Protein AF-A0AAD2HFJ5-F1 (afdb_monomer_lite)

Foldseek 3Di:
DVVVLCVDPPRPNVLFDDKDKDADDDDDDDDDDDDDADDDDDADQQWKKKKAKFAKKWKAADDPHSQQDDLWQDGDPRSHLEHTDIDGDPHGMDMDTQHLFNHAGDGRMIMMTGPDPIDMDMHDGDHDDPLPVPDPDPVVFPDDDDDDPPDVDDPCVVVLVRVVPDCSLKDQQQQAWDPPDDPRGDTTRRHGLFPFDGIAHPPDNGHHRHHALLCLLPNQVSCCRHGVDCRNLLRSLVRQLVLAPPPQLFTARITPPVRHGAALSSLLSSLVSVLSSCVVPVPVVSCVVSVVSSVSSLVNQCVQQDPVRARFGDQSNQPDPVRNVVGGRHPSSRVSNVVSVVSCVVSVVVVVVVVVVVCVVVDDDDDDPPDDDDDDDDDDDDDDDDDDDDDDDDDDDDDDDDDDDDDDDDDDDDDDDDDDDDDDDDDDDDDVVVPVVVVVVVVVVVVVVPDDDDDDDDDDPDPLSVVLVVCVVVVNNVVSVVSVVVVSVVCSPDPQNPPDPDDGDADRVGDDDDQPAQQAEWEWEWDWDQQAPQTDIFTETNPDFQHDEAEEAQFHKYWYKYAQAYDDLLQFRWWWKAWFLFLCFLHQLLRTADQANFHTHHHRGMDIRIDTGNFFAKTKMATNFFLNRQRHGIGIYGHHYPPDPCPVVFDDDDPLQEWEKEFHDPHHPLPDDDDDFGQAIAIRSHFHGPVCLVPGDFAEREDEAFGKGFRKYFYQYLFWWWWKAKFPFQFFFWQDKARFGWDTDTGRIETGGHGIITTTMTHNHDDQEKIKTATAIPGHDGDQVSHTRIHIYGYDVYDPDHDPGDDDDHDRYYDDQQPTFGPPPFFFPADPDVVRWPAEAEWDWEADPVPRFIDTVNDFDDRDLHHQLRQLLVPPLDQCSGPPHPQEDEDAAFTKYKYKDAAAYPSAQFKKFKHSDKKFFQDAEPDPHGDRGTGHIHGIGGQGHHPGITMIMDTQHGAGWIKIAGSSSVNVSSRRIGIYHGNSHCSNPSNDDDPSSVCSSVVLVPDPCSSCVSRD

Radius of gyration: 37.56 Å; chains: 1; bounding box: 92×121×104 Å

InterPro domains:
  IPR001117 Multicopper oxidase, second cupredoxin domain [PF00394] (655-798)
  IPR008928 Six-hairpin glycosidase superfamily [SSF48208] (156-339)
  IPR008972 Cupredoxin [G3DSA:2.60.40.420] (518-645)
  IPR008972 Cupredoxin [G3DSA:2.60.40.420] (646-824)
  IPR008972 Cupredoxin [G3DSA:2.60.40.420] (825-1012)
  IPR008972 Cupredoxin [SSF49503] (527-671)
  IPR008972 Cupredoxin [SSF49503] (650-830)
  IPR008972 Cupredoxin [SSF49503] (817-1007)
  IPR011706 Multicopper oxidase, C-terminal [PF07731] (862-984)
  IPR011707 Multicopper oxidase-like, N-terminal [PF07732] (526-643)
  IPR012341 Six-hairpin glycosidase-like superfamily [G3DSA:1.50.10.10] (195-344)
  IPR033138 Multicopper oxidases, conserved site [PS00079] (617-637)
  IPR045087 Multicopper oxidase [PTHR11709] (538-982)

Secondary structure (DSSP, 8-state):
-HHHHHHSTT-TTTT-SEEEEEE-----S---S-----B--S--TT-EEEEESSEEEEEEPPSSSTT-----SS--TTS-SS--EEEEE-SS-EEEE--STT-----SEEEEEESSSSPPEEEEEE----SSTT-S-TTS---------SSTT-TTHHHHHHHTS----EE-GGGBPPSS--TTS-----B---S-SS-EE-S-TTTT-S--TTTHHHHHHHHHHHHS--HHHHHHHHHHHHSS-TTT-PPPSS-TTT----BHHHHHHHHHHHHHHHHHH--HHHHHHHHHHHHHHHHHHHTTB-TTSSB-B-GGGB-SSS-TT--BS-HHHHHHHHHHHHHHHHHHHHHHHHHHHHTTTS--------S--PPPPPPPP-------------------------------------------------STTTTHHHHHHHHHHHHHTT---------SS-HHHHHHHHHHHTT-HHHHHHHHHHHHHHHHH-TT--S-S----B-TTS-BS----EEEEEEEEEEEE-TTS--EEEEEETTSSSEEEEEEETT-EEEEEEEE----TTS-S-B-EEEET---TT-GGGS--BTTTBPPB-TT-EEEEEEE----EEEEEEE-STTTTTTT-EEEEEEE-TT-TTTTT-SB-SGGGEEEEEEE-SS-GGG--SS---SEEEETTEE--TTTTTS-PPPEEEE-TT-EEEEEEEE--SS--EEEEETT---EEEEEETTEEEEEEEESEEEE-TT-EEEEEEE--S-SSEEEEEEEESSSS-S-GGGTTEEEEEETT--SS---PPPPPPSS-B--GGG--BSSS-S-SS-SSTT-SSEEEEE-EEE-TTT--EEETTB-----SS-HHHHHHTT--SGGGSSSTTTEEEE-TT-EEEEEEES--TT-SPEEEETT--EEEEE-TT-----SSS--EESEEE--SBTBEEEEEEE--S-EEEEEEESSHHHHHTT-EEEEEE-TTTHHHH----TTHHHHHHHHTTS-HHHHTT--

Structure (mmCIF, N/CA/C/O backbone):
data_AF-A0AAD2HFJ5-F1
#
_entry.id   AF-A0AAD2HFJ5-F1
#
loop_
_atom_site.group_PDB
_atom_site.id
_atom_site.type_symbol
_atom_site.label_atom_id
_atom_site.label_alt_id
_atom_site.label_comp_id
_atom_site.label_asym_id
_atom_site.label_entity_id
_atom_site.label_seq_id
_atom_site.pdbx_PDB_ins_code
_atom_site.Cartn_x
_atom_site.Cartn_y
_atom_site.Cartn_z
_atom_site.occupancy
_atom_site.B_iso_or_equiv
_atom_site.auth_seq_id
_atom_site.auth_comp_id
_atom_site.auth_asym_id
_atom_site.auth_atom_id
_atom_site.pdbx_PDB_model_num
ATOM 1 N N . MET A 1 1 ? 10.559 -30.651 17.348 1.00 32.78 1 MET A N 1
ATOM 2 C CA . MET A 1 1 ? 11.421 -29.791 18.197 1.00 32.78 1 MET A CA 1
ATOM 3 C C . MET A 1 1 ? 12.366 -30.604 19.085 1.00 32.78 1 MET A C 1
ATOM 5 O O . MET A 1 1 ? 13.498 -30.778 18.663 1.00 32.78 1 MET A O 1
ATOM 9 N N . ILE A 1 2 ? 11.951 -31.157 20.239 1.00 34.41 2 ILE A N 1
ATOM 10 C CA . ILE A 1 2 ? 12.858 -31.856 21.194 1.00 34.41 2 ILE A CA 1
ATOM 11 C C . ILE A 1 2 ? 13.744 -32.924 20.525 1.00 34.41 2 ILE A C 1
ATOM 13 O O . ILE A 1 2 ? 14.963 -32.898 20.667 1.00 34.41 2 ILE A O 1
ATOM 17 N N . ASP A 1 3 ? 13.143 -33.819 19.740 1.00 33.22 3 ASP A N 1
ATOM 18 C CA . ASP A 1 3 ? 13.856 -34.895 19.036 1.00 33.22 3 ASP A CA 1
ATOM 19 C C . ASP A 1 3 ? 14.880 -34.374 18.000 1.00 33.22 3 ASP A C 1
ATOM 21 O O . ASP A 1 3 ? 15.883 -35.031 17.736 1.00 33.22 3 ASP A O 1
ATOM 25 N N . ALA A 1 4 ? 14.701 -33.152 17.481 1.00 33.16 4 ALA A N 1
ATOM 26 C CA . ALA A 1 4 ? 15.699 -32.493 16.638 1.00 33.16 4 ALA A CA 1
ATOM 27 C C . ALA A 1 4 ? 16.884 -31.967 17.470 1.00 33.16 4 ALA A C 1
ATOM 29 O O . ALA A 1 4 ? 18.026 -32.237 17.117 1.00 33.16 4 ALA A O 1
ATOM 30 N N . MET A 1 5 ? 16.638 -31.312 18.616 1.00 35.50 5 MET A N 1
ATOM 31 C CA . MET A 1 5 ? 17.701 -30.812 19.516 1.00 35.50 5 MET A CA 1
ATOM 32 C C . MET A 1 5 ? 18.616 -31.922 20.065 1.00 35.50 5 MET A C 1
ATOM 34 O O . MET A 1 5 ? 19.801 -31.689 20.319 1.00 35.50 5 MET A O 1
ATOM 38 N N . ILE A 1 6 ? 18.071 -33.129 20.247 1.00 39.09 6 ILE A N 1
ATOM 39 C CA . ILE A 1 6 ? 18.831 -34.324 20.646 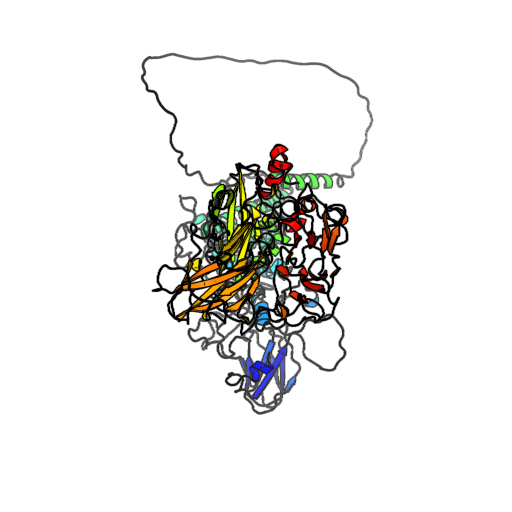1.00 39.09 6 ILE A CA 1
ATOM 40 C C . ILE A 1 6 ? 19.698 -34.842 19.483 1.00 39.09 6 ILE A C 1
ATOM 42 O O . ILE A 1 6 ? 20.796 -35.344 19.718 1.00 39.09 6 ILE A O 1
ATOM 46 N N . LYS A 1 7 ? 19.231 -34.700 18.236 1.00 37.59 7 LYS A N 1
ATOM 47 C CA . LYS A 1 7 ? 19.886 -35.228 17.027 1.00 37.59 7 LYS A CA 1
ATOM 48 C C . LYS A 1 7 ? 20.856 -34.249 16.351 1.00 37.59 7 LYS A C 1
ATOM 50 O O . LYS A 1 7 ? 21.640 -34.692 15.517 1.00 37.59 7 LYS A O 1
ATOM 55 N N . THR A 1 8 ? 20.861 -32.959 16.706 1.00 36.41 8 THR A N 1
ATOM 56 C CA . THR A 1 8 ? 21.818 -31.970 16.174 1.00 36.41 8 THR A CA 1
ATOM 57 C C . THR A 1 8 ? 23.270 -32.321 16.552 1.00 36.41 8 THR A C 1
ATOM 59 O O . THR A 1 8 ? 23.611 -32.287 17.742 1.00 36.41 8 THR A O 1
ATOM 62 N N . PRO A 1 9 ? 24.171 -32.589 15.584 1.00 32.03 9 PRO A N 1
ATOM 63 C CA . PRO A 1 9 ? 25.585 -32.822 15.872 1.00 32.03 9 PRO A CA 1
ATOM 64 C C . PRO A 1 9 ? 26.226 -31.615 16.571 1.00 32.03 9 PRO A C 1
ATOM 66 O O . PRO A 1 9 ? 25.982 -30.468 16.206 1.00 32.03 9 PRO A O 1
ATOM 69 N N . GLY A 1 10 ? 27.046 -31.867 17.594 1.00 38.69 10 GLY A N 1
ATOM 70 C CA . GLY A 1 10 ? 27.706 -30.815 18.377 1.00 38.69 10 GLY A CA 1
ATOM 71 C C . GLY A 1 10 ? 26.862 -30.191 19.499 1.00 38.69 10 GLY A C 1
ATOM 72 O O . GLY A 1 10 ? 27.390 -29.383 20.267 1.00 38.69 10 GLY A O 1
ATOM 73 N N . SER A 1 11 ? 25.589 -30.577 19.673 1.00 39.22 11 SER A N 1
ATOM 74 C CA . SER A 1 11 ? 24.808 -30.133 20.836 1.00 39.22 11 SER A CA 1
ATOM 75 C C . SER A 1 11 ? 25.376 -30.734 22.134 1.00 39.22 11 SER A C 1
ATOM 77 O O . SER A 1 11 ? 25.677 -31.930 22.215 1.00 39.22 11 SER A O 1
ATOM 79 N N . ARG A 1 12 ? 25.504 -29.923 23.196 1.00 40.81 12 ARG A N 1
ATOM 80 C CA . ARG A 1 12 ? 25.989 -30.384 24.518 1.00 40.81 12 ARG A CA 1
ATOM 81 C C . ARG A 1 12 ? 24.988 -31.275 25.276 1.00 40.81 12 ARG A C 1
ATOM 83 O O . ARG A 1 12 ? 25.244 -31.622 26.427 1.00 40.81 12 ARG A O 1
ATOM 90 N N . LEU A 1 13 ? 23.873 -31.663 24.654 1.00 38.69 13 LEU A N 1
ATOM 91 C CA . LEU A 1 13 ? 22.979 -32.701 25.174 1.00 38.69 13 LEU A CA 1
ATOM 92 C C . LEU A 1 13 ? 23.468 -34.114 24.806 1.00 38.69 13 LEU A C 1
ATOM 94 O O . LEU A 1 13 ? 23.219 -35.048 25.561 1.00 38.69 13 LEU A O 1
ATOM 98 N N . SER A 1 14 ? 24.249 -34.260 23.727 1.00 42.03 14 SER A N 1
ATOM 99 C CA . SER A 1 14 ? 24.782 -35.549 23.238 1.00 42.03 14 SER A CA 1
ATOM 100 C C . SER A 1 14 ? 25.717 -36.297 24.207 1.00 42.03 14 SER A C 1
ATOM 102 O O . SER A 1 14 ? 26.002 -37.474 24.002 1.00 42.03 14 SER A O 1
ATOM 104 N N . GLN A 1 15 ? 26.183 -35.643 25.276 1.00 42.12 15 GLN A N 1
ATOM 105 C CA . GLN A 1 15 ? 27.009 -36.261 26.324 1.00 42.12 15 GLN A CA 1
ATOM 106 C C . GLN A 1 15 ? 26.199 -37.069 27.359 1.00 42.12 15 GLN A C 1
ATOM 108 O O . GLN A 1 15 ? 26.787 -37.802 28.155 1.00 42.12 15 GLN A O 1
ATOM 113 N N . TYR A 1 16 ? 24.868 -36.936 27.374 1.00 44.84 16 TYR A N 1
ATOM 114 C CA . TYR A 1 16 ? 23.989 -37.600 28.337 1.00 44.84 16 TYR A CA 1
ATOM 115 C C . TYR A 1 16 ? 23.284 -38.807 27.710 1.00 44.84 16 TYR A C 1
ATOM 117 O O . TYR A 1 16 ? 22.791 -38.732 26.589 1.00 44.84 16 TYR A O 1
ATOM 125 N N . ARG A 1 17 ? 23.230 -39.931 28.438 1.00 46.44 17 ARG A N 1
ATOM 126 C CA . ARG A 1 17 ? 22.774 -41.222 27.882 1.00 46.44 17 ARG A CA 1
ATOM 127 C C . ARG A 1 17 ? 21.271 -41.461 27.994 1.00 46.44 17 ARG A C 1
ATOM 129 O O . ARG A 1 17 ? 20.712 -42.139 27.143 1.00 46.44 17 ARG A O 1
ATOM 136 N N . ASN A 1 18 ? 20.633 -40.912 29.026 1.00 46.03 18 ASN A N 1
ATOM 137 C CA . ASN A 1 18 ? 19.206 -41.070 29.300 1.00 46.03 18 ASN A CA 1
ATOM 138 C C . ASN A 1 18 ? 18.599 -39.695 29.617 1.00 46.03 18 ASN A C 1
ATOM 140 O O . ASN A 1 18 ? 19.064 -39.027 30.543 1.00 46.03 18 ASN A O 1
ATOM 144 N N . ILE A 1 19 ? 17.573 -39.288 28.862 1.00 47.38 19 ILE A N 1
ATOM 145 C CA . ILE A 1 19 ? 16.862 -38.004 28.992 1.00 47.38 19 ILE A CA 1
ATOM 146 C C . ILE A 1 19 ? 15.357 -38.292 29.051 1.00 47.38 19 ILE A C 1
ATOM 148 O O . ILE A 1 19 ? 14.831 -38.985 28.182 1.00 47.38 19 ILE A O 1
ATOM 152 N N . VAL A 1 20 ? 14.661 -37.743 30.049 1.00 46.38 20 VAL A N 1
ATOM 153 C CA . VAL A 1 20 ? 13.202 -37.838 30.210 1.00 46.38 20 VAL A CA 1
ATOM 154 C C . VAL A 1 20 ? 12.631 -36.434 30.406 1.00 46.38 20 VAL A C 1
ATOM 156 O O . VAL A 1 20 ? 13.125 -35.675 31.239 1.00 46.38 20 VAL A O 1
ATOM 159 N N . ILE A 1 21 ? 11.604 -36.076 29.631 1.00 44.66 21 ILE A N 1
ATOM 160 C CA . ILE A 1 21 ? 10.985 -34.742 29.628 1.00 44.66 21 ILE A CA 1
ATOM 161 C C . ILE A 1 21 ? 9.477 -34.894 29.830 1.00 44.66 21 ILE A C 1
ATOM 163 O O . ILE A 1 21 ? 8.830 -35.662 29.118 1.00 44.66 21 ILE A O 1
ATOM 167 N N . PHE A 1 22 ? 8.915 -34.140 30.775 1.00 47.25 22 PHE A N 1
ATOM 168 C CA . PHE A 1 22 ? 7.483 -34.140 31.083 1.00 47.25 22 PHE A CA 1
ATOM 169 C C . PHE A 1 22 ? 6.827 -32.820 30.654 1.00 47.25 22 PHE A C 1
ATOM 171 O O . PHE A 1 22 ? 7.293 -31.750 31.042 1.00 47.25 22 PHE A O 1
ATOM 178 N N . GLU A 1 23 ? 5.741 -32.892 29.875 1.00 37.50 23 GLU A N 1
ATOM 179 C CA . GLU A 1 23 ? 4.993 -31.741 29.338 1.00 37.50 23 GLU A CA 1
ATOM 180 C C . GLU A 1 23 ? 3.680 -31.476 30.100 1.00 37.50 23 GLU A C 1
ATOM 182 O O . GLU A 1 23 ? 2.932 -32.398 30.430 1.00 37.50 23 GLU A O 1
ATOM 187 N N . LYS A 1 24 ? 3.344 -30.193 30.297 1.00 39.19 24 LYS A N 1
ATOM 188 C CA . LYS A 1 24 ? 2.011 -29.739 30.720 1.00 39.19 24 LYS A CA 1
ATOM 189 C C . LYS A 1 24 ? 1.065 -29.574 29.516 1.00 39.19 24 LYS A C 1
ATOM 191 O O . LYS A 1 24 ? 1.324 -28.746 28.646 1.00 39.19 24 LYS A O 1
ATOM 196 N N . ARG A 1 25 ? -0.083 -30.266 29.530 1.00 33.66 25 ARG A N 1
ATOM 197 C CA . ARG A 1 25 ? -1.227 -30.028 28.623 1.00 33.66 25 ARG A CA 1
ATOM 198 C C . ARG A 1 25 ? -2.468 -29.582 29.396 1.00 33.66 25 ARG A C 1
ATOM 200 O O . ARG A 1 25 ? -2.720 -30.082 30.491 1.00 33.66 25 ARG A O 1
ATOM 207 N N . ASN A 1 26 ? -3.251 -28.679 28.807 1.00 32.72 26 ASN A N 1
ATOM 208 C CA . ASN A 1 26 ? -4.616 -28.389 29.252 1.00 32.72 26 ASN A CA 1
ATOM 209 C C . ASN A 1 26 ? -5.576 -29.429 28.647 1.00 32.72 26 ASN A C 1
ATOM 211 O O . ASN A 1 26 ? -5.344 -29.905 27.538 1.00 32.72 26 ASN A O 1
ATOM 215 N N . ILE A 1 27 ? -6.645 -29.781 29.367 1.00 30.52 27 ILE A N 1
ATOM 216 C CA . ILE A 1 27 ? -7.656 -30.748 28.916 1.00 30.52 27 ILE A CA 1
ATOM 217 C C . ILE A 1 27 ? -9.048 -30.173 29.184 1.00 30.52 27 ILE A C 1
ATOM 219 O O . ILE A 1 27 ? -9.394 -29.912 30.336 1.00 30.52 27 ILE A O 1
ATOM 223 N N . ARG A 1 28 ? -9.860 -30.055 28.129 1.00 28.98 28 ARG A N 1
ATOM 224 C CA . ARG A 1 28 ? -11.322 -30.133 28.214 1.00 28.98 28 ARG A CA 1
ATOM 225 C C . ARG A 1 28 ? -11.755 -31.378 27.428 1.00 28.98 28 ARG A C 1
ATOM 227 O O . ARG A 1 28 ? -11.735 -31.380 26.207 1.00 28.98 28 ARG A O 1
ATOM 234 N N . ASP A 1 29 ? -12.105 -32.406 28.197 1.00 26.25 29 ASP A N 1
ATOM 235 C CA . ASP A 1 29 ? -12.777 -33.663 27.845 1.00 26.25 29 ASP A CA 1
ATOM 236 C C . ASP A 1 29 ? -12.121 -34.798 27.017 1.00 26.25 29 ASP A C 1
ATOM 238 O O . ASP A 1 29 ? -11.373 -34.620 26.065 1.00 26.25 29 ASP A O 1
ATOM 242 N N . ARG A 1 30 ? -12.522 -36.006 27.460 1.00 26.55 30 ARG A N 1
ATOM 243 C CA . ARG A 1 30 ? -12.504 -37.371 26.882 1.00 26.55 30 ARG A CA 1
ATOM 244 C C . ARG A 1 30 ? -11.177 -37.996 26.408 1.00 26.55 30 ARG A C 1
ATOM 246 O O . ARG A 1 30 ? -10.598 -37.668 25.384 1.00 26.55 30 ARG A O 1
ATOM 253 N N . ILE A 1 31 ? -10.794 -39.051 27.136 1.00 28.14 31 ILE A N 1
ATOM 254 C CA . ILE A 1 31 ? -9.683 -39.971 26.850 1.00 28.14 31 ILE A CA 1
ATOM 255 C C . ILE A 1 31 ? -10.201 -41.222 26.122 1.00 28.14 31 ILE A C 1
ATOM 257 O O . ILE A 1 31 ? -11.137 -41.863 26.599 1.00 28.14 31 ILE A O 1
ATOM 261 N N . SER A 1 32 ? -9.506 -41.660 25.067 1.00 23.56 32 SER A N 1
ATOM 262 C CA . SER A 1 32 ? -9.567 -43.047 24.575 1.00 23.56 32 SER A CA 1
ATOM 263 C C . SER A 1 32 ? -8.227 -43.488 23.962 1.00 23.56 32 SER A C 1
ATOM 265 O O . SER A 1 32 ? -8.005 -43.367 22.762 1.00 23.56 32 SER A O 1
ATOM 267 N N . GLY A 1 33 ? -7.315 -43.990 24.798 1.00 21.20 33 GLY A N 1
ATOM 268 C CA . GLY A 1 33 ? -5.988 -44.470 24.387 1.00 21.20 33 GLY A CA 1
ATOM 269 C C . GLY A 1 33 ? -5.047 -44.586 25.589 1.00 21.20 33 GLY A C 1
ATOM 270 O O . GLY A 1 33 ? -5.047 -43.714 26.454 1.00 21.20 33 GLY A O 1
ATOM 271 N N . ARG A 1 34 ? -4.286 -45.682 25.703 1.00 24.23 34 ARG A N 1
ATOM 272 C CA . ARG A 1 34 ? -3.485 -45.976 26.907 1.00 24.23 34 ARG A CA 1
ATOM 273 C C . ARG A 1 34 ? -2.104 -45.309 26.889 1.00 24.23 34 ARG A C 1
ATOM 275 O O . ARG A 1 34 ? -1.190 -45.831 26.262 1.00 24.23 34 ARG A O 1
ATOM 282 N N . VAL A 1 35 ? -1.923 -44.291 27.728 1.00 23.80 35 VAL A N 1
ATOM 283 C CA . VAL A 1 35 ? -0.690 -44.080 28.513 1.00 23.80 35 VAL A CA 1
ATOM 284 C C . VAL A 1 35 ? -1.129 -43.742 29.941 1.00 23.80 35 VAL A C 1
ATOM 286 O O . VAL A 1 35 ? -2.107 -43.020 30.119 1.00 23.80 35 VAL A O 1
ATOM 289 N N . ALA A 1 36 ? -0.464 -44.294 30.957 1.00 23.94 36 ALA A N 1
ATOM 290 C CA . ALA A 1 36 ? -0.866 -44.143 32.356 1.00 23.94 36 ALA A CA 1
ATOM 291 C C . ALA A 1 36 ? 0.171 -43.353 33.173 1.00 23.94 36 ALA A C 1
ATOM 293 O O . ALA A 1 36 ? 1.351 -43.683 33.141 1.00 23.94 36 ALA A O 1
ATOM 294 N N . GLY A 1 37 ? -0.299 -42.382 33.967 1.00 25.98 37 GLY A N 1
ATOM 295 C CA . GLY A 1 37 ? 0.396 -41.922 35.178 1.00 25.98 37 GLY A CA 1
ATOM 296 C C . GLY A 1 37 ? 1.455 -40.816 35.049 1.00 25.98 37 GLY A C 1
ATOM 297 O O . GLY A 1 37 ? 2.618 -41.062 35.343 1.00 25.98 37 GLY A O 1
ATOM 298 N N . ALA A 1 38 ? 1.043 -39.579 34.748 1.00 26.20 38 ALA A N 1
ATOM 299 C CA . ALA A 1 38 ? 1.721 -38.351 35.204 1.00 26.20 38 ALA A CA 1
ATOM 300 C C . ALA A 1 38 ? 0.739 -37.161 35.165 1.00 26.20 38 ALA A C 1
ATOM 302 O O . ALA A 1 38 ? -0.085 -37.085 34.252 1.00 26.20 38 ALA A O 1
ATOM 303 N N . SER A 1 39 ? 0.798 -36.230 36.127 1.00 25.33 39 SER A N 1
ATOM 304 C CA . SER A 1 39 ? -0.177 -35.126 36.214 1.00 25.33 39 SER A CA 1
ATOM 305 C C . SER A 1 39 ? 0.374 -33.838 36.838 1.00 25.33 39 SER A C 1
ATOM 307 O O . SER A 1 39 ? 0.874 -33.891 37.954 1.00 25.33 39 SER A O 1
ATOM 309 N N . ARG A 1 40 ? 0.139 -32.698 36.156 1.00 29.06 40 ARG A N 1
ATOM 310 C CA . ARG A 1 40 ? 0.277 -31.285 36.609 1.00 29.06 40 ARG A CA 1
ATOM 311 C C . ARG A 1 40 ? 1.657 -30.878 37.173 1.00 29.06 40 ARG A C 1
ATOM 313 O O . ARG A 1 40 ? 1.996 -31.270 38.275 1.00 29.06 40 ARG A O 1
ATOM 320 N N . LEU A 1 41 ? 2.409 -30.007 36.481 1.00 34.38 41 LEU A N 1
ATOM 321 C CA . LEU A 1 41 ? 3.756 -29.588 36.918 1.00 34.38 41 LEU A CA 1
ATOM 322 C C . LEU A 1 41 ? 3.983 -28.048 36.954 1.00 34.38 41 LEU A C 1
ATOM 324 O O . LEU A 1 41 ? 3.935 -27.401 35.911 1.00 34.38 41 LEU A O 1
ATOM 328 N N . VAL A 1 42 ? 4.252 -27.512 38.157 1.00 28.36 42 VAL A N 1
ATOM 329 C CA . VAL A 1 42 ? 5.172 -26.415 38.603 1.00 28.36 42 VAL A CA 1
ATOM 330 C C . VAL A 1 42 ? 5.563 -26.813 40.051 1.00 28.36 42 VAL A C 1
ATOM 332 O O . VAL A 1 42 ? 4.825 -27.585 40.653 1.00 28.36 42 VAL A O 1
ATOM 335 N N . ALA A 1 43 ? 6.708 -26.400 40.604 1.00 34.31 43 ALA A N 1
ATOM 336 C CA . ALA A 1 43 ? 7.211 -26.951 41.874 1.00 34.31 43 ALA A CA 1
ATOM 337 C C . ALA A 1 43 ? 6.730 -26.234 43.160 1.00 34.31 43 ALA A C 1
ATOM 339 O O . ALA A 1 43 ? 7.063 -25.071 43.383 1.00 34.31 43 ALA A O 1
ATOM 340 N N . SER A 1 44 ? 6.055 -26.980 44.046 1.00 38.31 44 SER A N 1
ATOM 341 C CA . SER A 1 44 ? 5.847 -26.684 45.483 1.00 38.31 44 SER A CA 1
ATOM 342 C C . SER A 1 44 ? 6.747 -27.588 46.363 1.00 38.31 44 SER A C 1
ATOM 344 O O . SER A 1 44 ? 7.439 -28.448 45.807 1.00 38.31 44 SER A O 1
ATOM 346 N N . PRO A 1 45 ? 6.759 -27.485 47.711 1.00 36.50 45 PRO A N 1
ATOM 347 C CA . PRO A 1 45 ? 7.512 -28.422 48.553 1.00 36.50 45 PRO A CA 1
ATOM 348 C C . PRO A 1 45 ? 6.863 -29.819 48.665 1.00 36.50 45 PRO A C 1
ATOM 350 O O . PRO A 1 45 ? 7.477 -30.749 49.176 1.00 36.50 45 PRO A O 1
ATOM 353 N N . ASP A 1 46 ? 5.648 -29.989 48.144 1.00 39.50 46 ASP A N 1
ATOM 354 C CA . ASP A 1 46 ? 4.902 -31.257 48.052 1.00 39.50 46 ASP A CA 1
ATOM 355 C C . ASP A 1 46 ? 5.237 -32.031 46.761 1.00 39.50 46 ASP A C 1
ATOM 357 O O . ASP A 1 46 ? 4.635 -33.061 46.443 1.00 39.50 46 ASP A O 1
ATOM 361 N N . SER A 1 47 ? 6.199 -31.513 45.994 1.00 43.03 47 SER A N 1
ATOM 362 C CA . SER A 1 47 ? 6.692 -32.093 44.749 1.00 43.03 47 SER A CA 1
ATOM 363 C C . SER A 1 47 ? 7.528 -33.335 45.036 1.00 43.03 47 SER A C 1
ATOM 365 O O . SER A 1 47 ? 8.599 -33.228 45.640 1.00 43.03 47 SER A O 1
ATOM 367 N N . GLN A 1 48 ? 7.053 -34.505 44.606 1.00 49.47 48 GLN A N 1
ATOM 368 C CA . GLN A 1 48 ? 7.651 -35.804 44.914 1.00 49.47 48 GLN A CA 1
ATOM 369 C C . GLN A 1 48 ? 7.816 -36.668 43.662 1.00 49.47 48 GLN A C 1
ATOM 371 O O . GLN A 1 48 ? 7.013 -36.607 42.735 1.00 49.47 48 GLN A O 1
ATOM 376 N N . ALA A 1 49 ? 8.849 -37.509 43.640 1.00 43.94 49 ALA A N 1
ATOM 377 C CA . ALA A 1 49 ? 9.019 -38.558 42.636 1.00 43.94 49 ALA A CA 1
ATOM 378 C C . ALA A 1 49 ? 9.693 -39.795 43.245 1.00 43.94 49 ALA A C 1
ATOM 380 O O . ALA A 1 49 ? 10.566 -39.680 44.106 1.00 43.94 49 ALA A O 1
ATOM 381 N N . THR A 1 50 ? 9.303 -40.988 42.790 1.00 46.38 50 THR A N 1
ATOM 382 C CA . THR A 1 50 ? 9.911 -42.262 43.202 1.00 46.38 50 THR A CA 1
ATOM 383 C C . THR A 1 50 ? 10.882 -42.755 42.132 1.00 46.38 50 THR A C 1
ATOM 385 O O . THR A 1 50 ? 10.485 -43.009 40.993 1.00 46.38 50 THR A O 1
ATOM 388 N N . PHE A 1 51 ? 12.150 -42.917 42.504 1.00 43.88 51 PHE A N 1
ATOM 389 C CA . PHE A 1 51 ? 13.243 -43.320 41.618 1.00 43.88 51 PHE A CA 1
ATOM 390 C C . PHE A 1 51 ? 13.732 -44.739 41.921 1.00 43.88 51 PHE A C 1
ATOM 392 O O . PHE A 1 51 ? 13.892 -45.109 43.086 1.00 43.88 51 PHE A O 1
ATOM 399 N N . GLN A 1 52 ? 14.041 -45.505 40.873 1.00 45.59 52 GLN A N 1
ATOM 400 C CA . GLN A 1 52 ? 14.619 -46.848 40.943 1.00 45.59 52 GLN A CA 1
ATOM 401 C C . GLN A 1 52 ? 15.735 -46.983 39.889 1.00 45.59 52 GLN A C 1
ATOM 403 O O . GLN A 1 52 ? 15.482 -46.872 38.689 1.00 45.59 52 GLN A O 1
ATOM 408 N N . GLY A 1 53 ? 16.973 -47.199 40.352 1.00 49.44 53 GLY A N 1
ATOM 409 C CA . GLY A 1 53 ? 18.185 -47.303 39.522 1.00 49.44 53 GLY A CA 1
ATOM 410 C C . GLY A 1 53 ? 19.418 -46.660 40.177 1.00 49.44 53 GLY A C 1
ATOM 411 O O . GLY A 1 53 ? 19.296 -45.717 40.964 1.00 49.44 53 GLY A O 1
ATOM 412 N N . SER A 1 54 ? 20.622 -47.137 39.856 1.00 47.97 54 SER A N 1
ATOM 413 C CA . SER A 1 54 ? 21.890 -46.640 40.415 1.00 47.97 54 SER A CA 1
ATOM 414 C C . SER A 1 54 ? 22.500 -45.482 39.616 1.00 47.97 54 SER A C 1
ATOM 416 O O . SER A 1 54 ? 22.781 -45.600 38.426 1.00 47.97 54 SER A O 1
ATOM 418 N N . GLY A 1 55 ? 22.785 -44.358 40.286 1.00 51.69 55 GLY A N 1
ATOM 419 C CA . GLY A 1 55 ? 23.532 -43.266 39.660 1.00 51.69 55 GLY A CA 1
ATOM 420 C C . GLY A 1 55 ? 23.426 -41.900 40.335 1.00 51.69 55 GLY A C 1
ATOM 421 O O . GLY A 1 55 ? 22.785 -41.725 41.373 1.00 51.69 55 GLY A O 1
ATOM 422 N N . SER A 1 56 ? 24.066 -40.931 39.683 1.00 49.09 56 SER A N 1
ATOM 423 C CA . SER A 1 56 ? 23.871 -39.496 39.899 1.00 49.09 56 SER A CA 1
ATOM 424 C C . SER A 1 56 ? 22.925 -38.966 38.823 1.00 49.09 56 SER A C 1
ATOM 426 O O . SER A 1 56 ? 23.125 -39.234 37.632 1.00 49.09 56 SER A O 1
ATOM 428 N N . TYR A 1 57 ? 21.915 -38.209 39.238 1.00 55.25 57 TYR A N 1
ATOM 429 C CA . TYR A 1 57 ? 20.862 -37.689 38.370 1.00 55.25 57 TYR A CA 1
ATOM 430 C C . TYR A 1 57 ? 20.831 -36.168 38.420 1.00 55.25 57 TYR A C 1
ATOM 432 O O . TYR A 1 57 ? 21.214 -35.553 39.413 1.00 55.25 57 TYR A O 1
ATOM 440 N N . VAL A 1 58 ? 20.417 -35.573 37.312 1.00 50.47 58 VAL A N 1
ATOM 441 C CA . VAL A 1 58 ? 20.658 -34.175 36.974 1.00 50.47 58 VAL A CA 1
ATOM 442 C C . VAL A 1 58 ? 19.350 -33.608 36.428 1.00 50.47 58 VAL A C 1
ATOM 444 O O . VAL A 1 58 ? 18.844 -34.086 35.412 1.00 50.47 58 VAL A O 1
ATOM 447 N N . VAL A 1 59 ? 18.768 -32.631 37.124 1.00 53.94 59 VAL A N 1
ATOM 448 C CA . VAL A 1 59 ? 17.473 -32.034 36.770 1.00 53.94 59 VAL A CA 1
ATOM 449 C C . VAL A 1 59 ? 17.690 -30.656 36.162 1.00 53.94 59 VAL A C 1
ATOM 451 O O . VAL A 1 59 ? 18.151 -29.732 36.835 1.00 53.94 59 VAL A O 1
ATOM 454 N N . PHE A 1 60 ? 17.355 -30.537 34.879 1.00 48.44 60 PHE A N 1
ATOM 455 C CA . PHE A 1 60 ? 17.485 -29.307 34.112 1.00 48.44 60 PHE A CA 1
ATOM 456 C C . PHE A 1 60 ? 16.206 -28.475 34.150 1.00 48.44 60 PHE A C 1
ATOM 458 O O . PHE A 1 60 ? 15.103 -28.973 33.910 1.00 48.44 60 PHE A O 1
ATOM 465 N N . ASP A 1 61 ? 16.415 -27.184 34.376 1.00 48.09 61 ASP A N 1
ATOM 466 C CA . ASP A 1 61 ? 15.501 -26.107 34.022 1.00 48.09 61 ASP A CA 1
ATOM 467 C C . ASP A 1 61 ? 15.837 -25.578 32.608 1.00 48.09 61 ASP A C 1
ATOM 469 O O . ASP A 1 61 ? 16.894 -25.874 32.040 1.00 48.09 61 ASP A O 1
ATOM 473 N N . TRP A 1 62 ? 14.912 -24.835 32.011 1.00 41.78 62 TRP A N 1
ATOM 474 C CA . TRP A 1 62 ? 14.948 -24.383 30.635 1.00 41.78 62 TRP A CA 1
ATOM 475 C C . TRP A 1 62 ? 15.682 -23.048 30.455 1.00 41.78 62 TRP A C 1
ATOM 477 O O . TRP A 1 62 ? 15.381 -22.039 31.087 1.00 41.78 62 TRP A O 1
ATOM 487 N N . GLY A 1 63 ? 16.616 -23.041 29.508 1.00 41.41 63 GLY A N 1
ATOM 488 C CA . GLY A 1 63 ? 17.270 -21.850 28.977 1.00 41.41 63 GLY A CA 1
ATOM 489 C C . GLY A 1 63 ? 17.959 -22.185 27.655 1.00 41.41 63 GLY A C 1
ATOM 490 O O . GLY A 1 63 ? 18.193 -23.361 27.361 1.00 41.41 63 GLY A O 1
ATOM 491 N N . ARG A 1 64 ? 18.337 -21.168 26.862 1.00 35.59 64 ARG A N 1
ATOM 492 C CA . ARG A 1 64 ? 18.998 -21.354 25.544 1.00 35.59 64 ARG A CA 1
ATOM 493 C C . ARG A 1 64 ? 20.296 -22.182 25.598 1.00 35.59 64 ARG A C 1
ATOM 495 O O . ARG A 1 64 ? 20.773 -22.637 24.563 1.00 35.59 64 ARG A O 1
ATOM 502 N N . SER A 1 65 ? 20.871 -22.408 26.780 1.00 42.25 65 SER A N 1
ATOM 503 C CA . SER A 1 65 ? 21.833 -23.487 27.007 1.00 42.25 65 SER A CA 1
ATOM 504 C C . SER A 1 65 ? 21.715 -24.025 28.444 1.00 42.25 65 SER A C 1
ATOM 506 O O . SER A 1 65 ? 21.827 -23.229 29.377 1.00 42.25 65 SER A O 1
ATOM 508 N N . PRO A 1 66 ? 21.635 -25.355 28.654 1.00 41.75 66 PRO A N 1
ATOM 509 C CA . PRO A 1 66 ? 21.560 -25.982 29.985 1.00 41.75 66 PRO A CA 1
ATOM 510 C C . PRO A 1 66 ? 22.838 -25.843 30.844 1.00 41.75 66 PRO A C 1
ATOM 512 O O . PRO A 1 66 ? 22.921 -26.391 31.939 1.00 41.75 66 PRO A O 1
ATOM 515 N N . LEU A 1 67 ? 23.854 -25.135 30.338 1.00 42.66 67 LEU A N 1
ATOM 516 C CA . LEU A 1 67 ? 25.109 -24.785 31.020 1.00 42.66 67 LEU A CA 1
ATOM 517 C C . LEU A 1 67 ? 25.383 -23.264 30.989 1.00 42.66 67 LEU A C 1
ATOM 519 O O . LEU A 1 67 ? 26.537 -22.849 31.080 1.00 42.66 67 LEU A O 1
ATOM 523 N N . LYS A 1 68 ? 24.347 -22.446 30.746 1.00 41.22 68 LYS A N 1
ATOM 524 C CA . LYS A 1 68 ? 24.389 -20.970 30.708 1.00 41.22 68 LYS A CA 1
ATOM 525 C C . LYS A 1 68 ? 23.079 -20.378 31.257 1.00 41.22 68 LYS A C 1
ATOM 527 O O . LYS A 1 68 ? 22.409 -19.601 30.579 1.00 41.22 68 LYS A O 1
ATOM 532 N N . LEU A 1 69 ? 22.692 -20.822 32.447 1.00 48.66 69 LEU A N 1
ATOM 533 C CA . LEU A 1 69 ? 21.654 -20.186 33.255 1.00 48.66 69 LEU A CA 1
ATOM 534 C C . LEU A 1 69 ? 22.359 -19.375 34.342 1.00 48.66 69 LEU A C 1
ATOM 536 O O . LEU A 1 69 ? 23.337 -19.846 34.921 1.00 48.66 69 LEU A O 1
ATOM 540 N N . ASP A 1 70 ? 21.887 -18.158 34.588 1.00 49.25 70 ASP A N 1
ATOM 541 C CA . ASP A 1 70 ? 22.367 -17.331 35.693 1.00 49.25 70 ASP A CA 1
ATOM 542 C C . ASP A 1 70 ? 21.275 -16.385 36.164 1.00 49.25 70 ASP A C 1
ATOM 544 O O . ASP A 1 70 ? 21.274 -15.188 35.886 1.00 49.25 70 ASP A O 1
ATOM 548 N N . ASP A 1 71 ? 20.338 -16.972 36.893 1.00 52.88 71 ASP A N 1
ATOM 549 C CA . ASP A 1 71 ? 19.418 -16.232 37.743 1.00 52.88 71 ASP A CA 1
ATOM 550 C C . ASP A 1 71 ? 19.982 -16.152 39.184 1.00 52.88 71 ASP A C 1
ATOM 552 O O . ASP A 1 71 ? 19.262 -15.813 40.112 1.00 52.88 71 ASP A O 1
ATOM 556 N N . SER A 1 72 ? 21.251 -16.517 39.422 1.00 54.25 72 SER A N 1
ATOM 557 C CA . SER A 1 72 ? 21.759 -16.759 40.780 1.00 54.25 72 SER A CA 1
ATOM 558 C C . SER A 1 72 ? 21.801 -15.499 41.659 1.00 54.25 72 SER A C 1
ATOM 560 O O . SER A 1 72 ? 21.871 -14.371 41.173 1.00 54.25 72 SER A O 1
ATOM 562 N N . CYS A 1 73 ? 21.761 -15.687 42.984 1.00 53.91 73 CYS A N 1
ATOM 563 C CA . CYS A 1 73 ? 21.539 -14.595 43.942 1.00 53.91 73 CYS A CA 1
ATOM 564 C C . CYS A 1 73 ? 22.647 -13.513 43.980 1.00 53.91 73 CYS A C 1
ATOM 566 O O . CYS A 1 73 ? 22.449 -12.461 44.589 1.00 53.91 73 CYS A O 1
ATOM 568 N N . GLN A 1 74 ? 23.787 -13.729 43.309 1.00 54.28 74 GLN A N 1
ATOM 569 C CA . GLN A 1 74 ? 24.762 -12.682 42.981 1.00 54.28 74 GLN A CA 1
ATOM 570 C C . GLN A 1 74 ? 25.081 -12.722 41.478 1.00 54.28 74 GLN A C 1
ATOM 572 O O . GLN A 1 74 ? 25.368 -13.803 40.965 1.00 54.28 74 GLN A O 1
ATOM 577 N N . PRO A 1 75 ? 25.102 -11.577 40.770 1.00 50.28 75 PRO A N 1
ATOM 578 C CA . PRO A 1 75 ? 25.314 -11.550 39.323 1.00 50.28 75 PRO A CA 1
ATOM 579 C C . PRO A 1 75 ? 26.726 -12.024 38.942 1.00 50.28 75 PRO A C 1
ATOM 581 O O . PRO A 1 75 ? 27.724 -11.362 39.248 1.00 50.28 75 PRO A O 1
ATOM 584 N N . ALA A 1 76 ? 26.829 -13.149 38.229 1.00 49.31 76 ALA A N 1
ATOM 585 C CA . ALA A 1 76 ? 28.103 -13.768 37.885 1.00 49.31 76 ALA A CA 1
ATOM 586 C C . ALA A 1 76 ? 28.482 -13.495 36.418 1.00 49.31 76 ALA A C 1
ATOM 588 O O . ALA A 1 76 ? 27.891 -14.031 35.485 1.00 49.31 76 ALA A O 1
ATOM 589 N N . ARG A 1 77 ? 29.565 -12.736 36.180 1.00 44.75 77 ARG A N 1
ATOM 590 C CA . ARG A 1 77 ? 30.035 -12.343 34.824 1.00 44.75 77 ARG A CA 1
ATOM 591 C C . ARG A 1 77 ? 30.235 -13.510 33.830 1.00 44.75 77 ARG A C 1
ATOM 593 O O . ARG A 1 77 ? 30.315 -13.277 32.627 1.00 44.75 77 ARG A O 1
ATOM 600 N N . LEU A 1 78 ? 30.351 -14.748 34.315 1.00 43.66 78 LEU A N 1
ATOM 601 C CA . LEU A 1 78 ? 30.539 -15.965 33.513 1.00 43.66 78 LEU A CA 1
ATOM 602 C C . LEU A 1 78 ? 29.292 -16.865 33.412 1.00 43.66 78 LEU A C 1
ATOM 604 O O . LEU A 1 78 ? 29.385 -17.927 32.799 1.00 43.66 78 LEU A O 1
ATOM 608 N N . GLN A 1 79 ? 28.158 -16.464 33.995 1.00 50.41 79 GLN A N 1
ATOM 609 C CA . GLN A 1 79 ? 26.887 -17.198 34.001 1.00 50.41 79 GLN A CA 1
ATOM 610 C C . GLN A 1 79 ? 27.016 -18.683 34.399 1.00 50.41 79 GLN A C 1
ATOM 612 O O . GLN A 1 79 ? 26.538 -19.581 33.705 1.00 50.41 79 GLN A O 1
ATOM 617 N N . ASN A 1 80 ? 27.764 -18.947 35.477 1.00 49.41 80 ASN A N 1
ATOM 618 C CA . ASN A 1 80 ? 28.205 -20.294 35.865 1.00 49.41 80 ASN A CA 1
ATOM 619 C C . ASN A 1 80 ? 28.057 -20.611 37.368 1.00 49.41 80 ASN A C 1
ATOM 621 O O . ASN A 1 80 ? 28.635 -21.596 37.849 1.00 49.41 80 ASN A O 1
ATOM 625 N N . TRP A 1 81 ? 27.325 -19.769 38.105 1.00 49.59 81 TRP A N 1
ATOM 626 C CA . TRP A 1 81 ? 27.034 -19.954 39.531 1.00 49.59 81 TRP A CA 1
ATOM 627 C C . TRP A 1 81 ? 25.727 -20.716 39.758 1.00 49.59 81 TRP A C 1
ATOM 629 O O . TRP A 1 81 ? 25.684 -21.549 40.664 1.00 49.59 81 TRP A O 1
ATOM 639 N N . ASP A 1 82 ? 24.712 -20.544 38.901 1.00 51.00 82 ASP A N 1
ATOM 640 C CA . ASP A 1 82 ? 23.581 -21.470 38.899 1.00 51.00 82 ASP A CA 1
ATOM 641 C C . ASP A 1 82 ? 23.980 -22.800 38.242 1.00 51.00 82 ASP A C 1
ATOM 643 O O . ASP A 1 82 ? 24.274 -22.885 37.046 1.00 51.00 82 ASP A O 1
ATOM 647 N N . ARG A 1 83 ? 24.027 -23.859 39.052 1.00 52.06 83 ARG A N 1
ATOM 648 C CA . ARG A 1 83 ? 24.347 -25.216 38.604 1.00 52.06 83 ARG A CA 1
ATOM 649 C C . ARG A 1 83 ? 23.118 -26.104 38.649 1.00 52.06 83 ARG A C 1
ATOM 651 O O . ARG A 1 83 ? 22.231 -25.957 39.488 1.00 52.06 83 ARG A O 1
ATOM 658 N N . ILE A 1 84 ? 23.125 -27.067 37.735 1.00 54.00 84 ILE A N 1
ATOM 659 C CA . ILE A 1 84 ? 22.057 -28.036 37.521 1.00 54.00 84 ILE A CA 1
ATOM 660 C C . ILE A 1 84 ? 21.778 -28.805 38.818 1.00 54.00 84 ILE A C 1
ATOM 662 O O . ILE A 1 84 ? 22.712 -29.310 39.453 1.00 54.00 84 ILE A O 1
ATOM 666 N N . GLN A 1 85 ? 20.506 -28.924 39.206 1.00 58.94 85 GLN A N 1
ATOM 667 C CA . GLN A 1 85 ? 20.150 -29.566 40.468 1.00 58.94 85 GLN A CA 1
ATOM 668 C C . GLN A 1 85 ? 20.501 -31.058 40.401 1.00 58.94 85 GLN A C 1
ATOM 670 O O . GLN A 1 85 ? 19.932 -31.812 39.611 1.00 58.94 85 GLN A O 1
ATOM 675 N N . THR A 1 86 ? 21.480 -31.471 41.205 1.00 59.16 86 THR A N 1
ATOM 676 C CA . THR A 1 86 ? 22.029 -32.831 41.184 1.00 59.16 86 THR A CA 1
ATOM 677 C C . THR A 1 86 ? 21.533 -33.612 42.394 1.00 59.16 86 THR A C 1
ATOM 679 O O . THR A 1 86 ? 21.618 -33.135 43.523 1.00 59.16 86 THR A O 1
ATOM 682 N N . PHE A 1 87 ? 21.041 -34.826 42.158 1.00 61.00 87 PHE A N 1
ATOM 683 C CA . PHE A 1 87 ? 20.501 -35.718 43.177 1.00 61.00 87 PHE A CA 1
ATOM 684 C C . PHE A 1 87 ? 21.178 -37.094 43.112 1.00 61.00 87 PHE A C 1
ATOM 686 O O . PHE A 1 87 ? 21.402 -37.647 42.031 1.00 61.00 87 PHE A O 1
ATOM 693 N N . HIS A 1 88 ? 21.464 -37.677 44.276 1.00 60.16 88 HIS A N 1
ATOM 694 C CA . HIS A 1 88 ? 21.965 -39.046 44.404 1.00 60.16 88 HIS A CA 1
ATOM 695 C C . HIS A 1 88 ? 20.866 -39.935 44.989 1.00 60.16 88 HIS A C 1
ATOM 697 O O . HIS A 1 88 ? 20.410 -39.702 46.107 1.00 60.16 88 HIS A O 1
ATOM 703 N N . VAL A 1 89 ? 20.444 -40.959 44.243 1.00 56.97 89 VAL A N 1
ATOM 704 C CA . VAL A 1 89 ? 19.415 -41.912 44.693 1.00 56.97 89 VAL A CA 1
ATOM 705 C C . VAL A 1 89 ? 20.106 -43.133 45.323 1.00 56.97 89 VAL A C 1
ATOM 707 O O . VAL A 1 89 ? 21.047 -43.667 44.725 1.00 56.97 89 VAL A O 1
ATOM 710 N N . PRO A 1 90 ? 19.686 -43.603 46.515 1.00 53.28 90 PRO A N 1
ATOM 711 C CA . PRO A 1 90 ? 20.236 -44.818 47.116 1.00 53.28 90 PRO A CA 1
ATOM 712 C C . PRO A 1 90 ? 19.910 -46.067 46.276 1.00 53.28 90 PRO A C 1
ATOM 714 O O . PRO A 1 90 ? 18.878 -46.140 45.615 1.00 53.28 90 PRO A O 1
ATOM 717 N N . ARG A 1 91 ? 20.799 -47.070 46.323 1.00 51.88 91 ARG A N 1
ATOM 718 C CA . ARG A 1 91 ? 20.945 -48.193 45.360 1.00 51.88 91 ARG A CA 1
ATOM 719 C C . ARG A 1 91 ? 19.780 -49.208 45.225 1.00 51.88 91 ARG A C 1
ATOM 721 O O . ARG A 1 91 ? 20.018 -50.321 44.770 1.00 51.88 91 ARG A O 1
ATOM 728 N N . ALA A 1 92 ? 18.549 -48.880 45.609 1.00 54.06 92 ALA A N 1
ATOM 729 C CA . ALA A 1 92 ? 17.395 -49.771 45.452 1.00 54.06 92 ALA A CA 1
ATOM 730 C C . ALA A 1 92 ? 16.162 -49.022 44.930 1.00 54.06 92 ALA A C 1
ATOM 732 O O . ALA A 1 92 ? 15.794 -49.158 43.766 1.00 54.06 92 ALA A O 1
ATOM 733 N N . THR A 1 93 ? 15.520 -48.217 45.775 1.00 55.75 93 THR A N 1
ATOM 734 C CA . THR A 1 93 ? 14.386 -47.348 45.426 1.00 55.75 93 THR A CA 1
ATOM 735 C C . THR A 1 93 ? 14.330 -46.211 46.446 1.00 55.75 93 THR A C 1
ATOM 737 O O . THR A 1 93 ? 14.684 -46.424 47.607 1.00 55.75 93 THR A O 1
ATOM 740 N N . GLY A 1 94 ? 13.903 -45.014 46.044 1.00 58.69 94 GLY A N 1
ATOM 741 C CA . GLY A 1 94 ? 13.762 -43.880 46.959 1.00 58.69 94 GLY A CA 1
ATOM 742 C C . GLY A 1 94 ? 12.714 -42.867 46.512 1.00 58.69 94 GLY A C 1
ATOM 743 O O . GLY A 1 94 ? 12.610 -42.558 45.326 1.00 58.69 94 GLY A O 1
ATOM 744 N N . LEU A 1 95 ? 11.962 -42.344 47.481 1.00 60.34 95 LEU A N 1
ATOM 745 C CA . LEU A 1 95 ? 11.126 -41.157 47.325 1.00 60.34 95 LEU A CA 1
ATOM 746 C C . LEU A 1 95 ? 12.009 -39.912 47.467 1.00 60.34 95 LEU A C 1
ATOM 748 O O . LEU A 1 95 ? 12.810 -39.829 48.399 1.00 60.34 95 LEU A O 1
ATOM 752 N N . LEU A 1 96 ? 11.860 -38.955 46.558 1.00 61.59 96 LEU A N 1
ATOM 753 C CA . LEU A 1 96 ? 12.591 -37.695 46.566 1.00 61.59 96 LEU A CA 1
ATOM 754 C C . LEU A 1 96 ? 11.599 -36.537 46.554 1.00 61.59 96 LEU A C 1
ATOM 756 O O . LEU A 1 96 ? 10.828 -36.402 45.607 1.00 61.59 96 LEU A O 1
ATOM 760 N N . THR A 1 97 ? 11.656 -35.713 47.599 1.00 63.81 97 THR A N 1
ATOM 761 C CA . THR A 1 97 ? 10.834 -34.510 47.777 1.00 63.81 97 THR A CA 1
ATOM 762 C C . THR A 1 97 ? 11.706 -33.271 47.606 1.00 63.81 97 THR A C 1
ATOM 764 O O . THR A 1 97 ? 12.791 -33.203 48.188 1.00 63.81 97 THR A O 1
ATOM 767 N N . GLN A 1 98 ? 11.254 -32.277 46.840 1.00 65.38 98 GLN A N 1
ATOM 768 C CA . GLN A 1 98 ? 11.965 -31.000 46.725 1.00 65.38 98 GLN A CA 1
ATOM 769 C C . GLN A 1 98 ? 11.737 -30.165 47.994 1.00 65.38 98 GLN A C 1
ATOM 771 O O . GLN A 1 98 ? 10.611 -29.776 48.287 1.00 65.38 98 GLN A O 1
ATOM 776 N N . THR A 1 99 ? 12.789 -29.892 48.771 1.00 68.44 99 THR A N 1
ATOM 777 C CA . THR A 1 99 ? 12.652 -29.088 49.998 1.00 68.44 99 THR A CA 1
ATOM 778 C C . THR A 1 99 ? 12.333 -27.627 49.676 1.00 68.44 99 THR A C 1
ATOM 780 O O . THR A 1 99 ? 12.647 -27.147 48.586 1.00 68.44 99 THR A O 1
ATOM 783 N N . VAL A 1 100 ? 11.750 -26.898 50.638 1.00 68.88 100 VAL A N 1
ATOM 784 C CA . VAL A 1 100 ? 11.412 -25.469 50.488 1.00 68.88 100 VAL A CA 1
ATOM 785 C C . VAL A 1 100 ? 12.627 -24.655 50.024 1.00 68.88 100 VAL A C 1
ATOM 787 O O . VAL A 1 100 ? 12.560 -24.009 48.982 1.00 68.88 100 VAL A O 1
ATOM 790 N N . GLY A 1 101 ? 13.772 -24.794 50.702 1.00 68.12 101 GLY A N 1
ATOM 791 C CA . GLY A 1 101 ? 15.013 -24.119 50.314 1.00 68.12 101 GLY A CA 1
ATOM 792 C C . GLY A 1 101 ? 15.470 -24.454 48.887 1.00 68.12 101 GLY A C 1
ATOM 793 O O . GLY A 1 101 ? 15.953 -23.583 48.172 1.00 68.12 101 GLY A O 1
ATOM 794 N N . GLN A 1 102 ? 15.245 -25.689 48.427 1.00 66.81 102 GLN A N 1
ATOM 795 C CA . GLN A 1 102 ? 15.602 -26.136 47.076 1.00 66.81 102 GLN A CA 1
ATOM 796 C C . GLN A 1 102 ? 14.530 -25.849 46.011 1.00 66.81 102 GLN A C 1
ATOM 798 O O . GLN A 1 102 ? 14.721 -26.247 44.858 1.00 66.81 102 GLN A O 1
ATOM 803 N N . GLN A 1 103 ? 13.416 -25.180 46.340 1.00 67.44 103 GLN A N 1
ATOM 804 C CA . GLN A 1 103 ? 12.448 -24.723 45.339 1.00 67.44 103 GLN A CA 1
ATOM 805 C C . GLN A 1 103 ? 13.132 -23.848 44.288 1.00 67.44 103 GLN A C 1
ATOM 807 O O . GLN A 1 103 ? 13.938 -22.976 44.609 1.00 67.44 103 GLN A O 1
ATOM 812 N N . ARG A 1 104 ? 12.741 -24.028 43.027 1.00 61.84 104 ARG A N 1
ATOM 813 C CA . ARG A 1 104 ? 13.093 -23.125 41.927 1.00 61.84 104 ARG A CA 1
ATOM 814 C C . ARG A 1 104 ? 11.796 -22.655 41.259 1.00 61.84 104 ARG A C 1
ATOM 816 O O . ARG A 1 104 ? 10.810 -23.392 41.250 1.00 61.84 104 ARG A O 1
ATOM 823 N N . GLY A 1 105 ? 11.762 -21.418 40.769 1.00 52.31 105 GLY A N 1
ATOM 824 C CA . GLY A 1 105 ? 10.512 -20.767 40.366 1.00 52.31 105 GLY A CA 1
ATOM 825 C C . GLY A 1 105 ? 10.125 -20.930 38.896 1.00 52.31 105 GLY A C 1
ATOM 826 O O . GLY A 1 105 ? 10.853 -20.477 38.024 1.00 52.31 105 GLY A O 1
ATOM 827 N N . GLY A 1 106 ? 8.916 -21.455 38.662 1.00 52.91 106 GLY A N 1
ATOM 828 C CA . GLY A 1 106 ? 8.155 -21.301 37.416 1.00 52.91 106 GLY A CA 1
ATOM 829 C C . GLY A 1 106 ? 8.685 -22.072 36.202 1.00 52.91 106 GLY A C 1
ATOM 830 O O . GLY A 1 106 ? 9.530 -21.566 35.479 1.00 52.91 106 GLY A O 1
ATOM 831 N N . PHE A 1 107 ? 8.098 -23.239 35.902 1.00 50.44 107 PHE A N 1
ATOM 832 C CA . PHE A 1 107 ? 8.505 -24.091 34.769 1.00 50.44 107 PHE A CA 1
ATOM 833 C C . PHE A 1 107 ? 7.308 -24.616 33.969 1.00 50.44 107 PHE A C 1
ATOM 835 O O . PHE A 1 107 ? 6.237 -24.841 34.529 1.00 50.44 107 PHE A O 1
ATOM 842 N N . ARG A 1 108 ? 7.488 -24.870 32.665 1.00 41.16 108 ARG A N 1
ATOM 843 C CA . ARG A 1 108 ? 6.509 -25.604 31.829 1.00 41.16 108 ARG A CA 1
ATOM 844 C C . ARG A 1 108 ? 6.834 -27.097 31.689 1.00 41.16 108 ARG A C 1
ATOM 846 O O . ARG A 1 108 ? 5.927 -27.892 31.441 1.00 41.16 108 ARG A O 1
ATOM 853 N N . PHE A 1 109 ? 8.104 -27.465 31.857 1.00 45.62 109 PHE A N 1
ATOM 854 C CA . PHE A 1 109 ? 8.614 -28.824 31.689 1.00 45.62 109 PHE A CA 1
ATOM 855 C C . PHE A 1 109 ? 9.513 -29.212 32.864 1.00 45.62 109 PHE A C 1
ATOM 857 O O . PHE A 1 109 ? 10.223 -28.366 33.402 1.00 45.62 109 PHE A O 1
ATOM 864 N N . LEU A 1 110 ? 9.528 -30.498 33.212 1.00 54.44 110 LEU A N 1
ATOM 865 C CA . LEU A 1 110 ? 10.537 -31.091 34.094 1.00 54.44 110 LEU A CA 1
ATOM 866 C C . LEU A 1 110 ? 11.448 -31.980 33.242 1.00 54.44 110 LEU A C 1
ATOM 868 O O . LEU A 1 110 ? 10.957 -32.915 32.607 1.00 54.44 110 LEU A O 1
ATOM 872 N N . THR A 1 111 ? 12.750 -31.689 33.221 1.00 53.91 111 THR A N 1
ATOM 873 C CA . THR A 1 111 ? 13.741 -32.443 32.435 1.00 53.91 111 THR A CA 1
ATOM 874 C C . THR A 1 111 ? 14.685 -33.187 33.371 1.00 53.91 111 THR A C 1
ATOM 876 O O . THR A 1 111 ? 15.481 -32.569 34.074 1.00 53.91 111 THR A O 1
ATOM 879 N N . ILE A 1 112 ? 14.606 -34.517 33.382 1.00 59.09 112 ILE A N 1
ATOM 880 C CA . ILE A 1 112 ? 15.434 -35.390 34.222 1.00 59.09 112 ILE A CA 1
ATOM 881 C C . ILE A 1 112 ? 16.427 -36.133 33.334 1.00 59.09 112 ILE A C 1
ATOM 883 O O . ILE A 1 112 ? 16.054 -36.749 32.336 1.00 59.09 112 ILE A O 1
ATOM 887 N N . VAL A 1 113 ? 17.701 -36.082 33.707 1.00 56.56 113 VAL A N 1
ATOM 888 C CA . VAL A 1 113 ? 18.808 -36.649 32.938 1.00 56.56 113 VAL A CA 1
ATOM 889 C C . VAL A 1 113 ? 19.687 -37.503 33.844 1.00 56.56 113 VAL A C 1
ATOM 891 O O . VAL A 1 113 ? 19.955 -37.140 34.990 1.00 56.56 113 VAL A O 1
ATOM 894 N N . SER A 1 114 ? 20.151 -38.650 33.344 1.00 59.62 114 SER A N 1
ATOM 895 C CA . SER A 1 114 ? 21.118 -39.484 34.063 1.00 59.62 114 SER A CA 1
ATOM 896 C C . SER A 1 114 ? 22.518 -39.377 33.468 1.00 59.62 114 SER A C 1
ATOM 898 O O . SER A 1 114 ? 22.701 -39.424 32.249 1.00 59.62 114 SER A O 1
ATOM 900 N N . ALA A 1 115 ? 23.513 -39.300 34.354 1.00 55.59 115 ALA A N 1
ATOM 901 C CA . ALA A 1 115 ? 24.913 -39.541 34.017 1.00 55.59 115 ALA A CA 1
ATOM 902 C C . ALA A 1 115 ? 25.279 -41.043 34.052 1.00 55.59 115 ALA A C 1
ATOM 904 O O . ALA A 1 115 ? 26.391 -41.407 33.674 1.00 55.59 115 ALA A O 1
ATOM 905 N N . SER A 1 116 ? 24.367 -41.914 34.506 1.00 56.78 116 SER A N 1
ATOM 906 C CA . SER A 1 116 ? 24.559 -43.367 34.524 1.00 56.78 116 SER A CA 1
ATOM 907 C C . SER A 1 116 ? 24.276 -44.001 33.159 1.00 56.78 116 SER A C 1
ATOM 909 O O . SER A 1 116 ? 23.498 -43.481 32.354 1.00 56.78 116 SER A O 1
ATOM 911 N N . ALA A 1 117 ? 24.899 -45.154 32.917 1.00 57.44 117 ALA A N 1
ATOM 912 C CA . ALA A 1 117 ? 24.517 -46.065 31.840 1.00 57.44 117 ALA A CA 1
ATOM 913 C C . ALA A 1 117 ? 23.393 -47.032 32.266 1.00 57.44 117 ALA A C 1
ATOM 915 O O . ALA A 1 117 ? 22.785 -47.660 31.401 1.00 57.44 117 ALA A O 1
ATOM 916 N N . ASP A 1 118 ? 23.110 -47.135 33.569 1.00 57.44 118 ASP A N 1
ATOM 917 C CA . ASP A 1 118 ? 22.047 -47.985 34.107 1.00 57.44 118 ASP A CA 1
ATOM 918 C C . ASP A 1 118 ? 20.651 -47.460 33.702 1.00 57.44 118 ASP A C 1
ATOM 920 O O . ASP A 1 118 ? 20.453 -46.241 33.618 1.00 57.44 118 ASP A O 1
ATOM 924 N N . PRO A 1 119 ? 19.651 -48.341 33.495 1.00 55.53 119 PRO A N 1
ATOM 925 C CA . PRO A 1 119 ? 18.271 -47.923 33.271 1.00 55.53 119 PRO A CA 1
ATOM 926 C C . PRO A 1 119 ? 17.699 -47.174 34.482 1.00 55.53 119 PRO A C 1
ATOM 928 O O . PRO A 1 119 ? 17.706 -47.682 35.604 1.00 55.53 119 PRO A O 1
ATOM 931 N N . LEU A 1 120 ? 17.142 -45.986 34.240 1.00 57.00 120 LEU A N 1
ATOM 932 C CA . LEU A 1 120 ? 16.413 -45.212 35.241 1.00 57.00 120 LEU A CA 1
ATOM 933 C C . LEU A 1 120 ? 14.910 -45.459 35.111 1.00 57.00 120 LEU A C 1
ATOM 935 O O . LEU A 1 120 ? 14.314 -45.106 34.095 1.00 57.00 120 LEU A O 1
ATOM 939 N N . THR A 1 121 ? 14.284 -45.980 36.164 1.00 59.94 121 THR A N 1
ATOM 940 C CA . THR A 1 121 ? 12.821 -45.995 36.291 1.00 59.94 121 THR A CA 1
ATOM 941 C C . THR A 1 121 ? 12.379 -44.862 37.216 1.00 59.94 121 THR A C 1
ATOM 943 O O . THR A 1 121 ? 12.914 -44.701 38.315 1.00 59.94 121 THR A O 1
ATOM 946 N N . ILE A 1 122 ? 11.400 -44.074 36.768 1.00 57.88 122 ILE A N 1
ATOM 947 C CA . ILE A 1 122 ? 10.782 -42.983 37.532 1.00 57.88 122 ILE A CA 1
ATOM 948 C C . ILE A 1 122 ? 9.278 -43.249 37.589 1.00 57.88 122 ILE A C 1
ATOM 950 O O . ILE A 1 122 ? 8.670 -43.600 36.579 1.00 57.88 122 ILE A O 1
ATOM 954 N N . SER A 1 123 ? 8.678 -43.102 38.765 1.00 59.47 123 SER A N 1
ATOM 955 C CA . SER A 1 123 ? 7.258 -43.365 39.014 1.00 59.47 123 SER A CA 1
ATOM 956 C C . SER A 1 123 ? 6.696 -42.393 40.053 1.00 59.47 123 SER A C 1
ATOM 958 O O . SER A 1 123 ? 7.457 -41.706 40.736 1.00 59.47 123 SER A O 1
ATOM 960 N N . ASN A 1 124 ? 5.366 -42.333 40.172 1.00 55.09 124 ASN A N 1
ATOM 961 C CA . ASN A 1 124 ? 4.654 -41.544 41.185 1.00 55.09 124 ASN A CA 1
ATOM 962 C C . ASN A 1 124 ? 5.128 -40.078 41.263 1.00 55.09 124 ASN A C 1
ATOM 964 O O . ASN A 1 124 ? 5.463 -39.589 42.338 1.00 55.09 124 ASN A O 1
ATOM 968 N N . ILE A 1 125 ? 5.203 -39.403 40.110 1.00 54.59 125 ILE A N 1
ATOM 969 C CA . ILE A 1 125 ? 5.609 -37.994 40.027 1.00 54.59 125 ILE A CA 1
ATOM 970 C C . ILE A 1 125 ? 4.411 -37.091 40.347 1.00 54.59 125 ILE A C 1
ATOM 972 O O . ILE A 1 125 ? 3.388 -37.152 39.659 1.00 54.59 125 ILE A O 1
ATOM 976 N N . SER A 1 126 ? 4.574 -36.217 41.336 1.00 54.12 126 SER A N 1
ATOM 977 C CA . SER A 1 126 ? 3.667 -35.127 41.698 1.00 54.12 126 SER A CA 1
ATOM 978 C C . SER A 1 126 ? 4.428 -33.804 41.757 1.00 54.12 126 SER A C 1
ATOM 980 O O . SER A 1 126 ? 5.556 -33.762 42.231 1.00 54.12 126 SER A O 1
ATOM 982 N N . LEU A 1 127 ? 3.794 -32.716 41.326 1.00 53.53 127 LEU A N 1
ATOM 983 C CA . LEU A 1 127 ? 4.213 -31.323 41.528 1.00 53.53 127 LEU A CA 1
ATOM 984 C C . LEU A 1 127 ? 2.925 -30.519 41.815 1.00 53.53 127 LEU A C 1
ATOM 986 O O . LEU A 1 127 ? 1.872 -30.848 41.259 1.00 53.53 127 LEU A O 1
ATOM 990 N N . ALA A 1 128 ? 2.973 -29.470 42.641 1.00 52.31 128 ALA A N 1
ATOM 991 C CA . ALA A 1 128 ? 1.820 -28.586 42.856 1.00 52.31 128 ALA A CA 1
ATOM 992 C C . ALA A 1 128 ? 2.094 -27.164 42.347 1.00 52.31 128 ALA A C 1
ATOM 994 O O . ALA A 1 128 ? 3.124 -26.557 42.627 1.00 52.31 128 ALA A O 1
ATOM 995 N N . ILE A 1 129 ? 1.154 -26.632 41.564 1.00 52.66 129 ILE A N 1
ATOM 996 C CA . ILE A 1 129 ? 1.296 -25.337 40.893 1.00 52.66 129 ILE A CA 1
ATOM 997 C C . ILE A 1 129 ? 0.876 -24.211 41.845 1.00 52.66 129 ILE A C 1
ATOM 999 O O . ILE A 1 129 ? -0.178 -24.302 42.456 1.00 52.66 129 ILE A O 1
ATOM 1003 N N . THR A 1 130 ? 1.667 -23.138 41.942 1.00 55.31 130 THR A N 1
ATOM 1004 C CA . THR A 1 130 ? 1.528 -22.124 43.007 1.00 55.31 130 THR A CA 1
ATOM 1005 C C . THR A 1 130 ? 1.358 -20.682 42.504 1.00 55.31 130 THR A C 1
ATOM 1007 O O . THR A 1 130 ? 1.904 -19.771 43.113 1.00 55.31 130 THR A O 1
ATOM 1010 N N . PHE A 1 131 ? 0.629 -20.430 41.406 1.00 57.09 131 PHE A N 1
ATOM 1011 C CA . PHE A 1 131 ? 0.283 -19.035 41.040 1.00 57.09 131 PHE A CA 1
ATOM 1012 C C . PHE A 1 131 ? -0.761 -18.425 41.995 1.00 57.09 131 PHE A C 1
ATOM 1014 O O . PHE A 1 131 ? -0.780 -17.219 42.197 1.00 57.09 131 PHE A O 1
ATOM 1021 N N . MET A 1 132 ? -1.570 -19.273 42.637 1.00 65.50 132 MET A N 1
ATOM 1022 C CA . MET A 1 132 ? -2.439 -18.939 43.768 1.00 65.50 132 MET A CA 1
ATOM 1023 C C . MET A 1 132 ? -2.217 -20.005 44.854 1.00 65.50 132 MET A C 1
ATOM 1025 O O . MET A 1 132 ? -2.941 -20.996 44.898 1.00 65.50 132 MET A O 1
ATOM 1029 N N . PRO A 1 133 ? -1.186 -19.876 45.714 1.00 68.12 133 PRO A N 1
ATOM 1030 C CA . PRO A 1 133 ? -0.790 -20.918 46.673 1.00 68.12 133 PRO A CA 1
ATOM 1031 C C . PRO A 1 133 ? -1.752 -21.079 47.866 1.00 68.12 133 PRO A C 1
ATOM 1033 O O . PRO A 1 133 ? -1.426 -21.769 48.825 1.00 68.12 133 PRO A O 1
ATOM 1036 N N . HIS A 1 134 ? -2.910 -20.422 47.812 1.00 73.00 134 HIS A N 1
ATOM 1037 C CA . HIS A 1 134 ? -3.987 -20.455 48.800 1.00 73.00 134 HIS A CA 1
ATOM 1038 C C . HIS A 1 134 ? -5.306 -20.995 48.201 1.00 73.00 134 HIS A C 1
ATOM 1040 O O . HIS A 1 134 ? -6.336 -20.965 48.866 1.00 73.00 134 HIS A O 1
ATOM 1046 N N . TRP A 1 135 ? -5.292 -21.472 46.945 1.00 68.44 135 TRP A N 1
ATOM 1047 C CA . TRP A 1 135 ? -6.453 -22.059 46.264 1.00 68.44 135 TRP A CA 1
ATOM 1048 C C . TRP A 1 135 ? -6.337 -23.584 46.188 1.00 68.44 135 TRP A C 1
ATOM 1050 O O . TRP A 1 135 ? -5.519 -24.113 45.433 1.00 68.44 135 TRP A O 1
ATOM 1060 N N . ASP A 1 136 ? -7.220 -24.288 46.898 1.00 61.31 136 ASP A N 1
ATOM 1061 C CA . ASP A 1 136 ? -7.262 -25.758 46.915 1.00 61.31 136 ASP A CA 1
ATOM 1062 C C . ASP A 1 136 ? -7.634 -26.377 45.552 1.00 61.31 136 ASP A C 1
ATOM 1064 O O . ASP A 1 136 ? -7.218 -27.496 45.239 1.00 61.31 136 ASP A O 1
ATOM 1068 N N . ASP A 1 137 ? -8.392 -25.663 44.707 1.00 60.97 137 ASP A N 1
ATOM 1069 C CA . ASP A 1 137 ? -8.723 -26.124 43.355 1.00 60.97 137 ASP A CA 1
ATOM 1070 C C . ASP A 1 137 ? -8.533 -25.064 42.264 1.00 60.97 137 ASP A C 1
ATOM 1072 O O . ASP A 1 137 ? -9.447 -24.343 41.866 1.00 60.97 137 ASP A O 1
ATOM 1076 N N . LEU A 1 138 ? -7.344 -25.084 41.665 1.00 53.47 138 LEU A N 1
ATOM 1077 C CA . LEU A 1 138 ? -6.980 -24.290 40.488 1.00 53.47 138 LEU A CA 1
ATOM 1078 C C . LEU A 1 138 ? -7.834 -24.561 39.225 1.00 53.47 138 LEU A C 1
ATOM 1080 O O . LEU A 1 138 ? -7.602 -23.926 38.199 1.00 53.47 138 LEU A O 1
ATOM 1084 N N . ARG A 1 139 ? -8.803 -25.492 39.245 1.00 53.19 139 ARG A N 1
ATOM 1085 C CA . ARG A 1 139 ? -9.823 -25.627 38.182 1.00 53.19 139 ARG A CA 1
ATOM 1086 C C . ARG A 1 139 ? -10.946 -24.592 38.288 1.00 53.19 139 ARG A C 1
ATOM 1088 O O . ARG A 1 139 ? -11.649 -24.402 37.302 1.00 53.19 139 ARG A O 1
ATOM 1095 N N . ALA A 1 140 ? -11.112 -23.946 39.444 1.00 53.97 140 ALA A N 1
ATOM 1096 C CA . ALA A 1 140 ? -12.064 -22.851 39.638 1.00 53.97 140 ALA A CA 1
ATOM 1097 C C . ALA A 1 140 ? -11.566 -21.509 39.060 1.00 53.97 140 ALA A C 1
ATOM 1099 O O . ALA A 1 140 ? -12.306 -20.531 39.064 1.00 53.97 140 ALA A O 1
ATOM 1100 N N . TYR A 1 141 ? -10.320 -21.462 38.577 1.00 54.88 141 TYR A N 1
ATOM 1101 C CA . TYR A 1 141 ? -9.703 -20.287 37.966 1.00 54.88 141 TYR A CA 1
ATOM 1102 C C . TYR A 1 141 ? -10.516 -19.798 36.745 1.00 54.88 141 TYR A C 1
ATOM 1104 O O . TYR A 1 141 ? -10.656 -20.560 35.783 1.00 54.88 141 TYR A O 1
ATOM 1112 N N . PRO A 1 142 ? -11.055 -18.561 36.763 1.00 48.59 142 PRO A N 1
ATOM 1113 C CA . PRO A 1 142 ? -11.937 -18.061 35.705 1.00 48.59 142 PRO A CA 1
ATOM 1114 C C . PRO A 1 142 ? -11.180 -17.454 34.515 1.00 48.59 142 PRO A C 1
ATOM 1116 O O . PRO A 1 142 ? -11.749 -17.331 33.431 1.00 48.59 142 PRO A O 1
ATOM 1119 N N . GLY A 1 143 ? -9.918 -17.061 34.712 1.00 45.81 143 GLY A N 1
ATOM 1120 C CA . GLY A 1 143 ? -9.114 -16.392 33.695 1.00 45.81 143 GLY A CA 1
ATOM 1121 C C . GLY A 1 143 ? -8.685 -17.313 32.551 1.00 45.81 143 GLY A C 1
ATOM 1122 O O . GLY A 1 143 ? -8.596 -18.538 32.678 1.00 45.81 143 GLY A O 1
ATOM 1123 N N . TYR A 1 144 ? -8.367 -16.704 31.415 1.00 43.47 144 TYR A N 1
ATOM 1124 C CA . TYR A 1 144 ? -7.714 -17.359 30.291 1.00 43.47 144 TYR A CA 1
ATOM 1125 C C . TYR A 1 144 ? -6.709 -16.395 29.663 1.00 43.47 144 TYR A C 1
ATOM 1127 O O . TYR A 1 144 ? -6.895 -15.185 29.692 1.00 43.47 144 TYR A O 1
ATOM 1135 N N . PHE A 1 145 ? -5.651 -16.949 29.077 1.00 40.31 145 PHE A N 1
ATOM 1136 C CA . PHE A 1 145 ? -4.705 -16.197 28.262 1.00 40.31 145 PHE A CA 1
ATOM 1137 C C . PHE A 1 145 ? -4.809 -16.705 26.832 1.00 40.31 145 PHE A C 1
ATOM 1139 O O . PHE A 1 145 ? -4.644 -17.906 26.590 1.00 40.31 145 PHE A O 1
ATOM 1146 N N . PHE A 1 146 ? -5.089 -15.796 25.906 1.00 38.00 146 PHE A N 1
ATOM 1147 C CA . PHE A 1 146 ? -5.014 -16.045 24.476 1.00 38.00 146 PHE A CA 1
ATOM 1148 C C . PHE A 1 146 ? -3.735 -15.402 23.940 1.00 38.00 146 PHE A C 1
ATOM 1150 O O . PHE A 1 146 ? -3.454 -14.242 24.216 1.00 38.00 146 PHE A O 1
ATOM 1157 N N . ALA A 1 147 ? -2.961 -16.174 23.189 1.00 38.75 147 ALA A N 1
ATOM 1158 C CA . ALA A 1 147 ? -1.869 -15.680 22.368 1.00 38.75 147 ALA A CA 1
ATOM 1159 C C . ALA A 1 147 ? -1.987 -16.421 21.031 1.00 38.75 147 ALA A C 1
ATOM 1161 O O . ALA A 1 147 ? -1.993 -17.659 21.056 1.00 38.75 147 ALA A O 1
ATOM 1162 N N . PRO A 1 148 ? -2.141 -15.722 19.893 1.00 39.38 148 PRO A N 1
ATOM 1163 C CA . PRO A 1 148 ? -2.145 -16.380 18.595 1.00 39.38 148 PRO A CA 1
ATOM 1164 C C . PRO A 1 148 ? -0.782 -17.040 18.350 1.00 39.38 148 PRO A C 1
ATOM 1166 O O . PRO A 1 148 ? 0.248 -16.512 18.764 1.00 39.38 148 PRO A O 1
ATOM 1169 N N . ASP A 1 149 ? -0.780 -18.191 17.679 1.00 43.47 149 ASP A N 1
ATOM 1170 C CA . ASP A 1 149 ? 0.421 -18.764 17.062 1.00 43.47 149 ASP A CA 1
ATOM 1171 C C . ASP A 1 149 ? 0.465 -18.212 15.625 1.00 43.47 149 ASP A C 1
ATOM 1173 O O . ASP A 1 149 ? -0.272 -18.723 14.778 1.00 43.47 149 ASP A O 1
ATOM 1177 N N . PRO A 1 150 ? 1.206 -17.118 15.343 1.00 43.84 150 PRO A N 1
ATOM 1178 C CA . PRO A 1 150 ? 1.085 -16.377 14.080 1.00 43.84 150 PRO A CA 1
ATOM 1179 C C . PRO A 1 150 ? 1.599 -17.171 12.872 1.00 43.84 150 PRO A C 1
ATOM 1181 O O . PRO A 1 150 ? 1.310 -16.832 11.730 1.00 43.84 150 PRO A O 1
ATOM 1184 N N . GLY A 1 151 ? 2.346 -18.246 13.122 1.00 46.22 151 GLY A N 1
ATOM 1185 C CA . GLY A 1 151 ? 2.716 -19.236 12.129 1.00 46.22 151 GLY A CA 1
ATOM 1186 C C . GLY A 1 151 ? 2.914 -20.568 12.829 1.00 46.22 151 GLY A C 1
ATOM 1187 O O . GLY A 1 151 ? 3.938 -20.769 13.480 1.00 46.22 151 GLY A O 1
ATOM 1188 N N . PHE A 1 152 ? 1.941 -21.470 12.677 1.00 41.59 152 PHE A N 1
ATOM 1189 C CA . PHE A 1 152 ? 1.966 -22.830 13.219 1.00 41.59 152 PHE A CA 1
ATOM 1190 C C . PHE A 1 152 ? 3.328 -23.476 12.911 1.00 41.59 152 PHE A C 1
ATOM 1192 O O . PHE A 1 152 ? 3.568 -23.839 11.762 1.00 41.59 152 PHE A O 1
ATOM 1199 N N . HIS A 1 153 ? 4.189 -23.594 13.941 1.00 50.25 153 HIS A N 1
ATOM 1200 C CA . HIS A 1 153 ? 5.625 -23.980 13.937 1.00 50.25 153 HIS A CA 1
ATOM 1201 C C . HIS A 1 153 ? 6.664 -22.915 14.375 1.00 50.25 153 HIS A C 1
ATOM 1203 O O . HIS A 1 153 ? 7.856 -23.239 14.342 1.00 50.25 153 HIS A O 1
ATOM 1209 N N . ASP A 1 154 ? 6.296 -21.729 14.883 1.00 47.81 154 ASP A N 1
ATOM 1210 C CA . ASP A 1 154 ? 7.275 -20.823 15.521 1.00 47.81 154 ASP A CA 1
ATOM 1211 C C . ASP A 1 154 ? 8.044 -21.536 16.661 1.00 47.81 154 ASP A C 1
ATOM 1213 O O . ASP A 1 154 ? 7.493 -21.988 17.669 1.00 47.81 154 ASP A O 1
ATOM 1217 N N . ILE A 1 155 ? 9.363 -21.660 16.480 1.00 42.25 155 ILE A N 1
ATOM 1218 C CA . ILE A 1 155 ? 10.257 -22.405 17.374 1.00 42.25 155 ILE A CA 1
ATOM 1219 C C . ILE A 1 155 ? 10.500 -21.705 18.714 1.00 42.25 155 ILE A C 1
ATOM 1221 O O . ILE A 1 155 ? 10.778 -22.379 19.708 1.00 42.25 155 ILE A O 1
ATOM 1225 N N . ASP A 1 156 ? 10.353 -20.379 18.757 1.00 41.03 156 ASP A N 1
ATOM 1226 C CA . ASP A 1 156 ? 10.416 -19.577 19.976 1.00 41.03 156 ASP A CA 1
ATOM 1227 C C . ASP A 1 156 ? 9.000 -19.217 20.492 1.00 41.03 156 ASP A C 1
ATOM 1229 O O . ASP A 1 156 ? 8.902 -18.542 21.511 1.00 41.03 156 ASP A O 1
ATOM 1233 N N . PHE A 1 157 ? 7.897 -19.738 19.921 1.00 43.97 157 PHE A N 1
ATOM 1234 C CA . PHE A 1 157 ? 6.517 -19.526 20.422 1.00 43.97 157 PHE A CA 1
ATOM 1235 C C . PHE A 1 157 ? 6.358 -19.920 21.896 1.00 43.97 157 PHE A C 1
ATOM 1237 O O . PHE A 1 157 ? 5.730 -19.230 22.698 1.00 43.97 157 PHE A O 1
ATOM 1244 N N . LEU A 1 158 ? 7.002 -21.019 22.296 1.00 39.28 158 LEU A N 1
ATOM 1245 C CA . LEU A 1 158 ? 7.028 -21.475 23.688 1.00 39.28 158 LEU A CA 1
ATOM 1246 C C . LEU A 1 158 ? 7.881 -20.561 24.588 1.00 39.28 158 LEU A C 1
ATOM 1248 O O . LEU A 1 158 ? 7.618 -20.473 25.788 1.00 39.28 158 LEU A O 1
ATOM 1252 N N . THR A 1 159 ? 8.878 -19.879 24.015 1.00 39.97 159 THR A N 1
ATOM 1253 C CA . THR A 1 159 ? 9.766 -18.914 24.689 1.00 39.97 159 THR A CA 1
ATOM 1254 C C . THR A 1 159 ? 9.052 -17.584 24.877 1.00 39.97 159 THR A C 1
ATOM 1256 O O . THR A 1 159 ? 9.104 -17.008 25.964 1.00 39.97 159 THR A O 1
ATOM 1259 N N . LYS A 1 160 ? 8.319 -17.157 23.844 1.00 44.53 160 LYS A N 1
ATOM 1260 C CA . LYS A 1 160 ? 7.374 -16.043 23.828 1.00 44.53 160 LYS A CA 1
ATOM 1261 C C . LYS A 1 160 ? 6.307 -16.258 24.900 1.00 44.53 160 LYS A C 1
ATOM 1263 O O . LYS A 1 160 ? 6.357 -15.554 25.898 1.00 44.53 160 LYS A O 1
ATOM 1268 N N . ILE A 1 161 ? 5.492 -17.320 24.832 1.00 40.12 161 ILE A N 1
ATOM 1269 C CA . ILE A 1 161 ? 4.494 -17.676 25.871 1.00 40.12 161 ILE A CA 1
ATOM 1270 C C . ILE A 1 161 ? 5.079 -17.675 27.296 1.00 40.12 161 ILE A C 1
ATOM 1272 O O . ILE A 1 161 ? 4.370 -17.363 28.254 1.00 40.12 161 ILE A O 1
ATOM 1276 N N . TRP A 1 162 ? 6.356 -18.034 27.471 1.00 40.16 162 TRP A N 1
ATOM 1277 C CA . TRP A 1 162 ? 6.988 -17.985 28.787 1.00 40.16 162 TRP A CA 1
ATOM 1278 C C . TRP A 1 162 ? 7.317 -16.561 29.269 1.00 40.16 162 TRP A C 1
ATOM 1280 O O . TRP A 1 162 ? 7.096 -16.279 30.443 1.00 40.16 162 TRP A O 1
ATOM 1290 N N . HIS A 1 163 ? 7.758 -15.656 28.390 1.00 38.59 163 HIS A N 1
ATOM 1291 C CA . HIS A 1 163 ? 7.884 -14.222 28.706 1.00 38.59 163 HIS A CA 1
ATOM 1292 C C . HIS A 1 163 ? 6.513 -13.532 28.821 1.00 38.59 163 HIS A C 1
ATOM 1294 O O . HIS A 1 163 ? 6.348 -12.648 29.652 1.00 38.59 163 HIS A O 1
ATOM 1300 N N . TYR A 1 164 ? 5.506 -13.981 28.059 1.00 36.69 164 TYR A N 1
ATOM 1301 C CA . TYR A 1 164 ? 4.125 -13.472 28.106 1.00 36.69 164 TYR A CA 1
ATOM 1302 C C . TYR A 1 164 ? 3.415 -13.848 29.415 1.00 36.69 164 TYR A C 1
ATOM 1304 O O . TYR A 1 164 ? 2.309 -13.381 29.684 1.00 36.69 164 TYR A O 1
ATOM 1312 N N . ARG A 1 165 ? 4.026 -14.691 30.259 1.00 41.19 165 ARG A N 1
ATOM 1313 C CA . ARG A 1 165 ? 3.584 -14.868 31.641 1.00 41.19 165 ARG A CA 1
ATOM 1314 C C . ARG A 1 165 ? 4.005 -13.651 32.454 1.00 41.19 165 ARG A C 1
ATOM 1316 O O . ARG A 1 165 ? 4.932 -13.719 33.260 1.00 41.19 165 ARG A O 1
ATOM 1323 N N . VAL A 1 166 ? 3.238 -12.577 32.239 1.00 45.16 166 VAL A N 1
ATOM 1324 C CA . VAL A 1 166 ? 2.652 -11.719 33.275 1.00 45.16 166 VAL A CA 1
ATOM 1325 C C . VAL A 1 166 ? 3.056 -12.211 34.663 1.00 45.16 166 VAL A C 1
ATOM 1327 O O . VAL A 1 166 ? 2.720 -13.333 35.057 1.00 45.16 166 VAL A O 1
ATOM 1330 N N . GLN A 1 167 ? 3.832 -11.386 35.366 1.00 48.75 167 GLN A N 1
ATOM 1331 C CA . GLN A 1 167 ? 4.470 -11.721 36.635 1.00 48.75 167 GLN A CA 1
ATOM 1332 C C . GLN A 1 167 ? 3.430 -11.901 37.760 1.00 48.75 167 GLN A C 1
ATOM 1334 O O . GLN A 1 167 ? 3.310 -11.083 38.670 1.00 48.75 167 GLN A O 1
ATOM 1339 N N . THR A 1 168 ? 2.717 -13.032 37.751 1.00 56.28 168 THR A N 1
ATOM 1340 C CA . THR A 1 168 ? 1.979 -13.576 38.900 1.00 56.28 168 THR A CA 1
ATOM 1341 C C . THR A 1 168 ? 2.998 -14.098 39.914 1.00 56.28 168 THR A C 1
ATOM 1343 O O . THR A 1 168 ? 3.126 -15.306 40.147 1.00 56.28 168 THR A O 1
ATOM 1346 N N . ASN A 1 169 ? 3.814 -13.185 40.438 1.00 70.50 169 ASN A N 1
ATOM 1347 C CA . ASN A 1 169 ? 4.905 -13.445 41.363 1.00 70.50 169 ASN A CA 1
ATOM 1348 C C . ASN A 1 169 ? 4.348 -13.669 42.774 1.00 70.50 169 ASN A C 1
ATOM 1350 O O . ASN A 1 169 ? 4.695 -12.976 43.724 1.00 70.50 169 ASN A O 1
ATOM 1354 N N . THR A 1 170 ? 3.443 -14.628 42.896 1.00 76.31 170 THR A N 1
ATOM 1355 C CA . THR A 1 170 ? 2.736 -14.936 44.129 1.00 76.31 170 THR A CA 1
ATOM 1356 C C . THR A 1 170 ? 3.424 -16.115 44.798 1.00 76.31 170 THR A C 1
ATOM 1358 O O . THR A 1 170 ? 3.519 -17.194 44.211 1.00 76.31 170 THR A O 1
ATOM 1361 N N . ILE A 1 171 ? 3.909 -15.932 46.026 1.00 79.94 171 ILE A N 1
ATOM 1362 C CA . ILE A 1 171 ? 4.583 -16.989 46.791 1.00 79.94 171 ILE A CA 1
ATOM 1363 C C . ILE A 1 171 ? 4.003 -17.113 48.211 1.00 79.94 171 ILE A C 1
ATOM 1365 O O . ILE A 1 171 ? 3.529 -16.122 48.773 1.00 79.94 171 ILE A O 1
ATOM 1369 N N . PRO A 1 172 ? 4.044 -18.303 48.842 1.00 84.81 172 PRO A N 1
ATOM 1370 C CA . PRO A 1 172 ? 3.844 -18.402 50.284 1.00 84.81 172 PRO A CA 1
ATOM 1371 C C . PRO A 1 172 ? 4.947 -17.618 51.030 1.00 84.81 172 PRO A C 1
ATOM 1373 O O . PRO A 1 172 ? 6.118 -17.743 50.653 1.00 84.81 172 PRO A O 1
ATOM 1376 N N . PRO A 1 173 ? 4.646 -16.877 52.117 1.00 86.38 173 PRO A N 1
ATOM 1377 C CA . PRO A 1 173 ? 5.622 -16.000 52.777 1.00 86.38 173 PRO A CA 1
ATOM 1378 C C . PRO A 1 173 ? 6.872 -16.702 53.308 1.00 86.38 173 PRO A C 1
ATOM 1380 O O . PRO A 1 173 ? 7.917 -16.075 53.418 1.00 86.38 173 PRO A O 1
ATOM 1383 N N . HIS A 1 174 ? 6.785 -17.995 53.621 1.00 86.38 174 HIS A N 1
ATOM 1384 C CA . HIS A 1 174 ? 7.896 -18.823 54.103 1.00 86.38 174 HIS A CA 1
ATOM 1385 C C . HIS A 1 174 ? 8.783 -19.392 52.975 1.00 86.38 174 HIS A C 1
ATOM 1387 O O . HIS A 1 174 ? 9.549 -20.324 53.210 1.00 86.38 174 HIS A O 1
ATOM 1393 N N . THR A 1 175 ? 8.634 -18.892 51.742 1.00 81.62 175 THR A N 1
ATOM 1394 C CA . THR A 1 175 ? 9.379 -19.363 50.561 1.00 81.62 175 THR A CA 1
ATOM 1395 C C . THR A 1 175 ? 10.196 -18.259 49.873 1.00 81.62 175 THR A C 1
ATOM 1397 O O . THR A 1 175 ? 10.580 -18.391 48.707 1.00 81.62 175 THR A O 1
ATOM 1400 N N . ALA A 1 176 ? 10.446 -17.150 50.575 1.00 83.06 176 ALA A N 1
ATOM 1401 C CA . ALA A 1 176 ? 11.276 -16.057 50.073 1.00 83.06 176 ALA A CA 1
ATOM 1402 C C . ALA A 1 176 ? 12.758 -16.466 50.010 1.00 83.06 176 ALA A C 1
ATOM 1404 O O . ALA A 1 176 ? 13.172 -17.475 50.589 1.00 83.06 176 ALA A O 1
ATOM 1405 N N . ARG A 1 177 ? 13.573 -15.678 49.307 1.00 81.00 177 ARG A N 1
ATOM 1406 C CA . ARG A 1 177 ? 15.004 -15.951 49.125 1.00 81.00 177 ARG A CA 1
ATOM 1407 C C . ARG A 1 177 ? 15.800 -15.587 50.380 1.00 81.00 177 ARG A C 1
ATOM 1409 O O . ARG A 1 177 ? 15.632 -14.496 50.913 1.00 81.00 177 ARG A O 1
ATOM 1416 N N . GLN A 1 178 ? 16.683 -16.475 50.838 1.00 79.25 178 GLN A N 1
ATOM 1417 C CA . GLN A 1 178 ? 17.604 -16.199 51.948 1.00 79.25 178 GLN A CA 1
ATOM 1418 C C . GLN A 1 178 ? 18.591 -15.089 51.596 1.00 79.25 178 GLN A C 1
ATOM 1420 O O . GLN A 1 178 ? 19.204 -15.114 50.530 1.00 79.25 178 GLN A O 1
ATOM 1425 N N . GLU A 1 179 ? 18.806 -14.180 52.546 1.00 74.50 179 GLU A N 1
ATOM 1426 C CA . GLU A 1 179 ? 19.896 -13.210 52.508 1.00 74.50 179 GLU A CA 1
ATOM 1427 C C . GLU A 1 179 ? 20.625 -13.173 53.865 1.00 74.50 179 GLU A C 1
ATOM 1429 O O . GLU A 1 179 ? 19.962 -13.117 54.905 1.00 74.50 179 GLU A O 1
ATOM 1434 N N . PRO A 1 180 ? 21.973 -13.199 53.891 1.00 71.88 180 PRO A N 1
ATOM 1435 C CA . PRO A 1 180 ? 22.871 -13.236 52.734 1.00 71.88 180 PRO A CA 1
ATOM 1436 C C . PRO A 1 180 ? 22.845 -14.577 51.977 1.00 71.88 180 PRO A C 1
ATOM 1438 O O . PRO A 1 180 ? 22.693 -15.641 52.576 1.00 71.88 180 PRO A O 1
ATOM 1441 N N . CYS A 1 181 ? 23.056 -14.503 50.660 1.00 71.00 181 CYS A N 1
ATOM 1442 C CA . CYS A 1 181 ? 23.319 -15.628 49.754 1.00 71.00 181 CYS A CA 1
ATOM 1443 C C . CYS A 1 181 ? 24.059 -16.842 50.371 1.00 71.00 181 CYS A C 1
ATOM 1445 O O . CYS A 1 181 ? 25.109 -16.666 51.002 1.00 71.00 181 CYS A O 1
ATOM 1447 N N . PRO A 1 182 ? 23.629 -18.088 50.073 1.00 69.62 182 PRO A N 1
ATOM 1448 C CA . PRO A 1 182 ? 24.369 -19.298 50.429 1.00 69.62 182 PRO A CA 1
ATOM 1449 C C . PRO A 1 182 ? 25.808 -19.316 49.886 1.00 69.62 182 PRO A C 1
ATOM 1451 O O . PRO A 1 182 ? 26.058 -19.114 48.693 1.00 69.62 182 PRO A O 1
ATOM 1454 N N . ALA A 1 183 ? 26.771 -19.607 50.763 1.00 59.53 183 ALA A N 1
ATOM 1455 C CA . ALA A 1 183 ? 28.186 -19.647 50.406 1.00 59.53 183 ALA A CA 1
ATOM 1456 C C . ALA A 1 183 ? 28.498 -20.774 49.400 1.00 59.53 183 ALA A C 1
ATOM 1458 O O . ALA A 1 183 ? 28.159 -21.934 49.625 1.00 59.53 183 ALA A O 1
ATOM 1459 N N . GLY A 1 184 ? 29.196 -20.430 48.312 1.00 58.06 184 GLY A N 1
ATOM 1460 C CA . GLY A 1 184 ? 29.587 -21.360 47.241 1.00 58.06 184 GLY A CA 1
ATOM 1461 C C . GLY A 1 184 ? 28.773 -21.248 45.945 1.00 58.06 184 GLY A C 1
ATOM 1462 O O . GLY A 1 184 ? 29.167 -21.850 44.947 1.00 58.06 184 GLY A O 1
ATOM 1463 N N . GLY A 1 185 ? 27.704 -20.442 45.939 1.00 55.34 185 GLY A N 1
ATOM 1464 C CA . GLY A 1 185 ? 26.810 -20.256 44.793 1.00 55.34 185 GLY A CA 1
ATOM 1465 C C . GLY A 1 185 ? 25.669 -21.277 44.784 1.00 55.34 185 GLY A C 1
ATOM 1466 O O . GLY A 1 185 ? 25.887 -22.479 44.934 1.00 55.34 185 GLY A O 1
ATOM 1467 N N . GLY A 1 186 ? 24.437 -20.790 44.635 1.00 59.31 186 GLY A N 1
ATOM 1468 C CA . GLY A 1 186 ? 23.233 -21.613 44.685 1.00 59.31 186 GLY A CA 1
ATOM 1469 C C . GLY A 1 186 ? 22.013 -20.828 45.158 1.00 59.31 186 GLY A C 1
ATOM 1470 O O . GLY A 1 186 ? 21.956 -19.607 45.027 1.00 59.31 186 GLY A O 1
ATOM 1471 N N . TRP A 1 187 ? 21.048 -21.556 45.717 1.00 66.19 187 TRP A N 1
ATOM 1472 C CA . TRP A 1 187 ? 19.719 -21.064 46.068 1.00 66.19 187 TRP A CA 1
ATOM 1473 C C . TRP A 1 187 ? 19.298 -21.577 47.442 1.00 66.19 187 TRP A C 1
ATOM 1475 O O . TRP A 1 187 ? 19.544 -22.741 47.758 1.00 66.19 187 TRP A O 1
ATOM 1485 N N . SER A 1 188 ? 18.623 -20.732 48.222 1.00 74.69 188 SER A N 1
ATOM 1486 C CA . SER A 1 188 ? 17.828 -21.167 49.371 1.00 74.69 188 SER A CA 1
ATOM 1487 C C . SER A 1 188 ? 16.582 -20.292 49.452 1.00 74.69 188 SER A C 1
ATOM 1489 O O . SER A 1 188 ? 16.675 -19.099 49.730 1.00 74.69 188 SER A O 1
ATOM 1491 N N . ASN A 1 189 ? 15.432 -20.875 49.130 1.00 79.12 189 ASN A N 1
ATOM 1492 C CA . ASN A 1 189 ? 14.130 -20.212 49.053 1.00 79.12 189 ASN A CA 1
ATOM 1493 C C . ASN A 1 189 ? 13.222 -20.598 50.235 1.00 79.12 189 ASN A C 1
ATOM 1495 O O . ASN A 1 189 ? 12.069 -20.971 50.046 1.00 79.12 189 ASN A O 1
ATOM 1499 N N . ASP A 1 190 ? 13.778 -20.565 51.449 1.00 82.81 190 ASP A N 1
ATOM 1500 C CA . ASP A 1 190 ? 13.148 -20.895 52.738 1.00 82.81 190 ASP A CA 1
ATOM 1501 C C . ASP A 1 190 ? 13.219 -19.749 53.766 1.00 82.81 190 ASP A C 1
ATOM 1503 O O . ASP A 1 190 ? 13.128 -19.969 54.977 1.00 82.81 190 ASP A O 1
ATOM 1507 N N . ALA A 1 191 ? 13.377 -18.511 53.293 1.00 85.94 191 ALA A N 1
ATOM 1508 C CA . ALA A 1 191 ? 13.301 -17.321 54.131 1.00 85.94 191 ALA A CA 1
ATOM 1509 C C . ALA A 1 191 ? 11.854 -16.855 54.340 1.00 85.94 191 ALA A C 1
ATOM 1511 O O . ALA A 1 191 ? 10.949 -17.151 53.556 1.00 85.94 191 ALA A O 1
ATOM 1512 N N . LEU A 1 192 ? 11.652 -16.051 55.387 1.00 88.19 192 LEU A N 1
ATOM 1513 C CA . LEU A 1 192 ? 10.385 -15.378 55.646 1.00 88.19 192 LEU A CA 1
ATOM 1514 C C . LEU A 1 192 ? 10.360 -14.005 54.952 1.00 88.19 192 LEU A C 1
ATOM 1516 O O . LEU A 1 192 ? 10.971 -13.052 55.433 1.00 88.19 192 LEU A O 1
ATOM 1520 N N . GLY A 1 193 ? 9.604 -13.896 53.859 1.00 86.38 193 GLY A N 1
ATOM 1521 C CA . GLY A 1 193 ? 9.394 -12.662 53.087 1.00 86.38 193 GLY A CA 1
ATOM 1522 C C . GLY A 1 193 ? 8.547 -11.600 53.800 1.00 86.38 193 GLY A C 1
ATOM 1523 O O . GLY A 1 193 ? 8.362 -10.498 53.296 1.00 86.38 193 GLY A O 1
ATOM 1524 N N . GLY A 1 194 ? 8.030 -11.918 54.987 1.00 86.00 194 GLY A N 1
ATOM 1525 C CA . GLY A 1 194 ? 7.318 -10.991 55.855 1.00 86.00 194 GLY A CA 1
ATOM 1526 C C . GLY A 1 194 ? 6.323 -11.688 56.776 1.00 86.00 194 GLY A C 1
ATOM 1527 O O . GLY A 1 194 ? 5.975 -12.852 56.591 1.00 86.00 194 GLY A O 1
ATOM 1528 N N . ALA A 1 195 ? 5.836 -10.956 57.777 1.00 82.06 195 ALA A N 1
ATOM 1529 C CA . ALA A 1 195 ? 4.753 -11.420 58.636 1.00 82.06 195 ALA A CA 1
ATOM 1530 C C . ALA A 1 195 ? 3.400 -11.261 57.917 1.00 82.06 195 ALA A C 1
ATOM 1532 O O . ALA A 1 195 ? 2.685 -10.285 58.153 1.00 82.06 195 ALA A O 1
ATOM 1533 N N . ALA A 1 196 ? 3.062 -12.218 57.052 1.00 84.19 196 ALA A N 1
ATOM 1534 C CA . ALA A 1 196 ? 1.763 -12.368 56.395 1.00 84.19 196 ALA A CA 1
ATOM 1535 C C . ALA A 1 196 ? 1.190 -13.773 56.662 1.00 84.19 196 ALA A C 1
ATOM 1537 O O . ALA A 1 196 ? 1.946 -14.718 56.889 1.00 84.19 196 ALA A O 1
ATOM 1538 N N . THR A 1 197 ? -0.139 -13.899 56.679 1.00 78.62 197 THR A N 1
ATOM 1539 C CA . THR A 1 197 ? -0.845 -15.175 56.919 1.00 78.62 197 THR A CA 1
ATOM 1540 C C . THR A 1 197 ? -1.241 -15.894 55.632 1.00 78.62 197 THR A C 1
ATOM 1542 O O . THR A 1 197 ? -1.290 -17.120 55.627 1.00 78.62 197 THR A O 1
ATOM 1545 N N . GLY A 1 198 ? -1.507 -15.141 54.564 1.00 84.25 198 GLY A N 1
ATOM 1546 C CA . GLY A 1 198 ? -1.754 -15.653 53.217 1.00 84.25 198 GLY A CA 1
ATOM 1547 C C . GLY A 1 198 ? -0.557 -15.431 52.280 1.00 84.25 198 GLY A C 1
ATOM 1548 O O . GLY A 1 198 ? 0.551 -15.192 52.763 1.00 84.25 198 GLY A O 1
ATOM 1549 N N . PRO A 1 199 ? -0.741 -15.515 50.949 1.00 88.00 199 PRO A N 1
ATOM 1550 C CA . PRO A 1 199 ? 0.319 -15.285 49.958 1.00 88.00 199 PRO A CA 1
ATOM 1551 C C . PRO A 1 199 ? 0.912 -13.871 50.024 1.00 88.00 199 PRO A C 1
ATOM 1553 O O . PRO A 1 199 ? 0.268 -12.959 50.530 1.00 88.00 199 PRO A O 1
ATOM 1556 N N . ILE A 1 200 ? 2.093 -13.674 49.433 1.00 87.06 200 ILE A N 1
ATOM 1557 C CA . ILE A 1 200 ? 2.675 -12.353 49.140 1.00 87.06 200 ILE A CA 1
ATOM 1558 C C . ILE A 1 200 ? 3.075 -12.236 47.664 1.00 87.06 200 ILE A C 1
ATOM 1560 O O . ILE A 1 200 ? 3.497 -13.213 47.042 1.00 87.06 200 ILE A O 1
ATOM 1564 N N . LEU A 1 201 ? 2.955 -11.019 47.136 1.00 84.25 201 LEU A N 1
ATOM 1565 C CA . LEU A 1 201 ? 3.426 -10.584 45.822 1.00 84.25 201 LEU A CA 1
ATOM 1566 C C . LEU A 1 201 ? 4.892 -10.108 45.895 1.00 84.25 201 LEU A C 1
ATOM 1568 O O . LEU A 1 201 ? 5.224 -9.279 46.748 1.00 84.25 201 LEU A O 1
ATOM 1572 N N . VAL A 1 202 ? 5.759 -10.613 45.013 1.00 77.50 202 VAL A N 1
ATOM 1573 C CA . VAL A 1 202 ? 7.218 -10.362 45.006 1.00 77.50 202 VAL A CA 1
ATOM 1574 C C . VAL A 1 202 ? 7.745 -9.915 43.629 1.00 77.50 202 VAL A C 1
ATOM 1576 O O . VAL A 1 202 ? 7.012 -9.962 42.646 1.00 77.50 202 VAL A O 1
ATOM 1579 N N . ASP A 1 203 ? 9.013 -9.505 43.520 1.00 68.81 203 ASP A N 1
ATOM 1580 C CA . ASP A 1 203 ? 9.712 -9.527 42.219 1.00 68.81 203 ASP A CA 1
ATOM 1581 C C . ASP A 1 203 ? 10.219 -10.947 41.922 1.00 68.81 203 ASP A C 1
ATOM 1583 O O . ASP A 1 203 ? 10.547 -11.715 42.831 1.00 68.81 203 ASP A O 1
ATOM 1587 N N . GLY A 1 204 ? 10.259 -11.288 40.634 1.00 63.72 204 GLY A N 1
ATOM 1588 C CA . GLY A 1 204 ? 10.728 -12.522 40.027 1.00 63.72 204 GLY A CA 1
ATOM 1589 C C . GLY A 1 204 ? 10.548 -13.767 40.888 1.00 63.72 204 GLY A C 1
ATOM 1590 O O . GLY A 1 204 ? 11.479 -14.156 41.594 1.00 63.72 204 GLY A O 1
ATOM 1591 N N . ALA A 1 205 ? 9.434 -14.491 40.725 1.00 55.91 205 ALA A N 1
ATOM 1592 C CA . ALA A 1 205 ? 9.179 -15.767 41.415 1.00 55.91 205 ALA A CA 1
ATOM 1593 C C . ALA A 1 205 ? 10.291 -16.830 41.248 1.00 55.91 205 ALA A C 1
ATOM 1595 O O . ALA A 1 205 ? 10.314 -17.819 41.990 1.00 55.91 205 ALA A O 1
ATOM 1596 N N . LYS A 1 206 ? 11.200 -16.632 40.281 1.00 53.97 206 LYS A N 1
ATOM 1597 C CA . LYS A 1 206 ? 12.431 -17.403 40.070 1.00 53.97 206 LYS A CA 1
ATOM 1598 C C . LYS A 1 206 ? 13.682 -16.813 40.741 1.00 53.97 206 LYS A C 1
ATOM 1600 O O . LYS A 1 206 ? 14.483 -17.604 41.222 1.00 53.97 206 LYS A O 1
ATOM 1605 N N . ARG A 1 207 ? 13.862 -15.483 40.749 1.00 58.56 207 ARG A N 1
ATOM 1606 C CA . ARG A 1 207 ? 15.152 -14.808 41.005 1.00 58.56 207 ARG A CA 1
ATOM 1607 C C . ARG A 1 207 ? 15.237 -14.105 42.359 1.00 58.56 207 ARG A C 1
ATOM 1609 O O . ARG A 1 207 ? 16.048 -14.493 43.200 1.00 58.56 207 ARG A O 1
ATOM 1616 N N . ASP A 1 208 ? 14.450 -13.051 42.552 1.00 65.00 208 ASP A N 1
ATOM 1617 C CA . ASP A 1 208 ? 14.639 -12.129 43.677 1.00 65.00 208 ASP A CA 1
ATOM 1618 C C . ASP A 1 208 ? 13.681 -12.393 44.845 1.00 65.00 208 ASP A C 1
ATOM 1620 O O . ASP A 1 208 ? 14.081 -12.178 45.985 1.00 65.00 208 ASP A O 1
ATOM 1624 N N . ARG A 1 209 ? 12.491 -12.965 44.593 1.00 77.38 209 ARG A N 1
ATOM 1625 C CA . ARG A 1 209 ? 11.587 -13.608 45.577 1.00 77.38 209 ARG A CA 1
ATOM 1626 C C . ARG A 1 209 ? 11.257 -12.805 46.851 1.00 77.38 209 ARG A C 1
ATOM 1628 O O . ARG A 1 209 ? 10.773 -13.374 47.829 1.00 77.38 209 ARG A O 1
ATOM 1635 N N . ASN A 1 210 ? 11.436 -11.488 46.804 1.00 80.00 210 ASN A N 1
ATOM 1636 C CA . ASN A 1 210 ? 11.162 -10.540 47.883 1.00 80.00 210 ASN A CA 1
ATOM 1637 C C . ASN A 1 210 ? 10.153 -9.484 47.421 1.00 80.00 210 ASN A C 1
ATOM 1639 O O . ASN A 1 210 ? 10.003 -9.236 46.228 1.00 80.00 210 ASN A O 1
ATOM 1643 N N . ILE A 1 211 ? 9.459 -8.838 48.356 1.00 86.06 211 ILE A N 1
ATOM 1644 C CA . ILE A 1 211 ? 8.478 -7.794 48.029 1.00 86.06 211 ILE A CA 1
ATOM 1645 C C . ILE A 1 211 ? 9.220 -6.549 47.524 1.00 86.06 211 ILE A C 1
ATOM 1647 O O . ILE A 1 211 ? 10.023 -5.988 48.265 1.00 86.06 211 ILE A O 1
ATOM 1651 N N . TRP A 1 212 ? 8.928 -6.077 46.312 1.00 82.00 212 TRP A N 1
ATOM 1652 C CA . TRP A 1 212 ? 9.487 -4.836 45.762 1.00 82.00 212 TRP A CA 1
ATOM 1653 C C . TRP A 1 212 ? 8.346 -3.870 45.403 1.00 82.00 212 TRP A C 1
ATOM 1655 O O . TRP A 1 212 ? 7.607 -4.096 44.444 1.00 82.00 212 TRP A O 1
ATOM 1665 N N . PRO A 1 213 ? 8.141 -2.785 46.177 1.00 74.69 213 PRO A N 1
ATOM 1666 C CA . PRO A 1 213 ? 6.989 -1.910 45.972 1.00 74.69 213 PRO A CA 1
ATOM 1667 C C . PRO A 1 213 ? 6.975 -1.121 44.666 1.00 74.69 213 PRO A C 1
ATOM 1669 O O . PRO A 1 213 ? 5.903 -0.677 44.274 1.00 74.69 213 PRO A O 1
ATOM 1672 N N . GLY A 1 214 ? 8.114 -0.937 43.991 1.00 67.81 214 GLY A N 1
ATOM 1673 C CA . GLY A 1 214 ? 8.159 -0.286 42.677 1.00 67.81 214 GLY A CA 1
ATOM 1674 C C . GLY A 1 214 ? 7.316 -1.037 41.647 1.00 67.81 214 GLY A C 1
ATOM 1675 O O . GLY A 1 214 ? 6.515 -0.433 40.935 1.00 67.81 214 GLY A O 1
ATOM 1676 N N . ASP A 1 215 ? 7.398 -2.367 41.672 1.00 67.50 215 ASP A N 1
ATOM 1677 C CA . ASP A 1 215 ? 6.688 -3.234 40.733 1.00 67.50 215 ASP A CA 1
ATOM 1678 C C . ASP A 1 215 ? 5.185 -3.261 41.017 1.00 67.50 215 ASP A C 1
ATOM 1680 O O . ASP A 1 215 ? 4.398 -3.438 40.091 1.00 67.50 215 ASP A O 1
ATOM 1684 N N . CYS A 1 216 ? 4.763 -2.970 42.259 1.00 67.75 216 CYS A N 1
ATOM 1685 C CA . CYS A 1 216 ? 3.348 -2.856 42.641 1.00 67.75 216 CYS A CA 1
ATOM 1686 C C . CYS A 1 216 ? 2.589 -1.798 41.818 1.00 67.75 216 CYS A C 1
ATOM 1688 O O . CYS A 1 216 ? 1.360 -1.862 41.744 1.00 67.75 216 CYS A O 1
ATOM 1690 N N . GLY A 1 217 ? 3.280 -0.864 41.152 1.00 62.41 217 GLY A N 1
ATOM 1691 C CA . GLY A 1 217 ? 2.676 0.030 40.160 1.00 62.41 217 GLY A CA 1
ATOM 1692 C C . GLY A 1 217 ? 2.054 -0.696 38.957 1.00 62.41 217 GLY A C 1
ATOM 1693 O O . GLY A 1 217 ? 1.048 -0.232 38.423 1.00 62.41 217 GLY A O 1
ATOM 1694 N N . ILE A 1 218 ? 2.597 -1.855 38.573 1.00 58.56 218 ILE A N 1
ATOM 1695 C CA . ILE A 1 218 ? 2.132 -2.700 37.460 1.00 58.56 218 ILE A CA 1
ATOM 1696 C C . ILE A 1 218 ? 1.503 -3.990 37.999 1.00 58.56 218 ILE A C 1
ATOM 1698 O O . ILE A 1 218 ? 0.382 -4.340 37.620 1.00 58.56 218 ILE A O 1
ATOM 1702 N N . SER A 1 219 ? 2.180 -4.678 38.921 1.00 67.81 219 SER A N 1
ATOM 1703 C CA . SER A 1 219 ? 1.780 -6.002 39.396 1.00 67.81 219 SER A CA 1
ATOM 1704 C C . SER A 1 219 ? 0.443 -5.998 40.146 1.00 67.81 219 SER A C 1
ATOM 1706 O O . SER A 1 219 ? -0.321 -6.929 39.947 1.00 67.81 219 SER A O 1
ATOM 1708 N N . THR A 1 220 ? 0.070 -4.919 40.852 1.00 73.38 220 THR A N 1
ATOM 1709 C CA . THR A 1 220 ? -1.276 -4.770 41.463 1.00 73.38 220 THR A CA 1
ATOM 1710 C C . THR A 1 220 ? -2.407 -4.859 40.427 1.00 73.38 220 THR A C 1
ATOM 1712 O O . THR A 1 220 ? -3.392 -5.564 40.622 1.00 73.38 220 THR A O 1
ATOM 1715 N N . HIS A 1 221 ? -2.279 -4.136 39.308 1.00 70.31 221 HIS A N 1
ATOM 1716 C CA . HIS A 1 221 ? -3.263 -4.163 38.214 1.00 70.31 221 HIS A CA 1
ATOM 1717 C C . HIS A 1 221 ? -3.268 -5.523 37.514 1.00 70.31 221 HIS A C 1
ATOM 1719 O O . HIS A 1 221 ? -4.307 -6.039 37.108 1.00 70.31 221 HIS A O 1
ATOM 1725 N N . THR A 1 222 ? -2.073 -6.094 37.387 1.00 64.50 222 THR A N 1
ATOM 1726 C CA . THR A 1 222 ? -1.836 -7.373 36.731 1.00 64.50 222 THR A CA 1
ATOM 1727 C C . THR A 1 222 ? -2.435 -8.529 37.535 1.00 64.50 222 THR A C 1
ATOM 1729 O O . THR A 1 222 ? -3.033 -9.412 36.940 1.00 64.50 222 THR A O 1
ATOM 1732 N N . GLU A 1 223 ? -2.340 -8.516 38.868 1.00 70.88 223 GLU A N 1
ATOM 1733 C CA . GLU A 1 223 ? -2.947 -9.498 39.781 1.00 70.88 223 GLU A CA 1
ATOM 1734 C C . GLU A 1 223 ? -4.478 -9.506 39.632 1.00 70.88 223 GLU A C 1
ATOM 1736 O O . GLU A 1 223 ? -5.064 -10.559 39.372 1.00 70.88 223 GLU A O 1
ATOM 1741 N N . LEU A 1 224 ? -5.103 -8.321 39.638 1.00 73.38 224 LEU A N 1
ATOM 1742 C CA . LEU A 1 224 ? -6.542 -8.160 39.416 1.00 73.38 224 LEU A CA 1
ATOM 1743 C C . LEU A 1 224 ? -7.000 -8.771 38.082 1.00 73.38 224 LEU A C 1
ATOM 1745 O O . LEU A 1 224 ? -7.942 -9.560 38.059 1.00 73.38 224 LEU A O 1
ATOM 1749 N N . VAL A 1 225 ? -6.341 -8.421 36.972 1.00 61.34 225 VAL A N 1
ATOM 1750 C CA . VAL A 1 225 ? -6.746 -8.858 35.621 1.00 61.34 225 VAL A CA 1
ATOM 1751 C C . VAL A 1 225 ? -6.396 -10.330 35.368 1.00 61.34 225 VAL A C 1
ATOM 1753 O O . VAL A 1 225 ? -7.203 -11.072 34.814 1.00 61.3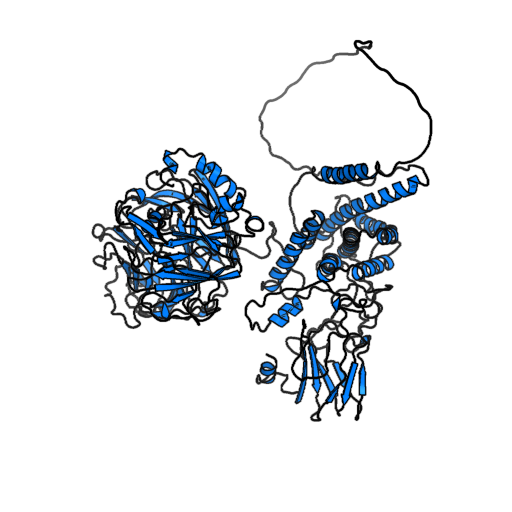4 225 VAL A O 1
ATOM 1756 N N . ALA A 1 226 ? -5.213 -10.781 35.789 1.00 60.34 226 ALA A N 1
ATOM 1757 C CA . ALA A 1 226 ? -4.725 -12.135 35.531 1.00 60.34 226 ALA A CA 1
ATOM 1758 C C . ALA A 1 226 ? -5.349 -13.196 36.440 1.00 60.34 226 ALA A C 1
ATOM 1760 O O . ALA A 1 226 ? -5.502 -14.344 36.017 1.00 60.34 226 ALA A O 1
ATOM 1761 N N . LEU A 1 227 ? -5.629 -12.847 37.699 1.00 67.75 227 LEU A N 1
ATOM 1762 C CA . LEU A 1 227 ? -6.013 -13.795 38.746 1.00 67.75 227 LEU A CA 1
ATOM 1763 C C . LEU A 1 227 ? -7.412 -13.550 39.326 1.00 67.75 227 LEU A C 1
ATOM 1765 O O . LEU A 1 227 ? -7.956 -14.469 39.935 1.00 67.75 227 LEU A O 1
ATOM 1769 N N . SER A 1 228 ? -8.013 -12.368 39.123 1.00 72.94 228 SER A N 1
ATOM 1770 C CA . SER A 1 228 ? -9.214 -11.927 39.854 1.00 72.94 228 SER A CA 1
ATOM 1771 C C . SER A 1 228 ? -9.015 -11.977 41.381 1.00 72.94 228 SER A C 1
ATOM 1773 O O . SER A 1 228 ? -9.943 -12.273 42.137 1.00 72.94 228 SER A O 1
ATOM 1775 N N . ASP A 1 229 ? -7.787 -11.704 41.819 1.00 78.75 229 ASP A N 1
ATOM 1776 C CA . ASP A 1 229 ? -7.303 -11.807 43.195 1.00 78.75 229 ASP A CA 1
ATOM 1777 C C . ASP A 1 229 ? -6.531 -10.533 43.564 1.00 78.75 229 ASP A C 1
ATOM 1779 O O . ASP A 1 229 ? -6.024 -9.825 42.695 1.00 78.75 229 ASP A O 1
ATOM 1783 N N . MET A 1 230 ? -6.521 -10.229 44.859 1.00 87.81 230 MET A N 1
ATOM 1784 C CA . MET A 1 230 ? -5.899 -9.056 45.472 1.00 87.81 230 MET A CA 1
ATOM 1785 C C . MET A 1 230 ? -5.306 -9.373 46.863 1.00 87.81 230 MET A C 1
ATOM 1787 O O . MET A 1 230 ? -4.784 -8.470 47.528 1.00 87.81 230 MET A O 1
ATOM 1791 N N . GLU A 1 231 ? -5.423 -10.612 47.369 1.00 88.62 231 GLU A N 1
ATOM 1792 C CA . GLU A 1 231 ? -4.867 -10.993 48.673 1.00 88.62 231 GLU A CA 1
ATOM 1793 C C . GLU A 1 231 ? -3.322 -10.935 48.699 1.00 88.62 231 GLU A C 1
ATOM 1795 O O . GLU A 1 231 ? -2.784 -10.349 49.648 1.00 88.62 231 GLU A O 1
ATOM 1800 N N . PRO A 1 232 ? -2.581 -11.457 47.698 1.00 87.94 232 PRO A N 1
ATOM 1801 C CA . PRO A 1 232 ? -1.133 -11.266 47.602 1.00 87.94 232 PRO A CA 1
ATOM 1802 C C . PRO A 1 232 ? -0.707 -9.791 47.646 1.00 87.94 232 PRO A C 1
ATOM 1804 O O . PRO A 1 232 ? 0.183 -9.441 48.430 1.00 87.94 232 PRO A O 1
ATOM 1807 N N . THR A 1 233 ? -1.374 -8.914 46.885 1.00 89.00 233 THR A N 1
ATOM 1808 C CA . THR A 1 233 ? -1.167 -7.457 46.936 1.00 89.00 233 THR A CA 1
ATOM 1809 C C . THR A 1 233 ? -1.404 -6.912 48.349 1.00 89.00 233 THR A C 1
ATOM 1811 O O . THR A 1 233 ? -0.531 -6.235 48.905 1.00 89.00 233 THR A O 1
ATOM 1814 N N . LYS A 1 234 ? -2.552 -7.225 48.970 1.00 91.62 234 LYS A N 1
ATOM 1815 C CA . LYS A 1 234 ? -2.912 -6.776 50.329 1.00 91.62 234 LYS A CA 1
ATOM 1816 C C . LYS A 1 234 ? -1.833 -7.141 51.344 1.00 91.62 234 LYS A C 1
ATOM 1818 O O . LYS A 1 234 ? -1.371 -6.293 52.111 1.00 91.62 234 LYS A O 1
ATOM 1823 N N . ASN A 1 235 ? -1.433 -8.409 51.343 1.00 92.44 235 ASN A N 1
ATOM 1824 C CA . ASN A 1 235 ? -0.467 -8.962 52.278 1.00 92.44 235 ASN A CA 1
ATOM 1825 C C . ASN A 1 235 ? 0.925 -8.346 52.078 1.00 92.44 235 ASN A C 1
ATOM 1827 O O . ASN A 1 235 ? 1.570 -7.991 53.067 1.00 92.44 235 ASN A O 1
ATOM 1831 N N . SER A 1 236 ? 1.364 -8.132 50.833 1.00 91.06 236 SER A N 1
ATOM 1832 C CA . SER A 1 236 ? 2.630 -7.444 50.555 1.00 91.06 236 SER A CA 1
ATOM 1833 C C . SER A 1 236 ? 2.629 -5.998 51.048 1.00 91.06 236 SER A C 1
ATOM 1835 O O . SER A 1 236 ? 3.547 -5.594 51.764 1.00 91.06 236 SER A O 1
ATOM 1837 N N . LEU A 1 237 ? 1.571 -5.230 50.770 1.00 91.81 237 LEU A N 1
ATOM 1838 C CA . LEU A 1 237 ? 1.428 -3.860 51.278 1.00 91.81 237 LEU A CA 1
ATOM 1839 C C . LEU A 1 237 ? 1.388 -3.825 52.818 1.00 91.81 237 LEU A C 1
ATOM 1841 O O . LEU A 1 237 ? 2.049 -2.988 53.437 1.00 91.81 237 LEU A O 1
ATOM 1845 N N . MET A 1 238 ? 0.689 -4.772 53.458 1.00 91.44 238 MET A N 1
ATOM 1846 C CA . MET A 1 238 ? 0.701 -4.931 54.917 1.00 91.44 238 MET A CA 1
ATOM 1847 C C . MET A 1 238 ? 2.106 -5.190 55.474 1.00 91.44 238 MET A C 1
ATOM 1849 O O . MET A 1 238 ? 2.439 -4.640 56.525 1.00 91.44 238 MET A O 1
ATOM 1853 N N . VAL A 1 239 ? 2.940 -5.993 54.803 1.00 92.31 239 VAL A N 1
ATOM 1854 C CA . VAL A 1 239 ? 4.337 -6.206 55.217 1.00 92.31 239 VAL A CA 1
ATOM 1855 C C . VAL A 1 239 ? 5.134 -4.903 55.127 1.00 92.31 239 VAL A C 1
ATOM 1857 O O . VAL A 1 239 ? 5.805 -4.558 56.099 1.00 92.31 239 VAL A O 1
ATOM 1860 N N . MET A 1 240 ? 4.993 -4.124 54.049 1.00 92.31 240 MET A N 1
ATOM 1861 C CA . MET A 1 240 ? 5.704 -2.844 53.910 1.00 92.31 240 MET A CA 1
ATOM 1862 C C . MET A 1 240 ? 5.328 -1.830 55.000 1.00 92.31 240 MET A C 1
ATOM 1864 O O . MET A 1 240 ? 6.205 -1.184 55.574 1.00 92.31 240 MET A O 1
ATOM 1868 N N . PHE A 1 241 ? 4.043 -1.710 55.359 1.00 92.50 241 PHE A N 1
ATOM 1869 C CA . PHE A 1 241 ? 3.635 -0.838 56.472 1.00 92.50 241 PHE A CA 1
ATOM 1870 C C . PHE A 1 241 ? 4.062 -1.366 57.848 1.00 92.50 241 PHE A C 1
ATOM 1872 O O . PHE A 1 241 ? 4.197 -0.564 58.775 1.00 92.50 241 PHE A O 1
ATOM 1879 N N . ARG A 1 242 ? 4.293 -2.679 57.995 1.00 89.31 242 ARG A N 1
ATOM 1880 C CA . ARG A 1 242 ? 4.835 -3.298 59.219 1.00 89.31 242 ARG A CA 1
ATOM 1881 C C . ARG A 1 242 ? 6.340 -3.075 59.379 1.00 89.31 242 ARG A C 1
ATOM 1883 O O . ARG A 1 242 ? 6.804 -3.043 60.515 1.00 89.31 242 ARG A O 1
ATOM 1890 N N . THR A 1 243 ? 7.084 -2.879 58.289 1.00 87.94 243 THR A N 1
ATOM 1891 C CA . THR A 1 243 ? 8.523 -2.556 58.319 1.00 87.94 243 THR A CA 1
ATOM 1892 C C . THR A 1 243 ? 8.834 -1.056 58.190 1.00 87.94 243 THR A C 1
ATOM 1894 O O . THR A 1 243 ? 10.000 -0.667 58.104 1.00 87.94 243 THR A O 1
ATOM 1897 N N . GLN A 1 244 ? 7.811 -0.191 58.229 1.00 91.94 244 GLN A N 1
ATOM 1898 C CA . GLN A 1 244 ? 7.965 1.267 58.209 1.00 91.94 244 GLN A CA 1
ATOM 1899 C C . GLN A 1 244 ? 8.811 1.783 59.386 1.00 91.94 244 GLN A C 1
ATOM 1901 O O . GLN A 1 244 ? 8.599 1.417 60.545 1.00 91.94 244 GLN A O 1
ATOM 1906 N N . ASN A 1 245 ? 9.693 2.746 59.116 1.00 90.75 245 ASN A N 1
ATOM 1907 C CA . ASN A 1 245 ? 10.346 3.528 60.159 1.00 90.75 245 ASN A CA 1
ATOM 1908 C C . ASN A 1 245 ? 9.310 4.425 60.864 1.00 90.75 245 ASN A C 1
ATOM 1910 O O . ASN A 1 245 ? 8.895 5.458 60.338 1.00 90.75 245 ASN A O 1
ATOM 1914 N N . LEU A 1 246 ? 8.899 4.043 62.077 1.00 86.12 246 LEU A N 1
ATOM 1915 C CA . LEU A 1 246 ? 7.845 4.732 62.833 1.00 86.12 246 LEU A CA 1
ATOM 1916 C C . LEU A 1 246 ? 8.190 6.180 63.231 1.00 86.12 246 LEU A C 1
ATOM 1918 O O . LEU A 1 246 ? 7.269 6.938 63.554 1.00 86.12 246 LEU A O 1
ATOM 1922 N N . THR A 1 247 ? 9.474 6.555 63.211 1.00 86.19 247 THR A N 1
ATOM 1923 C CA . THR A 1 247 ? 9.972 7.893 63.568 1.00 86.19 247 THR A CA 1
ATOM 1924 C C . THR A 1 247 ? 9.968 8.836 62.369 1.00 86.19 247 THR A C 1
ATOM 1926 O O . THR A 1 247 ? 9.518 9.970 62.502 1.00 86.19 247 THR A O 1
ATOM 1929 N N . THR A 1 248 ? 10.447 8.388 61.203 1.00 88.44 248 THR A N 1
ATOM 1930 C CA . THR A 1 248 ? 10.522 9.233 59.995 1.00 88.44 248 THR A CA 1
ATOM 1931 C C . THR A 1 248 ? 9.292 9.124 59.099 1.00 88.44 248 THR A C 1
ATOM 1933 O O . THR A 1 248 ? 9.000 10.063 58.371 1.00 88.44 248 THR A O 1
ATOM 1936 N N . GLY A 1 249 ? 8.579 7.995 59.132 1.00 89.50 249 GLY A N 1
ATOM 1937 C CA . GLY A 1 249 ? 7.530 7.647 58.171 1.00 89.50 249 GLY A CA 1
ATOM 1938 C C . GLY A 1 249 ? 8.039 6.954 56.901 1.00 89.50 249 GLY A C 1
ATOM 1939 O O . GLY A 1 249 ? 7.222 6.510 56.095 1.00 89.50 249 GLY A O 1
ATOM 1940 N N . ALA A 1 250 ? 9.353 6.802 56.718 1.00 90.19 250 ALA A N 1
ATOM 1941 C CA . ALA A 1 250 ? 9.914 6.132 55.546 1.00 90.19 250 ALA A CA 1
ATOM 1942 C C . ALA A 1 250 ? 9.518 4.644 55.492 1.00 90.19 250 ALA A C 1
ATOM 1944 O O . ALA A 1 250 ? 9.660 3.920 56.482 1.00 90.19 250 ALA A O 1
ATOM 1945 N N . LEU A 1 251 ? 9.055 4.187 54.327 1.00 91.12 251 LEU A N 1
ATOM 1946 C CA . LEU A 1 251 ? 8.923 2.762 54.007 1.00 91.12 251 LEU A CA 1
ATOM 1947 C C . LEU A 1 251 ? 10.255 2.235 53.440 1.00 91.12 251 LEU A C 1
ATOM 1949 O O . LEU A 1 251 ? 11.115 3.004 53.007 1.00 91.12 251 LEU A O 1
ATOM 1953 N N . GLN A 1 252 ? 10.428 0.918 53.458 1.00 88.75 252 GLN A N 1
ATOM 1954 C CA . GLN A 1 252 ? 11.531 0.244 52.767 1.00 88.75 252 GLN A CA 1
ATOM 1955 C C . GLN A 1 252 ? 11.260 0.186 51.253 1.00 88.75 252 GLN A C 1
ATOM 1957 O O . GLN A 1 252 ? 10.102 0.200 50.837 1.00 88.75 252 GLN A O 1
ATOM 1962 N N . TYR A 1 253 ? 12.309 0.080 50.431 1.00 84.12 253 TYR A N 1
ATOM 1963 C CA . TYR A 1 253 ? 12.172 -0.136 48.981 1.00 84.12 253 TYR A CA 1
ATOM 1964 C C . TYR A 1 253 ? 12.222 -1.613 48.571 1.00 84.12 253 TYR A C 1
ATOM 1966 O O . TYR A 1 253 ? 11.903 -1.955 47.439 1.00 84.12 253 TYR A O 1
ATOM 1974 N N . SER A 1 254 ? 12.571 -2.498 49.500 1.00 86.06 254 SER A N 1
ATOM 1975 C CA . SER A 1 254 ? 12.394 -3.943 49.371 1.00 86.06 254 SER A CA 1
ATOM 1976 C C . SER A 1 254 ? 11.990 -4.498 50.732 1.00 86.06 254 SER A C 1
ATOM 1978 O O . SER A 1 254 ? 12.606 -4.128 51.735 1.00 86.06 254 SER A O 1
ATOM 1980 N N . GLY A 1 255 ? 10.999 -5.380 50.779 1.00 87.56 255 GLY A N 1
ATOM 1981 C CA . GLY A 1 255 ? 10.573 -6.060 51.995 1.00 87.56 255 GLY A CA 1
ATOM 1982 C C . GLY A 1 255 ? 11.582 -7.106 52.494 1.00 87.56 255 GLY A C 1
ATOM 1983 O O . GLY A 1 255 ? 12.698 -7.225 51.970 1.00 87.56 255 GLY A O 1
ATOM 1984 N N . PRO A 1 256 ? 11.213 -7.871 53.532 1.00 86.88 256 PRO A N 1
ATOM 1985 C CA . PRO A 1 256 ? 12.055 -8.927 54.078 1.00 86.88 256 PRO A CA 1
ATOM 1986 C C . PRO A 1 256 ? 12.404 -10.040 53.067 1.00 86.88 256 PRO A C 1
ATOM 1988 O O . PRO A 1 256 ? 11.632 -10.289 52.141 1.00 86.88 256 PRO A O 1
ATOM 1991 N N . PRO A 1 257 ? 13.538 -10.742 53.265 1.00 81.06 257 PRO A N 1
ATOM 1992 C CA . PRO A 1 257 ? 14.592 -10.431 54.237 1.00 81.06 257 PRO A CA 1
ATOM 1993 C C . PRO A 1 257 ? 15.499 -9.242 53.861 1.00 81.06 257 PRO A C 1
ATOM 1995 O O . PRO A 1 257 ? 16.206 -8.759 54.743 1.00 81.06 257 PRO A O 1
ATOM 1998 N N . LEU A 1 258 ? 15.459 -8.719 52.626 1.00 83.00 258 LEU A N 1
ATOM 1999 C CA . LEU A 1 258 ? 16.358 -7.632 52.184 1.00 83.00 258 LEU A CA 1
ATOM 2000 C C . LEU A 1 258 ? 16.201 -6.321 52.977 1.00 83.00 258 LEU A C 1
ATOM 2002 O O . LEU A 1 258 ? 17.203 -5.725 53.358 1.00 83.00 258 LEU A O 1
ATOM 2006 N N . ASN A 1 259 ? 14.970 -5.874 53.257 1.00 84.94 259 ASN A N 1
ATOM 2007 C CA . ASN A 1 259 ? 14.676 -4.712 54.119 1.00 84.94 259 ASN A CA 1
ATOM 2008 C C . ASN A 1 259 ? 15.337 -3.361 53.711 1.00 84.94 259 ASN A C 1
ATOM 2010 O O . ASN A 1 259 ? 15.434 -2.447 54.539 1.00 84.94 259 ASN A O 1
ATOM 2014 N N . ASN A 1 260 ? 15.813 -3.208 52.468 1.00 85.38 260 ASN A N 1
ATOM 2015 C CA . ASN A 1 260 ? 16.603 -2.045 52.044 1.00 85.38 260 ASN A CA 1
ATOM 2016 C C . ASN A 1 260 ? 15.838 -0.709 52.116 1.00 85.38 260 ASN A C 1
ATOM 2018 O O . ASN A 1 260 ? 14.621 -0.641 51.932 1.00 85.38 260 ASN A O 1
ATOM 2022 N N . GLN A 1 261 ? 16.573 0.381 52.356 1.00 86.94 261 GLN A N 1
ATOM 2023 C CA . GLN A 1 261 ? 16.036 1.729 52.578 1.00 86.94 261 GLN A CA 1
ATOM 2024 C C . GLN A 1 261 ? 16.726 2.780 51.698 1.00 86.94 261 GLN A C 1
ATOM 2026 O O . GLN A 1 261 ? 17.895 2.644 51.335 1.00 86.94 261 GLN A O 1
ATOM 2031 N N . GLY A 1 262 ? 16.002 3.864 51.407 1.00 86.12 262 GLY A N 1
ATOM 2032 C CA . GLY A 1 262 ? 16.544 5.035 50.713 1.00 86.12 262 GLY A CA 1
ATOM 2033 C C . GLY A 1 262 ? 16.117 5.200 49.254 1.00 86.12 262 GLY A C 1
ATOM 2034 O O . GLY A 1 262 ? 16.942 5.582 48.435 1.00 86.12 262 GLY A O 1
ATOM 2035 N N . SER A 1 263 ? 14.848 4.946 48.926 1.00 85.81 263 SER A N 1
ATOM 2036 C CA . SER A 1 263 ? 14.246 5.338 47.642 1.00 85.81 263 SER A CA 1
ATOM 2037 C C . SER A 1 263 ? 12.899 6.024 47.886 1.00 85.81 263 SER A C 1
ATOM 2039 O O . SER A 1 263 ? 12.015 5.476 48.540 1.00 85.81 263 SER A O 1
ATOM 2041 N N . ASP A 1 264 ? 12.752 7.236 47.363 1.00 84.69 264 ASP A N 1
ATOM 2042 C CA . ASP A 1 264 ? 11.522 8.035 47.355 1.00 84.69 264 ASP A CA 1
ATOM 2043 C C . ASP A 1 264 ? 10.451 7.488 46.386 1.00 84.69 264 ASP A C 1
ATOM 2045 O O . ASP A 1 264 ? 9.257 7.467 46.706 1.00 84.69 264 ASP A O 1
ATOM 2049 N N . THR A 1 265 ? 10.881 6.988 45.227 1.00 79.12 265 THR A N 1
ATOM 2050 C CA . THR A 1 265 ? 10.058 6.361 44.182 1.00 79.12 265 THR A CA 1
ATOM 2051 C C . THR A 1 265 ? 9.334 5.120 44.703 1.00 79.12 265 THR A C 1
ATOM 2053 O O . THR A 1 265 ? 8.118 5.017 44.547 1.00 79.12 265 THR A O 1
ATOM 2056 N N . TYR A 1 266 ? 10.023 4.213 45.400 1.00 82.81 266 TYR A N 1
ATOM 2057 C CA . TYR A 1 266 ? 9.425 2.973 45.918 1.00 82.81 266 TYR A CA 1
ATOM 2058 C C . TYR A 1 266 ? 8.515 3.216 47.138 1.00 82.81 266 TYR A C 1
ATOM 2060 O O . TYR A 1 266 ? 7.478 2.561 47.282 1.00 82.81 266 TYR A O 1
ATOM 2068 N N . ILE A 1 267 ? 8.826 4.212 47.981 1.00 88.31 267 ILE A N 1
ATOM 2069 C CA . ILE A 1 267 ? 7.896 4.684 49.025 1.00 88.31 267 ILE A CA 1
ATOM 2070 C C . ILE A 1 267 ? 6.618 5.231 48.368 1.00 88.31 267 ILE A C 1
ATOM 2072 O O . ILE A 1 267 ? 5.514 4.905 48.804 1.00 88.31 267 ILE A O 1
ATOM 2076 N N . SER A 1 268 ? 6.748 6.003 47.285 1.00 85.62 268 SER A N 1
ATOM 2077 C CA . SER A 1 268 ? 5.600 6.541 46.544 1.00 85.62 268 SER A CA 1
ATOM 2078 C C . SER A 1 268 ? 4.751 5.440 45.898 1.00 85.62 268 SER A C 1
ATOM 2080 O O . SER A 1 268 ? 3.526 5.474 46.007 1.00 85.62 268 SER A O 1
ATOM 2082 N N . TRP A 1 269 ? 5.372 4.427 45.286 1.00 85.44 269 TRP A N 1
ATOM 2083 C CA . TRP A 1 269 ? 4.648 3.290 44.709 1.00 85.44 269 TRP A CA 1
ATOM 2084 C C . TRP A 1 269 ? 3.929 2.432 45.756 1.00 85.44 269 TRP A C 1
ATOM 2086 O O . TRP A 1 269 ? 2.807 2.001 45.502 1.00 85.44 269 TRP A O 1
ATOM 2096 N N . SER A 1 270 ? 4.493 2.275 46.960 1.00 87.56 270 SER A N 1
ATOM 2097 C CA . SER A 1 270 ? 3.795 1.634 48.090 1.00 87.56 270 SER A CA 1
ATOM 2098 C C . SER A 1 270 ? 2.459 2.327 48.402 1.00 87.56 270 SER A C 1
ATOM 2100 O O . SER A 1 270 ? 1.449 1.677 48.682 1.00 87.56 270 SER A O 1
ATOM 2102 N N . LEU A 1 271 ? 2.434 3.663 48.333 1.00 89.25 271 LEU A N 1
ATOM 2103 C CA . LEU A 1 271 ? 1.239 4.467 48.595 1.00 89.25 271 LEU A CA 1
ATOM 2104 C C . LEU A 1 271 ? 0.229 4.377 47.440 1.00 89.25 271 LEU A C 1
ATOM 2106 O O . LEU A 1 271 ? -0.954 4.145 47.684 1.00 89.25 271 LEU A O 1
ATOM 2110 N N . ILE A 1 272 ? 0.695 4.466 46.191 1.00 83.81 272 ILE A N 1
ATOM 2111 C CA . ILE A 1 272 ? -0.154 4.328 44.994 1.00 83.81 272 ILE A CA 1
ATOM 2112 C C . ILE A 1 272 ? -0.782 2.924 44.929 1.00 83.81 272 ILE A C 1
ATOM 2114 O O . ILE A 1 272 ? -1.986 2.804 44.716 1.00 83.81 272 ILE A O 1
ATOM 2118 N N . GLY A 1 273 ? -0.012 1.862 45.197 1.00 83.56 273 GLY A N 1
ATOM 2119 C CA . GLY A 1 273 ? -0.521 0.487 45.280 1.00 83.56 273 GLY A CA 1
ATOM 2120 C C . GLY A 1 273 ? -1.584 0.311 46.370 1.00 83.56 273 GLY A C 1
ATOM 2121 O O . GLY A 1 273 ? -2.591 -0.353 46.151 1.00 83.56 273 GLY A O 1
ATOM 2122 N N . THR A 1 274 ? -1.426 0.992 47.509 1.00 88.62 274 THR A N 1
ATOM 2123 C CA . THR A 1 274 ? -2.419 1.009 48.601 1.00 88.62 274 THR A CA 1
ATOM 2124 C C . THR A 1 274 ? -3.720 1.707 48.201 1.00 88.62 274 THR A C 1
ATOM 2126 O O . THR A 1 274 ? -4.801 1.215 48.529 1.00 88.62 274 THR A O 1
ATOM 2129 N N . HIS A 1 275 ? -3.644 2.824 47.470 1.00 83.69 275 HIS A N 1
ATOM 2130 C CA . HIS A 1 275 ? -4.828 3.481 46.910 1.00 83.69 275 HIS A CA 1
ATOM 2131 C C . HIS A 1 275 ? -5.507 2.608 45.843 1.00 83.69 275 HIS A C 1
ATOM 2133 O O . HIS A 1 275 ? -6.723 2.452 45.883 1.00 83.69 275 HIS A O 1
ATOM 2139 N N . ASN A 1 276 ? -4.737 1.985 44.948 1.00 81.69 276 ASN A N 1
ATOM 2140 C CA . ASN A 1 276 ? -5.257 1.098 43.904 1.00 81.69 276 ASN A CA 1
ATOM 2141 C C . ASN A 1 276 ? -5.938 -0.149 44.485 1.00 81.69 276 ASN A C 1
ATOM 2143 O O . ASN A 1 276 ? -7.060 -0.462 44.101 1.00 81.69 276 ASN A O 1
ATOM 2147 N N . TYR A 1 277 ? -5.322 -0.813 45.467 1.00 86.19 277 TYR A N 1
ATOM 2148 C CA . TYR A 1 277 ? -5.950 -1.925 46.183 1.00 86.19 277 TYR A CA 1
ATOM 2149 C C . TYR A 1 277 ? -7.313 -1.519 46.766 1.00 86.19 277 TYR A C 1
ATOM 2151 O O . TYR A 1 277 ? -8.297 -2.240 46.603 1.00 86.19 277 TYR A O 1
ATOM 2159 N N . PHE A 1 278 ? -7.402 -0.342 47.396 1.00 85.50 278 PHE A N 1
ATOM 2160 C CA . PHE A 1 278 ? -8.671 0.170 47.914 1.00 85.50 278 PHE A CA 1
ATOM 2161 C C . PHE A 1 278 ? -9.678 0.511 46.804 1.00 85.50 278 PHE A C 1
ATOM 2163 O O . PHE A 1 278 ? -10.855 0.187 46.945 1.00 85.50 278 PHE A O 1
ATOM 2170 N N . LEU A 1 279 ? -9.228 1.106 45.696 1.00 81.31 279 LEU A N 1
ATOM 2171 C CA . LEU A 1 279 ? -10.061 1.428 44.533 1.00 81.31 279 LEU A CA 1
ATOM 2172 C C . LEU A 1 279 ? -10.718 0.176 43.923 1.00 81.31 279 LEU A C 1
ATOM 2174 O O . LEU A 1 279 ? -11.860 0.256 43.478 1.00 81.31 279 LEU A O 1
ATOM 2178 N N . TYR A 1 280 ? -10.024 -0.967 43.926 1.00 81.31 280 TYR A N 1
ATOM 2179 C CA . TYR A 1 280 ? -10.519 -2.219 43.337 1.00 81.31 280 TYR A CA 1
ATOM 2180 C C . TYR A 1 280 ? -11.315 -3.100 44.310 1.00 81.31 280 TYR A C 1
ATOM 2182 O O . TYR A 1 280 ? -12.164 -3.868 43.868 1.00 81.31 280 TYR A O 1
ATOM 2190 N N . THR A 1 281 ? -11.077 -2.996 45.622 1.00 83.62 281 THR A N 1
ATOM 2191 C CA . THR A 1 281 ? -11.713 -3.873 46.630 1.00 83.62 281 THR A CA 1
ATOM 2192 C C . THR A 1 281 ? -12.756 -3.191 47.513 1.00 83.62 281 THR A C 1
ATOM 2194 O O . THR A 1 281 ? -13.584 -3.872 48.114 1.00 83.62 281 THR A O 1
ATOM 2197 N N . GLY A 1 282 ? -12.701 -1.864 47.664 1.00 81.31 282 GLY A N 1
ATOM 2198 C CA . GLY A 1 282 ? -13.482 -1.140 48.669 1.00 81.31 282 GLY A CA 1
ATOM 2199 C C . GLY A 1 282 ? -13.115 -1.479 50.124 1.00 81.31 282 GLY A C 1
ATOM 2200 O O . GLY A 1 282 ? -13.867 -1.125 51.032 1.00 81.31 282 GLY A O 1
ATOM 2201 N N . ASP A 1 283 ? -11.984 -2.153 50.375 1.00 86.12 283 ASP A N 1
ATOM 2202 C CA . ASP A 1 283 ? -11.582 -2.649 51.700 1.00 86.12 283 ASP A CA 1
ATOM 2203 C C . ASP A 1 283 ? -11.159 -1.514 52.651 1.00 86.12 283 ASP A C 1
ATOM 2205 O O . ASP A 1 283 ? -9.987 -1.153 52.820 1.00 86.12 283 ASP A O 1
ATOM 2209 N N . LEU A 1 284 ? -12.175 -0.943 53.293 1.00 82.88 284 LEU A N 1
ATOM 2210 C CA . LEU A 1 284 ? -12.050 0.123 54.275 1.00 82.88 284 LEU A CA 1
ATOM 2211 C C . LEU A 1 284 ? -11.334 -0.313 55.555 1.00 82.88 284 LEU A C 1
ATOM 2213 O O . LEU A 1 284 ? -10.753 0.542 56.221 1.00 82.88 284 LEU A O 1
ATOM 2217 N N . ASP A 1 285 ? -11.365 -1.592 55.926 1.00 87.75 285 ASP A N 1
ATOM 2218 C CA . ASP A 1 285 ? -10.789 -2.054 57.192 1.00 87.75 285 ASP A CA 1
ATOM 2219 C C . ASP A 1 285 ? -9.275 -2.264 57.081 1.00 87.75 285 ASP A C 1
ATOM 2221 O O . ASP A 1 285 ? -8.539 -1.867 57.992 1.00 87.75 285 ASP A O 1
ATOM 2225 N N . PHE A 1 286 ? -8.781 -2.725 55.925 1.00 88.69 286 PHE A N 1
ATOM 2226 C CA . PHE A 1 286 ? -7.364 -2.597 55.577 1.00 88.69 286 PHE A CA 1
ATOM 2227 C C . PHE A 1 286 ? -6.916 -1.133 55.638 1.00 88.69 286 PHE A C 1
ATOM 2229 O O . PHE A 1 286 ? -5.974 -0.823 56.373 1.00 88.69 286 PHE A O 1
ATOM 2236 N N . ILE A 1 287 ? -7.619 -0.219 54.956 1.00 88.12 287 ILE A N 1
ATOM 2237 C CA . ILE A 1 287 ? -7.248 1.204 54.934 1.00 88.12 287 ILE A CA 1
ATOM 2238 C C . ILE A 1 287 ? -7.260 1.823 56.335 1.00 88.12 287 ILE A C 1
ATOM 2240 O O . ILE A 1 287 ? -6.292 2.493 56.693 1.00 88.12 287 ILE A O 1
ATOM 2244 N N . LYS A 1 288 ? -8.273 1.556 57.174 1.00 85.06 288 LYS A N 1
ATOM 2245 C CA . LYS A 1 288 ? -8.285 1.972 58.592 1.00 85.06 288 LYS A CA 1
ATOM 2246 C C . LYS A 1 288 ? -7.058 1.448 59.344 1.00 85.06 288 LYS A C 1
ATOM 2248 O O . LYS A 1 288 ? -6.456 2.212 60.098 1.00 85.06 288 LYS A O 1
ATOM 2253 N N . SER A 1 289 ? -6.678 0.184 59.132 1.00 89.06 289 SER A N 1
ATOM 2254 C CA . SER A 1 289 ? -5.556 -0.452 59.838 1.00 89.06 289 SER A CA 1
ATOM 2255 C C . SER A 1 289 ? -4.189 0.152 59.490 1.00 89.06 289 SER A C 1
ATOM 2257 O O . SER A 1 289 ? -3.339 0.265 60.373 1.00 89.06 289 SER A O 1
ATOM 2259 N N . VAL A 1 290 ? -3.986 0.600 58.243 1.00 91.06 290 VAL A N 1
ATOM 2260 C CA . VAL A 1 290 ? -2.721 1.215 57.797 1.00 91.06 290 VAL A CA 1
ATOM 2261 C C . VAL A 1 290 ? -2.738 2.746 57.806 1.00 91.06 290 VAL A C 1
ATOM 2263 O O . VAL A 1 290 ? -1.679 3.349 57.644 1.00 91.06 290 VAL A O 1
ATOM 2266 N N . TRP A 1 291 ? -3.887 3.405 58.024 1.00 89.06 291 TRP A N 1
ATOM 2267 C CA . TRP A 1 291 ? -4.050 4.850 57.785 1.00 89.06 291 TRP A CA 1
ATOM 2268 C C . TRP A 1 291 ? -3.010 5.733 58.489 1.00 89.06 291 TRP A C 1
ATOM 2270 O O . TRP A 1 291 ? -2.478 6.655 57.878 1.00 89.06 291 TRP A O 1
ATOM 2280 N N . ALA A 1 292 ? -2.681 5.444 59.752 1.00 88.56 292 ALA A N 1
ATOM 2281 C CA . ALA A 1 292 ? -1.690 6.216 60.509 1.00 88.56 292 ALA A CA 1
ATOM 2282 C C . ALA A 1 292 ? -0.257 6.071 59.952 1.00 88.56 292 ALA A C 1
ATOM 2284 O O . ALA A 1 292 ? 0.540 7.011 60.019 1.00 88.56 292 ALA A O 1
ATOM 2285 N N . ASN A 1 293 ? 0.057 4.915 59.364 1.00 92.38 293 ASN A N 1
ATOM 2286 C CA . ASN A 1 293 ? 1.334 4.642 58.709 1.00 92.38 293 ASN A CA 1
ATOM 2287 C C . ASN A 1 293 ? 1.346 5.257 57.296 1.00 92.38 293 ASN A C 1
ATOM 2289 O O . ASN A 1 293 ? 2.324 5.904 56.918 1.00 92.38 293 ASN A O 1
ATOM 2293 N N . TYR A 1 294 ? 0.226 5.178 56.568 1.00 90.81 294 TYR A N 1
ATOM 2294 C CA . TYR A 1 294 ? 0.001 5.849 55.282 1.00 90.81 294 TYR A CA 1
ATOM 2295 C C . TYR A 1 294 ? 0.206 7.370 55.391 1.00 90.81 294 TYR A C 1
ATOM 2297 O O . TYR A 1 294 ? 1.028 7.937 54.674 1.00 90.81 294 TYR A O 1
ATOM 2305 N N . THR A 1 295 ? -0.440 8.033 56.361 1.00 89.56 295 THR A N 1
ATOM 2306 C CA . THR A 1 295 ? -0.283 9.483 56.595 1.00 89.56 295 THR A CA 1
ATOM 2307 C C . THR A 1 295 ? 1.153 9.874 56.946 1.00 89.56 295 THR A C 1
ATOM 2309 O O . THR A 1 295 ? 1.612 10.940 56.543 1.00 89.56 295 THR A O 1
ATOM 2312 N N . LYS A 1 296 ? 1.888 9.016 57.672 1.00 90.50 296 LYS A N 1
ATOM 2313 C CA . LYS A 1 296 ? 3.306 9.247 57.990 1.00 90.50 296 LYS A CA 1
ATOM 2314 C C . LYS A 1 296 ? 4.203 9.139 56.756 1.00 90.50 296 LYS A C 1
ATOM 2316 O O . LYS A 1 296 ? 5.104 9.955 56.606 1.00 90.50 296 LYS A O 1
ATOM 2321 N N . ALA A 1 297 ? 3.954 8.172 55.875 1.00 91.31 297 ALA A N 1
ATOM 2322 C CA . ALA A 1 297 ? 4.713 8.010 54.636 1.00 91.31 297 ALA A CA 1
ATOM 2323 C C . ALA A 1 297 ? 4.438 9.142 53.631 1.00 91.31 297 ALA A C 1
ATOM 2325 O O . ALA A 1 297 ? 5.378 9.639 53.016 1.00 91.31 297 ALA A O 1
ATOM 2326 N N . VAL A 1 298 ? 3.194 9.629 53.534 1.00 90.44 298 VAL A N 1
ATOM 2327 C CA . VAL A 1 298 ? 2.886 10.864 52.789 1.00 90.44 298 VAL A CA 1
ATOM 2328 C C . VAL A 1 298 ? 3.661 12.046 53.381 1.00 90.44 298 VAL A C 1
ATOM 2330 O O . VAL A 1 298 ? 4.397 12.708 52.656 1.00 90.44 298 VAL A O 1
ATOM 2333 N N . GLY A 1 299 ? 3.606 12.250 54.703 1.00 89.00 299 GLY A N 1
ATOM 2334 C CA . GLY A 1 299 ? 4.361 13.313 55.380 1.00 89.00 299 GLY A CA 1
ATOM 2335 C C . GLY A 1 299 ? 5.886 13.223 55.203 1.00 89.00 299 GLY A C 1
ATOM 2336 O O . GLY A 1 299 ? 6.547 14.253 55.094 1.00 89.00 299 GLY A O 1
ATOM 2337 N N . PHE A 1 300 ? 6.451 12.014 55.108 1.00 92.88 300 PHE A N 1
ATOM 2338 C CA . PHE A 1 300 ? 7.872 11.794 54.812 1.00 92.88 300 PHE A CA 1
ATOM 2339 C C . PHE A 1 300 ? 8.264 12.233 53.390 1.00 92.88 300 PHE A C 1
ATOM 2341 O O . PHE A 1 300 ? 9.354 12.770 53.180 1.00 92.88 300 PHE A O 1
ATOM 2348 N N . LEU A 1 301 ? 7.385 12.019 52.408 1.00 90.44 301 LEU A N 1
ATOM 2349 C CA . LEU A 1 301 ? 7.590 12.488 51.037 1.00 90.44 301 LEU A CA 1
ATOM 2350 C C . LEU A 1 301 ? 7.367 14.005 50.926 1.00 90.44 301 LEU A C 1
ATOM 2352 O O . LEU A 1 301 ? 8.157 14.702 50.295 1.00 90.44 301 LEU A O 1
ATOM 2356 N N . GLU A 1 302 ? 6.339 14.545 51.583 1.00 88.38 302 GLU A N 1
ATOM 2357 C CA . GLU A 1 302 ? 6.077 15.989 51.593 1.00 88.38 302 GLU A CA 1
ATOM 2358 C C . GLU A 1 302 ? 7.150 16.791 52.341 1.00 88.38 302 GLU A C 1
ATOM 2360 O O . GLU A 1 302 ? 7.464 17.906 51.933 1.00 88.38 302 GLU A O 1
ATOM 2365 N N . GLY A 1 303 ? 7.773 16.220 53.376 1.00 88.94 303 GLY A N 1
ATOM 2366 C CA . GLY A 1 303 ? 8.895 16.828 54.102 1.00 88.94 303 GLY A CA 1
ATOM 2367 C C . GLY A 1 303 ? 10.178 17.010 53.278 1.00 88.94 303 GLY A C 1
ATOM 2368 O O . GLY A 1 303 ? 11.108 17.660 53.748 1.00 88.94 303 GLY A O 1
ATOM 2369 N N . GLN A 1 304 ? 10.230 16.465 52.058 1.00 89.75 304 GLN A N 1
ATOM 2370 C CA . GLN A 1 304 ? 11.315 16.669 51.088 1.00 89.75 304 GLN A CA 1
ATOM 2371 C C . GLN A 1 304 ? 10.997 17.770 50.060 1.00 89.75 304 GLN A C 1
ATOM 2373 O O . GLN A 1 304 ? 11.809 18.035 49.174 1.00 89.75 304 GLN A O 1
ATOM 2378 N N . VAL A 1 305 ? 9.821 18.404 50.138 1.00 83.69 305 VAL A N 1
ATOM 2379 C CA . VAL A 1 305 ? 9.443 19.524 49.268 1.00 83.69 305 VAL A CA 1
ATOM 2380 C C . VAL A 1 305 ? 10.080 20.813 49.777 1.00 83.69 305 VAL A C 1
ATOM 2382 O O . VAL A 1 305 ? 9.835 21.223 50.911 1.00 83.69 305 VAL A O 1
ATOM 2385 N N . ASP A 1 306 ? 10.882 21.467 48.936 1.00 80.00 306 ASP A N 1
ATOM 2386 C CA . ASP A 1 306 ? 11.535 22.731 49.285 1.00 80.00 306 ASP A CA 1
ATOM 2387 C C . ASP A 1 306 ? 10.737 23.970 48.827 1.00 80.00 306 ASP A C 1
ATOM 2389 O O . ASP A 1 306 ? 9.589 23.887 48.383 1.00 80.00 306 ASP A O 1
ATOM 2393 N N . LEU A 1 307 ? 11.344 25.154 48.958 1.00 78.69 307 LEU A N 1
ATOM 2394 C CA . LEU A 1 307 ? 10.722 26.447 48.646 1.00 78.69 307 LEU A CA 1
ATOM 2395 C C . LEU A 1 307 ? 10.295 26.615 47.173 1.00 78.69 307 LEU A C 1
ATOM 2397 O O . LEU A 1 307 ? 9.531 27.533 46.876 1.00 78.69 307 LEU A O 1
ATOM 2401 N N . THR A 1 308 ? 10.744 25.750 46.258 1.00 61.06 308 THR A N 1
ATOM 2402 C CA . THR A 1 308 ? 10.256 25.702 44.867 1.00 61.06 308 THR A CA 1
ATOM 2403 C C . THR A 1 308 ? 8.858 25.088 44.736 1.00 61.06 308 THR A C 1
ATOM 2405 O O . THR A 1 308 ? 8.206 25.265 43.709 1.00 61.06 308 THR A O 1
ATOM 2408 N N . GLY A 1 309 ? 8.386 24.360 45.755 1.00 59.12 309 GLY A N 1
ATOM 2409 C CA . GLY A 1 309 ? 7.183 23.527 45.685 1.00 59.12 309 GLY A CA 1
ATOM 2410 C C . GLY A 1 309 ? 7.418 22.134 45.086 1.00 59.12 309 GLY A C 1
ATOM 2411 O O . GLY A 1 309 ? 6.467 21.352 45.009 1.00 59.12 309 GLY A O 1
ATOM 2412 N N . LEU A 1 310 ? 8.661 21.806 44.712 1.00 60.12 310 LEU A N 1
ATOM 2413 C CA . LEU A 1 310 ? 9.089 20.490 44.236 1.00 60.12 310 LEU A CA 1
ATOM 2414 C C . LEU A 1 310 ? 9.821 19.703 45.334 1.00 60.12 310 LEU A C 1
ATOM 2416 O O . LEU A 1 310 ? 10.531 20.268 46.166 1.00 60.12 310 LEU A O 1
ATOM 2420 N N . MET A 1 311 ? 9.671 18.380 45.303 1.00 78.81 311 MET A N 1
ATOM 2421 C CA . MET A 1 311 ? 10.492 17.430 46.052 1.00 78.81 311 MET A CA 1
ATOM 2422 C C . MET A 1 311 ? 11.944 17.522 45.581 1.00 78.81 311 MET A C 1
ATOM 2424 O O . MET A 1 311 ? 12.222 17.376 44.387 1.00 78.81 311 MET A O 1
ATOM 2428 N N . ASN A 1 312 ? 12.856 17.747 46.522 1.00 82.62 312 ASN A N 1
ATOM 2429 C CA . ASN A 1 312 ? 14.292 17.828 46.299 1.00 82.62 312 ASN A CA 1
ATOM 2430 C C . ASN A 1 312 ? 14.960 16.580 46.888 1.00 82.62 312 ASN A C 1
ATOM 2432 O O . ASN A 1 312 ? 15.181 16.465 48.095 1.00 82.62 312 ASN A O 1
ATOM 2436 N N . VAL A 1 313 ? 15.205 15.600 46.023 1.00 80.06 313 VAL A N 1
ATOM 2437 C CA . VAL A 1 313 ? 15.601 14.246 46.407 1.00 80.06 313 VAL A CA 1
ATOM 2438 C C . VAL A 1 313 ? 17.048 14.247 46.882 1.00 80.06 313 VAL A C 1
ATOM 2440 O O . VAL A 1 313 ? 17.966 14.524 46.109 1.00 80.06 313 VAL A O 1
ATOM 2443 N N . SER A 1 314 ? 17.279 13.906 48.150 1.00 84.12 314 SER A N 1
ATOM 2444 C CA . SER A 1 314 ? 18.646 13.732 48.653 1.00 84.12 314 SER A CA 1
ATOM 2445 C C . SER A 1 314 ? 19.308 12.493 48.037 1.00 84.12 314 SER A C 1
ATOM 2447 O O . SER A 1 314 ? 18.640 11.499 47.759 1.00 84.12 314 SER A O 1
ATOM 2449 N N . SER A 1 315 ? 20.635 12.497 47.890 1.00 77.56 315 SER A N 1
ATOM 2450 C CA . SER A 1 315 ? 21.378 11.336 47.371 1.00 77.56 315 SER A CA 1
ATOM 2451 C C . SER A 1 315 ? 21.188 10.066 48.215 1.00 77.56 315 SER A C 1
ATOM 2453 O O . SER A 1 315 ? 21.147 8.970 47.663 1.00 77.56 315 SER A O 1
ATOM 2455 N N . ALA A 1 316 ? 20.968 10.207 49.527 1.00 80.94 316 ALA A N 1
ATOM 2456 C CA . ALA A 1 316 ? 20.637 9.104 50.435 1.00 80.94 316 ALA A CA 1
ATOM 2457 C C . ALA A 1 316 ? 19.228 8.505 50.218 1.00 80.94 316 ALA A C 1
ATOM 2459 O O . ALA A 1 316 ? 18.908 7.474 50.808 1.00 80.94 316 ALA A O 1
ATOM 2460 N N . LEU A 1 317 ? 18.392 9.150 49.395 1.00 79.94 317 LEU A N 1
ATOM 2461 C CA . LEU A 1 317 ? 17.044 8.716 49.012 1.00 79.94 317 LEU A CA 1
ATOM 2462 C C . LEU A 1 317 ? 16.923 8.432 47.497 1.00 79.94 317 LEU A C 1
ATOM 2464 O O . LEU A 1 317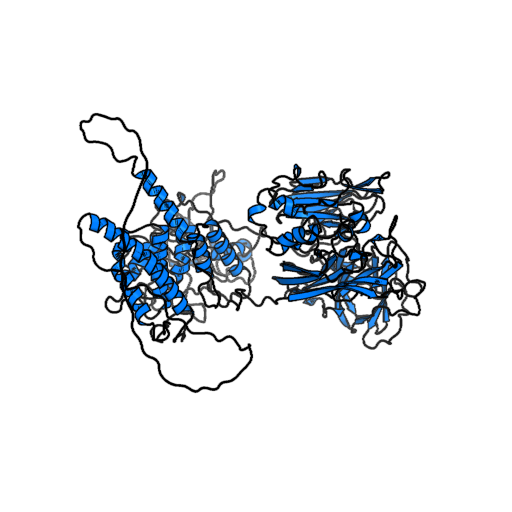 ? 15.813 8.307 46.987 1.00 79.94 317 LEU A O 1
ATOM 2468 N N . SER A 1 318 ? 18.056 8.307 46.789 1.00 72.00 318 SER A N 1
ATOM 2469 C CA . SER A 1 318 ? 18.138 7.996 45.348 1.00 72.00 318 SER A CA 1
ATOM 2470 C C . SER A 1 318 ? 18.598 6.559 45.040 1.00 72.00 318 SER A C 1
ATOM 2472 O O . SER A 1 318 ? 19.133 6.290 43.968 1.00 72.00 318 SER A O 1
ATOM 2474 N N . ASN A 1 319 ? 18.408 5.619 45.973 1.00 71.69 319 ASN A N 1
ATOM 2475 C CA . ASN A 1 319 ? 18.787 4.213 45.804 1.00 71.69 319 ASN A CA 1
ATOM 2476 C C . ASN A 1 319 ? 17.719 3.435 45.006 1.00 71.69 319 ASN A C 1
ATOM 2478 O O . ASN A 1 319 ? 17.058 2.558 45.559 1.00 71.69 319 ASN A O 1
ATOM 2482 N N . ASP A 1 320 ? 17.543 3.746 43.719 1.00 66.62 320 ASP A N 1
ATOM 2483 C CA . ASP A 1 320 ? 16.833 2.867 42.777 1.00 66.62 320 ASP A CA 1
ATOM 2484 C C . ASP A 1 320 ? 17.689 2.551 41.533 1.00 66.62 320 ASP A C 1
ATOM 2486 O O . ASP A 1 320 ? 18.657 3.253 41.233 1.00 66.62 320 ASP A O 1
ATOM 2490 N N . TRP A 1 321 ? 17.383 1.435 40.861 1.00 53.34 321 TRP A N 1
ATOM 2491 C CA . TRP A 1 321 ? 18.222 0.850 39.801 1.00 53.34 321 TRP A CA 1
ATOM 2492 C C . TRP A 1 321 ? 18.324 1.744 38.550 1.00 53.34 321 TRP A C 1
ATOM 2494 O O . TRP A 1 321 ? 19.371 1.760 37.906 1.00 53.34 321 TRP A O 1
ATOM 2504 N N . GLY A 1 322 ? 17.273 2.510 38.228 1.00 50.81 322 GLY A N 1
ATOM 2505 C CA . GLY A 1 322 ? 17.239 3.426 37.076 1.00 50.81 322 GLY A CA 1
ATOM 2506 C C . GLY A 1 322 ? 17.694 4.856 37.400 1.00 50.81 322 GLY A C 1
ATOM 2507 O O . GLY A 1 322 ? 18.033 5.623 36.501 1.00 50.81 322 GLY A O 1
ATOM 2508 N N . ARG A 1 323 ? 17.733 5.239 38.684 1.00 56.50 323 ARG A N 1
ATOM 2509 C CA . ARG A 1 323 ? 18.118 6.581 39.158 1.00 56.50 323 ARG A CA 1
ATOM 2510 C C . ARG A 1 323 ? 19.371 6.587 40.029 1.00 56.50 323 ARG A C 1
ATOM 2512 O O . ARG A 1 323 ? 19.494 7.433 40.916 1.00 56.50 323 ARG A O 1
ATOM 2519 N N . ALA A 1 324 ? 20.345 5.726 39.745 1.00 50.97 324 ALA A N 1
ATOM 2520 C CA . ALA A 1 324 ? 21.680 5.862 40.323 1.00 50.97 324 ALA A CA 1
ATOM 2521 C C . ALA A 1 324 ? 22.214 7.299 40.096 1.00 50.97 324 ALA A C 1
ATOM 2523 O O . ALA A 1 324 ? 22.309 7.767 38.964 1.00 50.97 324 ALA A O 1
ATOM 2524 N N . SER A 1 325 ? 22.513 8.015 41.189 1.00 51.84 325 SER A N 1
ATOM 2525 C CA . SER A 1 325 ? 22.865 9.454 41.215 1.00 51.84 325 SER A CA 1
ATOM 2526 C C . SER A 1 325 ? 21.742 10.464 40.875 1.00 51.84 325 SER A C 1
ATOM 2528 O O . SER A 1 325 ? 22.011 11.662 40.801 1.00 51.84 325 SER A O 1
ATOM 2530 N N . GLY A 1 326 ? 20.482 10.037 40.743 1.00 59.16 326 GLY A N 1
ATOM 2531 C CA . GLY A 1 326 ? 19.314 10.844 40.342 1.00 59.16 326 GLY A CA 1
ATOM 2532 C C . GLY A 1 326 ? 18.705 11.757 41.422 1.00 59.16 326 GLY A C 1
ATOM 2533 O O . GLY A 1 326 ? 17.476 11.809 41.563 1.00 59.16 326 GLY A O 1
ATOM 2534 N N . ALA A 1 327 ? 19.558 12.453 42.178 1.00 69.94 327 ALA A N 1
ATOM 2535 C CA . ALA A 1 327 ? 19.207 13.428 43.215 1.00 69.94 327 ALA A CA 1
ATOM 2536 C C . ALA A 1 327 ? 18.716 14.784 42.642 1.00 69.94 327 ALA A C 1
ATOM 2538 O O . ALA A 1 327 ? 18.765 15.019 41.434 1.00 69.94 327 ALA A O 1
ATOM 2539 N N . GLY A 1 328 ? 18.265 15.697 43.510 1.00 74.19 328 GLY A N 1
ATOM 2540 C CA . GLY A 1 328 ? 17.756 17.028 43.141 1.00 74.19 328 GLY A CA 1
ATOM 2541 C C . GLY A 1 328 ? 16.251 17.047 42.848 1.00 74.19 328 GLY A C 1
ATOM 2542 O O . GLY A 1 328 ? 15.519 16.148 43.263 1.00 74.19 328 GLY A O 1
ATOM 2543 N N . HIS A 1 329 ? 15.759 18.055 42.115 1.00 69.62 329 HIS A N 1
ATOM 2544 C CA . HIS A 1 329 ? 14.349 18.153 41.685 1.00 69.62 329 HIS A CA 1
ATOM 2545 C C . HIS A 1 329 ? 14.007 17.146 40.572 1.00 69.62 329 HIS A C 1
ATOM 2547 O O . HIS A 1 329 ? 13.717 17.511 39.434 1.00 69.62 329 HIS A O 1
ATOM 2553 N N . ASN A 1 330 ? 14.074 15.852 40.887 1.00 66.06 330 ASN A N 1
ATOM 2554 C CA . ASN A 1 330 ? 13.873 14.773 39.927 1.00 66.06 330 ASN A CA 1
ATOM 2555 C C . ASN A 1 330 ? 12.410 14.704 39.442 1.00 66.06 330 ASN A C 1
ATOM 2557 O O . ASN A 1 330 ? 11.473 14.711 40.246 1.00 66.06 330 ASN A O 1
ATOM 2561 N N . SER A 1 331 ? 12.212 14.606 38.126 1.00 54.78 331 SER A N 1
ATOM 2562 C CA . SER A 1 331 ? 10.890 14.605 37.487 1.00 54.78 331 SER A CA 1
ATOM 2563 C C . SER A 1 331 ? 10.041 13.377 37.830 1.00 54.78 331 SER A C 1
ATOM 2565 O O . SER A 1 331 ? 8.853 13.541 38.099 1.00 54.78 331 SER A O 1
ATOM 2567 N N . ALA A 1 332 ? 10.625 12.175 37.897 1.00 59.94 332 ALA A N 1
ATOM 2568 C CA . ALA A 1 332 ? 9.906 10.948 38.256 1.00 59.94 332 ALA A CA 1
ATOM 2569 C C . ALA A 1 332 ? 9.384 11.009 39.700 1.00 59.94 332 ALA A C 1
ATOM 2571 O O . ALA A 1 332 ? 8.201 10.780 39.955 1.00 59.94 332 ALA A O 1
ATOM 2572 N N . ALA A 1 333 ? 10.255 11.398 40.635 1.00 68.44 333 ALA A N 1
ATOM 2573 C CA . ALA A 1 333 ? 9.916 11.566 42.045 1.00 68.44 333 ALA A CA 1
ATOM 2574 C C . ALA A 1 333 ? 8.796 12.601 42.251 1.00 68.44 333 ALA A C 1
ATOM 2576 O O . ALA A 1 333 ? 7.797 12.331 42.919 1.00 68.44 333 ALA A O 1
ATOM 2577 N N . ASN A 1 334 ? 8.907 13.762 41.597 1.00 67.56 334 ASN A N 1
ATOM 2578 C CA . ASN A 1 334 ? 7.889 14.811 41.656 1.00 67.56 334 ASN A CA 1
ATOM 2579 C C . ASN A 1 334 ? 6.561 14.394 41.010 1.00 67.56 334 ASN A C 1
ATOM 2581 O O . ASN A 1 334 ? 5.492 14.684 41.554 1.00 67.56 334 ASN A O 1
ATOM 2585 N N . ALA A 1 335 ? 6.607 13.670 39.889 1.00 61.44 335 ALA A N 1
ATOM 2586 C CA . ALA A 1 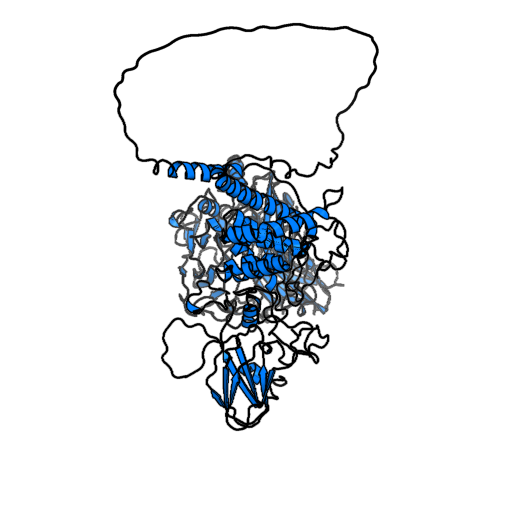335 ? 5.412 13.120 39.265 1.00 61.44 335 ALA A CA 1
ATOM 2587 C C . ALA A 1 335 ? 4.713 12.119 40.196 1.00 61.44 335 ALA A C 1
ATOM 2589 O O . ALA A 1 335 ? 3.487 12.180 40.335 1.00 61.44 335 ALA A O 1
ATOM 2590 N N . LEU A 1 336 ? 5.452 11.211 40.841 1.00 72.38 336 LEU A N 1
ATOM 2591 C CA . LEU A 1 336 ? 4.895 10.240 41.786 1.00 72.38 336 LEU A CA 1
ATOM 2592 C C . LEU A 1 336 ? 4.331 10.918 43.041 1.00 72.38 336 LEU A C 1
ATOM 2594 O O . LEU A 1 336 ? 3.186 10.632 43.386 1.00 72.38 336 LEU A O 1
ATOM 2598 N N . LEU A 1 337 ? 5.035 11.887 43.640 1.00 76.19 337 LEU A N 1
ATOM 2599 C CA . LEU A 1 337 ? 4.503 12.707 44.739 1.00 76.19 337 LEU A CA 1
ATOM 2600 C C . LEU A 1 337 ? 3.173 13.380 44.358 1.00 76.19 337 LEU A C 1
ATOM 2602 O O . LEU A 1 337 ? 2.241 13.409 45.160 1.00 76.19 337 LEU A O 1
ATOM 2606 N N . TYR A 1 338 ? 3.056 13.908 43.136 1.00 70.44 338 TYR A N 1
ATOM 2607 C CA . TYR A 1 338 ? 1.812 14.516 42.660 1.00 70.44 338 TYR A CA 1
ATOM 2608 C C . TYR A 1 338 ? 0.648 13.507 42.593 1.00 70.44 338 TYR A C 1
ATOM 2610 O O . TYR A 1 338 ? -0.463 13.840 43.006 1.00 70.44 338 TYR A O 1
ATOM 2618 N N . ARG A 1 339 ? 0.895 12.259 42.160 1.00 75.31 339 ARG A N 1
ATOM 2619 C CA . ARG A 1 339 ? -0.120 11.185 42.206 1.00 75.31 339 ARG A CA 1
ATOM 2620 C C . ARG A 1 339 ? -0.467 10.814 43.651 1.00 75.31 339 ARG A C 1
ATOM 2622 O O . ARG A 1 339 ? -1.644 10.813 43.994 1.00 75.31 339 ARG A O 1
ATOM 2629 N N . VAL A 1 340 ? 0.536 10.616 44.511 1.00 77.81 340 VAL A N 1
ATOM 2630 C CA . VAL A 1 340 ? 0.356 10.342 45.950 1.00 77.81 340 VAL A CA 1
ATOM 2631 C C . VAL A 1 340 ? -0.495 11.420 46.631 1.00 77.81 340 VAL A C 1
ATOM 2633 O O . VAL A 1 340 ? -1.345 11.087 47.452 1.00 77.81 340 VAL A O 1
ATOM 2636 N N . ARG A 1 341 ? -0.329 12.701 46.274 1.00 71.88 341 ARG A N 1
ATOM 2637 C CA . ARG A 1 341 ? -1.154 13.809 46.789 1.00 71.88 341 ARG A CA 1
ATOM 2638 C C . ARG A 1 341 ? -2.621 13.719 46.356 1.00 71.88 341 ARG A C 1
ATOM 2640 O O . ARG A 1 341 ? -3.497 13.907 47.197 1.00 71.88 341 ARG A O 1
ATOM 2647 N N . ILE A 1 342 ? -2.900 13.398 45.090 1.00 69.81 342 ILE A N 1
ATOM 2648 C CA . ILE A 1 342 ? -4.274 13.169 44.600 1.00 69.81 342 ILE A CA 1
ATOM 2649 C C . ILE A 1 342 ? -4.913 11.990 45.349 1.00 69.81 342 ILE A C 1
ATOM 2651 O O . ILE A 1 342 ? -6.006 12.120 45.903 1.00 69.81 342 ILE A O 1
ATOM 2655 N N . ASP A 1 343 ? -4.194 10.872 45.425 1.00 73.19 343 ASP A N 1
ATOM 2656 C CA . ASP A 1 343 ? -4.655 9.629 46.047 1.00 73.19 343 ASP A CA 1
ATOM 2657 C C . ASP A 1 343 ? -4.889 9.796 47.550 1.00 73.19 343 ASP A C 1
ATOM 2659 O O . ASP A 1 343 ? -5.880 9.306 48.093 1.00 73.19 343 ASP A O 1
ATOM 2663 N N . PHE A 1 344 ? -4.014 10.549 48.222 1.00 70.94 344 PHE A N 1
ATOM 2664 C CA . PHE A 1 344 ? -4.177 10.930 49.619 1.00 70.94 344 PHE A CA 1
ATOM 2665 C C . PHE A 1 344 ? -5.435 11.773 49.836 1.00 70.94 344 PHE A C 1
ATOM 2667 O O . PHE A 1 344 ? -6.211 11.445 50.729 1.00 70.94 344 PHE A O 1
ATOM 2674 N N . CYS A 1 345 ? -5.688 12.805 49.021 1.00 60.50 345 CYS A N 1
ATOM 2675 C CA . CYS A 1 345 ? -6.903 13.616 49.138 1.00 60.50 345 CYS A CA 1
ATOM 2676 C C . CYS A 1 345 ? -8.179 12.776 48.962 1.00 60.50 345 CYS A C 1
ATOM 2678 O O . CYS A 1 345 ? -9.099 12.892 49.774 1.00 60.50 345 CYS A O 1
ATOM 2680 N N . LEU A 1 346 ? -8.226 11.894 47.956 1.00 56.59 346 LEU A N 1
ATOM 2681 C CA . LEU A 1 346 ? -9.374 11.014 47.707 1.00 56.59 346 LEU A CA 1
ATOM 2682 C C . LEU A 1 346 ? -9.609 10.041 48.875 1.00 56.59 346 LEU A C 1
ATOM 2684 O O . LEU A 1 346 ? -10.694 10.029 49.463 1.00 56.59 346 LEU A O 1
ATOM 2688 N N . SER A 1 347 ? -8.582 9.287 49.281 1.00 59.78 347 SER A N 1
ATOM 2689 C CA . SER A 1 347 ? -8.681 8.345 50.405 1.00 59.78 347 SER A CA 1
ATOM 2690 C C . SER A 1 347 ? -8.966 9.053 51.740 1.00 59.78 347 SER A C 1
ATOM 2692 O O . SER A 1 347 ? -9.692 8.522 52.586 1.00 59.78 347 SER A O 1
ATOM 2694 N N . HIS A 1 348 ? -8.456 10.274 51.937 1.00 59.03 348 HIS A N 1
ATOM 2695 C CA . HIS A 1 348 ? -8.723 11.064 53.137 1.00 59.03 348 HIS A CA 1
ATOM 2696 C C . HIS A 1 348 ? -10.169 11.564 53.189 1.00 59.03 348 HIS A C 1
ATOM 2698 O O . HIS A 1 348 ? -10.778 11.485 54.254 1.00 59.03 348 HIS A O 1
ATOM 2704 N N . HIS A 1 349 ? -10.757 11.996 52.066 1.00 58.50 349 HIS A N 1
ATOM 2705 C CA . HIS A 1 349 ? -12.175 12.369 52.019 1.00 58.50 349 HIS A CA 1
ATOM 2706 C C . HIS A 1 349 ? -13.097 11.195 52.368 1.00 58.50 349 HIS A C 1
ATOM 2708 O O . HIS A 1 349 ? -14.030 11.385 53.146 1.00 58.50 349 HIS A O 1
ATOM 2714 N N . VAL A 1 350 ? -12.812 9.980 51.883 1.00 55.94 350 VAL A N 1
ATOM 2715 C CA . VAL A 1 350 ? -13.572 8.771 52.259 1.00 55.94 350 VAL A CA 1
ATOM 2716 C C . VAL A 1 350 ? -13.410 8.458 53.754 1.00 55.94 350 VAL A C 1
ATOM 2718 O O . VAL A 1 350 ? -14.401 8.288 54.465 1.00 55.94 350 VAL A O 1
ATOM 2721 N N . SER A 1 351 ? -12.176 8.474 54.269 1.00 53.97 351 SER A N 1
ATOM 2722 C CA . SER A 1 351 ? -11.877 8.268 55.698 1.00 53.97 351 SER A CA 1
ATOM 2723 C C . SER A 1 351 ? -12.556 9.313 56.604 1.00 53.97 351 SER A C 1
ATOM 2725 O O . SER A 1 351 ? -13.085 8.980 57.667 1.00 53.97 351 SER A O 1
ATOM 2727 N N . ALA A 1 352 ? -12.602 10.577 56.173 1.00 54.97 352 ALA A N 1
ATOM 2728 C CA . ALA A 1 352 ? -13.264 11.669 56.882 1.00 54.97 352 ALA A CA 1
ATOM 2729 C C . ALA A 1 352 ? -14.797 11.577 56.815 1.00 54.97 352 ALA A C 1
ATOM 2731 O O . ALA A 1 352 ? -15.457 11.828 57.822 1.00 54.97 352 ALA A O 1
ATOM 2732 N N . LEU A 1 353 ? -15.370 11.170 55.675 1.00 51.81 353 LEU A N 1
ATOM 2733 C CA . LEU A 1 353 ? -16.805 10.901 55.534 1.00 51.81 353 LEU A CA 1
ATOM 2734 C C . LEU A 1 353 ? -17.261 9.783 56.475 1.00 51.81 353 LEU A C 1
ATOM 2736 O O . LEU A 1 353 ? -18.265 9.950 57.160 1.00 51.81 353 LEU A O 1
ATOM 2740 N N . ILE A 1 354 ? -16.493 8.696 56.585 1.00 51.12 354 ILE A N 1
ATOM 2741 C CA . ILE A 1 354 ? -16.787 7.596 57.518 1.00 51.12 354 ILE A CA 1
ATOM 2742 C C . ILE A 1 354 ? -16.701 8.083 58.967 1.00 51.12 354 ILE A C 1
ATOM 2744 O O . ILE A 1 354 ? -17.644 7.889 59.728 1.00 51.12 354 ILE A O 1
ATOM 2748 N N . LYS A 1 355 ? -15.656 8.838 59.332 1.00 49.78 355 LYS A N 1
ATOM 2749 C CA . LYS A 1 355 ? -15.575 9.473 60.661 1.00 49.78 355 LYS A CA 1
ATOM 2750 C C . LYS A 1 355 ? -16.730 10.442 60.935 1.00 49.78 355 LYS A C 1
ATOM 2752 O O . LYS A 1 355 ? -17.139 10.564 62.082 1.00 49.78 355 LYS A O 1
ATOM 2757 N N . LEU A 1 356 ? -17.292 11.094 59.915 1.00 45.66 356 LEU A N 1
ATOM 2758 C CA . LEU A 1 356 ? -18.494 11.936 60.013 1.00 45.66 356 LEU A CA 1
ATOM 2759 C C . LEU A 1 356 ? -19.814 11.143 60.042 1.00 45.66 356 LEU A C 1
ATOM 2761 O O . LEU A 1 356 ? -20.848 11.727 60.372 1.00 45.66 356 LEU A O 1
ATOM 2765 N N . VAL A 1 357 ? -19.804 9.850 59.714 1.00 46.75 357 VAL A N 1
ATOM 2766 C CA . VAL A 1 357 ? -20.927 8.918 59.914 1.00 46.75 357 VAL A CA 1
ATOM 2767 C C . VAL A 1 357 ? -20.856 8.309 61.319 1.00 46.75 357 VAL A C 1
ATOM 2769 O O . VAL A 1 357 ? -21.850 8.358 62.046 1.00 46.75 357 VAL A O 1
ATOM 2772 N N . ASP A 1 358 ? -19.675 7.869 61.760 1.00 43.38 358 ASP A N 1
ATOM 2773 C CA . ASP A 1 358 ? -19.439 7.379 63.127 1.00 43.38 358 ASP A CA 1
ATOM 2774 C C . ASP A 1 358 ? -19.665 8.493 64.170 1.00 43.38 358 ASP A C 1
ATOM 2776 O O . ASP A 1 358 ? -20.400 8.315 65.143 1.00 43.38 358 ASP A O 1
ATOM 2780 N N . ALA A 1 359 ? -19.150 9.706 63.933 1.00 42.44 359 ALA A N 1
ATOM 2781 C CA . ALA A 1 359 ? -19.389 10.865 64.803 1.00 42.44 359 ALA A CA 1
ATOM 2782 C C . ALA A 1 359 ? -20.839 11.393 64.759 1.00 42.44 359 ALA A C 1
ATOM 2784 O O . ALA A 1 359 ? -21.201 12.253 65.559 1.00 42.44 359 ALA A O 1
ATOM 2785 N N . ARG A 1 360 ? -21.718 10.877 63.883 1.00 40.41 360 ARG A N 1
ATOM 2786 C CA . ARG A 1 360 ? -23.173 11.111 64.007 1.00 40.41 360 ARG A CA 1
ATOM 2787 C C . ARG A 1 360 ? -23.842 10.199 65.037 1.00 40.41 360 ARG A C 1
ATOM 2789 O O . ARG A 1 360 ? -24.979 10.477 65.400 1.00 40.41 360 ARG A O 1
ATOM 2796 N N . HIS A 1 361 ? -23.151 9.175 65.547 1.00 44.75 361 HIS A N 1
ATOM 2797 C CA . HIS A 1 361 ? -23.578 8.435 66.741 1.00 44.75 361 HIS A CA 1
ATOM 2798 C C . HIS A 1 361 ? -23.031 9.063 68.039 1.00 44.75 361 HIS A C 1
ATOM 2800 O O . HIS A 1 361 ? -23.708 9.019 69.068 1.00 44.75 361 HIS A O 1
ATOM 2806 N N . HIS A 1 362 ? -21.863 9.720 68.000 1.00 35.69 362 HIS A N 1
ATOM 2807 C CA . HIS A 1 362 ? -21.270 10.436 69.141 1.00 35.69 362 HIS A CA 1
ATOM 2808 C C . HIS A 1 362 ? -20.801 11.846 68.730 1.00 35.69 362 HIS A C 1
ATOM 2810 O O . HIS A 1 362 ? -19.712 12.024 68.191 1.00 35.69 362 HIS A O 1
ATOM 2816 N N . GLY A 1 363 ? -21.672 12.839 68.945 1.00 31.92 363 GLY A N 1
ATOM 2817 C CA . GLY A 1 363 ? -21.616 14.140 68.268 1.00 31.92 363 GLY A CA 1
ATOM 2818 C C . GLY A 1 363 ? -20.600 15.168 68.782 1.00 31.92 363 GLY A C 1
ATOM 2819 O O . GLY A 1 363 ? -20.435 15.364 69.983 1.00 31.92 363 GLY A O 1
ATOM 2820 N N . GLY A 1 364 ? -20.016 15.915 67.838 1.00 32.06 364 GLY A N 1
ATOM 2821 C CA . GLY A 1 364 ? -19.228 17.131 68.073 1.00 32.06 364 GLY A CA 1
ATOM 2822 C C . GLY A 1 364 ? -18.397 17.523 66.837 1.00 32.06 364 GLY A C 1
ATOM 2823 O O . GLY A 1 364 ? -17.589 16.710 66.395 1.00 32.06 364 GLY A O 1
ATOM 2824 N N . PRO A 1 365 ? -18.571 18.719 66.236 1.00 33.44 365 PRO A N 1
ATOM 2825 C CA . PRO A 1 365 ? -17.796 19.128 65.061 1.00 33.44 365 PRO A CA 1
ATOM 2826 C C . PRO A 1 365 ? -16.436 19.741 65.442 1.00 33.44 365 PRO A C 1
ATOM 2828 O O . PRO A 1 365 ? -16.364 20.611 66.308 1.00 33.44 365 PRO A O 1
ATOM 2831 N N . GLY A 1 366 ? -15.369 19.334 64.747 1.00 31.16 366 GLY A N 1
ATOM 2832 C CA . GLY A 1 366 ? -14.027 19.929 64.826 1.00 31.16 366 GLY A CA 1
ATOM 2833 C C . GLY A 1 366 ? -13.541 20.426 63.458 1.00 31.16 366 GLY A C 1
ATOM 2834 O O . GLY A 1 366 ? -13.924 19.865 62.432 1.00 31.16 366 GLY A O 1
ATOM 2835 N N . ASP A 1 367 ? -12.724 21.485 63.437 1.00 39.50 367 ASP A N 1
ATOM 2836 C CA . ASP A 1 367 ? -12.194 22.096 62.203 1.00 39.50 367 ASP A CA 1
ATOM 2837 C C . ASP A 1 367 ? -11.219 21.154 61.469 1.00 39.50 367 ASP A C 1
ATOM 2839 O O . ASP A 1 367 ? -10.337 20.551 62.080 1.00 39.50 367 ASP A O 1
ATOM 2843 N N . ALA A 1 368 ? -11.388 21.038 60.149 1.00 32.00 368 ALA A N 1
ATOM 2844 C CA . ALA A 1 368 ? -10.663 20.103 59.287 1.00 32.00 368 ALA A CA 1
ATOM 2845 C C . ALA A 1 368 ? -10.410 20.647 57.859 1.00 32.00 368 ALA A C 1
ATOM 2847 O O . ALA A 1 368 ? -10.241 19.874 56.921 1.00 32.00 368 ALA A O 1
ATOM 2848 N N . SER A 1 369 ? -10.403 21.973 57.658 1.00 28.69 369 SER A N 1
ATOM 2849 C CA . SER A 1 369 ? -10.476 22.591 56.313 1.00 28.69 369 SER A CA 1
ATOM 2850 C C . SER A 1 369 ? -9.194 23.284 55.802 1.00 28.69 369 SER A C 1
ATOM 2852 O O . SER A 1 369 ? -9.268 24.165 54.947 1.00 28.69 369 SER A O 1
ATOM 2854 N N . ARG A 1 370 ? -8.001 22.927 56.313 1.00 29.94 370 ARG A N 1
ATOM 2855 C CA . ARG A 1 370 ? -6.756 23.709 56.088 1.00 29.94 370 ARG A CA 1
ATOM 2856 C C . ARG A 1 370 ? -5.559 23.003 55.431 1.00 29.94 370 ARG A C 1
ATOM 2858 O O . ARG A 1 370 ? -4.533 23.653 55.256 1.00 29.94 370 ARG A O 1
ATOM 2865 N N . GLN A 1 371 ? -5.649 21.725 55.054 1.00 33.47 371 GLN A N 1
ATOM 2866 C CA . GLN A 1 371 ? -4.500 20.964 54.513 1.00 33.47 371 GLN A CA 1
ATOM 2867 C C . GLN A 1 371 ? -4.487 20.778 52.981 1.00 33.47 371 GLN A C 1
ATOM 2869 O O . GLN A 1 371 ? -3.596 20.114 52.463 1.00 33.47 371 GLN A O 1
ATOM 2874 N N . CYS A 1 372 ? -5.419 21.379 52.232 1.00 32.69 372 CYS A N 1
ATOM 2875 C CA . CYS A 1 372 ? -5.511 21.201 50.776 1.00 32.69 372 CYS A CA 1
ATOM 2876 C C . CYS A 1 372 ? -5.523 22.548 50.033 1.00 32.69 372 CYS A C 1
ATOM 2878 O O . CYS A 1 372 ? -6.579 23.150 49.850 1.00 32.69 372 CYS A O 1
ATOM 2880 N N . LEU A 1 373 ? -4.350 23.017 49.589 1.00 27.20 373 LEU A N 1
ATOM 2881 C CA . LEU A 1 373 ? -4.186 24.179 48.702 1.00 27.20 373 LEU A CA 1
ATOM 2882 C C . LEU A 1 373 ? -3.045 23.932 47.690 1.00 27.20 373 LEU A C 1
ATOM 2884 O O . LEU A 1 373 ? -2.006 23.404 48.087 1.00 27.20 373 LEU A O 1
ATOM 2888 N N . PRO A 1 374 ? -3.199 24.313 46.406 1.00 27.53 374 PRO A N 1
ATOM 2889 C CA . PRO A 1 374 ? -2.159 24.139 45.389 1.00 27.53 374 PRO A CA 1
ATOM 2890 C C . PRO A 1 374 ? -1.049 25.217 45.461 1.00 27.53 374 PRO A C 1
ATOM 2892 O O . PRO A 1 374 ? -1.259 26.281 46.054 1.00 27.53 374 PRO A O 1
ATOM 2895 N N . PRO A 1 375 ? 0.126 24.987 44.833 1.00 29.77 375 PRO A N 1
ATOM 2896 C CA . PRO A 1 375 ? 1.223 25.961 44.779 1.00 29.77 375 PRO A CA 1
ATOM 2897 C C . PRO A 1 375 ? 0.869 27.266 44.044 1.00 29.77 375 PRO A C 1
ATOM 2899 O O . PRO A 1 375 ? -0.024 27.312 43.200 1.00 29.77 375 PRO A O 1
ATOM 2902 N N . ARG A 1 376 ? 1.605 28.345 44.346 1.00 27.95 376 ARG A N 1
ATOM 2903 C CA . ARG A 1 376 ? 1.407 29.674 43.734 1.00 27.95 376 ARG A CA 1
ATOM 2904 C C . ARG A 1 376 ? 2.020 29.762 42.329 1.00 27.95 376 ARG A C 1
ATOM 2906 O O . ARG A 1 376 ? 3.048 29.154 42.055 1.00 27.95 376 ARG A O 1
ATOM 2913 N N . HIS A 1 377 ? 1.404 30.565 41.459 1.00 29.55 377 HIS A N 1
ATOM 2914 C CA . HIS A 1 377 ? 1.826 30.746 40.065 1.00 29.55 377 HIS A CA 1
ATOM 2915 C C . HIS A 1 377 ? 3.226 31.362 39.898 1.00 29.55 377 HIS A C 1
ATOM 2917 O O . HIS A 1 377 ? 3.569 32.341 40.560 1.00 29.55 377 HIS A O 1
ATOM 2923 N N . ILE A 1 378 ? 3.952 30.870 38.890 1.00 25.31 378 ILE A N 1
ATOM 2924 C CA . ILE A 1 378 ? 5.080 31.554 38.242 1.00 25.31 378 ILE A CA 1
ATOM 2925 C C . ILE A 1 378 ? 4.526 32.289 37.002 1.00 25.31 378 ILE A C 1
ATOM 2927 O O . ILE A 1 378 ? 3.841 31.653 36.193 1.00 25.31 378 ILE A O 1
ATOM 2931 N N . PRO A 1 379 ? 4.762 33.603 36.824 1.00 26.89 379 PRO A N 1
ATOM 2932 C CA . PRO A 1 379 ? 4.246 34.347 35.675 1.00 26.89 379 PRO A CA 1
ATOM 2933 C C . PRO A 1 379 ? 5.063 34.081 34.399 1.00 26.89 379 PRO A C 1
ATOM 2935 O O . PRO A 1 379 ? 6.291 34.086 34.428 1.00 26.89 379 PRO A O 1
ATOM 2938 N N . ARG A 1 380 ? 4.381 33.920 33.257 1.00 26.45 380 ARG A N 1
ATOM 2939 C CA . ARG A 1 380 ? 4.998 34.004 31.920 1.00 26.45 380 ARG A CA 1
ATOM 2940 C C . ARG A 1 380 ? 4.781 35.397 31.333 1.00 26.45 380 ARG A C 1
ATOM 2942 O O . ARG A 1 380 ? 3.696 35.958 31.477 1.00 26.45 380 ARG A O 1
ATOM 2949 N N . GLN A 1 381 ? 5.787 35.917 30.635 1.00 24.31 381 GLN A N 1
ATOM 2950 C CA . GLN A 1 381 ? 5.640 37.107 29.797 1.00 24.31 381 GLN A CA 1
ATOM 2951 C C . GLN A 1 381 ? 4.711 36.829 28.602 1.00 24.31 381 GLN A C 1
ATOM 2953 O O . GLN A 1 381 ? 4.592 35.696 28.130 1.00 24.31 381 GLN A O 1
ATOM 2958 N N . ARG A 1 382 ? 4.088 37.897 28.102 1.00 25.80 382 ARG A N 1
ATOM 2959 C CA . ARG A 1 382 ? 3.670 38.052 26.707 1.00 25.80 382 ARG A CA 1
ATOM 2960 C C . ARG A 1 382 ? 4.178 39.402 26.225 1.00 25.80 382 ARG A C 1
ATOM 2962 O O . ARG A 1 382 ? 4.328 40.318 27.035 1.00 25.80 382 ARG A O 1
ATOM 2969 N N . ASP A 1 383 ? 4.460 39.476 24.936 1.00 26.88 383 ASP A N 1
ATOM 2970 C CA . ASP A 1 383 ? 5.161 40.600 24.334 1.00 26.88 383 ASP A CA 1
ATOM 2971 C C . ASP A 1 383 ? 4.315 41.868 24.199 1.00 26.88 383 ASP A C 1
ATOM 2973 O O . ASP A 1 383 ? 3.101 41.894 24.422 1.00 26.88 383 ASP A O 1
ATOM 2977 N N . GLN A 1 384 ? 5.020 42.942 23.867 1.00 23.67 384 GLN A N 1
ATOM 2978 C CA . GLN A 1 384 ? 4.469 44.258 23.591 1.00 23.67 384 GLN A CA 1
ATOM 2979 C C . GLN A 1 384 ? 3.709 44.233 22.259 1.00 23.67 384 GLN A C 1
ATOM 2981 O O . GLN A 1 384 ? 4.230 43.717 21.277 1.00 23.67 384 GLN A O 1
ATOM 2986 N N . ASP A 1 385 ? 2.516 44.832 22.217 1.00 22.39 385 ASP A N 1
ATOM 2987 C CA . ASP A 1 385 ? 2.317 46.015 21.368 1.00 22.39 385 ASP A CA 1
ATOM 2988 C C . ASP A 1 385 ? 0.939 46.666 21.563 1.00 22.39 385 ASP A C 1
ATOM 2990 O O . ASP A 1 385 ? -0.100 46.123 21.191 1.00 22.39 385 ASP A O 1
ATOM 2994 N N . GLN A 1 386 ? 0.945 47.894 22.088 1.00 24.98 386 GLN A N 1
ATOM 2995 C CA . GLN A 1 386 ? 0.102 48.985 21.590 1.00 24.98 386 GLN A CA 1
ATOM 2996 C C . GLN A 1 386 ? 0.725 50.331 21.993 1.00 24.98 386 GLN A C 1
ATOM 2998 O O . GLN A 1 386 ? 1.278 50.482 23.082 1.00 24.98 386 GLN A O 1
ATOM 3003 N N . ASN A 1 387 ? 0.704 51.287 21.064 1.00 23.53 387 ASN A N 1
ATOM 3004 C CA . ASN A 1 387 ? 1.596 52.448 21.071 1.00 23.53 387 ASN A CA 1
ATOM 3005 C C . ASN A 1 387 ? 1.066 53.668 21.850 1.00 23.53 387 ASN A C 1
ATOM 3007 O O . ASN A 1 387 ? -0.138 53.871 21.918 1.00 23.53 387 ASN A O 1
ATOM 3011 N N . CYS A 1 388 ? 2.020 54.481 22.339 1.00 19.86 388 CYS A N 1
ATOM 3012 C CA . CYS A 1 388 ? 2.031 55.951 22.540 1.00 19.86 388 CYS A CA 1
ATOM 3013 C C . CYS A 1 388 ? 0.731 56.671 23.010 1.00 19.86 388 CYS A C 1
ATOM 3015 O O . CYS A 1 388 ? -0.336 56.520 22.438 1.00 19.86 388 CYS A O 1
ATOM 3017 N N . VAL A 1 389 ? 0.745 57.612 23.966 1.00 21.75 389 VAL A N 1
ATOM 3018 C CA . VAL A 1 389 ? 1.540 58.867 24.013 1.00 21.75 389 VAL A CA 1
ATOM 3019 C C . VAL A 1 389 ? 1.712 59.369 25.474 1.00 21.75 389 VAL A C 1
ATOM 3021 O O . VAL A 1 389 ? 1.121 58.849 26.415 1.00 21.75 389 VAL A O 1
ATOM 3024 N N . GLN A 1 390 ? 2.581 60.367 25.654 1.00 22.45 390 GLN A N 1
ATOM 3025 C CA . GLN A 1 390 ? 3.069 60.974 26.899 1.00 22.45 390 GLN A CA 1
ATOM 3026 C C . GLN A 1 390 ? 2.045 61.729 27.790 1.00 22.45 390 GLN A C 1
ATOM 3028 O O . GLN A 1 390 ? 1.052 62.278 27.326 1.00 22.45 390 GLN A O 1
ATOM 3033 N N . GLN A 1 391 ? 2.410 61.792 29.083 1.00 21.52 391 GLN A N 1
ATOM 3034 C CA . GLN A 1 391 ? 2.528 62.954 30.010 1.00 21.52 391 GLN A CA 1
ATOM 3035 C C . GLN A 1 391 ? 2.352 64.401 29.450 1.00 21.52 391 GLN A C 1
ATOM 3037 O O . GLN A 1 391 ? 2.487 64.578 28.243 1.00 21.52 391 GLN A O 1
ATOM 3042 N N . PRO A 1 392 ? 2.189 65.473 30.288 1.00 34.69 392 PRO A N 1
ATOM 3043 C CA . PRO A 1 392 ? 2.524 65.601 31.725 1.00 34.69 392 PRO A CA 1
ATOM 3044 C C . PRO A 1 392 ? 1.428 66.225 32.637 1.00 34.69 392 PRO A C 1
ATOM 3046 O O . PRO A 1 392 ? 0.266 66.339 32.264 1.00 34.69 392 PRO A O 1
ATOM 3049 N N . ALA A 1 393 ? 1.793 66.573 33.881 1.00 25.41 393 ALA A N 1
ATOM 3050 C CA . ALA A 1 393 ? 0.889 66.910 34.993 1.00 25.41 393 ALA A CA 1
ATOM 3051 C C . ALA A 1 393 ? 0.847 68.405 35.391 1.00 25.41 393 ALA A C 1
ATOM 3053 O O . ALA A 1 393 ? 1.772 69.143 35.071 1.00 25.41 393 ALA A O 1
ATOM 3054 N N . VAL A 1 394 ? -0.167 68.800 36.191 1.00 24.61 394 VAL A N 1
ATOM 3055 C CA . VAL A 1 394 ? -0.118 69.742 37.352 1.00 24.61 394 VAL A CA 1
ATOM 3056 C C . VAL A 1 394 ? -1.535 69.922 37.957 1.00 24.61 394 VAL A C 1
ATOM 3058 O O . VAL A 1 394 ? -2.497 69.982 37.204 1.00 24.61 394 VAL A O 1
ATOM 3061 N N . GLY A 1 395 ? -1.680 70.098 39.291 1.00 23.42 395 GLY A N 1
ATOM 3062 C CA . GLY A 1 395 ? -2.813 70.894 39.841 1.00 23.42 395 GLY A CA 1
ATOM 3063 C C . GLY A 1 395 ? -3.692 70.375 41.008 1.00 23.42 395 GLY A C 1
ATOM 3064 O O . GLY A 1 395 ? -4.861 70.098 40.812 1.00 23.42 395 GLY A O 1
ATOM 3065 N N . ARG A 1 396 ? -3.167 70.391 42.247 1.00 25.19 396 ARG A N 1
ATOM 3066 C CA . ARG A 1 396 ? -3.843 70.717 43.546 1.00 25.19 396 ARG A CA 1
ATOM 3067 C C . ARG A 1 396 ? -5.314 70.298 43.873 1.00 25.19 396 ARG A C 1
ATOM 3069 O O . ARG A 1 396 ? -6.256 70.886 43.368 1.00 25.19 396 ARG A O 1
ATOM 3076 N N . ARG A 1 397 ? -5.436 69.588 45.015 1.00 25.75 397 ARG A N 1
ATOM 3077 C CA . ARG A 1 397 ? -6.398 69.755 46.154 1.00 25.75 397 ARG A CA 1
ATOM 3078 C C . ARG A 1 397 ? -7.930 69.766 45.903 1.00 25.75 397 ARG A C 1
ATOM 3080 O O . ARG A 1 397 ? -8.469 70.729 45.377 1.00 25.75 397 ARG A O 1
ATOM 3087 N N . GLY A 1 398 ? -8.642 68.835 46.554 1.00 25.09 398 GLY A N 1
ATOM 3088 C CA . GLY A 1 398 ? -10.095 68.893 46.806 1.00 25.09 398 GLY A CA 1
ATOM 3089 C C . GLY A 1 398 ? -10.519 67.993 47.982 1.00 25.09 398 GLY A C 1
ATOM 3090 O O . GLY A 1 398 ? -9.863 66.987 48.236 1.00 25.09 398 GLY A O 1
ATOM 3091 N N . GLY A 1 399 ? -11.559 68.392 48.726 1.00 24.28 399 GLY A N 1
ATOM 3092 C CA . GLY A 1 399 ? -12.054 67.750 49.958 1.00 24.28 399 GLY A CA 1
ATOM 3093 C C . GLY A 1 399 ? -13.502 67.210 49.863 1.00 24.28 399 GLY A C 1
ATOM 3094 O O . GLY A 1 399 ? -14.018 67.118 48.753 1.00 24.28 399 GLY A O 1
ATOM 3095 N N . PRO A 1 400 ? -14.138 66.792 50.984 1.00 45.81 400 PRO A N 1
ATOM 3096 C CA . PRO A 1 400 ? -14.718 65.438 51.030 1.00 45.81 400 PRO A CA 1
ATOM 3097 C C . PRO A 1 400 ? -16.127 65.299 51.683 1.00 45.81 400 PRO A C 1
ATOM 3099 O O . PRO A 1 400 ? -16.765 66.283 52.045 1.00 45.81 400 PRO A O 1
ATOM 3102 N N . VAL A 1 401 ? -16.520 64.040 51.958 1.00 29.34 401 VAL A N 1
ATOM 3103 C CA . VAL A 1 401 ? -17.599 63.560 52.873 1.00 29.34 401 VAL A CA 1
ATOM 3104 C C . VAL A 1 401 ? -19.072 63.619 52.316 1.00 29.34 401 VAL A C 1
ATOM 3106 O O . VAL A 1 401 ? -19.196 63.863 51.119 1.00 29.34 401 VAL A O 1
ATOM 3109 N N . PRO A 1 402 ? -20.166 63.164 53.005 1.00 53.44 402 PRO A N 1
ATOM 3110 C CA . PRO A 1 402 ? -21.008 62.050 52.491 1.00 53.44 402 PRO A CA 1
ATOM 3111 C C . PRO A 1 402 ? -22.547 62.334 52.492 1.00 53.44 402 PRO A C 1
ATOM 3113 O O . PRO A 1 402 ? -22.938 63.488 52.608 1.00 53.44 402 PRO A O 1
ATOM 3116 N N . GLN A 1 403 ? -23.437 61.310 52.460 1.00 26.36 403 GLN A N 1
ATOM 3117 C CA . GLN A 1 403 ? -24.183 60.787 53.651 1.00 26.36 403 GLN A CA 1
ATOM 3118 C C . GLN A 1 403 ? -25.462 59.934 53.346 1.00 26.36 403 GLN A C 1
ATOM 3120 O O . GLN A 1 403 ? -26.233 60.244 52.451 1.00 26.36 403 GLN A O 1
ATOM 3125 N N . GLN A 1 404 ? -25.727 58.948 54.228 1.00 25.33 404 GLN A N 1
ATOM 3126 C CA . GLN A 1 404 ? -27.048 58.459 54.717 1.00 25.33 404 GLN A CA 1
ATOM 3127 C C . GLN A 1 404 ? -27.965 57.446 53.964 1.00 25.33 404 GLN A C 1
ATOM 3129 O O . GLN A 1 404 ? -27.732 57.024 52.839 1.00 25.33 404 GLN A O 1
ATOM 3134 N N . ARG A 1 405 ? -28.938 56.960 54.764 1.00 27.47 405 ARG A N 1
ATOM 3135 C CA . ARG A 1 405 ? -29.954 55.873 54.651 1.00 27.47 405 ARG A CA 1
ATOM 3136 C C . ARG A 1 405 ? -31.372 56.519 54.494 1.00 27.47 405 ARG A C 1
ATOM 3138 O O . ARG A 1 405 ? -31.385 57.747 54.575 1.00 27.47 405 ARG A O 1
ATOM 3145 N N . PRO A 1 406 ? -32.543 55.827 54.342 1.00 40.00 406 PRO A N 1
ATOM 3146 C CA . PRO A 1 406 ? -32.929 54.493 54.851 1.00 40.00 406 PRO A CA 1
ATOM 3147 C C . PRO A 1 406 ? -33.779 53.627 53.866 1.00 40.00 406 PRO A C 1
ATOM 3149 O O . PRO A 1 406 ? -33.485 53.606 52.678 1.00 40.00 406 PRO A O 1
ATOM 3152 N N . ALA A 1 407 ? -34.758 52.856 54.366 1.00 27.48 407 ALA A N 1
ATOM 3153 C CA . ALA A 1 407 ? -35.589 51.859 53.662 1.00 27.48 407 ALA A CA 1
ATOM 3154 C C . ALA A 1 407 ? -37.095 52.068 53.952 1.00 27.48 407 ALA A C 1
ATOM 3156 O O . ALA A 1 407 ? -37.370 52.820 54.881 1.00 27.48 407 ALA A O 1
ATOM 3157 N N . GLU A 1 408 ? -38.017 51.390 53.229 1.00 27.38 408 GLU A N 1
ATOM 3158 C CA . GLU A 1 408 ? -39.180 50.622 53.775 1.00 27.38 408 GLU A CA 1
ATOM 3159 C C . GLU A 1 408 ? -40.221 50.105 52.728 1.00 27.38 408 GLU A C 1
ATOM 3161 O O . GLU A 1 408 ? -40.305 50.604 51.610 1.00 27.38 408 GLU A O 1
ATOM 3166 N N . GLU A 1 409 ? -41.015 49.104 53.162 1.00 25.50 409 GLU A N 1
ATOM 3167 C CA . GLU A 1 409 ? -42.404 48.724 52.769 1.00 25.50 409 GLU A CA 1
ATOM 3168 C C . GLU A 1 409 ? -42.800 47.924 51.478 1.00 25.50 409 GLU A C 1
ATOM 3170 O O . GLU A 1 409 ? -41.980 47.481 50.677 1.00 25.50 409 GLU A O 1
ATOM 3175 N N . HIS A 1 410 ? -44.102 47.564 51.425 1.00 27.58 410 HIS A N 1
ATOM 3176 C CA . HIS A 1 410 ? -44.797 46.377 50.843 1.00 27.58 410 HIS A CA 1
ATOM 3177 C C . HIS A 1 410 ? -46.244 46.776 50.363 1.00 27.58 410 HIS A C 1
ATOM 3179 O O . HIS A 1 410 ? -46.542 47.968 50.418 1.00 27.58 410 HIS A O 1
ATOM 3185 N N . PRO A 1 411 ? -47.237 45.887 50.026 1.00 52.19 411 PRO A N 1
ATOM 3186 C CA . PRO A 1 411 ? -47.222 44.459 49.625 1.00 52.19 411 PRO A CA 1
ATOM 3187 C C . PRO A 1 411 ? -47.762 44.150 48.174 1.00 52.19 411 PRO A C 1
ATOM 3189 O O . PRO A 1 411 ? -46.914 44.088 47.291 1.00 52.19 411 PRO A O 1
ATOM 3192 N N . PRO A 1 412 ? -49.077 43.998 47.826 1.00 52.59 412 PRO A N 1
ATOM 3193 C CA . PRO A 1 412 ? -50.031 42.900 48.135 1.00 52.59 412 PRO A CA 1
ATOM 3194 C C . PRO A 1 412 ? -50.751 42.180 46.938 1.00 52.59 412 PRO A C 1
ATOM 3196 O O . PRO A 1 412 ? -50.707 42.628 45.802 1.00 52.59 412 PRO A O 1
ATOM 3199 N N . ALA A 1 413 ? -51.566 41.155 47.284 1.00 30.62 413 ALA A N 1
ATOM 3200 C CA . ALA A 1 413 ? -52.691 40.501 46.548 1.00 30.62 413 ALA A CA 1
ATOM 3201 C C . ALA A 1 413 ? -52.389 39.378 45.511 1.00 30.62 413 ALA A C 1
ATOM 3203 O O . ALA A 1 413 ? -51.497 39.514 44.689 1.00 30.62 413 ALA A O 1
ATOM 3204 N N . GLY A 1 414 ? -53.120 38.242 45.464 1.00 26.47 414 GLY A N 1
ATOM 3205 C CA . GLY A 1 414 ? -54.197 37.678 46.325 1.00 26.47 414 GLY A CA 1
ATOM 3206 C C . GLY A 1 414 ? -54.377 36.150 46.078 1.00 26.47 414 GLY A C 1
ATOM 3207 O O . GLY A 1 414 ? -54.039 35.680 45.003 1.00 26.47 414 GLY A O 1
ATOM 3208 N N . ARG A 1 415 ? -54.665 35.286 47.080 1.00 29.78 415 ARG A N 1
ATOM 3209 C CA . ARG A 1 415 ? -55.996 34.849 47.623 1.00 29.78 415 ARG A CA 1
ATOM 3210 C C . ARG A 1 415 ? -56.941 34.225 46.563 1.00 29.78 415 ARG A C 1
ATOM 3212 O O . ARG A 1 415 ? -57.088 34.822 45.513 1.00 29.78 415 ARG A O 1
ATOM 3219 N N . GLN A 1 416 ? -57.689 33.118 46.763 1.00 28.44 416 GLN A N 1
ATOM 3220 C CA . GLN A 1 416 ? -58.111 32.262 47.921 1.00 28.44 416 GLN A CA 1
ATOM 3221 C C . GLN A 1 416 ? -58.773 30.948 47.341 1.00 28.44 416 GLN A C 1
ATOM 3223 O O . GLN A 1 416 ? -59.082 30.989 46.158 1.00 28.44 416 GLN A O 1
ATOM 3228 N N . ARG A 1 417 ? -59.092 29.765 47.937 1.00 28.78 417 ARG A N 1
ATOM 3229 C CA . ARG A 1 417 ? -59.213 29.038 49.257 1.00 28.78 417 ARG A CA 1
ATOM 3230 C C . ARG A 1 417 ? -58.893 27.524 48.999 1.00 28.78 417 ARG A C 1
ATOM 3232 O O . ARG A 1 417 ? -58.906 27.150 47.837 1.00 28.78 417 ARG A O 1
ATOM 3239 N N . ALA A 1 418 ? -58.612 26.564 49.905 1.00 26.50 418 ALA A N 1
ATOM 3240 C CA . ALA A 1 418 ? -58.685 26.357 51.376 1.00 26.50 418 ALA A CA 1
ATOM 3241 C C . ALA A 1 418 ? -59.914 25.571 51.954 1.00 26.50 418 ALA A C 1
ATOM 3243 O O . ALA A 1 418 ? -60.962 26.179 52.173 1.00 26.50 418 ALA A O 1
ATOM 3244 N N . ARG A 1 419 ? -59.753 24.262 52.294 1.00 27.25 419 ARG A N 1
ATOM 3245 C CA . ARG A 1 419 ? -60.565 23.428 53.244 1.00 27.25 419 ARG A CA 1
ATOM 3246 C C . ARG A 1 419 ? -59.770 22.203 53.776 1.00 27.25 419 ARG A C 1
ATOM 3248 O O . ARG A 1 419 ? -59.030 21.600 53.011 1.00 27.25 419 ARG A O 1
ATOM 3255 N N . GLY A 1 420 ? -59.960 21.841 55.054 1.00 22.67 420 GLY A N 1
ATOM 3256 C CA . GLY A 1 420 ? -59.577 20.547 55.682 1.00 22.67 420 GLY A CA 1
ATOM 3257 C C . GLY A 1 420 ? -60.835 19.740 56.088 1.00 22.67 420 GLY A C 1
ATOM 3258 O O . GLY A 1 420 ? -61.873 20.022 55.479 1.00 22.67 420 GLY A O 1
ATOM 3259 N N . PRO A 1 421 ? -60.840 18.853 57.124 1.00 36.62 421 PRO A N 1
ATOM 3260 C CA . PRO A 1 421 ? -59.862 18.707 58.228 1.00 36.62 421 PRO A CA 1
ATOM 3261 C C . PRO A 1 421 ? -59.586 17.232 58.694 1.00 36.62 421 PRO A C 1
ATOM 3263 O O . PRO A 1 421 ? -59.876 16.290 57.968 1.00 36.62 421 PRO A O 1
ATOM 3266 N N . VAL A 1 422 ? -59.130 17.073 59.956 1.00 25.31 422 VAL A N 1
ATOM 3267 C CA . VAL A 1 422 ? -59.065 15.859 60.828 1.00 25.31 422 VAL A CA 1
ATOM 3268 C C . VAL A 1 422 ? -57.732 15.078 60.876 1.00 25.31 422 VAL A C 1
ATOM 3270 O O . VAL A 1 422 ? -57.085 14.824 59.868 1.00 25.31 422 VAL A O 1
ATOM 3273 N N . GLN A 1 423 ? -57.355 14.701 62.106 1.00 25.11 423 GLN A N 1
ATOM 3274 C CA . GLN A 1 423 ? -56.258 13.811 62.525 1.00 25.11 423 GLN A CA 1
ATOM 3275 C C . GLN A 1 423 ? -56.828 12.813 63.567 1.00 25.11 423 GLN A C 1
ATOM 3277 O O . GLN A 1 423 ? -57.848 13.145 64.183 1.00 25.11 423 GLN A O 1
ATOM 3282 N N . PRO A 1 424 ? -56.241 11.613 63.766 1.00 30.77 424 PRO A N 1
ATOM 3283 C CA . PRO A 1 424 ? -55.137 11.480 64.733 1.00 30.77 424 PRO A CA 1
ATOM 3284 C C . PRO A 1 424 ? -54.037 10.454 64.343 1.00 30.77 424 PRO A C 1
ATOM 3286 O O . PRO A 1 424 ? -54.023 9.936 63.233 1.00 30.77 424 PRO A O 1
ATOM 3289 N N . HIS A 1 425 ? -53.113 10.232 65.290 1.00 26.59 425 HIS A N 1
ATOM 3290 C CA . HIS A 1 425 ? -52.040 9.218 65.420 1.00 26.59 425 HIS A CA 1
ATOM 3291 C C . HIS A 1 425 ? -52.300 7.837 64.747 1.00 26.59 425 HIS A C 1
ATOM 3293 O O . HIS A 1 425 ? -53.447 7.427 64.603 1.00 26.59 425 HIS A O 1
ATOM 3299 N N . ASP A 1 426 ? -51.288 7.040 64.360 1.00 24.08 426 ASP A N 1
ATOM 3300 C CA . ASP A 1 426 ? -50.004 6.835 65.064 1.00 24.08 426 ASP A CA 1
ATOM 3301 C C . ASP A 1 426 ? -48.799 6.397 64.172 1.00 24.08 426 ASP A C 1
ATOM 3303 O O . ASP A 1 426 ? -48.860 6.414 62.943 1.00 24.08 426 ASP A O 1
ATOM 3307 N N . ILE A 1 427 ? -47.673 6.056 64.811 1.00 32.69 427 ILE A N 1
ATOM 3308 C CA . ILE A 1 427 ? -46.333 5.778 64.257 1.00 32.69 427 ILE A CA 1
ATOM 3309 C C . ILE A 1 427 ? -46.263 4.562 63.304 1.00 32.69 427 ILE A C 1
ATOM 3311 O O . ILE A 1 427 ? -46.627 3.450 63.680 1.00 32.69 427 ILE A O 1
ATOM 3315 N N . GLY A 1 428 ? -45.599 4.731 62.145 1.00 27.81 428 GLY A N 1
ATOM 3316 C CA . GLY A 1 428 ? -44.862 3.635 61.486 1.00 27.81 428 GLY A CA 1
ATOM 3317 C C . GLY A 1 428 ? -44.823 3.617 59.948 1.00 27.81 428 GLY A C 1
ATOM 3318 O O . GLY A 1 428 ? -45.786 3.176 59.330 1.00 27.81 428 GLY A O 1
ATOM 3319 N N . ARG A 1 429 ? -43.666 3.999 59.363 1.00 25.20 429 ARG A N 1
ATOM 3320 C CA . ARG A 1 429 ? -43.017 3.516 58.103 1.00 25.20 429 ARG A CA 1
ATOM 3321 C C . ARG A 1 429 ? -42.203 4.624 57.412 1.00 25.20 429 ARG A C 1
ATOM 3323 O O . ARG A 1 429 ? -42.767 5.492 56.754 1.00 25.20 429 ARG A O 1
ATOM 3330 N N . THR A 1 430 ? -40.872 4.542 57.478 1.00 30.17 430 THR A N 1
ATOM 3331 C CA . THR A 1 430 ? -39.948 5.400 56.705 1.00 30.17 430 THR A CA 1
ATOM 3332 C C . THR A 1 430 ? -38.728 4.611 56.217 1.00 30.17 430 THR A C 1
ATOM 3334 O O . THR A 1 430 ? -37.619 4.807 56.710 1.00 30.17 430 THR A O 1
ATOM 3337 N N . GLU A 1 431 ? -38.934 3.726 55.238 1.00 32.41 431 GLU A N 1
ATOM 3338 C CA . GLU A 1 431 ? -37.845 2.996 54.557 1.00 32.41 431 GLU A CA 1
ATOM 3339 C C . GLU A 1 431 ? -37.858 3.259 53.044 1.00 32.41 431 GLU A C 1
ATOM 3341 O O . GLU A 1 431 ? -36.913 3.852 52.535 1.00 32.41 431 GLU A O 1
ATOM 3346 N N . GLN A 1 432 ? -38.981 3.026 52.351 1.00 30.06 432 GLN A N 1
ATOM 3347 C CA . GLN A 1 432 ? -39.138 3.304 50.903 1.00 30.06 432 GLN A CA 1
ATOM 3348 C C . GLN A 1 432 ? -38.986 4.790 50.490 1.00 30.06 432 GLN A C 1
ATOM 3350 O O . GLN A 1 432 ? -38.990 5.119 49.306 1.00 30.06 432 GLN A O 1
ATOM 3355 N N . GLY A 1 433 ? -38.861 5.708 51.456 1.00 28.81 433 GLY A N 1
ATOM 3356 C CA . GLY A 1 433 ? -38.530 7.121 51.225 1.00 28.81 433 GLY A CA 1
ATOM 3357 C C . GLY A 1 433 ? -37.031 7.450 51.296 1.00 28.81 433 GLY A C 1
ATOM 3358 O O . GLY A 1 433 ? -36.668 8.610 51.109 1.00 28.81 433 GLY A O 1
ATOM 3359 N N . ARG A 1 434 ? -36.162 6.476 51.611 1.00 29.34 434 ARG A N 1
ATOM 3360 C CA . ARG A 1 434 ? -34.700 6.658 51.695 1.00 29.34 434 ARG A CA 1
ATOM 3361 C C . ARG A 1 434 ? -33.972 6.285 50.407 1.00 29.34 434 ARG A C 1
ATOM 3363 O O . ARG A 1 434 ? -33.039 6.990 50.045 1.00 29.34 434 ARG A O 1
ATOM 3370 N N . GLU A 1 435 ? -34.411 5.230 49.724 1.00 31.48 435 GLU A N 1
ATOM 3371 C CA . GLU A 1 435 ? -33.727 4.660 48.551 1.00 31.48 435 GLU A CA 1
ATOM 3372 C C . GLU A 1 435 ? -33.634 5.672 47.401 1.00 31.48 435 GLU A C 1
ATOM 3374 O O . GLU A 1 435 ? -32.533 6.058 47.024 1.00 31.48 435 GLU A O 1
ATOM 3379 N N . ARG A 1 436 ? -34.766 6.266 46.986 1.00 28.69 436 ARG A N 1
ATOM 3380 C CA . ARG A 1 436 ? -34.810 7.295 45.921 1.00 28.69 436 ARG A CA 1
ATOM 3381 C C . ARG A 1 436 ? -33.973 8.554 46.188 1.00 28.69 436 ARG A C 1
ATOM 3383 O O . ARG A 1 436 ? -33.839 9.386 45.303 1.00 28.69 436 ARG A O 1
ATOM 3390 N N . ARG A 1 437 ? -33.460 8.732 47.411 1.00 30.36 437 ARG A N 1
ATOM 3391 C CA . ARG A 1 437 ? -32.600 9.859 47.802 1.00 30.36 437 ARG A CA 1
ATOM 3392 C C . ARG A 1 437 ? -31.134 9.467 48.007 1.00 30.36 437 ARG A C 1
ATOM 3394 O O . ARG A 1 437 ? -30.330 10.328 48.354 1.00 30.36 437 ARG A O 1
ATOM 3401 N N . ALA A 1 438 ? -30.799 8.191 47.819 1.00 31.14 438 ALA A N 1
ATOM 3402 C CA . ALA A 1 438 ? -29.435 7.727 47.608 1.00 31.14 438 ALA A CA 1
ATOM 3403 C C . ALA A 1 438 ? -29.064 7.854 46.121 1.00 31.14 438 ALA A C 1
ATOM 3405 O O . ALA A 1 438 ? -28.005 8.392 45.810 1.00 31.14 438 ALA A O 1
ATOM 3406 N N . ASP A 1 439 ? -29.975 7.469 45.222 1.00 29.09 439 ASP A N 1
ATOM 3407 C CA . ASP A 1 439 ? -29.774 7.516 43.766 1.00 29.09 439 ASP A CA 1
ATOM 3408 C C . ASP A 1 439 ? -29.496 8.951 43.269 1.00 29.09 439 ASP A C 1
ATOM 3410 O O . ASP A 1 439 ? -28.477 9.202 42.628 1.00 29.09 439 ASP A O 1
ATOM 3414 N N . GLU A 1 440 ? -30.311 9.932 43.688 1.00 29.19 440 GLU A N 1
ATOM 3415 C CA . GLU A 1 440 ? -30.101 11.366 43.389 1.00 29.19 440 GLU A CA 1
ATOM 3416 C C . GLU A 1 440 ? -28.746 11.913 43.891 1.00 29.19 440 GLU A C 1
ATOM 3418 O O . GLU A 1 440 ? -28.245 12.912 43.373 1.00 29.19 440 GLU A O 1
ATOM 3423 N N . VAL A 1 441 ? -28.139 11.286 44.907 1.00 32.12 441 VAL A N 1
ATOM 3424 C CA . VAL A 1 441 ? -26.807 11.657 45.417 1.00 32.12 441 VAL A CA 1
ATOM 3425 C C . VAL A 1 441 ? -25.701 10.961 44.620 1.00 32.12 441 VAL A C 1
ATOM 3427 O O . VAL A 1 441 ? -24.644 11.557 44.408 1.00 32.12 441 VAL A O 1
ATOM 3430 N N . LEU A 1 442 ? -25.943 9.742 44.134 1.00 31.30 442 LEU A N 1
ATOM 3431 C CA . LEU A 1 442 ? -25.019 9.006 43.273 1.00 31.30 442 LEU A CA 1
ATOM 3432 C C . LEU A 1 442 ? -24.811 9.744 41.936 1.00 31.30 442 LEU A C 1
ATOM 3434 O O . LEU A 1 442 ? -23.669 10.006 41.551 1.00 31.30 442 LEU A O 1
ATOM 3438 N N . ASP A 1 443 ? -25.900 10.196 41.306 1.00 29.33 443 ASP A N 1
ATOM 3439 C CA . ASP A 1 443 ? -25.864 11.004 40.076 1.00 29.33 443 ASP A CA 1
ATOM 3440 C C . ASP A 1 443 ? -25.217 12.383 40.303 1.00 29.33 443 ASP A C 1
ATOM 3442 O O . ASP A 1 443 ? -24.397 12.845 39.501 1.00 29.33 443 ASP A O 1
ATOM 3446 N N . ALA A 1 444 ? -25.513 13.039 41.433 1.00 30.02 444 ALA A N 1
ATOM 3447 C CA . ALA A 1 444 ? -24.903 14.326 41.777 1.00 30.02 444 ALA A CA 1
ATOM 3448 C C . ALA A 1 444 ? -23.369 14.238 41.912 1.00 30.02 444 ALA A C 1
ATOM 3450 O O . ALA A 1 444 ? -22.664 15.193 41.573 1.00 30.02 444 ALA A O 1
ATOM 3451 N N . HIS A 1 445 ? -22.839 13.094 42.355 1.00 32.94 445 HIS A N 1
ATOM 3452 C CA . HIS A 1 445 ? -21.396 12.858 42.427 1.00 32.94 445 HIS A CA 1
ATOM 3453 C C . HIS A 1 445 ? -20.739 12.643 41.051 1.00 32.94 445 HIS A C 1
ATOM 3455 O O . HIS A 1 445 ? -19.573 13.010 40.892 1.00 32.94 445 HIS A O 1
ATOM 3461 N N . GLN A 1 446 ? -21.463 12.149 40.039 1.00 29.23 446 GLN A N 1
ATOM 3462 C CA . GLN A 1 446 ? -20.953 12.093 38.660 1.00 29.23 446 GLN A CA 1
ATOM 3463 C C . GLN A 1 446 ? -20.905 13.489 38.008 1.00 29.23 446 GLN A C 1
ATOM 3465 O O . GLN A 1 446 ? -19.943 13.831 37.315 1.00 29.23 446 GLN A O 1
ATOM 3470 N N . ALA A 1 447 ? -21.901 14.342 38.275 1.00 26.45 447 ALA A N 1
ATOM 3471 C CA . ALA A 1 447 ? -22.017 15.660 37.644 1.00 26.45 447 ALA A CA 1
ATOM 3472 C C . ALA A 1 447 ? -20.870 16.638 37.993 1.00 26.45 447 ALA A C 1
ATOM 3474 O O . ALA A 1 447 ? -20.451 17.434 37.147 1.00 26.45 447 ALA A O 1
ATOM 3475 N N . VAL A 1 448 ? -20.335 16.588 39.220 1.00 29.42 448 VAL A N 1
ATOM 3476 C CA . VAL A 1 448 ? -19.325 17.556 39.705 1.00 29.42 448 VAL A CA 1
ATOM 3477 C C . VAL A 1 448 ? -17.926 17.314 39.116 1.00 29.42 448 VAL A C 1
ATOM 3479 O O . VAL A 1 448 ? -17.150 18.261 38.984 1.00 29.42 448 VAL A O 1
ATOM 3482 N N . ALA A 1 449 ? -17.610 16.093 38.672 1.00 29.38 449 ALA A N 1
ATOM 3483 C CA . ALA A 1 449 ? -16.310 15.761 38.075 1.00 29.38 449 ALA A CA 1
ATOM 3484 C C . ALA A 1 449 ? -16.038 16.465 36.724 1.00 29.38 449 ALA A C 1
ATOM 3486 O O . ALA A 1 449 ? -14.899 16.517 36.264 1.00 29.38 449 ALA A O 1
ATOM 3487 N N . SER A 1 450 ? -17.065 17.036 36.087 1.00 26.11 450 SER A N 1
ATOM 3488 C CA . SER A 1 450 ? -17.028 17.448 34.675 1.00 26.11 450 SER A CA 1
ATOM 3489 C C . SER A 1 450 ? -16.509 18.872 34.394 1.00 26.11 450 SER A C 1
ATOM 3491 O O . SER A 1 450 ? -16.642 19.343 33.264 1.00 26.11 450 SER A O 1
ATOM 3493 N N . ARG A 1 451 ? -15.964 19.616 35.377 1.00 25.14 451 ARG A N 1
ATOM 3494 C CA . ARG A 1 451 ? -15.537 21.026 35.176 1.00 25.14 451 ARG A CA 1
ATOM 3495 C C . ARG A 1 451 ? -14.255 21.453 35.913 1.00 25.14 451 ARG A C 1
ATOM 3497 O O . ARG A 1 451 ? -14.312 22.252 36.843 1.00 25.14 451 ARG A O 1
ATOM 3504 N N . CYS A 1 452 ? -13.090 21.036 35.410 1.00 24.31 452 CYS A N 1
ATOM 3505 C CA . CYS A 1 452 ? -11.845 21.819 35.510 1.00 24.31 452 CYS A CA 1
ATOM 3506 C C . CYS A 1 452 ? -10.889 21.491 34.340 1.00 24.31 452 CYS A C 1
ATOM 3508 O O . CYS A 1 452 ? -10.997 20.425 33.742 1.00 24.31 452 CYS A O 1
ATOM 3510 N N . VAL A 1 453 ? -10.020 22.431 33.944 1.00 24.88 453 VAL A N 1
ATOM 3511 C CA . VAL A 1 453 ? -9.472 22.511 32.566 1.00 24.88 453 VAL A CA 1
ATOM 3512 C C . VAL A 1 453 ? -7.990 22.105 32.442 1.00 24.88 453 VAL A C 1
ATOM 3514 O O . VAL A 1 453 ? -7.194 22.319 33.351 1.00 24.88 453 VAL A O 1
ATOM 3517 N N . LEU A 1 454 ? -7.637 21.560 31.267 1.00 24.05 454 LEU A N 1
ATOM 3518 C CA . LEU A 1 454 ? -6.289 21.222 30.771 1.00 24.05 454 LEU A CA 1
ATOM 3519 C C . LEU A 1 454 ? -5.186 22.277 31.043 1.00 24.05 454 LEU A C 1
ATOM 3521 O O . LEU A 1 454 ? -5.483 23.471 31.019 1.00 24.05 454 LEU A O 1
ATOM 3525 N N . ARG A 1 455 ? -3.898 21.855 31.062 1.00 20.48 455 ARG A N 1
ATOM 3526 C CA . ARG A 1 455 ? -2.883 22.191 30.012 1.00 20.48 455 ARG A CA 1
ATOM 3527 C C . ARG A 1 455 ? -1.420 21.709 30.284 1.00 20.48 455 ARG A C 1
ATOM 3529 O O . ARG A 1 455 ? -0.797 22.159 31.232 1.00 20.48 455 ARG A O 1
ATOM 3536 N N . TRP A 1 456 ? -0.866 20.963 29.308 1.00 20.95 456 TRP A N 1
ATOM 3537 C CA . TRP A 1 456 ? 0.551 20.855 28.842 1.00 20.95 456 TRP A CA 1
ATOM 3538 C C . TRP A 1 456 ? 1.674 20.156 29.669 1.00 20.95 456 TRP A C 1
ATOM 3540 O O . TRP A 1 456 ? 2.204 20.709 30.623 1.00 20.95 456 TRP A O 1
ATOM 3550 N N . TRP A 1 457 ? 2.110 18.997 29.137 1.00 21.00 457 TRP A N 1
ATOM 3551 C CA . TRP A 1 457 ? 3.485 18.472 28.912 1.00 21.00 457 TRP A CA 1
ATOM 3552 C C . TRP A 1 457 ? 4.670 18.804 29.857 1.00 21.00 457 TRP A C 1
ATOM 3554 O O . TRP A 1 457 ? 5.170 19.927 29.840 1.00 21.00 457 TRP A O 1
ATOM 3564 N N . PHE A 1 458 ? 5.281 17.775 30.480 1.00 20.69 458 PHE A N 1
ATOM 3565 C CA . PHE A 1 458 ? 6.464 17.061 29.925 1.00 20.69 458 PHE A CA 1
ATOM 3566 C C . PHE A 1 458 ? 6.763 15.727 30.671 1.00 20.69 458 PHE A C 1
ATOM 3568 O O . PHE A 1 458 ? 6.066 15.374 31.621 1.00 20.69 458 PHE A O 1
ATOM 3575 N N . VAL A 1 459 ? 7.752 14.958 30.190 1.00 23.92 459 VAL A N 1
ATOM 3576 C CA . VAL A 1 459 ? 7.979 13.511 30.439 1.00 23.92 459 VAL A CA 1
ATOM 3577 C C . VAL A 1 459 ? 8.919 13.188 31.625 1.00 23.92 459 VAL A C 1
ATOM 3579 O O . VAL A 1 459 ? 9.860 13.934 31.874 1.00 23.92 459 VAL A O 1
ATOM 3582 N N . VAL A 1 460 ? 8.671 12.060 32.323 1.00 22.28 460 VAL A N 1
ATOM 3583 C CA . VAL A 1 460 ? 9.606 10.941 32.667 1.00 22.28 460 VAL A CA 1
ATOM 3584 C C . VAL A 1 460 ? 8.823 9.829 33.413 1.00 22.28 460 VAL A C 1
ATOM 3586 O O . VAL A 1 460 ? 8.091 10.109 34.357 1.00 22.28 460 VAL A O 1
ATOM 3589 N N . CYS A 1 461 ? 8.989 8.572 32.978 1.00 29.12 461 CYS A N 1
ATOM 3590 C CA . CYS A 1 461 ? 8.696 7.296 33.669 1.00 29.12 461 CYS A CA 1
ATOM 3591 C C . CYS A 1 461 ? 7.433 7.156 34.557 1.00 29.12 461 CYS A C 1
ATOM 3593 O O . CYS A 1 461 ? 7.519 6.621 35.661 1.00 29.12 461 CYS A O 1
ATOM 3595 N N . VAL A 1 462 ? 6.240 7.544 34.077 1.00 36.81 462 VAL A N 1
ATOM 3596 C CA . VAL A 1 462 ? 4.963 7.080 34.684 1.00 36.81 462 VAL A CA 1
ATOM 3597 C C . VAL A 1 462 ? 3.809 6.856 33.682 1.00 36.81 462 VAL A C 1
ATOM 3599 O O . VAL A 1 462 ? 2.654 6.793 34.097 1.00 36.81 462 VAL A O 1
ATOM 3602 N N . SER A 1 463 ? 4.075 6.786 32.370 1.00 38.09 463 SER A N 1
ATOM 3603 C CA . SER A 1 463 ? 3.013 6.891 31.346 1.00 38.09 463 SER A CA 1
ATOM 3604 C C . SER A 1 463 ? 2.017 5.719 31.325 1.00 38.09 463 SER A C 1
ATOM 3606 O O . SER A 1 463 ? 0.831 5.967 31.558 1.00 38.09 463 SER A O 1
ATOM 3608 N N . PRO A 1 464 ? 2.438 4.455 31.113 1.00 40.44 464 PRO A N 1
ATOM 3609 C CA . PRO A 1 464 ? 1.496 3.391 30.757 1.00 40.44 464 PRO A CA 1
ATOM 3610 C C . PRO A 1 464 ? 0.582 3.034 31.927 1.00 40.44 464 PRO A C 1
ATOM 3612 O O . PRO A 1 464 ? -0.638 3.145 31.820 1.00 40.44 464 PRO A O 1
ATOM 3615 N N . ALA A 1 465 ? 1.172 2.791 33.104 1.00 40.81 465 ALA A N 1
ATOM 3616 C CA . ALA A 1 465 ? 0.442 2.578 34.351 1.00 40.81 465 ALA A CA 1
ATOM 3617 C C . ALA A 1 465 ? -0.575 3.697 34.653 1.00 40.81 465 ALA A C 1
ATOM 3619 O O . ALA A 1 465 ? -1.660 3.406 35.146 1.00 40.81 465 ALA A O 1
ATOM 3620 N N . ARG A 1 466 ? -0.288 4.970 34.323 1.00 43.59 466 ARG A N 1
ATOM 3621 C CA . ARG A 1 466 ? -1.265 6.065 34.484 1.00 43.59 466 ARG A CA 1
ATOM 3622 C C . ARG A 1 466 ? -2.345 6.082 33.422 1.00 43.59 466 ARG A C 1
ATOM 3624 O O . ARG A 1 466 ? -3.457 6.480 33.744 1.00 43.59 466 ARG A O 1
ATOM 3631 N N . GLN A 1 467 ? -2.044 5.698 32.189 1.00 42.88 467 GLN A N 1
ATOM 3632 C CA . GLN A 1 467 ? -3.036 5.639 31.120 1.00 42.88 467 GLN A CA 1
ATOM 3633 C C . GLN A 1 467 ? -4.028 4.499 31.389 1.00 42.88 467 GLN A C 1
ATOM 3635 O O . GLN A 1 467 ? -5.234 4.731 31.417 1.00 42.88 467 GLN A O 1
ATOM 3640 N N . ILE A 1 468 ? -3.517 3.318 31.745 1.00 46.75 468 ILE A N 1
ATOM 3641 C CA . ILE A 1 468 ? -4.273 2.156 32.239 1.00 46.75 468 ILE A CA 1
ATOM 3642 C C . ILE A 1 468 ? -5.138 2.551 33.453 1.00 46.75 468 ILE A C 1
ATOM 3644 O O . ILE A 1 468 ? -6.360 2.406 33.429 1.00 46.75 468 ILE A O 1
ATOM 3648 N N . GLN A 1 469 ? -4.533 3.147 34.487 1.00 43.41 469 GLN A N 1
ATOM 3649 C CA . GLN A 1 469 ? -5.237 3.617 35.689 1.00 43.41 469 GLN A CA 1
ATOM 3650 C C . GLN A 1 469 ? -6.273 4.716 35.378 1.00 43.41 469 GLN A C 1
ATOM 3652 O O . GLN A 1 469 ? -7.331 4.745 36.001 1.00 43.41 469 GLN A O 1
ATOM 3657 N N . ALA A 1 470 ? -6.021 5.606 34.412 1.00 44.75 470 ALA A N 1
ATOM 3658 C CA . ALA A 1 470 ? -6.985 6.617 33.976 1.00 44.75 470 ALA A CA 1
ATOM 3659 C C . ALA A 1 470 ? -8.179 5.993 33.241 1.00 44.75 470 ALA A C 1
ATOM 3661 O O . ALA A 1 470 ? -9.304 6.453 33.429 1.00 44.75 470 ALA A O 1
ATOM 3662 N N . HIS A 1 471 ? -7.970 4.926 32.465 1.00 45.72 471 HIS A N 1
ATOM 3663 C CA . HIS A 1 471 ? -9.062 4.168 31.860 1.00 45.72 471 HIS A CA 1
ATOM 3664 C C . HIS A 1 471 ? -9.898 3.427 32.915 1.00 45.72 471 HIS A C 1
ATOM 3666 O O . HIS A 1 471 ? -11.122 3.535 32.865 1.00 45.72 471 HIS A O 1
ATOM 3672 N N . PHE A 1 472 ? -9.286 2.801 33.930 1.00 45.75 472 PHE A N 1
ATOM 3673 C CA . PHE A 1 472 ? -10.029 2.249 35.076 1.00 45.75 472 PHE A CA 1
ATOM 3674 C C . PHE A 1 472 ? -10.821 3.327 35.842 1.00 45.75 472 PHE A C 1
ATOM 3676 O O . PHE A 1 472 ? -12.018 3.162 36.067 1.00 45.75 472 PHE A O 1
ATOM 3683 N N . VAL A 1 473 ? -10.200 4.466 36.178 1.00 44.91 473 VAL A N 1
ATOM 3684 C CA . VAL A 1 473 ? -10.861 5.592 36.877 1.00 44.91 473 VAL A CA 1
ATOM 3685 C C . VAL A 1 473 ? -11.981 6.230 36.038 1.00 44.91 473 VAL A C 1
ATOM 3687 O O . VAL A 1 473 ? -12.951 6.733 36.598 1.00 44.91 473 VAL A O 1
ATOM 3690 N N . ALA A 1 474 ? -11.895 6.174 34.707 1.00 42.97 474 ALA A N 1
ATOM 3691 C CA . ALA A 1 474 ? -12.947 6.621 33.791 1.00 42.97 474 ALA A CA 1
ATOM 3692 C C . ALA A 1 474 ? -14.050 5.569 33.534 1.00 42.97 474 ALA A C 1
ATOM 3694 O O . ALA A 1 474 ? -14.880 5.776 32.649 1.00 42.97 474 ALA A O 1
ATOM 3695 N N . GLY A 1 475 ? -14.048 4.432 34.244 1.00 40.72 475 GLY A N 1
ATOM 3696 C CA . GLY A 1 475 ? -15.008 3.336 34.052 1.00 40.72 475 GLY A CA 1
ATOM 3697 C C . GLY A 1 475 ? -14.801 2.517 32.770 1.00 40.72 475 GLY A C 1
ATOM 3698 O O . GLY A 1 475 ? -15.650 1.708 32.414 1.00 40.72 475 GLY A O 1
ATOM 3699 N N . LYS A 1 476 ? -13.679 2.706 32.065 1.00 40.44 476 LYS A N 1
ATOM 3700 C CA . LYS A 1 476 ? -13.351 2.077 30.774 1.00 40.44 476 LYS A CA 1
ATOM 3701 C C . LYS A 1 476 ? -12.379 0.906 30.953 1.00 40.44 476 LYS A C 1
ATOM 3703 O O . LYS A 1 476 ? -11.306 0.899 30.352 1.00 40.44 476 LYS A O 1
ATOM 3708 N N . GLY A 1 477 ? -12.745 -0.061 31.797 1.00 37.97 477 GLY A N 1
ATOM 3709 C CA . GLY A 1 477 ? -11.882 -1.193 32.169 1.00 37.97 477 GLY A CA 1
ATOM 3710 C C . GLY A 1 477 ? -11.353 -1.994 30.973 1.00 37.97 477 GLY A C 1
ATOM 3711 O O . GLY A 1 477 ? -10.168 -2.299 30.921 1.00 37.97 477 GLY A O 1
ATOM 3712 N N . GLU A 1 478 ? -12.185 -2.235 29.960 1.00 42.31 478 GLU A N 1
ATOM 3713 C CA . GLU A 1 478 ? -11.790 -2.949 28.733 1.00 42.31 478 GLU A CA 1
ATOM 3714 C C . GLU A 1 478 ? -10.670 -2.224 27.969 1.00 42.31 478 GLU A C 1
ATOM 3716 O O . GLU A 1 478 ? -9.710 -2.854 27.540 1.00 42.31 478 GLU A O 1
ATOM 3721 N N . ARG A 1 479 ? -10.709 -0.885 27.886 1.00 44.84 479 ARG A N 1
ATOM 3722 C CA . ARG A 1 479 ? -9.626 -0.096 27.267 1.00 44.84 479 ARG A CA 1
ATOM 3723 C C . ARG A 1 479 ? -8.375 -0.010 28.146 1.00 44.84 479 ARG A C 1
ATOM 3725 O O . ARG A 1 479 ? -7.292 0.243 27.630 1.00 44.84 479 ARG A O 1
ATOM 3732 N N . ALA A 1 480 ? -8.493 -0.223 29.457 1.00 43.09 480 ALA A N 1
ATOM 3733 C CA . ALA A 1 480 ? -7.323 -0.396 30.314 1.00 43.09 480 ALA A CA 1
ATOM 3734 C C . ALA A 1 480 ? -6.626 -1.742 30.030 1.00 43.09 480 ALA A C 1
ATOM 3736 O O . ALA A 1 480 ? -5.400 -1.784 29.998 1.00 43.09 480 ALA A O 1
ATOM 3737 N N . ILE A 1 481 ? -7.398 -2.804 29.765 1.00 44.22 481 ILE A N 1
ATOM 3738 C CA . ILE A 1 481 ? -6.898 -4.139 29.397 1.00 44.22 481 ILE A CA 1
ATOM 3739 C C . ILE A 1 481 ? -6.270 -4.129 27.993 1.00 44.22 481 ILE A C 1
ATOM 3741 O O . ILE A 1 481 ? -5.104 -4.480 27.859 1.00 44.22 481 ILE A O 1
ATOM 3745 N N . ASP A 1 482 ? -6.967 -3.609 26.983 1.00 44.78 482 ASP A N 1
ATOM 3746 C CA . ASP A 1 482 ? -6.460 -3.474 25.603 1.00 44.78 482 ASP A CA 1
ATOM 3747 C C . ASP A 1 482 ? -5.159 -2.639 25.515 1.00 44.78 482 ASP A C 1
ATOM 3749 O O . ASP A 1 482 ? -4.285 -2.916 24.694 1.00 44.78 482 ASP A O 1
ATOM 3753 N N . LEU A 1 483 ? -4.969 -1.651 26.400 1.00 43.62 483 LEU A N 1
ATOM 3754 C CA . LEU A 1 483 ? -3.701 -0.916 26.493 1.00 43.62 483 LEU A CA 1
ATOM 3755 C C . LEU A 1 483 ? -2.578 -1.707 27.176 1.00 43.62 483 LEU A C 1
ATOM 3757 O O . LEU A 1 483 ? -1.434 -1.571 26.748 1.00 43.62 483 LEU A O 1
ATOM 3761 N N . ILE A 1 484 ? -2.882 -2.539 28.182 1.00 44.41 484 ILE A N 1
ATOM 3762 C CA . ILE A 1 484 ? -1.910 -3.499 28.735 1.00 44.41 484 ILE A CA 1
ATOM 3763 C C . ILE A 1 484 ? -1.462 -4.441 27.610 1.00 44.41 484 ILE A C 1
ATOM 3765 O O . ILE A 1 484 ? -0.270 -4.568 27.346 1.00 44.41 484 ILE A O 1
ATOM 3769 N N . GLU A 1 485 ? -2.406 -5.065 26.907 1.00 43.50 485 GLU A N 1
ATOM 3770 C CA . GLU A 1 485 ? -2.130 -6.059 25.863 1.00 43.50 485 GLU A CA 1
ATOM 3771 C C . GLU A 1 485 ? -1.250 -5.490 24.733 1.00 43.50 485 GLU A C 1
ATOM 3773 O O . GLU A 1 485 ? -0.272 -6.128 24.333 1.00 43.50 485 GLU A O 1
ATOM 3778 N N . ARG A 1 486 ? -1.510 -4.250 24.290 1.00 45.69 486 ARG A N 1
ATOM 3779 C CA . ARG A 1 486 ? -0.677 -3.546 23.294 1.00 45.69 486 ARG A CA 1
ATOM 3780 C C . ARG A 1 486 ? 0.702 -3.132 23.818 1.00 45.69 486 ARG A C 1
ATOM 3782 O O . ARG A 1 486 ? 1.670 -3.210 23.064 1.00 45.69 486 ARG A O 1
ATOM 3789 N N . GLU A 1 487 ? 0.816 -2.708 25.080 1.00 44.09 487 GLU A N 1
ATOM 3790 C CA . GLU A 1 487 ? 2.110 -2.379 25.701 1.00 44.09 487 GLU A CA 1
ATOM 3791 C C . GLU A 1 487 ? 3.028 -3.608 25.731 1.00 44.09 487 GLU A C 1
ATOM 3793 O O . GLU A 1 487 ? 4.185 -3.527 25.312 1.00 44.09 487 GLU A O 1
ATOM 3798 N N . TRP A 1 488 ? 2.499 -4.767 26.142 1.00 40.69 488 TRP A N 1
ATOM 3799 C CA . TRP A 1 488 ? 3.248 -6.022 26.097 1.00 40.69 488 TRP A CA 1
ATOM 3800 C C . TRP A 1 488 ? 3.608 -6.417 24.661 1.00 40.69 488 TRP A C 1
ATOM 3802 O O . TRP A 1 488 ? 4.760 -6.775 24.436 1.00 40.69 488 TRP A O 1
ATOM 3812 N N . GLY A 1 489 ? 2.701 -6.274 23.686 1.00 38.66 489 GLY A N 1
ATOM 3813 C CA . GLY A 1 489 ? 3.004 -6.492 22.262 1.00 38.66 489 GLY A CA 1
ATOM 3814 C C . GLY A 1 489 ? 4.238 -5.714 21.780 1.00 38.66 489 GLY A C 1
ATOM 3815 O O . GLY A 1 489 ? 5.184 -6.303 21.260 1.00 38.66 489 GLY A O 1
ATOM 3816 N N . TYR A 1 490 ? 4.297 -4.406 22.052 1.00 39.94 490 TYR A N 1
ATOM 3817 C CA . TYR A 1 490 ? 5.424 -3.556 21.642 1.00 39.94 490 TYR A CA 1
ATOM 3818 C C . TYR A 1 490 ? 6.771 -3.964 22.279 1.00 39.94 490 TYR A C 1
ATOM 3820 O O . TYR A 1 490 ? 7.830 -3.860 21.650 1.00 39.94 490 TYR A O 1
ATOM 3828 N N . MET A 1 491 ? 6.753 -4.473 23.518 1.00 38.88 491 MET A N 1
ATOM 3829 C CA . MET A 1 491 ? 7.957 -4.976 24.199 1.00 38.88 491 MET A CA 1
ATOM 3830 C C . MET A 1 491 ? 8.512 -6.281 23.603 1.00 38.88 491 MET A C 1
ATOM 3832 O O . MET A 1 491 ? 9.636 -6.662 23.928 1.00 38.88 491 MET A O 1
ATOM 3836 N N . LEU A 1 492 ? 7.745 -6.986 22.767 1.00 36.19 492 LEU A N 1
ATOM 3837 C CA . LEU A 1 492 ? 8.083 -8.327 22.279 1.00 36.19 492 LEU A CA 1
ATOM 3838 C C . LEU A 1 492 ? 8.703 -8.350 20.878 1.00 36.19 492 LEU A C 1
ATOM 3840 O O . LEU A 1 492 ? 9.331 -9.347 20.517 1.00 36.19 492 LEU A O 1
ATOM 3844 N N . GLU A 1 493 ? 8.527 -7.279 20.103 1.00 37.12 493 GLU A N 1
ATOM 3845 C CA . GLU A 1 493 ? 8.847 -7.249 18.668 1.00 37.12 493 GLU A CA 1
ATOM 3846 C C . GLU A 1 493 ? 9.981 -6.272 18.313 1.00 37.12 493 GLU A C 1
ATOM 3848 O O . GLU A 1 493 ? 10.584 -6.384 17.246 1.00 37.12 493 GLU A O 1
ATOM 3853 N N . THR A 1 494 ? 10.347 -5.347 19.210 1.00 36.62 494 THR A N 1
ATOM 3854 C CA . THR A 1 494 ? 11.377 -4.336 18.920 1.00 36.62 494 THR A CA 1
ATOM 3855 C C . THR A 1 494 ? 12.787 -4.759 19.350 1.00 36.62 494 THR A C 1
ATOM 3857 O O . THR A 1 494 ? 13.070 -5.009 20.519 1.00 36.62 494 THR A O 1
ATOM 3860 N N . ASN A 1 495 ? 13.750 -4.708 18.421 1.00 37.38 495 ASN A N 1
ATOM 3861 C CA . ASN A 1 495 ? 15.180 -4.935 18.709 1.00 37.38 495 ASN A CA 1
ATOM 3862 C C . ASN A 1 495 ? 15.813 -3.881 19.655 1.00 37.38 495 ASN A C 1
ATOM 3864 O O . ASN A 1 495 ? 16.983 -3.996 20.021 1.00 37.38 495 ASN A O 1
ATOM 3868 N N . LEU A 1 496 ? 15.050 -2.858 20.056 1.00 35.94 496 LEU A N 1
ATOM 3869 C CA . LEU A 1 496 ? 15.456 -1.799 20.983 1.00 35.94 496 LEU A CA 1
ATOM 3870 C C . LEU A 1 496 ? 15.462 -2.267 22.453 1.00 35.94 496 LEU A C 1
ATOM 3872 O O . LEU A 1 496 ? 16.189 -1.700 23.271 1.00 35.94 496 LEU A O 1
ATOM 3876 N N . SER A 1 497 ? 14.699 -3.308 22.810 1.00 35.72 497 SER A N 1
ATOM 3877 C CA . SER A 1 497 ? 14.629 -3.824 24.183 1.00 35.72 497 SER A CA 1
ATOM 3878 C C . SER A 1 497 ? 15.845 -4.701 24.524 1.00 35.72 497 SER A C 1
ATOM 3880 O O . SER A 1 497 ? 15.819 -5.931 24.412 1.00 35.72 497 SER A O 1
ATOM 3882 N N . VAL A 1 498 ? 16.940 -4.078 24.968 1.00 29.84 498 VAL A N 1
ATOM 3883 C CA . VAL A 1 498 ? 18.217 -4.744 25.307 1.00 29.84 498 VAL A CA 1
ATOM 3884 C C . VAL A 1 498 ? 18.181 -5.548 26.623 1.00 29.84 498 VAL A C 1
ATOM 3886 O O . VAL A 1 498 ? 18.961 -5.316 27.543 1.00 29.84 498 VAL A O 1
ATOM 3889 N N . LYS A 1 499 ? 17.318 -6.573 26.678 1.00 32.28 499 LYS A N 1
ATOM 3890 C CA . LYS A 1 499 ? 17.233 -7.597 27.745 1.00 32.28 499 LYS A CA 1
ATOM 3891 C C . LYS A 1 499 ? 16.965 -7.035 29.149 1.00 32.28 499 LYS A C 1
ATOM 3893 O O . LYS A 1 499 ? 17.584 -7.459 30.124 1.00 32.28 499 LYS A O 1
ATOM 3898 N N . SER A 1 500 ? 16.008 -6.119 29.237 1.00 30.03 500 SER A N 1
ATOM 3899 C CA . SER A 1 500 ? 15.454 -5.581 30.482 1.00 30.03 500 SER A CA 1
ATOM 3900 C C . SER A 1 500 ? 13.923 -5.685 30.443 1.00 30.03 500 SER A C 1
ATOM 3902 O O . SER A 1 500 ? 13.363 -5.515 29.361 1.00 30.03 500 SER A O 1
ATOM 3904 N N . PRO A 1 501 ? 13.233 -5.932 31.574 1.00 33.22 501 PRO A N 1
ATOM 3905 C CA . PRO A 1 501 ? 11.779 -5.785 31.673 1.00 33.22 501 PRO A CA 1
ATOM 3906 C C . PRO A 1 501 ? 11.324 -4.313 31.775 1.00 33.22 501 PRO A C 1
ATOM 3908 O O . PRO A 1 501 ? 10.130 -4.058 31.883 1.00 33.22 501 PRO A O 1
ATOM 3911 N N . LEU A 1 502 ? 12.253 -3.346 31.764 1.00 31.16 502 LEU A N 1
ATOM 3912 C CA . LEU A 1 502 ? 11.963 -1.913 31.647 1.00 31.16 502 LEU A CA 1
ATOM 3913 C C . LEU A 1 502 ? 12.352 -1.390 30.261 1.00 31.16 502 LEU A C 1
ATOM 3915 O O . LEU A 1 502 ? 13.417 -1.728 29.738 1.00 31.16 502 LEU A O 1
ATOM 3919 N N . LEU A 1 503 ? 11.519 -0.495 29.725 1.00 33.47 503 LEU A N 1
ATOM 3920 C CA . LEU A 1 503 ? 11.720 0.181 28.445 1.00 33.47 503 LEU A CA 1
ATOM 3921 C C . LEU A 1 503 ? 11.857 1.696 28.694 1.00 33.47 503 LEU A C 1
ATOM 3923 O O . LEU A 1 503 ? 10.904 2.373 29.083 1.00 33.47 503 LEU A O 1
ATOM 3927 N N . GLU A 1 504 ? 13.074 2.221 28.536 1.00 31.89 504 GLU A N 1
ATOM 3928 C CA . GLU A 1 504 ? 13.442 3.583 28.947 1.00 31.89 504 GLU A CA 1
ATOM 3929 C C . GLU A 1 504 ? 13.611 4.529 27.746 1.00 31.89 504 GLU A C 1
ATOM 3931 O O . GLU A 1 504 ? 14.564 4.407 26.981 1.00 31.89 504 GLU A O 1
ATOM 3936 N N . GLY A 1 505 ? 12.724 5.525 27.622 1.00 31.73 505 GLY A N 1
ATOM 3937 C CA . GLY A 1 505 ? 12.919 6.682 26.733 1.00 31.73 505 GLY A CA 1
ATOM 3938 C C . GLY A 1 505 ? 11.759 6.974 25.779 1.00 31.73 505 GLY A C 1
ATOM 3939 O O . GLY A 1 505 ? 11.709 6.447 24.674 1.00 31.73 505 GLY A O 1
ATOM 3940 N N . PHE A 1 506 ? 10.873 7.891 26.180 1.00 33.78 506 PHE A N 1
ATOM 3941 C CA . PHE A 1 506 ? 9.854 8.489 25.309 1.00 33.78 506 PHE A CA 1
ATOM 3942 C C . PHE A 1 506 ? 10.306 9.864 24.803 1.00 33.78 506 PHE A C 1
ATOM 3944 O O . PHE A 1 506 ? 10.942 10.624 25.540 1.00 33.78 506 PHE A O 1
ATOM 3951 N N . SER A 1 507 ? 9.930 10.211 23.573 1.00 34.78 507 SER A N 1
ATOM 3952 C CA . SER A 1 507 ? 10.204 11.527 22.988 1.00 34.78 507 SER A CA 1
ATOM 3953 C C . SER A 1 507 ? 9.298 12.637 23.555 1.00 34.78 507 SER A C 1
ATOM 3955 O O . SER A 1 507 ? 8.362 12.396 24.322 1.00 34.78 507 SER A O 1
ATOM 3957 N N . ALA A 1 508 ? 9.545 13.877 23.120 1.00 30.77 508 ALA A N 1
ATOM 3958 C CA . ALA A 1 508 ? 8.770 15.066 23.480 1.00 30.77 508 ALA A CA 1
ATOM 3959 C C . ALA A 1 508 ? 7.257 14.981 23.186 1.00 30.77 508 ALA A C 1
ATOM 3961 O O . ALA A 1 508 ? 6.504 15.755 23.774 1.00 30.77 508 ALA A O 1
ATOM 3962 N N . ASN A 1 509 ? 6.815 14.078 22.297 1.00 35.56 509 ASN A N 1
ATOM 3963 C CA . ASN A 1 509 ? 5.404 13.890 21.943 1.00 35.56 509 ASN A CA 1
ATOM 3964 C C . ASN A 1 509 ? 4.812 12.532 22.381 1.00 35.56 509 ASN A C 1
ATOM 3966 O O . ASN A 1 509 ? 3.649 12.266 22.094 1.00 35.56 509 ASN A O 1
ATOM 3970 N N . GLY A 1 510 ? 5.571 11.697 23.102 1.00 35.16 510 GLY A N 1
ATOM 3971 C CA . GLY A 1 510 ? 5.090 10.403 23.602 1.00 35.16 510 GLY A CA 1
ATOM 3972 C C . GLY A 1 510 ? 5.291 9.206 22.663 1.00 35.16 510 GLY A C 1
ATOM 3973 O O . GLY A 1 510 ? 4.743 8.144 22.938 1.00 35.16 510 GLY A O 1
ATOM 3974 N N . SER A 1 511 ? 6.095 9.337 21.604 1.00 37.41 511 SER A N 1
ATOM 3975 C CA . SER A 1 511 ? 6.564 8.189 20.807 1.00 37.41 511 SER A CA 1
ATOM 3976 C C . SER A 1 511 ? 7.717 7.432 21.488 1.00 37.41 511 SER A C 1
ATOM 3978 O O . SER A 1 511 ? 8.540 8.033 22.188 1.00 37.41 511 SER A O 1
ATOM 3980 N N . LEU A 1 512 ? 7.774 6.114 21.261 1.00 31.70 512 LEU A N 1
ATOM 3981 C CA . LEU A 1 512 ? 8.944 5.262 21.501 1.00 31.70 512 LEU A CA 1
ATOM 3982 C C . LEU A 1 512 ? 9.704 5.074 20.184 1.00 31.70 512 LEU A C 1
ATOM 3984 O O . LEU A 1 512 ? 9.090 4.948 19.129 1.00 31.70 512 LEU A O 1
ATOM 3988 N N . GLY A 1 513 ? 11.034 5.018 20.259 1.00 32.34 513 GLY A N 1
ATOM 3989 C CA . GLY A 1 513 ? 11.888 4.896 19.076 1.00 32.34 513 GLY A CA 1
ATOM 3990 C C . GLY A 1 513 ? 11.981 6.179 18.238 1.00 32.34 513 GLY A C 1
ATOM 3991 O O . GLY A 1 513 ? 11.243 7.145 18.427 1.00 32.34 513 GLY A O 1
ATOM 3992 N N . CYS A 1 514 ? 12.938 6.191 17.312 1.00 27.67 514 CYS A N 1
ATOM 3993 C CA . CYS A 1 514 ? 13.099 7.266 16.338 1.00 27.67 514 CYS A CA 1
ATOM 3994 C C . CYS A 1 514 ? 12.296 6.925 15.077 1.00 27.67 514 CYS A C 1
ATOM 3996 O O . CYS A 1 514 ? 12.875 6.523 14.072 1.00 27.67 514 CYS A O 1
ATOM 3998 N N . VAL A 1 515 ? 10.967 7.066 15.147 1.00 30.16 515 VAL A N 1
ATOM 3999 C CA . VAL A 1 515 ? 10.157 7.216 13.928 1.00 30.16 515 VAL A CA 1
ATOM 4000 C C . VAL A 1 515 ? 10.662 8.466 13.218 1.00 30.16 515 VAL A C 1
ATOM 4002 O O . VAL A 1 515 ? 10.720 9.542 13.828 1.00 30.16 515 VAL A O 1
ATOM 4005 N N . SER A 1 516 ? 11.039 8.339 11.948 1.00 27.73 516 SER A N 1
ATOM 4006 C CA . SER A 1 516 ? 11.305 9.513 11.134 1.00 27.73 516 SER A CA 1
ATOM 4007 C C . SER A 1 516 ? 9.952 10.113 10.764 1.00 27.73 516 SER A C 1
ATOM 4009 O O . SER A 1 516 ? 9.142 9.504 10.073 1.00 27.73 516 SER A O 1
ATOM 4011 N N . TYR A 1 517 ? 9.656 11.299 11.299 1.00 26.83 517 TYR A N 1
ATOM 4012 C CA . TYR A 1 517 ? 8.431 12.007 10.941 1.00 26.83 517 TYR A CA 1
ATOM 4013 C C . TYR A 1 517 ? 8.576 12.499 9.501 1.00 26.83 517 TYR A C 1
ATOM 4015 O O . TYR A 1 517 ? 9.106 13.585 9.258 1.00 26.83 517 TYR A O 1
ATOM 4023 N N . GLN A 1 518 ? 8.112 11.679 8.556 1.00 35.62 518 GLN A N 1
ATOM 4024 C CA . GLN A 1 518 ? 7.938 12.014 7.144 1.00 35.62 518 GLN A CA 1
ATOM 4025 C C . GLN A 1 518 ? 6.769 13.002 7.009 1.00 35.62 518 GLN A C 1
ATOM 4027 O O . GLN A 1 518 ? 5.694 12.683 6.501 1.00 35.62 518 GLN A O 1
ATOM 4032 N N . SER A 1 519 ? 6.971 14.213 7.534 1.00 36.75 519 SER A N 1
ATOM 4033 C CA . SER A 1 519 ? 6.034 15.327 7.441 1.00 36.75 519 SER A CA 1
ATOM 4034 C C . SER A 1 519 ? 6.257 16.066 6.121 1.00 36.75 519 SER A C 1
ATOM 4036 O O . SER A 1 519 ? 7.007 17.047 6.062 1.00 36.75 519 SER A O 1
ATOM 4038 N N . ALA A 1 520 ? 5.633 15.570 5.054 1.00 55.66 520 ALA A N 1
ATOM 4039 C CA . ALA A 1 520 ? 5.677 16.183 3.733 1.00 55.66 520 ALA A CA 1
ATOM 4040 C C . ALA A 1 520 ? 4.377 16.954 3.465 1.00 55.66 520 ALA A C 1
ATOM 4042 O O . ALA A 1 520 ? 3.290 16.380 3.444 1.00 55.66 520 ALA A O 1
ATOM 4043 N N . ALA A 1 521 ? 4.495 18.262 3.232 1.00 58.50 521 ALA A N 1
ATOM 4044 C CA . ALA A 1 521 ? 3.389 19.094 2.772 1.00 58.50 521 ALA A CA 1
ATOM 4045 C C . ALA A 1 521 ? 3.476 19.260 1.248 1.00 58.50 521 ALA A C 1
ATOM 4047 O O . ALA A 1 521 ? 4.379 19.934 0.745 1.00 58.50 521 ALA A O 1
ATOM 4048 N N . ALA A 1 522 ? 2.544 18.652 0.517 1.00 69.62 522 ALA A N 1
ATOM 4049 C CA . ALA A 1 522 ? 2.466 18.736 -0.936 1.00 69.62 522 ALA A CA 1
ATOM 4050 C C . ALA A 1 522 ? 1.356 19.712 -1.345 1.00 69.62 522 ALA A C 1
ATOM 4052 O O . ALA A 1 522 ? 0.170 19.445 -1.146 1.00 69.62 522 ALA A O 1
ATOM 4053 N N . SER A 1 523 ? 1.734 20.839 -1.952 1.00 80.56 523 SER A N 1
ATOM 4054 C CA . SER A 1 523 ? 0.778 21.672 -2.679 1.00 80.56 523 SER A CA 1
ATOM 4055 C C . SER A 1 523 ? 0.395 20.991 -3.993 1.00 80.56 523 SER A C 1
ATOM 4057 O O . SER A 1 523 ? 1.260 20.601 -4.785 1.00 80.56 523 SER A O 1
ATOM 4059 N N . LEU A 1 524 ? -0.910 20.858 -4.219 1.00 85.38 524 LEU A N 1
ATOM 4060 C CA . LEU A 1 524 ? -1.489 20.434 -5.487 1.00 85.38 524 LEU A CA 1
ATOM 4061 C C . LEU A 1 524 ? -1.881 21.682 -6.271 1.00 85.38 524 LEU A C 1
ATOM 4063 O O . LEU A 1 524 ? -2.638 22.512 -5.770 1.00 85.38 524 LEU A O 1
ATOM 4067 N N . ALA A 1 525 ? -1.357 21.838 -7.483 1.00 85.50 525 ALA A N 1
ATOM 4068 C CA . ALA A 1 525 ? -1.624 23.015 -8.304 1.00 85.50 525 ALA A CA 1
ATOM 4069 C C . ALA A 1 525 ? -1.675 22.670 -9.794 1.00 85.50 525 ALA A C 1
ATOM 4071 O O . ALA A 1 525 ? -0.959 21.785 -10.274 1.00 85.50 525 ALA A O 1
ATOM 4072 N N . ASN A 1 526 ? -2.485 23.420 -10.544 1.00 93.00 526 ASN A N 1
ATOM 4073 C CA . ASN A 1 526 ? -2.547 23.291 -11.995 1.00 93.00 526 ASN A CA 1
ATOM 4074 C C . ASN A 1 526 ? -1.390 24.060 -12.650 1.00 93.00 526 ASN A C 1
ATOM 4076 O O . ASN A 1 526 ? -1.130 25.221 -12.322 1.00 93.00 526 ASN A O 1
ATOM 4080 N N . LYS A 1 527 ? -0.682 23.431 -13.592 1.00 94.19 527 LYS A N 1
ATOM 4081 C CA . LYS A 1 527 ? 0.494 24.025 -14.253 1.00 94.19 527 LYS A CA 1
ATOM 4082 C C . LYS A 1 527 ? 0.624 23.528 -15.688 1.00 94.19 527 LYS A C 1
ATOM 4084 O O . LYS A 1 527 ? 0.325 22.377 -15.978 1.00 94.19 527 LYS A O 1
ATOM 4089 N N . THR A 1 528 ? 1.091 24.390 -16.593 1.00 96.62 528 THR A N 1
ATOM 4090 C CA . THR A 1 528 ? 1.411 23.972 -17.969 1.00 96.62 528 THR A CA 1
ATOM 4091 C C . THR A 1 528 ? 2.755 23.249 -18.006 1.00 96.62 528 THR A C 1
ATOM 4093 O O . THR A 1 528 ? 3.762 23.800 -17.557 1.00 96.62 528 THR A O 1
ATOM 4096 N N . ILE A 1 529 ? 2.768 22.037 -18.559 1.00 95.75 529 ILE A N 1
ATOM 4097 C CA . ILE A 1 529 ? 3.955 21.202 -18.783 1.00 95.75 529 ILE A CA 1
ATOM 4098 C C . ILE A 1 529 ? 3.941 20.623 -20.203 1.00 95.75 529 ILE A C 1
ATOM 4100 O O . ILE A 1 529 ? 2.914 20.653 -20.876 1.00 95.75 529 ILE A O 1
ATOM 4104 N N . ALA A 1 530 ? 5.089 20.119 -20.660 1.00 95.75 530 ALA A N 1
ATOM 4105 C CA . ALA A 1 530 ? 5.268 19.553 -21.999 1.00 95.75 530 ALA A CA 1
ATOM 4106 C C . ALA A 1 530 ? 6.176 18.300 -21.962 1.00 95.75 530 ALA A C 1
ATOM 4108 O O . ALA A 1 530 ? 7.273 18.333 -22.524 1.00 95.75 530 ALA A O 1
ATOM 4109 N N . PRO A 1 531 ? 5.779 17.217 -21.262 1.00 95.19 531 PRO A N 1
ATOM 4110 C CA . PRO A 1 531 ? 6.636 16.045 -21.021 1.00 95.19 531 PRO A CA 1
ATOM 4111 C C . PRO A 1 531 ? 6.983 15.257 -22.299 1.00 95.19 531 PRO A C 1
ATOM 4113 O O . PRO A 1 531 ? 8.017 14.594 -22.369 1.00 95.19 531 PRO A O 1
ATOM 4116 N N . ASP A 1 532 ? 6.148 15.374 -23.330 1.00 95.00 532 ASP A N 1
ATOM 4117 C CA . ASP A 1 532 ? 6.340 14.844 -24.683 1.00 95.00 532 ASP A CA 1
ATOM 4118 C C . ASP A 1 532 ? 6.647 15.949 -25.717 1.00 95.00 532 ASP A C 1
ATOM 4120 O O . ASP A 1 532 ? 6.612 15.708 -26.925 1.00 95.00 532 ASP A O 1
ATOM 4124 N N . GLY A 1 533 ? 6.922 17.175 -25.256 1.00 94.38 533 GLY A N 1
ATOM 4125 C CA . GLY A 1 533 ? 7.126 18.367 -26.082 1.00 94.38 533 GLY A CA 1
ATOM 4126 C C . GLY A 1 533 ? 5.858 19.140 -26.470 1.00 94.38 533 GLY A C 1
ATOM 4127 O O . GLY A 1 533 ? 5.994 20.196 -27.091 1.00 94.38 533 GLY A O 1
ATOM 4128 N N . ILE A 1 534 ? 4.652 18.683 -26.107 1.00 94.69 534 ILE A N 1
ATOM 4129 C CA . ILE A 1 534 ? 3.386 19.382 -26.387 1.00 94.69 534 ILE A CA 1
ATOM 4130 C C . ILE A 1 534 ? 2.867 20.063 -25.103 1.00 94.69 534 ILE A C 1
ATOM 4132 O O . ILE A 1 534 ? 2.545 19.379 -24.133 1.00 94.69 534 ILE A O 1
ATOM 4136 N N . PRO A 1 535 ? 2.779 21.411 -25.046 1.00 94.94 535 PRO A N 1
ATOM 4137 C CA . PRO A 1 535 ? 2.317 22.101 -23.843 1.00 94.94 535 PRO A CA 1
ATOM 4138 C C . PRO A 1 535 ? 0.821 21.899 -23.562 1.00 94.94 535 PRO A C 1
ATOM 4140 O O . PRO A 1 535 ? -0.024 22.351 -24.336 1.00 94.94 535 PRO A O 1
ATOM 4143 N N . ARG A 1 536 ? 0.491 21.320 -22.402 1.00 95.00 536 ARG A N 1
ATOM 4144 C CA . ARG A 1 536 ? -0.871 21.288 -21.835 1.00 95.00 536 ARG A CA 1
ATOM 4145 C C . ARG A 1 536 ? -0.866 21.595 -20.337 1.00 95.00 536 ARG A C 1
ATOM 4147 O O . ARG A 1 536 ? 0.148 21.418 -19.665 1.00 95.00 536 ARG A O 1
ATOM 4154 N N . ALA A 1 537 ? -1.996 22.062 -19.805 1.00 96.25 537 ALA A N 1
ATOM 4155 C CA . ALA A 1 537 ? -2.187 22.163 -18.357 1.00 96.25 537 ALA A CA 1
ATOM 4156 C C . ALA A 1 537 ? -2.344 20.760 -17.744 1.00 96.25 537 ALA A C 1
ATOM 4158 O O . ALA A 1 537 ? -2.870 19.862 -18.399 1.00 96.25 537 ALA A O 1
ATOM 4159 N N . ALA A 1 538 ? -1.859 20.575 -16.522 1.00 96.62 538 ALA A N 1
ATOM 4160 C CA . ALA A 1 538 ? -1.864 19.313 -15.788 1.00 96.62 538 ALA A CA 1
ATOM 4161 C C . ALA A 1 538 ? -2.090 19.564 -14.289 1.00 96.62 538 ALA A C 1
ATOM 4163 O O . ALA A 1 538 ? -1.793 20.661 -13.803 1.00 96.62 538 ALA A O 1
ATOM 4164 N N . VAL A 1 539 ? -2.576 18.555 -13.565 1.00 95.88 539 VAL A N 1
ATOM 4165 C CA . VAL A 1 539 ? -2.708 18.555 -12.098 1.00 95.88 539 VAL A CA 1
ATOM 4166 C C . VAL A 1 539 ? -1.443 17.964 -11.485 1.00 95.88 539 VAL A C 1
ATOM 4168 O O . VAL A 1 539 ? -1.151 16.798 -11.724 1.00 95.88 539 VAL A O 1
ATOM 4171 N N . LEU A 1 540 ? -0.675 18.739 -10.713 1.00 94.31 540 LEU A N 1
ATOM 4172 C CA . LEU A 1 540 ? 0.649 18.309 -10.247 1.00 94.31 540 LEU A CA 1
ATOM 4173 C C . LEU A 1 540 ? 0.787 18.366 -8.724 1.00 94.31 540 LEU A C 1
ATOM 4175 O O . LEU A 1 540 ? 0.612 19.428 -8.123 1.00 94.31 540 LEU A O 1
ATOM 4179 N N . ALA A 1 541 ? 1.226 17.260 -8.120 1.00 91.88 541 ALA A N 1
ATOM 4180 C CA . ALA A 1 541 ? 1.782 17.266 -6.769 1.00 91.88 541 ALA A CA 1
ATOM 4181 C C . ALA A 1 541 ? 3.184 17.894 -6.786 1.00 91.88 541 ALA A C 1
ATOM 4183 O O . ALA A 1 541 ? 4.011 17.554 -7.631 1.00 91.88 541 ALA A O 1
ATOM 4184 N N . GLY A 1 542 ? 3.449 18.862 -5.903 1.00 87.31 542 GLY A N 1
ATOM 4185 C CA . GLY A 1 542 ? 4.754 19.539 -5.814 1.00 87.31 542 GLY A CA 1
ATOM 4186 C C . GLY A 1 542 ? 5.148 20.364 -7.053 1.00 87.31 542 GLY A C 1
ATOM 4187 O O . GLY A 1 542 ? 6.244 20.920 -7.107 1.00 87.31 542 GLY A O 1
ATOM 4188 N N . GLY A 1 543 ? 4.271 20.473 -8.058 1.00 89.19 543 GLY A N 1
ATOM 4189 C CA . GLY A 1 543 ? 4.533 21.194 -9.305 1.00 89.19 543 GLY A CA 1
ATOM 4190 C C . GLY A 1 543 ? 5.422 20.463 -10.325 1.00 89.19 543 GLY A C 1
ATOM 4191 O O . GLY A 1 543 ? 5.916 21.128 -11.249 1.00 89.19 543 GLY A O 1
ATOM 4192 N N . THR A 1 544 ? 5.621 19.146 -10.189 1.00 91.88 544 THR A N 1
ATOM 4193 C CA . THR A 1 544 ? 6.375 18.274 -11.118 1.00 91.88 544 THR A CA 1
ATOM 4194 C C . THR A 1 544 ? 5.478 17.209 -11.760 1.00 91.88 544 THR A C 1
ATOM 4196 O O . THR A 1 544 ? 4.417 16.900 -11.227 1.00 91.88 544 THR A O 1
ATOM 4199 N N . PHE A 1 545 ? 5.907 16.639 -12.895 1.00 95.38 545 PHE A N 1
ATOM 4200 C CA . PHE A 1 545 ? 5.353 15.383 -13.416 1.00 95.38 545 PHE A CA 1
ATOM 4201 C C . PHE A 1 545 ? 6.485 14.362 -13.671 1.00 95.38 545 PHE A C 1
ATOM 4203 O O . PHE A 1 545 ? 7.414 14.703 -14.409 1.00 95.38 545 PHE A O 1
ATOM 4210 N N . PRO A 1 546 ? 6.423 13.135 -13.112 1.00 96.81 546 PRO A N 1
ATOM 4211 C CA . PRO A 1 546 ? 5.438 12.676 -12.130 1.00 96.81 546 PRO A CA 1
ATOM 4212 C C . PRO A 1 546 ? 5.477 13.519 -10.844 1.00 96.81 546 PRO A C 1
ATOM 4214 O O . PRO A 1 546 ? 6.356 14.373 -10.664 1.00 96.81 546 PRO A O 1
ATOM 4217 N N . GLY A 1 547 ? 4.518 13.295 -9.951 1.00 94.62 547 GLY A N 1
ATOM 4218 C CA . GLY A 1 547 ? 4.610 13.807 -8.587 1.00 94.62 547 GLY A CA 1
ATOM 4219 C C . GLY A 1 547 ? 5.906 13.326 -7.908 1.00 94.62 547 GLY A C 1
ATOM 4220 O O . GLY A 1 547 ? 6.429 12.268 -8.277 1.00 94.62 547 GLY A O 1
ATOM 4221 N N . PRO A 1 548 ? 6.449 14.088 -6.942 1.00 93.62 548 PRO A N 1
ATOM 4222 C CA . PRO A 1 548 ? 7.695 13.744 -6.257 1.00 93.62 548 PRO A CA 1
ATOM 4223 C C . PRO A 1 548 ? 7.626 12.353 -5.615 1.00 93.62 548 PRO A C 1
ATOM 4225 O O . PRO A 1 548 ? 6.569 11.945 -5.127 1.00 93.62 548 PRO A O 1
ATOM 4228 N N . LEU A 1 549 ? 8.758 11.647 -5.590 1.00 95.50 549 LEU A N 1
ATOM 4229 C CA . LEU A 1 549 ? 8.880 10.351 -4.925 1.00 95.50 549 LEU A CA 1
ATOM 4230 C C . LEU A 1 549 ? 8.619 10.508 -3.418 1.00 95.50 549 LEU A C 1
ATOM 4232 O O . LEU A 1 549 ? 9.361 11.202 -2.722 1.00 95.50 549 LEU A O 1
ATOM 4236 N N . VAL A 1 550 ? 7.593 9.830 -2.903 1.00 95.44 550 VAL A N 1
ATOM 4237 C CA . VAL A 1 550 ? 7.380 9.704 -1.453 1.00 95.44 550 VAL A CA 1
ATOM 4238 C C . VAL A 1 550 ? 8.263 8.569 -0.937 1.00 95.44 550 VAL A C 1
ATOM 4240 O O . VAL A 1 550 ? 8.284 7.484 -1.517 1.00 95.44 550 VAL A O 1
ATOM 4243 N N . THR A 1 551 ? 9.001 8.798 0.149 1.00 93.69 551 THR A N 1
ATOM 4244 C CA . THR A 1 551 ? 9.853 7.771 0.768 1.00 93.69 551 THR A CA 1
ATOM 4245 C C . THR A 1 551 ? 9.599 7.641 2.263 1.00 93.69 551 THR A C 1
ATOM 4247 O O . THR A 1 551 ? 9.120 8.570 2.909 1.00 93.69 551 THR A O 1
ATOM 4250 N N . GLY A 1 552 ? 9.933 6.478 2.812 1.00 86.06 552 GLY A N 1
ATOM 4251 C CA . GLY A 1 552 ? 9.979 6.203 4.246 1.00 86.06 552 GLY A CA 1
ATOM 4252 C C . GLY A 1 552 ? 10.564 4.817 4.498 1.00 86.06 552 GLY A C 1
ATOM 4253 O O . GLY A 1 552 ? 11.033 4.163 3.564 1.00 86.06 552 GLY A O 1
ATOM 4254 N N . ASN A 1 553 ? 10.529 4.360 5.743 1.00 88.88 553 ASN A N 1
ATOM 4255 C CA . ASN A 1 553 ? 10.961 3.025 6.144 1.00 88.88 553 ASN A CA 1
ATOM 4256 C C . ASN A 1 553 ? 9.780 2.234 6.716 1.00 88.88 553 ASN A C 1
ATOM 4258 O O . ASN A 1 553 ? 8.776 2.808 7.145 1.00 88.88 553 ASN A O 1
ATOM 4262 N N . ILE A 1 554 ? 9.913 0.911 6.759 1.00 85.25 554 ILE A N 1
ATOM 4263 C CA . ILE A 1 554 ? 8.966 0.048 7.469 1.00 85.25 554 ILE A CA 1
ATOM 4264 C C . ILE A 1 554 ? 8.818 0.508 8.933 1.00 85.25 554 ILE A C 1
ATOM 4266 O O . ILE A 1 554 ? 9.805 0.692 9.648 1.00 85.25 554 ILE A O 1
ATOM 4270 N N . GLY A 1 555 ? 7.579 0.738 9.368 1.00 83.06 555 GLY A N 1
ATOM 4271 C CA . GLY A 1 555 ? 7.245 1.253 10.697 1.00 83.06 555 GLY A CA 1
ATOM 4272 C C . GLY A 1 555 ? 7.253 2.782 10.856 1.00 83.06 555 GLY A C 1
ATOM 4273 O O . GLY A 1 555 ? 6.884 3.253 11.935 1.00 83.06 555 GLY A O 1
ATOM 4274 N N . ASP A 1 556 ? 7.621 3.573 9.837 1.00 81.38 556 ASP A N 1
ATOM 4275 C CA . ASP A 1 556 ? 7.461 5.036 9.894 1.00 81.38 556 ASP A CA 1
ATOM 4276 C C . ASP A 1 556 ? 5.970 5.444 9.898 1.00 81.38 556 ASP A C 1
ATOM 4278 O O . ASP A 1 556 ? 5.117 4.779 9.299 1.00 81.38 556 ASP A O 1
ATOM 4282 N N . ASN A 1 557 ? 5.657 6.567 10.561 1.00 87.31 557 ASN A N 1
ATOM 4283 C CA . ASN A 1 557 ? 4.360 7.235 10.425 1.00 87.31 557 ASN A CA 1
ATOM 4284 C C . ASN A 1 557 ? 4.440 8.310 9.332 1.00 87.31 557 ASN A C 1
ATOM 4286 O O . ASN A 1 557 ? 5.246 9.242 9.421 1.00 87.31 557 ASN A O 1
ATOM 4290 N N . PHE A 1 558 ? 3.580 8.188 8.327 1.00 86.44 558 PHE A N 1
ATOM 4291 C CA . PHE A 1 558 ? 3.474 9.106 7.206 1.00 86.44 558 PHE A CA 1
ATOM 4292 C C . PHE A 1 558 ? 2.458 10.197 7.548 1.00 86.44 558 PHE A C 1
ATOM 4294 O O . PHE A 1 558 ? 1.275 9.913 7.711 1.00 86.44 558 PHE A O 1
ATOM 4301 N N . GLN A 1 559 ? 2.920 11.448 7.646 1.00 91.94 559 GLN A N 1
ATOM 4302 C CA . GLN A 1 559 ? 2.072 12.621 7.888 1.00 91.94 559 GLN A CA 1
ATOM 4303 C C . GLN A 1 559 ? 2.083 13.507 6.641 1.00 91.94 559 GLN A C 1
ATOM 4305 O O . GLN A 1 559 ? 2.860 14.456 6.515 1.00 91.94 559 GLN A O 1
ATOM 4310 N N . LEU A 1 560 ? 1.242 13.133 5.680 1.00 90.81 560 LEU A N 1
ATOM 4311 C CA . LEU A 1 560 ? 1.246 13.658 4.320 1.00 90.81 560 LEU A CA 1
ATOM 4312 C C . LEU A 1 560 ? 0.118 14.685 4.178 1.00 90.81 560 LEU A C 1
ATOM 4314 O O . LEU A 1 560 ? -1.042 14.347 3.933 1.00 90.81 560 LEU A O 1
ATOM 4318 N N . THR A 1 561 ? 0.455 15.961 4.378 1.00 94.12 561 THR A N 1
ATOM 4319 C CA . THR A 1 561 ? -0.500 17.069 4.254 1.00 94.12 561 THR A CA 1
ATOM 4320 C C . THR A 1 561 ? -0.664 17.448 2.789 1.00 94.12 561 THR A C 1
ATOM 4322 O O . THR A 1 561 ? 0.217 18.055 2.176 1.00 94.12 561 THR A O 1
ATOM 4325 N N . VAL A 1 562 ? -1.829 17.126 2.238 1.00 94.38 562 VAL A N 1
ATOM 4326 C CA . VAL A 1 562 ? -2.247 17.529 0.898 1.00 94.38 562 VAL A CA 1
ATOM 4327 C C . VAL A 1 562 ? -2.917 18.896 0.997 1.00 94.38 562 VAL A C 1
ATOM 4329 O O . VAL A 1 562 ? -3.888 19.061 1.735 1.00 94.38 562 VAL A O 1
ATOM 4332 N N . VAL A 1 563 ? -2.390 19.887 0.275 1.00 93.06 563 VAL A N 1
ATOM 4333 C CA . VAL A 1 563 ? -2.939 21.252 0.221 1.00 93.06 563 VAL A CA 1
ATOM 4334 C C . VAL A 1 563 ? -3.468 21.508 -1.182 1.00 93.06 563 VAL A C 1
ATOM 4336 O O . VAL A 1 563 ? -2.687 21.648 -2.124 1.00 93.06 563 VAL A O 1
ATOM 4339 N N . ASP A 1 564 ? -4.786 21.579 -1.320 1.00 93.00 564 ASP A N 1
ATOM 4340 C CA . ASP A 1 564 ? -5.450 21.769 -2.603 1.00 93.00 564 ASP A CA 1
ATOM 4341 C C . ASP A 1 564 ? -5.455 23.256 -2.993 1.00 93.00 564 ASP A C 1
ATOM 4343 O O . ASP A 1 564 ? -6.044 24.103 -2.317 1.00 93.00 564 ASP A O 1
ATOM 4347 N N . GLN A 1 565 ? -4.758 23.584 -4.082 1.00 92.06 565 GLN A N 1
ATOM 4348 C CA . GLN A 1 565 ? -4.667 24.929 -4.655 1.00 92.06 565 GLN A CA 1
ATOM 4349 C C . GLN A 1 565 ? -5.122 24.943 -6.123 1.00 92.06 565 GLN A C 1
ATOM 4351 O O . GLN A 1 565 ? -4.703 25.813 -6.893 1.00 92.06 565 GLN A O 1
ATOM 4356 N N . GLN A 1 566 ? -5.955 23.979 -6.528 1.00 90.19 566 GLN A N 1
ATOM 4357 C CA . GLN A 1 566 ? -6.477 23.908 -7.888 1.00 90.19 566 GLN A CA 1
ATOM 4358 C C . GLN A 1 566 ? -7.473 25.030 -8.206 1.00 90.19 566 GLN A C 1
ATOM 4360 O O . GLN A 1 566 ? -8.186 25.534 -7.338 1.00 90.19 566 GLN A O 1
ATOM 4365 N N . GLN A 1 567 ? -7.472 25.447 -9.475 1.00 88.25 567 GLN A N 1
ATOM 4366 C CA . GLN A 1 567 ? -8.279 26.544 -10.033 1.00 88.25 567 GLN A CA 1
ATOM 4367 C C . GLN A 1 567 ? -8.661 26.302 -11.511 1.00 88.25 567 GLN A C 1
ATOM 4369 O O . GLN A 1 567 ? -9.165 27.205 -12.179 1.00 88.25 567 GLN A O 1
ATOM 4374 N N . ASP A 1 568 ? -8.347 25.124 -12.064 1.00 89.00 568 ASP A N 1
ATOM 4375 C CA . ASP A 1 568 ? -8.560 24.790 -13.473 1.00 89.00 568 ASP A CA 1
ATOM 4376 C C . ASP A 1 568 ? -9.719 23.796 -13.624 1.00 89.00 568 ASP A C 1
ATOM 4378 O O . ASP A 1 568 ? -9.532 22.577 -13.619 1.00 89.00 568 ASP A O 1
ATOM 4382 N N . ASN A 1 569 ? -10.928 24.333 -13.796 1.00 86.06 569 ASN A N 1
ATOM 4383 C CA . ASN A 1 569 ? -12.185 23.585 -13.918 1.00 86.06 569 ASN A CA 1
ATOM 4384 C C . ASN A 1 569 ? -12.286 22.616 -15.120 1.00 86.06 569 ASN A C 1
ATOM 4386 O O . ASN A 1 569 ? -13.355 22.068 -15.377 1.00 86.06 569 ASN A O 1
ATOM 4390 N N . ARG A 1 570 ? -11.194 22.393 -15.860 1.00 89.19 570 ARG A N 1
ATOM 4391 C CA . ARG A 1 570 ? -11.083 21.414 -16.952 1.00 89.19 570 ARG A CA 1
ATOM 4392 C C . ARG A 1 570 ? -10.543 20.050 -16.503 1.00 89.19 570 ARG A C 1
ATOM 4394 O O . ARG A 1 570 ? -10.534 19.138 -17.321 1.00 89.19 570 ARG A O 1
ATOM 4401 N N . MET A 1 571 ? -10.054 19.928 -15.263 1.00 90.19 571 MET A N 1
ATOM 4402 C CA . MET A 1 571 ? -9.368 18.729 -14.732 1.00 90.19 571 MET A CA 1
ATOM 4403 C C . MET A 1 571 ? -9.836 18.343 -13.310 1.00 90.19 571 MET A C 1
ATOM 4405 O O . MET A 1 571 ? -9.113 17.669 -12.578 1.00 90.19 571 MET A O 1
ATOM 4409 N N . LEU A 1 572 ? -11.042 18.789 -12.931 1.00 91.31 572 LEU A N 1
ATOM 4410 C CA . LEU A 1 572 ? -11.612 18.787 -11.572 1.00 91.31 572 LEU A CA 1
ATOM 4411 C C . LEU A 1 572 ? -10.814 19.631 -10.563 1.00 91.31 572 LEU A C 1
ATOM 4413 O O . LEU A 1 572 ? -9.613 19.456 -10.391 1.00 91.31 572 LEU A O 1
ATOM 4417 N N . GLU A 1 573 ? -11.495 20.541 -9.862 1.00 91.81 573 GLU A N 1
ATOM 4418 C CA . GLU A 1 573 ? -10.862 21.354 -8.811 1.00 91.81 573 GLU A CA 1
ATOM 4419 C C . GLU A 1 573 ? -10.707 20.591 -7.476 1.00 91.81 573 GLU A C 1
ATOM 4421 O O . GLU A 1 573 ? -9.620 20.656 -6.914 1.00 91.81 573 GLU A O 1
ATOM 4426 N N . PRO A 1 574 ? -11.706 19.832 -6.967 1.00 94.81 574 PRO A N 1
ATOM 4427 C CA . PRO A 1 574 ? -11.537 18.994 -5.772 1.00 94.81 574 PRO A CA 1
ATOM 4428 C C . PRO A 1 574 ? -10.601 17.803 -6.028 1.00 94.81 574 PRO A C 1
ATOM 4430 O O . PRO A 1 574 ? -10.292 17.484 -7.177 1.00 94.81 574 PRO A O 1
ATOM 4433 N N . THR A 1 575 ? -10.174 17.101 -4.975 1.00 96.75 575 THR A N 1
ATOM 4434 C CA . THR A 1 575 ? -9.229 15.971 -5.096 1.00 96.75 575 THR A CA 1
ATOM 4435 C C . THR A 1 575 ? -9.246 15.020 -3.888 1.00 96.75 575 THR A C 1
ATOM 4437 O O . THR A 1 575 ? -9.623 15.407 -2.784 1.00 96.75 575 THR A O 1
ATOM 4440 N N . SER A 1 576 ? -8.818 13.769 -4.052 1.00 97.75 576 SER A N 1
ATOM 4441 C CA . SER A 1 576 ? -8.472 12.855 -2.951 1.00 97.75 576 SER A CA 1
ATOM 4442 C C . SER A 1 576 ? -7.305 11.970 -3.383 1.00 97.75 576 SER A C 1
ATOM 4444 O O . SER A 1 576 ? -7.178 11.697 -4.570 1.00 97.75 576 SER A O 1
ATOM 4446 N N . ILE A 1 577 ? -6.431 11.545 -2.466 1.00 98.38 577 ILE A N 1
ATOM 4447 C CA . ILE A 1 577 ? -5.209 10.793 -2.801 1.00 98.38 577 ILE A CA 1
ATOM 4448 C C . ILE A 1 577 ? -5.300 9.384 -2.228 1.00 98.38 577 ILE A C 1
ATOM 4450 O O . ILE A 1 577 ? -5.469 9.240 -1.019 1.00 98.38 577 ILE A O 1
ATOM 4454 N N . HIS A 1 578 ? -5.142 8.371 -3.082 1.00 98.81 578 HIS A N 1
ATOM 4455 C CA . HIS A 1 578 ? -4.945 6.985 -2.663 1.00 98.81 578 HIS A CA 1
ATOM 4456 C C . HIS A 1 578 ? -3.458 6.641 -2.554 1.00 98.81 578 HIS A C 1
ATOM 4458 O O . HIS A 1 578 ? -2.640 7.099 -3.356 1.00 98.81 578 HIS A O 1
ATOM 4464 N N . TRP A 1 579 ? -3.127 5.821 -1.556 1.00 98.56 579 TRP A N 1
ATOM 4465 C CA . TRP A 1 579 ? -1.779 5.345 -1.240 1.00 98.56 579 TRP A CA 1
ATOM 4466 C C . TRP A 1 579 ? -1.678 3.865 -1.629 1.00 98.56 579 TRP A C 1
ATOM 4468 O O . TRP A 1 579 ? -1.828 2.967 -0.799 1.00 98.56 579 TRP A O 1
ATOM 4478 N N . HIS A 1 580 ? -1.506 3.628 -2.929 1.00 98.75 580 HIS A N 1
ATOM 4479 C CA . HIS A 1 580 ? -1.766 2.346 -3.576 1.00 98.75 580 HIS A CA 1
ATOM 4480 C C . HIS A 1 580 ? -0.930 1.201 -3.017 1.00 98.75 580 HIS A C 1
ATOM 4482 O O . HIS A 1 580 ? 0.302 1.243 -3.033 1.00 98.75 580 HIS A O 1
ATOM 4488 N N . GLY A 1 581 ? -1.628 0.137 -2.618 1.00 98.06 581 GLY A N 1
ATOM 4489 C CA . GLY A 1 581 ? -1.052 -1.096 -2.081 1.00 98.06 581 GLY A CA 1
ATOM 4490 C C . GLY A 1 581 ? -0.789 -1.072 -0.575 1.00 98.06 581 GLY A C 1
ATOM 4491 O O . GLY A 1 581 ? -0.348 -2.082 -0.028 1.00 98.06 581 GLY A O 1
ATOM 4492 N N . LEU A 1 582 ? -1.064 0.038 0.120 1.00 98.25 582 LEU A N 1
ATOM 4493 C CA . LEU A 1 582 ? -0.997 0.086 1.581 1.00 98.25 582 LEU A CA 1
ATOM 4494 C C . LEU A 1 582 ? -2.297 -0.432 2.205 1.00 98.25 582 LEU A C 1
ATOM 4496 O O . LEU A 1 582 ? -3.391 -0.040 1.809 1.00 98.25 582 LEU A O 1
ATOM 4500 N N . PHE A 1 583 ? -2.188 -1.287 3.222 1.00 96.44 583 PHE A N 1
ATOM 4501 C CA . PHE A 1 583 ? -3.349 -1.943 3.829 1.00 96.44 583 PHE A CA 1
ATOM 4502 C C . PHE A 1 583 ? -4.224 -0.993 4.664 1.00 96.44 583 PHE A C 1
ATOM 4504 O O . PHE A 1 583 ? -5.394 -1.282 4.880 1.00 96.44 583 PHE A O 1
ATOM 4511 N N . GLN A 1 584 ? -3.688 0.133 5.154 1.00 95.44 584 GLN A N 1
ATOM 4512 C CA . GLN A 1 584 ? -4.441 1.122 5.950 1.00 95.44 584 GLN A CA 1
ATOM 4513 C C . GLN A 1 584 ? -5.218 0.503 7.141 1.00 95.44 584 GLN A C 1
ATOM 4515 O O . GLN A 1 584 ? -6.344 0.903 7.453 1.00 95.44 584 GLN A O 1
ATOM 4520 N N . ASN A 1 585 ? -4.639 -0.506 7.808 1.00 89.81 585 ASN A N 1
ATOM 4521 C CA . ASN A 1 585 ? -5.327 -1.257 8.863 1.00 89.81 585 ASN A CA 1
ATOM 4522 C C . ASN A 1 585 ? -5.594 -0.372 10.095 1.00 89.81 585 ASN A C 1
ATOM 4524 O O . ASN A 1 585 ? -4.678 0.163 10.719 1.00 89.81 585 ASN A O 1
ATOM 4528 N N . GLY A 1 586 ? -6.879 -0.181 10.412 1.00 89.81 586 GLY A N 1
ATOM 4529 C CA . GLY A 1 586 ? -7.361 0.785 11.407 1.00 89.81 586 GLY A CA 1
ATOM 4530 C C . GLY A 1 586 ? -7.448 2.236 10.905 1.00 89.81 586 GLY A C 1
ATOM 4531 O O . GLY A 1 586 ? -8.101 3.056 11.548 1.00 89.81 586 GLY A O 1
ATOM 4532 N N . THR A 1 587 ? -6.869 2.546 9.742 1.00 93.69 587 THR A N 1
ATOM 4533 C CA . THR A 1 587 ? -6.820 3.877 9.112 1.00 93.69 587 THR A CA 1
ATOM 4534 C C . THR A 1 587 ? -7.574 3.935 7.778 1.00 93.69 587 THR A C 1
ATOM 4536 O O . THR A 1 587 ? -7.276 4.776 6.943 1.00 93.69 587 THR A O 1
ATOM 4539 N N . ASN A 1 588 ? -8.610 3.109 7.577 1.00 95.25 588 ASN A N 1
ATOM 4540 C CA . ASN A 1 588 ? -9.439 3.073 6.355 1.00 95.25 588 ASN A CA 1
ATOM 4541 C C . ASN A 1 588 ? -9.992 4.455 5.905 1.00 95.25 588 ASN A C 1
ATOM 4543 O O . ASN A 1 588 ? -10.200 4.674 4.715 1.00 95.25 588 ASN A O 1
ATOM 4547 N N . TYR A 1 589 ? -10.167 5.418 6.822 1.00 95.38 589 TYR A N 1
ATOM 4548 C CA . TYR A 1 589 ? -10.525 6.818 6.515 1.00 95.38 589 TYR A CA 1
ATOM 4549 C C . TYR A 1 589 ? -9.400 7.641 5.846 1.00 95.38 589 TYR A C 1
ATOM 4551 O O . TYR A 1 589 ? -9.645 8.773 5.435 1.00 95.38 589 TYR A O 1
ATOM 4559 N N . MET A 1 590 ? -8.188 7.090 5.745 1.00 97.25 590 MET A N 1
ATOM 4560 C CA . MET A 1 590 ? -7.018 7.635 5.044 1.00 97.25 590 MET A CA 1
ATOM 4561 C C . MET A 1 590 ? -6.736 6.918 3.714 1.00 97.25 590 MET A C 1
ATOM 4563 O O . MET A 1 590 ? -5.738 7.223 3.068 1.00 97.25 590 MET A O 1
ATOM 4567 N N . ASP A 1 591 ? -7.573 5.959 3.299 1.00 98.31 591 ASP A N 1
ATOM 4568 C CA . ASP A 1 591 ? -7.296 5.151 2.106 1.00 98.31 591 ASP A CA 1
ATOM 4569 C C . ASP A 1 591 ? -7.351 5.957 0.804 1.00 98.31 591 ASP A C 1
ATOM 4571 O O . ASP A 1 591 ? -6.547 5.701 -0.082 1.00 98.31 591 ASP A O 1
ATOM 4575 N N . GLY A 1 592 ? -8.235 6.957 0.689 1.00 98.00 592 GLY A N 1
ATOM 4576 C CA . GLY A 1 592 ? -8.245 7.895 -0.442 1.00 98.00 592 GLY A CA 1
ATOM 4577 C C . GLY A 1 592 ? -9.444 7.866 -1.401 1.00 98.00 592 GLY A C 1
ATOM 4578 O O . GLY A 1 592 ? -9.837 8.955 -1.829 1.00 98.00 592 GLY A O 1
ATOM 4579 N N . PRO A 1 593 ? -10.067 6.721 -1.752 1.00 98.50 593 PRO A N 1
ATOM 4580 C CA . PRO A 1 593 ? -11.162 6.689 -2.725 1.00 98.50 593 PRO A CA 1
ATOM 4581 C C . PRO A 1 593 ? -12.339 7.594 -2.361 1.00 98.50 593 PRO A C 1
ATOM 4583 O O . PRO A 1 593 ? -13.002 7.437 -1.321 1.00 98.50 593 PRO A O 1
ATOM 4586 N N . SER A 1 594 ? -12.611 8.549 -3.250 1.00 97.62 594 SER A N 1
ATOM 4587 C CA . SER A 1 594 ? -13.730 9.471 -3.109 1.00 97.62 594 SER A CA 1
ATOM 4588 C C . SER A 1 594 ? -15.053 8.707 -3.097 1.00 97.62 594 SER A C 1
ATOM 4590 O O . SER A 1 594 ? -15.291 7.805 -3.896 1.00 97.62 594 SER A O 1
ATOM 4592 N N . PHE A 1 595 ? -15.923 9.067 -2.156 1.00 97.44 595 PHE A N 1
ATOM 4593 C CA . PHE A 1 595 ? -17.239 8.463 -1.930 1.00 97.44 595 PHE A CA 1
ATOM 4594 C C . PHE A 1 595 ? -17.235 6.985 -1.487 1.00 97.44 595 PHE A C 1
ATOM 4596 O O . PHE A 1 595 ? -18.301 6.410 -1.263 1.00 97.44 595 PHE A O 1
ATOM 4603 N N . ILE A 1 596 ? -16.071 6.386 -1.225 1.00 97.69 596 ILE A N 1
ATOM 4604 C CA . ILE A 1 596 ? -15.961 5.151 -0.433 1.00 97.69 596 ILE A CA 1
ATOM 4605 C C . ILE A 1 596 ? -15.431 5.495 0.962 1.00 97.69 596 ILE A C 1
ATOM 4607 O O . ILE A 1 596 ? -16.150 5.343 1.952 1.00 97.69 596 ILE A O 1
ATOM 4611 N N . ASN A 1 597 ? -14.214 6.037 1.030 1.00 97.69 597 ASN A N 1
ATOM 4612 C CA . ASN A 1 597 ? -13.445 6.219 2.264 1.00 97.69 597 ASN A CA 1
ATOM 4613 C C . ASN A 1 597 ? -13.517 7.656 2.803 1.00 97.69 597 ASN A C 1
ATOM 4615 O O . ASN A 1 597 ? -13.399 7.879 4.007 1.00 97.69 597 ASN A O 1
ATOM 4619 N N . GLN A 1 598 ? -13.746 8.638 1.927 1.00 97.31 598 GLN A N 1
ATOM 4620 C CA . GLN A 1 598 ? -13.833 10.061 2.271 1.00 97.31 598 GLN A CA 1
ATOM 4621 C C . GLN A 1 598 ? -14.677 10.847 1.255 1.00 97.31 598 GLN A C 1
ATOM 4623 O O . GLN A 1 598 ? -14.995 10.342 0.180 1.00 97.31 598 GLN A O 1
ATOM 4628 N N . CYS A 1 599 ? -15.019 12.099 1.571 1.00 97.75 599 CYS A N 1
ATOM 4629 C CA . CYS A 1 599 ? -15.362 13.080 0.534 1.00 97.75 599 CYS A CA 1
ATOM 4630 C C . CYS A 1 599 ? -14.079 13.731 -0.020 1.00 97.75 599 CYS A C 1
ATOM 4632 O O . CYS A 1 599 ? -13.054 13.724 0.675 1.00 97.75 599 CYS A O 1
ATOM 4634 N N . PRO A 1 600 ? -14.119 14.328 -1.224 1.00 97.81 600 PRO A N 1
ATOM 4635 C CA . PRO A 1 600 ? -12.979 15.058 -1.763 1.00 97.81 600 PRO A CA 1
ATOM 4636 C C . PRO A 1 600 ? -12.526 16.210 -0.856 1.00 97.81 600 PRO A C 1
ATOM 4638 O O . PRO A 1 600 ? -13.337 16.959 -0.300 1.00 97.81 600 PRO A O 1
ATOM 4641 N N . ILE A 1 601 ? -11.209 16.391 -0.771 1.00 97.19 601 ILE A N 1
ATOM 4642 C CA . ILE A 1 601 ? -10.585 17.653 -0.373 1.00 97.19 601 ILE A CA 1
ATOM 4643 C C . ILE A 1 601 ? -11.073 18.716 -1.364 1.00 97.19 601 ILE A C 1
ATOM 4645 O O . ILE A 1 601 ? -11.211 18.452 -2.557 1.00 97.19 601 ILE A O 1
ATOM 4649 N N . SER A 1 602 ? -11.410 19.894 -0.849 1.00 94.62 602 SER A N 1
ATOM 4650 C CA . SER A 1 602 ? -11.997 20.983 -1.632 1.00 94.62 602 SER A CA 1
ATOM 4651 C C . SER A 1 602 ? -10.966 22.082 -1.909 1.00 94.62 602 SER A C 1
ATOM 4653 O O . SER A 1 602 ? -10.181 22.390 -1.003 1.00 94.62 602 SER A O 1
ATOM 4655 N N . PRO A 1 603 ? -11.007 22.755 -3.074 1.00 92.00 603 PRO A N 1
ATOM 4656 C CA . PRO A 1 603 ? -10.006 23.751 -3.452 1.00 92.00 603 PRO A CA 1
ATOM 4657 C C . PRO A 1 603 ? -9.882 24.869 -2.409 1.00 92.00 603 PRO A C 1
ATOM 4659 O O . PRO A 1 603 ? -10.874 25.367 -1.870 1.00 92.00 603 PRO A O 1
ATOM 4662 N N . GLY A 1 604 ? -8.641 25.238 -2.085 1.00 90.19 604 GLY A N 1
ATOM 4663 C CA . GLY A 1 604 ? -8.302 26.198 -1.031 1.00 90.19 604 GLY A CA 1
ATOM 4664 C C . GLY A 1 604 ? -8.241 25.620 0.390 1.00 90.19 604 GLY A C 1
ATOM 4665 O O . GLY A 1 604 ? -8.018 26.385 1.330 1.00 90.19 604 GLY A O 1
ATOM 4666 N N . ASN A 1 605 ? -8.424 24.307 0.568 1.00 93.88 605 ASN A N 1
ATOM 4667 C CA . ASN A 1 605 ? -8.347 23.616 1.862 1.00 93.88 605 ASN A CA 1
ATOM 4668 C C . ASN A 1 605 ? -7.155 22.641 1.906 1.00 93.88 605 ASN A C 1
ATOM 4670 O O . ASN A 1 605 ? -6.435 22.448 0.926 1.00 93.88 605 ASN A O 1
ATOM 4674 N N . SER A 1 606 ? -6.950 22.009 3.059 1.00 93.62 606 SER A N 1
ATOM 4675 C CA . SER A 1 606 ? -5.976 20.933 3.244 1.00 93.62 606 SER A CA 1
ATOM 4676 C C . SER A 1 606 ? -6.602 19.726 3.933 1.00 93.62 606 SER A C 1
ATOM 4678 O O . SER A 1 606 ? -7.632 19.852 4.595 1.00 93.62 606 SER A O 1
ATOM 4680 N N . PHE A 1 607 ? -5.946 18.577 3.809 1.00 96.62 607 PHE A N 1
ATOM 4681 C CA . PHE A 1 607 ? -6.199 17.389 4.621 1.00 96.62 607 PHE A CA 1
ATOM 4682 C C . PHE A 1 607 ? -4.879 16.662 4.880 1.00 96.62 607 PHE A C 1
ATOM 4684 O O . PHE A 1 607 ? -4.050 16.546 3.972 1.00 96.62 607 PHE A O 1
ATOM 4691 N N . THR A 1 608 ? -4.662 16.186 6.105 1.00 96.44 608 THR A N 1
ATOM 4692 C CA . THR A 1 608 ? -3.470 15.406 6.455 1.00 96.44 608 THR A CA 1
ATOM 4693 C C . THR A 1 608 ? -3.811 13.930 6.554 1.00 96.44 608 THR A C 1
ATOM 4695 O O . THR A 1 608 ? -4.532 13.512 7.459 1.00 96.44 608 THR A O 1
ATOM 4698 N N . TYR A 1 609 ? -3.240 13.141 5.646 1.00 96.25 609 TYR A N 1
ATOM 4699 C CA . TYR A 1 609 ? -3.223 11.690 5.769 1.00 96.25 609 TYR A CA 1
ATOM 4700 C C . TYR A 1 609 ? -2.179 11.326 6.836 1.00 96.25 609 TYR A C 1
ATOM 4702 O O . TYR A 1 609 ? -1.027 11.741 6.728 1.00 96.25 609 TYR A O 1
ATOM 4710 N N . ASP A 1 610 ? -2.602 10.620 7.886 1.00 93.62 610 ASP A N 1
ATOM 4711 C CA . ASP A 1 610 ? -1.791 10.253 9.061 1.00 93.62 610 ASP A CA 1
ATOM 4712 C C . ASP A 1 610 ? -1.950 8.742 9.288 1.00 93.62 610 ASP A C 1
ATOM 4714 O O . ASP A 1 610 ? -3.020 8.289 9.716 1.00 93.62 610 ASP A O 1
ATOM 4718 N N . PHE A 1 611 ? -0.941 7.960 8.888 1.00 89.69 611 PHE A N 1
ATOM 4719 C CA . PHE A 1 611 ? -0.964 6.494 8.941 1.00 89.69 611 PHE A CA 1
ATOM 4720 C C . PHE A 1 611 ? 0.440 5.873 9.065 1.00 89.69 611 PHE A C 1
ATOM 4722 O O . PHE A 1 611 ? 1.395 6.270 8.394 1.00 89.69 611 PHE A O 1
ATOM 4729 N N . THR A 1 612 ? 0.555 4.818 9.875 1.00 88.31 612 THR A N 1
ATOM 4730 C CA . THR A 1 612 ? 1.778 4.007 10.000 1.00 88.31 612 THR A CA 1
ATOM 4731 C C . THR A 1 612 ? 1.705 2.796 9.074 1.00 88.31 612 THR A C 1
ATOM 4733 O O . THR A 1 612 ? 0.741 2.035 9.142 1.00 88.31 612 THR A O 1
ATOM 4736 N N . SER A 1 613 ? 2.742 2.556 8.266 1.00 85.50 613 SER A N 1
ATOM 4737 C CA . SER A 1 613 ? 2.846 1.333 7.455 1.00 85.50 613 SER A CA 1
ATOM 4738 C C . SER A 1 613 ? 3.758 0.296 8.112 1.00 85.50 613 SER A C 1
ATOM 4740 O O . SER A 1 613 ? 4.881 0.612 8.493 1.00 85.50 613 SER A O 1
ATOM 4742 N N . GLN A 1 614 ? 3.301 -0.957 8.191 1.00 88.31 614 GLN A N 1
ATOM 4743 C CA . GLN A 1 614 ? 4.137 -2.124 8.529 1.00 88.31 614 GLN A CA 1
ATOM 4744 C C . GLN A 1 614 ? 4.551 -2.926 7.280 1.00 88.31 614 GLN A C 1
ATOM 4746 O O . GLN A 1 614 ? 5.028 -4.052 7.387 1.00 88.31 614 GLN A O 1
ATOM 4751 N N . GLN A 1 615 ? 4.358 -2.357 6.087 1.00 93.44 615 GLN A N 1
ATOM 4752 C CA . GLN A 1 615 ? 4.801 -2.923 4.814 1.00 93.44 615 GLN A CA 1
ATOM 4753 C C . GLN A 1 615 ? 6.077 -2.223 4.338 1.00 93.44 615 GLN A C 1
ATOM 4755 O O . GLN A 1 615 ? 6.241 -1.020 4.537 1.00 93.44 615 GLN A O 1
ATOM 4760 N N . SER A 1 616 ? 6.934 -2.964 3.642 1.00 96.62 616 SER A N 1
ATOM 4761 C CA . SER A 1 616 ? 8.038 -2.451 2.826 1.00 96.62 616 SER A CA 1
ATOM 4762 C C . SER A 1 616 ? 7.800 -2.787 1.349 1.00 96.62 616 SER A C 1
ATOM 4764 O O . SER A 1 616 ? 6.912 -3.572 1.027 1.00 96.62 616 SER A O 1
ATOM 4766 N N . GLY A 1 617 ? 8.559 -2.173 0.440 1.00 97.88 617 GLY A N 1
ATOM 4767 C CA . GLY A 1 617 ? 8.466 -2.402 -1.003 1.00 97.88 617 GLY A CA 1
ATOM 4768 C C . GLY A 1 617 ? 8.077 -1.164 -1.813 1.00 97.88 617 GLY A C 1
ATOM 4769 O O . GLY A 1 617 ? 8.283 -0.018 -1.400 1.00 97.88 617 GLY A O 1
ATOM 4770 N N . THR A 1 618 ? 7.565 -1.419 -3.015 1.00 98.75 618 THR A N 1
ATOM 4771 C CA . THR A 1 618 ? 7.329 -0.428 -4.067 1.00 98.75 618 THR A CA 1
ATOM 4772 C C . THR A 1 618 ? 5.835 -0.189 -4.262 1.00 98.75 618 THR A C 1
ATOM 4774 O O . THR A 1 618 ? 5.069 -1.075 -4.650 1.00 98.75 618 THR A O 1
ATOM 4777 N N . PHE A 1 619 ? 5.435 1.053 -4.039 1.00 98.81 619 PHE A N 1
ATOM 4778 C CA . PHE A 1 619 ? 4.065 1.548 -4.030 1.00 98.81 619 PHE A CA 1
ATOM 4779 C C . PHE A 1 619 ? 3.959 2.767 -4.959 1.00 98.81 619 PHE A C 1
ATOM 4781 O O . PHE A 1 619 ? 4.915 3.157 -5.639 1.00 98.81 619 PHE A O 1
ATOM 4788 N N . TRP A 1 620 ? 2.788 3.386 -5.012 1.00 98.81 620 TRP A N 1
ATOM 4789 C CA . TRP A 1 620 ? 2.592 4.666 -5.687 1.00 98.81 620 TRP A CA 1
ATOM 4790 C C . TRP A 1 620 ? 1.417 5.409 -5.056 1.00 98.81 620 TRP A C 1
ATOM 4792 O O . TRP A 1 620 ? 0.698 4.855 -4.230 1.00 98.81 620 TRP A O 1
ATOM 4802 N N . TYR A 1 621 ? 1.246 6.676 -5.403 1.00 98.81 621 TYR A N 1
ATOM 4803 C CA . TYR A 1 621 ? 0.090 7.464 -5.001 1.00 98.81 621 TYR A CA 1
ATOM 4804 C C . TYR A 1 621 ? -0.511 8.156 -6.216 1.00 98.81 621 TYR A C 1
ATOM 4806 O O . TYR A 1 621 ? 0.200 8.528 -7.156 1.00 98.81 621 TYR A O 1
ATOM 4814 N N . HIS A 1 622 ? -1.826 8.337 -6.199 1.00 98.75 622 HIS A N 1
ATOM 4815 C CA . HIS A 1 622 ? -2.551 8.990 -7.282 1.00 98.75 622 HIS A CA 1
ATOM 4816 C C . HIS A 1 622 ? -3.860 9.608 -6.797 1.00 98.75 622 HIS A C 1
ATOM 4818 O O . HIS A 1 622 ? -4.337 9.293 -5.706 1.00 98.75 622 HIS A O 1
ATOM 4824 N N . SER A 1 623 ? -4.447 10.487 -7.611 1.00 98.50 623 SER A N 1
ATOM 4825 C CA . SER A 1 623 ? -5.813 10.938 -7.360 1.00 98.50 623 SER A CA 1
ATOM 4826 C C . SER A 1 623 ? -6.799 9.779 -7.495 1.00 98.50 623 SER A C 1
ATOM 4828 O O . SER A 1 623 ? -6.715 9.005 -8.449 1.00 98.50 623 SER A O 1
ATOM 4830 N N . HIS A 1 624 ? -7.739 9.675 -6.559 1.00 98.19 624 HIS A N 1
ATOM 4831 C CA . HIS A 1 624 ? -8.818 8.681 -6.562 1.00 98.19 624 HIS A CA 1
ATOM 4832 C C . HIS A 1 624 ? -10.185 9.387 -6.550 1.00 98.19 624 HIS A C 1
ATOM 4834 O O . HIS A 1 624 ? -11.060 9.148 -5.712 1.00 98.19 624 HIS A O 1
ATOM 4840 N N . LEU A 1 625 ? -10.314 10.334 -7.488 1.00 96.69 625 LEU A N 1
ATOM 4841 C CA . LEU A 1 625 ? -11.514 11.101 -7.810 1.00 96.69 625 LEU A CA 1
ATOM 4842 C C . LEU A 1 625 ? -11.703 11.143 -9.335 1.00 96.69 625 LEU A C 1
ATOM 4844 O O . LEU A 1 625 ? -10.955 11.838 -10.030 1.00 96.69 625 LEU A O 1
ATOM 4848 N N . ALA A 1 626 ? -12.723 10.428 -9.824 1.00 95.25 626 ALA A N 1
ATOM 4849 C CA . ALA A 1 626 ? -13.013 10.249 -11.252 1.00 95.25 626 ALA A CA 1
ATOM 4850 C C . ALA A 1 626 ? -11.716 9.987 -12.048 1.00 95.25 626 ALA A C 1
ATOM 4852 O O . ALA A 1 626 ? -10.913 9.174 -11.608 1.00 95.25 626 ALA A O 1
ATOM 4853 N N . THR A 1 627 ? -11.477 10.686 -13.164 1.00 96.56 627 THR A N 1
ATOM 4854 C CA . THR A 1 627 ? -10.293 10.474 -14.022 1.00 96.56 627 THR A CA 1
ATOM 4855 C C . THR A 1 627 ? -9.109 11.424 -13.757 1.00 96.56 627 THR A C 1
ATOM 4857 O O . THR A 1 627 ? -8.259 11.642 -14.627 1.00 96.56 627 THR A O 1
ATOM 4860 N N . GLN A 1 628 ? -9.045 12.071 -12.584 1.00 97.19 628 GLN A N 1
ATOM 4861 C CA . GLN A 1 628 ? -8.103 13.177 -12.333 1.00 97.19 628 GLN A CA 1
ATOM 4862 C C . GLN A 1 628 ? -6.618 12.760 -12.377 1.00 97.19 628 GLN A C 1
ATOM 4864 O O . GLN A 1 628 ? -5.760 13.586 -12.711 1.00 97.19 628 GLN A O 1
ATOM 4869 N N . TYR A 1 629 ? -6.268 11.499 -12.086 1.00 98.06 629 TYR A N 1
ATOM 4870 C CA . TYR A 1 629 ? -4.858 11.089 -12.114 1.00 98.06 629 TYR A CA 1
ATOM 4871 C C . TYR A 1 629 ? -4.282 11.020 -13.538 1.00 98.06 629 TYR A C 1
ATOM 4873 O O . TYR A 1 629 ? -3.082 11.259 -13.737 1.00 98.06 629 TYR A O 1
ATOM 4881 N N . CYS A 1 630 ? -5.135 10.831 -14.550 1.00 97.94 630 CYS A N 1
ATOM 4882 C CA . CYS A 1 630 ? -4.752 10.888 -15.962 1.00 97.94 630 CYS A CA 1
ATOM 4883 C C . CYS A 1 630 ? -4.218 12.268 -16.355 1.00 97.94 630 CYS A C 1
ATOM 4885 O O . CYS A 1 630 ? -3.210 12.354 -17.061 1.00 97.94 630 CYS A O 1
ATOM 4887 N N . ASP A 1 631 ? -4.823 13.330 -15.815 1.00 98.00 631 ASP A N 1
ATOM 4888 C CA . ASP A 1 631 ? -4.424 14.723 -16.030 1.00 98.00 631 ASP A CA 1
ATOM 4889 C C . ASP A 1 631 ? -3.189 15.159 -15.215 1.00 98.00 631 ASP A C 1
ATOM 4891 O O . ASP A 1 631 ? -2.734 16.295 -15.355 1.00 98.00 631 ASP A O 1
ATOM 4895 N N . GLY A 1 632 ? -2.586 14.254 -14.434 1.00 96.56 632 GLY A N 1
ATOM 4896 C CA . GLY A 1 632 ? -1.201 14.378 -13.962 1.00 96.56 632 GLY A CA 1
ATOM 4897 C C . GLY A 1 632 ? -0.947 13.964 -12.512 1.00 96.56 632 GLY A C 1
ATOM 4898 O O . GLY A 1 632 ? 0.210 13.761 -12.141 1.00 96.56 632 GLY A O 1
ATOM 4899 N N . LEU A 1 633 ? -1.992 13.821 -11.692 1.00 97.94 633 LEU A N 1
ATOM 4900 C CA . LEU A 1 633 ? -1.856 13.678 -10.241 1.00 97.94 633 LEU A CA 1
ATOM 4901 C C . LEU A 1 633 ? -1.522 12.236 -9.827 1.00 97.94 633 LEU A C 1
ATOM 4903 O O . LEU A 1 633 ? -2.373 11.509 -9.324 1.00 97.94 633 LEU A O 1
ATOM 4907 N N . ARG A 1 634 ? -0.273 11.830 -10.080 1.00 98.25 634 ARG A N 1
ATOM 4908 C CA . ARG A 1 634 ? 0.294 10.496 -9.819 1.00 98.25 634 ARG A CA 1
ATOM 4909 C C . ARG A 1 634 ? 1.808 10.568 -9.596 1.00 98.25 634 ARG A C 1
ATOM 4911 O O . ARG A 1 634 ? 2.492 11.331 -10.281 1.00 98.25 634 ARG A O 1
ATOM 4918 N N . GLY A 1 635 ? 2.341 9.770 -8.674 1.00 97.31 635 GLY A N 1
ATOM 4919 C CA . GLY A 1 635 ? 3.775 9.686 -8.367 1.00 97.31 635 GLY A CA 1
ATOM 4920 C C . GLY A 1 635 ? 4.141 8.383 -7.653 1.00 97.31 635 GLY A C 1
ATOM 4921 O O . GLY A 1 635 ? 3.278 7.698 -7.114 1.00 97.31 635 GLY A O 1
ATOM 4922 N N . ALA A 1 636 ? 5.419 8.007 -7.667 1.00 98.44 636 ALA A N 1
ATOM 4923 C CA . ALA A 1 636 ? 5.886 6.776 -7.025 1.00 98.44 636 ALA A CA 1
ATOM 4924 C C . ALA A 1 636 ? 6.014 6.926 -5.495 1.00 98.44 636 ALA A C 1
ATOM 4926 O O . ALA A 1 636 ? 6.207 8.030 -4.978 1.00 98.44 636 ALA A O 1
ATOM 4927 N N . MET A 1 637 ? 5.961 5.804 -4.774 1.00 98.44 637 MET A N 1
ATOM 4928 C CA . MET A 1 637 ? 6.210 5.734 -3.332 1.00 98.44 637 MET A CA 1
ATOM 4929 C C . MET A 1 637 ? 7.073 4.509 -3.008 1.00 98.44 637 MET A C 1
ATOM 4931 O O . MET A 1 637 ? 6.821 3.422 -3.517 1.00 98.44 637 MET A O 1
ATOM 4935 N N . VAL A 1 638 ? 8.096 4.651 -2.167 1.00 98.56 638 VAL A N 1
ATOM 4936 C CA . VAL A 1 638 ? 8.966 3.529 -1.769 1.00 98.56 638 VAL A CA 1
ATOM 4937 C C . VAL A 1 638 ? 9.116 3.500 -0.255 1.00 98.56 638 VAL A C 1
ATOM 4939 O O . VAL A 1 638 ? 9.535 4.486 0.351 1.00 98.56 638 VAL A O 1
ATOM 4942 N N . ILE A 1 639 ? 8.792 2.356 0.347 1.00 97.38 639 ILE A N 1
ATOM 4943 C CA . ILE A 1 639 ? 9.014 2.110 1.772 1.00 97.38 639 ILE A CA 1
ATOM 4944 C C . ILE A 1 639 ? 10.167 1.113 1.898 1.00 97.38 639 ILE A C 1
ATOM 4946 O O . ILE A 1 639 ? 10.020 -0.069 1.587 1.00 97.38 639 ILE A O 1
ATOM 4950 N N . TYR A 1 640 ? 11.336 1.591 2.311 1.00 93.38 640 TYR A N 1
ATOM 4951 C CA . TYR A 1 640 ? 12.541 0.772 2.426 1.00 93.38 640 TYR A CA 1
ATOM 4952 C C . TYR A 1 640 ? 12.495 -0.119 3.681 1.00 93.38 640 TYR A C 1
ATOM 4954 O O . TYR A 1 640 ? 11.933 0.260 4.710 1.00 93.38 640 TYR A O 1
ATOM 4962 N N . ASP A 1 641 ? 13.122 -1.294 3.619 1.00 91.81 641 ASP A N 1
ATOM 4963 C CA . ASP A 1 641 ? 13.378 -2.131 4.796 1.00 91.81 641 ASP A CA 1
ATOM 4964 C C . ASP A 1 641 ? 14.883 -2.126 5.113 1.00 91.81 641 ASP A C 1
ATOM 4966 O O . ASP A 1 641 ? 15.677 -2.622 4.308 1.00 91.81 641 ASP A O 1
ATOM 4970 N N . PRO A 1 642 ? 15.310 -1.612 6.283 1.00 85.12 642 PRO A N 1
ATOM 4971 C CA . PRO A 1 642 ? 16.698 -1.704 6.743 1.00 85.12 642 PRO A CA 1
ATOM 4972 C C . PRO A 1 642 ? 17.240 -3.140 6.890 1.00 85.12 642 PRO A C 1
ATOM 4974 O O . PRO A 1 642 ? 18.438 -3.316 7.112 1.00 85.12 642 PRO A O 1
ATOM 4977 N N . ASN A 1 643 ? 16.375 -4.155 6.799 1.00 88.19 643 ASN A N 1
ATOM 4978 C CA . ASN A 1 643 ? 16.674 -5.581 6.923 1.00 88.19 643 ASN A CA 1
ATOM 4979 C C . ASN A 1 643 ? 16.194 -6.387 5.694 1.00 88.19 643 ASN A C 1
ATOM 4981 O O . ASN A 1 643 ? 15.998 -7.597 5.823 1.00 88.19 643 ASN A O 1
ATOM 4985 N N . ASP A 1 644 ? 15.982 -5.739 4.536 1.00 90.62 644 ASP A N 1
ATOM 4986 C CA . ASP A 1 644 ? 15.459 -6.380 3.317 1.00 90.62 644 ASP A CA 1
ATOM 4987 C C . ASP A 1 644 ? 16.196 -7.696 2.997 1.00 90.62 644 ASP A C 1
ATOM 4989 O O . ASP A 1 644 ? 17.430 -7.761 2.988 1.00 90.62 644 ASP A O 1
ATOM 4993 N N . ALA A 1 645 ? 15.431 -8.756 2.718 1.00 91.12 645 ALA A N 1
ATOM 4994 C CA . ALA A 1 645 ? 15.962 -10.101 2.503 1.00 91.12 645 ALA A CA 1
ATOM 4995 C C . ALA A 1 645 ? 16.933 -10.209 1.309 1.00 91.12 645 ALA A C 1
ATOM 4997 O O . ALA A 1 645 ? 17.720 -11.155 1.255 1.00 91.12 645 ALA A O 1
ATOM 4998 N N . TYR A 1 646 ? 16.905 -9.246 0.382 1.00 94.69 646 TYR A N 1
ATOM 4999 C CA . TYR A 1 646 ? 17.778 -9.167 -0.789 1.00 94.69 646 TYR A CA 1
ATOM 5000 C C . TYR A 1 646 ? 18.835 -8.058 -0.710 1.00 94.69 646 TYR A C 1
ATOM 5002 O O . TYR A 1 646 ? 19.511 -7.800 -1.705 1.00 94.69 646 TYR A O 1
ATOM 5010 N N . LEU A 1 647 ? 19.050 -7.438 0.458 1.00 93.31 647 LEU A N 1
ATOM 5011 C CA . LEU A 1 647 ? 20.018 -6.344 0.649 1.00 93.31 647 LEU A CA 1
ATOM 5012 C C . LEU A 1 647 ? 21.476 -6.707 0.278 1.00 93.31 647 LEU A C 1
ATOM 5014 O O . LEU A 1 647 ? 22.284 -5.819 0.026 1.00 93.31 647 LEU A O 1
ATOM 5018 N N . SER A 1 648 ? 21.835 -7.995 0.222 1.00 95.31 648 SER A N 1
ATOM 5019 C CA . SER A 1 648 ? 23.140 -8.464 -0.280 1.00 95.31 648 SER A CA 1
ATOM 5020 C C . SER A 1 648 ? 23.222 -8.615 -1.804 1.00 95.31 648 SER A C 1
ATOM 5022 O O . SER A 1 648 ? 24.325 -8.681 -2.357 1.00 95.31 648 SER A O 1
ATOM 5024 N N . GLU A 1 649 ? 22.083 -8.669 -2.494 1.00 95.94 649 GLU A N 1
ATOM 5025 C CA . GLU A 1 649 ? 21.977 -9.046 -3.907 1.00 95.94 649 GLU A CA 1
ATOM 5026 C C . GLU A 1 649 ? 22.066 -7.854 -4.873 1.00 95.94 649 GLU A C 1
ATOM 5028 O O . GLU A 1 649 ? 22.306 -8.047 -6.066 1.00 95.94 649 GLU A O 1
ATOM 5033 N N . TYR A 1 650 ? 21.984 -6.628 -4.355 1.00 97.94 650 TYR A N 1
ATOM 5034 C CA . TYR A 1 650 ? 22.219 -5.384 -5.085 1.00 97.94 650 TYR A CA 1
ATOM 5035 C C . TYR A 1 650 ? 23.242 -4.482 -4.369 1.00 97.94 650 TYR A C 1
ATOM 5037 O O . TYR A 1 650 ? 23.602 -4.721 -3.220 1.00 97.94 650 TYR A O 1
ATOM 5045 N N . ASP A 1 651 ? 23.737 -3.460 -5.071 1.00 98.00 651 ASP A N 1
ATOM 5046 C CA . ASP A 1 651 ? 24.704 -2.473 -4.566 1.00 98.00 651 ASP A CA 1
ATOM 5047 C C . ASP A 1 651 ? 24.117 -1.047 -4.508 1.00 98.00 651 ASP A C 1
ATOM 5049 O O . ASP A 1 651 ? 24.663 -0.188 -3.816 1.00 98.00 651 ASP A O 1
ATOM 5053 N N . VAL A 1 652 ? 23.021 -0.786 -5.238 1.00 98.00 652 VAL A N 1
ATOM 5054 C CA . VAL A 1 652 ? 22.315 0.508 -5.298 1.00 98.00 652 VAL A CA 1
ATOM 5055 C C . VAL A 1 652 ? 20.793 0.296 -5.326 1.00 98.00 652 VAL A C 1
ATOM 5057 O O . VAL A 1 652 ? 20.290 -0.511 -6.111 1.00 98.00 652 VAL A O 1
ATOM 5060 N N . ASP A 1 653 ? 20.087 1.047 -4.478 1.00 97.88 653 ASP A N 1
ATOM 5061 C CA . ASP A 1 653 ? 18.624 1.117 -4.324 1.00 97.88 653 ASP A CA 1
ATOM 5062 C C . ASP A 1 653 ? 18.288 2.504 -3.745 1.00 97.88 653 ASP A C 1
ATOM 5064 O O . ASP A 1 653 ? 18.443 2.743 -2.548 1.00 97.88 653 ASP A O 1
ATOM 5068 N N . ASP A 1 654 ? 17.956 3.453 -4.622 1.00 93.69 654 ASP A N 1
ATOM 5069 C CA . ASP A 1 654 ? 17.657 4.854 -4.286 1.00 93.69 654 ASP A CA 1
ATOM 5070 C C . ASP A 1 654 ? 16.728 5.508 -5.336 1.00 93.69 654 ASP A C 1
ATOM 5072 O O . ASP A 1 654 ? 16.271 4.851 -6.275 1.00 93.69 654 ASP A O 1
ATOM 5076 N N . GLU A 1 655 ? 16.445 6.811 -5.214 1.00 93.62 655 GLU A N 1
ATOM 5077 C CA . GLU A 1 655 ? 15.592 7.568 -6.151 1.00 93.62 655 GLU A CA 1
ATOM 5078 C C . GLU A 1 655 ? 15.999 7.406 -7.632 1.00 93.62 655 GLU A C 1
ATOM 5080 O O . GLU A 1 655 ? 15.131 7.336 -8.504 1.00 93.62 655 GLU A O 1
ATOM 5085 N N . SER A 1 656 ? 17.295 7.266 -7.939 1.00 95.81 656 SER A N 1
ATOM 5086 C CA . SER A 1 656 ? 17.789 7.079 -9.312 1.00 95.81 656 SER A CA 1
ATOM 5087 C C . SER A 1 656 ? 17.459 5.705 -9.911 1.00 95.81 656 SER A C 1
ATOM 5089 O O . SER A 1 656 ? 17.563 5.518 -11.126 1.00 95.81 656 SER A O 1
ATOM 5091 N N . THR A 1 657 ? 17.027 4.758 -9.072 1.00 98.38 657 THR A N 1
ATOM 5092 C CA . THR A 1 657 ? 16.620 3.398 -9.455 1.00 98.38 657 THR A CA 1
ATOM 5093 C C . THR A 1 657 ? 15.110 3.247 -9.675 1.00 98.38 657 THR A C 1
ATOM 5095 O O . THR A 1 657 ? 14.651 2.192 -10.118 1.00 98.38 657 THR A O 1
ATOM 5098 N N . VAL A 1 658 ? 14.315 4.291 -9.420 1.00 98.75 658 VAL A N 1
ATOM 5099 C CA . VAL A 1 658 ? 12.867 4.270 -9.669 1.00 98.75 658 VAL A CA 1
ATOM 5100 C C . VAL A 1 658 ? 12.581 4.488 -11.159 1.00 98.75 658 VAL A C 1
ATOM 5102 O O . VAL A 1 658 ? 13.080 5.432 -11.777 1.00 98.75 658 VAL A O 1
ATOM 5105 N N . ILE A 1 659 ? 11.756 3.616 -11.744 1.00 98.81 659 ILE A N 1
ATOM 5106 C CA . ILE A 1 659 ? 11.338 3.664 -13.150 1.00 98.81 659 ILE A CA 1
ATOM 5107 C C . ILE A 1 659 ? 9.811 3.780 -13.218 1.00 98.81 659 ILE A C 1
ATOM 5109 O O . ILE A 1 659 ? 9.095 2.782 -13.184 1.00 98.81 659 ILE A O 1
ATOM 5113 N N . ASN A 1 660 ? 9.304 5.005 -13.338 1.00 98.69 660 ASN A N 1
ATOM 5114 C CA . ASN A 1 660 ? 7.885 5.290 -13.527 1.00 98.69 660 ASN A CA 1
ATOM 5115 C C . ASN A 1 660 ? 7.525 5.268 -15.022 1.00 98.69 660 ASN A C 1
ATOM 5117 O O . ASN A 1 660 ? 7.921 6.171 -15.766 1.00 98.69 660 ASN A O 1
ATOM 5121 N N . LEU A 1 661 ? 6.691 4.315 -15.435 1.00 98.88 661 LEU A N 1
ATOM 5122 C CA . LEU A 1 661 ? 6.001 4.311 -16.726 1.00 98.88 661 LEU A CA 1
ATOM 5123 C C . LEU A 1 661 ? 4.645 5.017 -16.591 1.00 98.88 661 LEU A C 1
ATOM 5125 O O . LEU A 1 661 ? 3.911 4.749 -15.642 1.00 98.88 661 LEU A O 1
ATOM 5129 N N . ALA A 1 662 ? 4.306 5.902 -17.528 1.00 98.62 662 ALA A N 1
ATOM 5130 C CA . ALA A 1 662 ? 3.006 6.571 -17.572 1.00 98.62 662 ALA A CA 1
ATOM 5131 C C . ALA A 1 662 ? 2.531 6.823 -19.010 1.00 98.62 662 ALA A C 1
ATOM 5133 O O . ALA A 1 662 ? 3.317 7.142 -19.906 1.00 98.62 662 ALA A O 1
ATOM 5134 N N . ASP A 1 663 ? 1.220 6.745 -19.209 1.00 98.19 663 ASP A N 1
ATOM 5135 C CA . ASP A 1 663 ? 0.534 7.134 -20.435 1.00 98.19 663 ASP A CA 1
ATOM 5136 C C . ASP A 1 663 ? 0.176 8.629 -20.404 1.00 98.19 663 ASP A C 1
ATOM 5138 O O . ASP A 1 663 ? -0.201 9.184 -19.368 1.00 98.19 663 ASP A O 1
ATOM 5142 N N . TRP A 1 664 ? 0.315 9.315 -21.540 1.00 97.94 664 TRP A N 1
ATOM 5143 C CA . TRP A 1 664 ? 0.096 10.759 -21.615 1.00 97.94 664 TRP A CA 1
ATOM 5144 C C . TRP A 1 664 ? -0.888 11.142 -22.710 1.00 97.94 664 TRP A C 1
ATOM 5146 O O . TRP A 1 664 ? -0.805 10.665 -23.843 1.00 97.94 664 TRP A O 1
ATOM 5156 N N . TYR A 1 665 ? -1.810 12.038 -22.367 1.00 97.38 665 TYR A N 1
ATOM 5157 C CA . TYR A 1 665 ? -2.920 12.468 -23.208 1.00 97.38 665 TYR A CA 1
ATOM 5158 C C . TYR A 1 665 ? -2.805 13.974 -23.442 1.00 97.38 665 TYR A C 1
ATOM 5160 O O . TYR A 1 665 ? -2.765 14.747 -22.486 1.00 97.38 665 TYR A O 1
ATOM 5168 N N . ASN A 1 666 ? -2.809 14.419 -24.700 1.00 95.25 666 ASN A N 1
ATOM 5169 C CA . ASN A 1 666 ? -2.780 15.851 -25.037 1.00 95.25 666 ASN A CA 1
ATOM 5170 C C . ASN A 1 666 ? -4.175 16.511 -25.075 1.00 95.25 666 ASN A C 1
ATOM 5172 O O . ASN A 1 666 ? -4.358 17.576 -25.662 1.00 95.25 666 ASN A O 1
ATOM 5176 N N . VAL A 1 667 ? -5.150 15.883 -24.414 1.00 94.81 667 VAL A N 1
ATOM 5177 C CA . VAL A 1 667 ? -6.503 16.383 -24.125 1.00 94.81 667 VAL A CA 1
ATOM 5178 C C . VAL A 1 667 ? -6.804 16.154 -22.642 1.00 94.81 667 VAL A C 1
ATOM 5180 O O . VAL A 1 667 ? -6.242 15.234 -22.051 1.00 94.81 667 VAL A O 1
ATOM 5183 N N . PHE A 1 668 ? -7.668 16.980 -22.050 1.00 96.00 668 PHE A N 1
ATOM 5184 C CA . PHE A 1 668 ? -8.096 16.822 -20.654 1.00 96.00 668 PHE A CA 1
ATOM 5185 C C . PHE A 1 668 ? -8.985 15.584 -20.498 1.00 96.00 668 PHE A C 1
ATOM 5187 O O . PHE A 1 668 ? -9.750 15.274 -21.419 1.00 96.00 668 PHE A O 1
ATOM 5194 N N . ALA A 1 669 ? -8.925 14.905 -19.354 1.00 95.44 669 ALA A N 1
ATOM 5195 C CA . ALA A 1 669 ? -9.639 13.649 -19.132 1.00 95.44 669 ALA A CA 1
ATOM 5196 C C . ALA A 1 669 ? -11.164 13.821 -19.265 1.00 95.44 669 ALA A C 1
ATOM 5198 O O . ALA A 1 669 ? -11.790 13.127 -20.065 1.00 95.44 669 ALA A O 1
ATOM 5199 N N . GLU A 1 670 ? -11.713 14.871 -18.645 1.00 91.00 670 GLU A N 1
ATOM 5200 C CA . GLU A 1 670 ? -13.117 15.315 -18.751 1.00 91.00 670 GLU A CA 1
ATOM 5201 C C . GLU A 1 670 ? -13.586 15.634 -20.189 1.00 91.00 670 GLU A C 1
ATOM 5203 O O . GLU A 1 670 ? -14.779 15.783 -20.452 1.00 91.00 670 GLU A O 1
ATOM 5208 N N . THR A 1 671 ? -12.659 15.771 -21.147 1.00 91.38 671 THR A N 1
ATOM 5209 C CA . THR A 1 671 ? -12.973 16.054 -22.562 1.00 91.38 671 THR A CA 1
ATOM 5210 C C . THR A 1 671 ? -12.857 14.841 -23.485 1.00 91.38 671 THR A C 1
ATOM 5212 O O . THR A 1 671 ? -13.158 14.943 -24.679 1.00 91.38 671 THR A O 1
ATOM 5215 N N . VAL A 1 672 ? -12.443 13.685 -22.960 1.00 90.50 672 VAL A N 1
ATOM 5216 C CA . VAL A 1 672 ? -12.378 12.434 -23.719 1.00 90.50 672 VAL A CA 1
ATOM 5217 C C . VAL A 1 672 ? -13.795 11.922 -23.980 1.00 90.50 672 VAL A C 1
ATOM 5219 O O . VAL A 1 672 ? -14.631 11.854 -23.085 1.00 90.50 672 VAL A O 1
ATOM 5222 N N . THR A 1 673 ? -14.082 11.527 -25.222 1.00 81.62 673 THR A N 1
ATOM 5223 C CA . THR A 1 673 ? -15.367 10.913 -25.589 1.00 81.62 673 THR A CA 1
ATOM 5224 C C . THR A 1 673 ? -15.141 9.606 -26.340 1.00 81.62 673 THR A C 1
ATOM 5226 O O . THR A 1 673 ? -14.353 9.537 -27.281 1.00 81.62 673 THR A O 1
ATOM 5229 N N . GLY A 1 674 ? -15.840 8.546 -25.924 1.00 82.81 674 GLY A N 1
ATOM 5230 C CA . GLY A 1 674 ? -15.606 7.192 -26.430 1.00 82.81 674 GLY A CA 1
ATOM 5231 C C . GLY A 1 674 ? -14.480 6.483 -25.675 1.00 82.81 674 GLY A C 1
ATOM 5232 O O . GLY A 1 674 ? -14.412 6.569 -24.454 1.00 82.81 674 GLY A O 1
ATOM 5233 N N . ALA A 1 675 ? -13.636 5.738 -26.390 1.00 84.50 675 ALA A N 1
ATOM 5234 C CA . ALA A 1 675 ? -12.448 5.120 -25.804 1.00 84.50 675 ALA A CA 1
ATOM 5235 C C . ALA A 1 675 ? -11.295 6.130 -25.781 1.00 84.50 675 ALA A C 1
ATOM 5237 O O . ALA A 1 675 ? -11.019 6.774 -26.797 1.00 84.50 675 ALA A O 1
ATOM 5238 N N . ALA A 1 676 ? -10.609 6.243 -24.645 1.00 91.88 676 ALA A N 1
ATOM 5239 C CA . ALA A 1 676 ? -9.381 7.015 -24.553 1.00 91.88 676 ALA A CA 1
ATOM 5240 C C . ALA A 1 676 ? -8.296 6.427 -25.473 1.00 91.88 676 ALA A C 1
ATOM 5242 O O . ALA A 1 676 ? -8.319 5.252 -25.844 1.00 91.88 676 ALA A O 1
ATOM 5243 N N . THR A 1 677 ? -7.332 7.248 -25.880 1.00 93.69 677 THR A N 1
ATOM 5244 C CA . THR A 1 677 ? -6.125 6.771 -26.564 1.00 93.69 677 THR A CA 1
ATOM 5245 C C . THR A 1 677 ? -4.968 7.709 -26.223 1.00 93.69 677 THR A C 1
ATOM 5247 O O . THR A 1 677 ? -5.056 8.902 -26.528 1.00 93.69 677 THR A O 1
ATOM 5250 N N . PRO A 1 678 ? -3.894 7.212 -25.589 1.00 95.81 678 PRO A N 1
ATOM 5251 C CA . PRO A 1 678 ? -2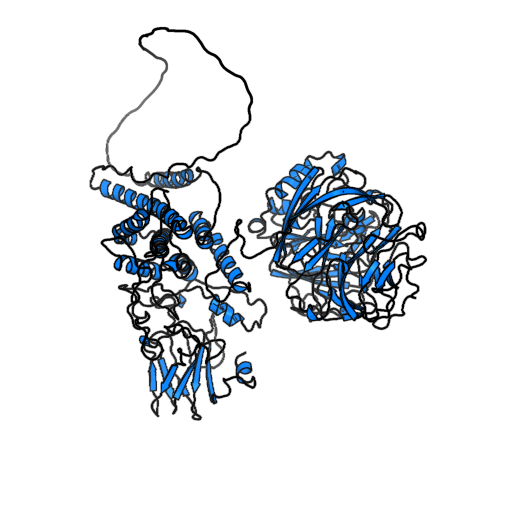.757 8.045 -25.222 1.00 95.81 678 PRO A CA 1
ATOM 5252 C C . PRO A 1 678 ? -2.009 8.564 -26.454 1.00 95.81 678 PRO A C 1
ATOM 5254 O O . PRO A 1 678 ? -1.883 7.894 -27.479 1.00 95.81 678 PRO A O 1
ATOM 5257 N N . SER A 1 679 ? -1.515 9.794 -26.340 1.00 95.94 679 SER A N 1
ATOM 5258 C CA . SER A 1 679 ? -0.764 10.525 -27.367 1.00 95.94 679 SER A CA 1
ATOM 5259 C C . SER A 1 679 ? 0.725 10.161 -27.386 1.00 95.94 679 SER A C 1
ATOM 5261 O O . SER A 1 679 ? 1.363 10.216 -28.438 1.00 95.94 679 SER A O 1
ATOM 5263 N N . SER A 1 680 ? 1.270 9.784 -26.229 1.00 96.25 680 SER A N 1
ATOM 5264 C CA . SER A 1 680 ? 2.667 9.392 -26.022 1.00 96.25 680 SER A CA 1
ATOM 5265 C C . SER A 1 680 ? 2.810 8.561 -24.749 1.00 96.25 680 SER A C 1
ATOM 5267 O O . SER A 1 680 ? 1.944 8.606 -23.875 1.00 96.25 680 SER A O 1
ATOM 5269 N N . MET A 1 681 ? 3.940 7.867 -24.619 1.00 96.75 681 MET A N 1
ATOM 5270 C CA . MET A 1 681 ? 4.340 7.167 -23.397 1.00 96.75 681 MET A CA 1
ATOM 5271 C C . MET A 1 681 ? 5.534 7.879 -22.769 1.00 96.75 681 MET A C 1
ATOM 5273 O O . MET A 1 681 ? 6.437 8.325 -23.485 1.00 96.75 681 MET A O 1
ATOM 5277 N N . LEU A 1 682 ? 5.528 7.981 -21.444 1.00 98.25 682 LEU A N 1
ATOM 5278 C CA . LEU A 1 682 ? 6.528 8.680 -20.647 1.00 98.25 682 LEU A CA 1
ATOM 5279 C C . LEU A 1 682 ? 7.255 7.684 -19.742 1.00 98.25 682 LEU A C 1
ATOM 5281 O O . LEU A 1 682 ? 6.625 6.889 -19.046 1.00 98.25 682 LEU A O 1
ATOM 5285 N N . ILE A 1 683 ? 8.583 7.770 -19.716 1.00 98.75 683 ILE A N 1
ATOM 5286 C CA . ILE A 1 683 ? 9.443 7.065 -18.762 1.00 98.75 683 ILE A CA 1
ATOM 5287 C C . ILE A 1 683 ? 10.108 8.145 -17.908 1.00 98.75 683 ILE A C 1
ATOM 5289 O O . ILE A 1 683 ? 10.697 9.077 -18.453 1.00 98.75 683 ILE A O 1
ATOM 5293 N N . ASN A 1 684 ? 9.956 8.074 -16.584 1.00 98.25 684 ASN A N 1
ATOM 5294 C CA . ASN A 1 684 ? 10.395 9.103 -15.626 1.00 98.25 684 ASN A CA 1
ATOM 5295 C C . ASN A 1 684 ? 10.009 10.536 -16.059 1.00 98.25 684 ASN A C 1
ATOM 5297 O O . ASN A 1 684 ? 10.812 11.464 -16.008 1.00 98.25 684 ASN A O 1
ATOM 5301 N N . GLY A 1 685 ? 8.762 10.698 -16.521 1.00 97.06 685 GLY A N 1
ATOM 5302 C CA . GLY A 1 685 ? 8.177 11.991 -16.900 1.00 97.06 685 GLY A CA 1
ATOM 5303 C C . GLY A 1 685 ? 8.536 12.518 -18.288 1.00 97.06 685 GLY A C 1
ATOM 5304 O O . GLY A 1 685 ? 8.077 13.601 -18.639 1.00 97.06 685 GLY A O 1
ATOM 5305 N N . LEU A 1 686 ? 9.324 11.787 -19.082 1.00 97.94 686 LEU A N 1
ATOM 5306 C CA . LEU A 1 686 ? 9.802 12.236 -20.392 1.00 97.94 686 LEU A CA 1
ATOM 5307 C C . LEU A 1 686 ? 9.495 11.224 -21.499 1.00 97.94 686 LEU A C 1
ATOM 5309 O O . LEU A 1 686 ? 9.582 10.013 -21.293 1.00 97.94 686 LEU A O 1
ATOM 5313 N N . GLY A 1 687 ? 9.175 11.721 -22.694 1.00 95.50 687 GLY A N 1
ATOM 5314 C CA . GLY A 1 687 ? 8.889 10.878 -23.853 1.00 95.50 687 GLY A CA 1
ATOM 5315 C C . GLY A 1 687 ? 8.795 11.646 -25.169 1.00 95.50 687 GLY A C 1
ATOM 5316 O O . GLY A 1 687 ? 9.242 12.786 -25.288 1.00 95.50 687 GLY A O 1
ATOM 5317 N N . ARG A 1 688 ? 8.229 10.988 -26.186 1.00 95.56 688 ARG A N 1
ATOM 5318 C CA . ARG A 1 688 ? 8.152 11.479 -27.570 1.00 95.56 688 ARG A CA 1
ATOM 5319 C C . ARG A 1 688 ? 6.806 11.160 -28.210 1.00 95.56 688 ARG A C 1
ATOM 5321 O O . ARG A 1 688 ? 6.284 10.059 -28.048 1.00 95.56 688 ARG A O 1
ATOM 5328 N N . THR A 1 689 ? 6.316 12.086 -29.031 1.00 92.81 689 THR A N 1
ATOM 5329 C CA . THR A 1 689 ? 5.309 11.822 -30.071 1.00 92.81 689 THR A CA 1
ATOM 5330 C C . THR A 1 689 ? 5.992 11.736 -31.436 1.00 92.81 689 THR A C 1
ATOM 5332 O O . THR A 1 689 ? 7.097 12.252 -31.621 1.00 92.81 689 THR A O 1
ATOM 5335 N N . ALA A 1 690 ? 5.294 11.210 -32.445 1.00 86.69 690 ALA A N 1
ATOM 5336 C CA . ALA A 1 690 ? 5.741 11.284 -33.841 1.00 86.69 690 ALA A CA 1
ATOM 5337 C C . ALA A 1 690 ? 5.951 12.729 -34.364 1.00 86.69 690 ALA A C 1
ATOM 5339 O O . ALA A 1 690 ? 6.628 12.913 -35.373 1.00 86.69 690 ALA A O 1
ATOM 5340 N N . ALA A 1 691 ? 5.404 13.750 -33.688 1.00 85.81 691 ALA A N 1
ATOM 5341 C CA . ALA A 1 691 ? 5.564 15.163 -34.038 1.00 85.81 691 ALA A CA 1
ATOM 5342 C C . ALA A 1 691 ? 6.725 15.864 -33.299 1.00 85.81 691 ALA A C 1
ATOM 5344 O O . ALA A 1 691 ? 7.139 16.946 -33.712 1.00 85.81 691 ALA A O 1
ATOM 5345 N N . THR A 1 692 ? 7.261 15.276 -32.222 1.00 87.19 692 THR A N 1
ATOM 5346 C CA . THR A 1 692 ? 8.226 15.931 -31.311 1.00 87.19 692 THR A CA 1
ATOM 5347 C C . THR A 1 692 ? 9.592 15.238 -31.227 1.00 87.19 692 THR A C 1
ATOM 5349 O O . THR A 1 692 ? 10.433 15.624 -30.411 1.00 87.19 692 THR A O 1
ATOM 5352 N N . LEU A 1 693 ? 9.844 14.266 -32.114 1.00 80.31 693 LEU A N 1
ATOM 5353 C CA . LEU A 1 693 ? 11.012 13.369 -32.132 1.00 80.31 693 LEU A CA 1
ATOM 5354 C C . LEU A 1 693 ? 12.385 14.055 -31.982 1.00 80.31 693 LEU A C 1
ATOM 5356 O O . LEU A 1 693 ? 13.258 13.515 -31.315 1.00 80.31 693 LEU A O 1
ATOM 5360 N N . SER A 1 694 ? 12.596 15.227 -32.588 1.00 70.19 694 SER A N 1
ATOM 5361 C CA . SER A 1 694 ? 13.883 15.947 -32.550 1.00 70.19 694 SER A CA 1
ATOM 5362 C C . SER A 1 694 ? 13.997 17.000 -31.443 1.00 70.19 694 SER A C 1
ATOM 5364 O O . SER A 1 694 ? 15.074 17.555 -31.239 1.00 70.19 694 SER A O 1
ATOM 5366 N N . ASN A 1 695 ? 12.892 17.322 -30.766 1.00 70.75 695 ASN A N 1
ATOM 5367 C CA . ASN A 1 695 ? 12.760 18.536 -29.949 1.00 70.75 695 ASN A CA 1
ATOM 5368 C C . ASN A 1 695 ? 12.572 18.228 -28.452 1.00 70.75 695 ASN A C 1
ATOM 5370 O O . ASN A 1 695 ? 12.199 19.108 -27.680 1.00 70.75 695 ASN A O 1
ATOM 5374 N N . THR A 1 696 ? 12.793 16.976 -28.052 1.00 85.38 696 THR A N 1
ATOM 5375 C CA . THR A 1 696 ? 12.463 16.438 -26.726 1.00 85.38 696 THR A CA 1
ATOM 5376 C C . THR A 1 696 ? 13.616 15.629 -26.149 1.00 85.38 696 THR A C 1
ATOM 5378 O O . THR A 1 696 ? 14.226 14.786 -26.818 1.00 85.38 696 THR A O 1
ATOM 5381 N N . THR A 1 697 ? 13.904 15.886 -24.876 1.00 89.44 697 THR A N 1
ATOM 5382 C CA . THR A 1 697 ? 14.828 15.099 -24.059 1.00 89.44 697 THR A CA 1
ATOM 5383 C C . THR A 1 697 ? 14.152 13.815 -23.604 1.00 89.44 697 THR A C 1
ATOM 5385 O O . THR A 1 697 ? 13.069 13.873 -23.030 1.00 89.44 697 THR A O 1
ATOM 5388 N N . LEU A 1 698 ? 14.808 12.675 -23.801 1.00 96.56 698 LEU A N 1
ATOM 5389 C CA . LEU A 1 698 ? 14.410 11.413 -23.177 1.00 96.56 698 LEU A CA 1
ATOM 5390 C C . LEU A 1 698 ? 14.986 11.311 -21.760 1.00 96.56 698 LEU A C 1
ATOM 5392 O O . LEU A 1 698 ? 16.024 11.911 -21.466 1.00 96.56 698 LEU A O 1
ATOM 5396 N N . ALA A 1 699 ? 14.340 10.523 -20.899 1.00 97.88 699 ALA A N 1
ATOM 5397 C CA . ALA A 1 699 ? 14.891 10.196 -19.589 1.00 97.88 699 ALA A CA 1
ATOM 5398 C C . ALA A 1 699 ? 16.218 9.430 -19.712 1.00 97.88 699 ALA A C 1
ATOM 5400 O O . ALA A 1 699 ? 16.423 8.640 -20.640 1.00 97.88 699 ALA A O 1
ATOM 5401 N N . VAL A 1 700 ? 17.114 9.668 -18.752 1.00 98.56 700 VAL A N 1
ATOM 5402 C CA . VAL A 1 700 ? 18.422 9.014 -18.657 1.00 98.56 700 VAL A CA 1
ATOM 5403 C C . VAL A 1 700 ? 18.560 8.395 -17.273 1.00 98.56 700 VAL A C 1
ATOM 5405 O O . VAL A 1 700 ? 18.578 9.115 -16.276 1.00 98.56 700 VAL A O 1
ATOM 5408 N N . ILE A 1 701 ? 18.706 7.075 -17.227 1.00 98.69 701 ILE A N 1
ATOM 5409 C CA . ILE A 1 701 ? 19.043 6.315 -16.022 1.00 98.69 701 ILE A CA 1
ATOM 5410 C C . ILE A 1 701 ? 20.539 6.017 -16.082 1.00 98.69 701 ILE A C 1
ATOM 5412 O O . ILE A 1 701 ? 21.029 5.527 -17.100 1.00 98.69 701 ILE A O 1
ATOM 5416 N N . ASN A 1 702 ? 21.282 6.355 -15.029 1.00 98.50 702 ASN A N 1
ATOM 5417 C CA . ASN A 1 702 ? 22.742 6.262 -15.026 1.00 98.50 702 ASN A CA 1
ATOM 5418 C C . ASN A 1 702 ? 23.201 5.056 -14.199 1.00 98.50 702 ASN A C 1
ATOM 5420 O O . ASN A 1 702 ? 22.756 4.883 -13.070 1.00 98.50 702 ASN A O 1
ATOM 5424 N N . VAL A 1 703 ? 24.119 4.255 -14.743 1.00 98.56 703 VAL A N 1
ATOM 5425 C CA . VAL A 1 703 ? 24.693 3.078 -14.071 1.00 98.56 703 VAL A CA 1
ATOM 5426 C C . VAL A 1 703 ? 26.216 3.063 -14.150 1.00 98.56 703 VAL A C 1
ATOM 5428 O O . VAL A 1 703 ? 26.816 3.564 -15.101 1.00 98.56 703 VAL A O 1
ATOM 5431 N N . LYS A 1 704 ? 26.865 2.458 -13.156 1.00 98.56 704 LYS A N 1
ATOM 5432 C CA . LYS A 1 704 ? 28.313 2.237 -13.114 1.00 98.56 704 LYS A CA 1
ATOM 5433 C C . LYS A 1 704 ? 28.617 0.783 -13.458 1.00 98.56 704 LYS A C 1
ATOM 5435 O O . LYS A 1 704 ? 28.018 -0.121 -12.879 1.00 98.56 704 LYS A O 1
ATOM 5440 N N . GLN A 1 705 ? 29.563 0.558 -14.372 1.00 98.44 705 GLN A N 1
ATOM 5441 C CA . GLN A 1 705 ? 29.930 -0.796 -14.790 1.00 98.44 705 GLN A CA 1
ATOM 5442 C C . GLN A 1 705 ? 30.368 -1.651 -13.589 1.00 98.44 705 GLN A C 1
ATOM 5444 O O . GLN A 1 705 ? 31.203 -1.225 -12.790 1.00 98.44 705 GLN A O 1
ATOM 5449 N N . GLY A 1 706 ? 29.818 -2.862 -13.490 1.00 97.31 706 GLY A N 1
ATOM 5450 C CA . GLY A 1 706 ? 30.122 -3.832 -12.437 1.00 97.31 706 GLY A CA 1
ATOM 5451 C C . GLY A 1 706 ? 29.318 -3.689 -11.140 1.00 97.31 706 GLY A C 1
ATOM 5452 O O . GLY A 1 706 ? 29.496 -4.531 -10.266 1.00 97.31 706 GLY A O 1
ATOM 5453 N N . LEU A 1 707 ? 28.439 -2.685 -11.006 1.00 98.50 707 LEU A N 1
ATOM 5454 C CA . LEU A 1 707 ? 27.477 -2.606 -9.897 1.00 98.50 707 LEU A CA 1
ATOM 5455 C C . LEU A 1 707 ? 26.138 -3.269 -10.254 1.00 98.50 707 LEU A C 1
ATOM 5457 O O . LEU A 1 707 ? 25.756 -3.361 -11.424 1.00 98.50 707 LEU A O 1
ATOM 5461 N N . ARG A 1 708 ? 25.412 -3.702 -9.224 1.00 98.56 708 ARG A N 1
ATOM 5462 C CA . ARG A 1 708 ? 24.067 -4.284 -9.285 1.00 98.56 708 ARG A CA 1
ATOM 5463 C C . ARG A 1 708 ? 23.043 -3.270 -8.778 1.00 98.56 708 ARG A C 1
ATOM 5465 O O . ARG A 1 708 ? 23.229 -2.673 -7.721 1.00 98.56 708 ARG A O 1
ATOM 5472 N N . TYR A 1 709 ? 21.949 -3.106 -9.506 1.00 98.75 709 TYR A N 1
ATOM 5473 C CA . TYR A 1 709 ? 20.910 -2.117 -9.223 1.00 98.75 709 TYR A CA 1
ATOM 5474 C C . TYR A 1 709 ? 19.576 -2.815 -8.973 1.00 98.75 709 TYR A C 1
ATOM 5476 O O . TYR A 1 709 ? 19.168 -3.627 -9.804 1.00 98.75 709 TYR A O 1
ATOM 5484 N N . ARG A 1 710 ? 18.880 -2.483 -7.877 1.00 98.81 710 ARG A N 1
ATOM 5485 C CA . ARG A 1 710 ? 17.464 -2.836 -7.689 1.00 98.81 710 ARG A CA 1
ATOM 5486 C C . ARG A 1 710 ? 16.613 -1.774 -8.373 1.00 98.81 710 ARG A C 1
ATOM 5488 O O . ARG A 1 710 ? 16.303 -0.752 -7.776 1.00 98.81 710 ARG A O 1
ATOM 5495 N N . PHE A 1 711 ? 16.231 -1.998 -9.624 1.00 98.94 711 PHE A N 1
ATOM 5496 C CA . PHE A 1 711 ? 15.313 -1.094 -10.308 1.00 98.94 711 PHE A CA 1
ATOM 5497 C C . PHE A 1 711 ? 13.879 -1.332 -9.848 1.00 98.94 711 PHE A C 1
ATOM 5499 O O . PHE A 1 711 ? 13.389 -2.462 -9.872 1.00 98.94 711 PHE A O 1
ATOM 5506 N N . ARG A 1 712 ? 13.205 -0.249 -9.456 1.00 98.81 712 ARG A N 1
ATOM 5507 C CA . ARG A 1 712 ? 11.826 -0.241 -8.959 1.00 98.81 712 ARG A CA 1
ATOM 5508 C C . ARG A 1 712 ? 10.894 0.235 -10.067 1.00 98.81 712 ARG A C 1
ATOM 5510 O O . ARG A 1 712 ? 10.698 1.435 -10.256 1.00 98.81 712 ARG A O 1
ATOM 5517 N N . LEU A 1 713 ? 10.373 -0.710 -10.845 1.00 98.94 713 LEU A N 1
ATOM 5518 C CA . LEU A 1 713 ? 9.484 -0.454 -11.975 1.00 98.94 713 LEU A CA 1
ATOM 5519 C C . LEU A 1 713 ? 8.049 -0.248 -11.481 1.00 98.94 713 LEU A C 1
ATOM 5521 O O . LEU A 1 713 ? 7.492 -1.117 -10.812 1.00 98.94 713 LEU A O 1
ATOM 5525 N N . VAL A 1 714 ? 7.447 0.883 -11.838 1.00 98.88 714 VAL A N 1
ATOM 5526 C CA . VAL A 1 714 ? 6.094 1.288 -11.435 1.00 98.88 714 VAL A CA 1
ATOM 5527 C C . VAL A 1 714 ? 5.315 1.686 -12.683 1.00 98.88 714 VAL A C 1
ATOM 5529 O O . VAL A 1 714 ? 5.756 2.571 -13.416 1.00 98.88 714 VAL A O 1
ATOM 5532 N N . ASN A 1 715 ? 4.160 1.068 -12.935 1.00 98.81 715 ASN A N 1
ATOM 5533 C CA . ASN A 1 715 ? 3.255 1.522 -13.990 1.00 98.81 715 ASN A CA 1
ATOM 5534 C C . ASN A 1 715 ? 2.127 2.376 -13.393 1.00 98.81 715 ASN A C 1
ATOM 5536 O O . ASN A 1 715 ? 1.174 1.847 -12.829 1.00 98.81 715 ASN A O 1
ATOM 5540 N N . THR A 1 716 ? 2.218 3.695 -13.564 1.00 98.62 716 THR A N 1
ATOM 5541 C CA . THR A 1 716 ? 1.216 4.667 -13.098 1.00 98.62 716 THR A CA 1
ATOM 5542 C C . THR A 1 716 ? 0.245 5.090 -14.209 1.00 98.62 716 THR A C 1
ATOM 5544 O O . THR A 1 716 ? -0.323 6.181 -14.163 1.00 98.62 716 THR A O 1
ATOM 5547 N N . ALA A 1 717 ? 0.062 4.269 -15.251 1.00 98.19 717 ALA A N 1
ATOM 5548 C CA . ALA A 1 717 ? -0.844 4.552 -16.366 1.00 98.19 717 ALA A CA 1
ATOM 5549 C C . ALA A 1 717 ? -2.341 4.558 -15.983 1.00 98.19 717 ALA A C 1
ATOM 5551 O O . ALA A 1 717 ? -2.760 3.928 -15.013 1.00 98.19 717 ALA A O 1
ATOM 5552 N N . CYS A 1 718 ? -3.151 5.251 -16.787 1.00 97.50 718 CYS A N 1
ATOM 5553 C CA . CYS A 1 718 ? -4.615 5.197 -16.752 1.00 97.50 718 CYS A CA 1
ATOM 5554 C C . CYS A 1 718 ? -5.218 4.084 -17.611 1.00 97.50 718 CYS A C 1
ATOM 5556 O O . CYS A 1 718 ? -6.387 3.760 -17.433 1.00 97.50 718 CYS A O 1
ATOM 5558 N N . ASP A 1 719 ? -4.469 3.530 -18.565 1.00 96.94 719 ASP A N 1
ATOM 5559 C CA . ASP A 1 719 ? -4.944 2.457 -19.450 1.00 96.94 719 ASP A CA 1
ATOM 5560 C C . ASP A 1 719 ? -3.816 1.484 -19.828 1.00 96.94 719 ASP A C 1
ATOM 5562 O O . ASP A 1 719 ? -3.919 0.267 -19.659 1.00 96.94 719 ASP A O 1
ATOM 5566 N N . SER A 1 720 ? -2.696 2.030 -20.306 1.00 97.00 720 SER A N 1
ATOM 5567 C CA . SER A 1 720 ? -1.640 1.250 -20.951 1.00 97.00 720 SER A CA 1
ATOM 5568 C C . SER A 1 720 ? -0.979 0.205 -20.041 1.00 97.00 720 SER A C 1
ATOM 5570 O O . SER A 1 720 ? -0.431 0.516 -18.982 1.00 97.00 720 SER A O 1
ATOM 5572 N N . ASN A 1 721 ? -0.920 -1.039 -20.524 1.00 97.88 721 ASN A N 1
ATOM 5573 C CA . ASN A 1 721 ? 0.092 -2.003 -20.090 1.00 97.88 721 ASN A CA 1
ATOM 5574 C C . ASN A 1 721 ? 1.300 -1.946 -21.033 1.00 97.88 721 ASN A C 1
ATOM 5576 O O . ASN A 1 721 ? 1.153 -1.693 -22.231 1.00 97.88 721 ASN A O 1
ATOM 5580 N N . TYR A 1 722 ? 2.489 -2.182 -20.483 1.00 98.38 722 TYR A N 1
ATOM 5581 C CA . TYR A 1 722 ? 3.754 -2.076 -21.207 1.00 98.38 722 TYR A CA 1
ATOM 5582 C C . TYR A 1 722 ? 4.500 -3.400 -21.219 1.00 98.38 722 TYR A C 1
ATOM 5584 O O . TYR A 1 722 ? 4.594 -4.059 -20.189 1.00 98.38 722 TYR A O 1
ATOM 5592 N N . VAL A 1 723 ? 5.125 -3.735 -22.348 1.00 97.75 723 VAL A N 1
ATOM 5593 C CA . VAL A 1 723 ? 6.231 -4.699 -22.388 1.00 97.75 723 VAL A CA 1
ATOM 5594 C C . VAL A 1 723 ? 7.537 -3.927 -22.203 1.00 97.75 723 VAL A C 1
ATOM 5596 O O . VAL A 1 723 ? 7.985 -3.216 -23.108 1.00 97.75 723 VAL A O 1
ATOM 5599 N N . PHE A 1 724 ? 8.112 -4.047 -21.009 1.00 98.25 724 PHE A N 1
ATOM 5600 C CA . PHE A 1 724 ? 9.365 -3.427 -20.597 1.00 98.25 724 PHE A CA 1
ATOM 5601 C C . PHE A 1 724 ? 10.570 -4.325 -20.919 1.00 98.25 724 PHE A C 1
ATOM 5603 O O . PHE A 1 724 ? 10.539 -5.527 -20.648 1.00 98.25 724 PHE A O 1
ATOM 5610 N N . GLN A 1 725 ? 11.636 -3.749 -21.480 1.00 96.12 725 GLN A N 1
ATOM 5611 C CA . GLN A 1 725 ? 12.894 -4.427 -21.827 1.00 96.12 725 GLN A CA 1
ATOM 5612 C C . GLN A 1 725 ? 14.063 -3.424 -21.786 1.00 96.12 725 GLN A C 1
ATOM 5614 O O . GLN A 1 725 ? 13.868 -2.231 -22.020 1.00 96.12 725 GLN A O 1
ATOM 5619 N N . ILE A 1 726 ? 15.287 -3.903 -21.551 1.00 97.81 726 ILE A N 1
ATOM 5620 C CA . ILE A 1 726 ? 16.521 -3.112 -21.681 1.00 97.81 726 ILE A CA 1
ATOM 5621 C C . ILE A 1 726 ? 17.464 -3.830 -22.662 1.00 97.81 726 ILE A C 1
ATOM 5623 O O . ILE A 1 726 ? 17.777 -5.006 -22.474 1.00 97.81 726 ILE A O 1
ATOM 5627 N N . ASP A 1 727 ? 17.915 -3.140 -23.714 1.00 97.25 727 ASP A N 1
ATOM 5628 C CA . ASP A 1 727 ? 18.847 -3.699 -24.710 1.00 97.25 727 ASP A CA 1
ATOM 5629 C C . ASP A 1 727 ? 20.144 -4.188 -24.039 1.00 97.25 727 ASP A C 1
ATOM 5631 O O . ASP A 1 727 ? 20.697 -3.509 -23.171 1.00 97.25 727 ASP A O 1
ATOM 5635 N N . GLY A 1 728 ? 20.655 -5.355 -24.442 1.00 94.56 728 GLY A N 1
ATOM 5636 C CA . GLY A 1 728 ? 21.853 -5.987 -23.879 1.00 94.56 728 GLY A CA 1
ATOM 5637 C C . GLY A 1 728 ? 21.667 -6.659 -22.510 1.00 94.56 728 GLY A C 1
ATOM 5638 O O . GLY A 1 728 ? 22.469 -7.517 -22.152 1.00 94.56 728 GLY A O 1
ATOM 5639 N N . HIS A 1 729 ? 20.611 -6.339 -21.757 1.00 95.00 729 HIS A N 1
ATOM 5640 C CA . HIS A 1 729 ? 20.456 -6.735 -20.351 1.00 95.00 729 HIS A CA 1
ATOM 5641 C C . HIS A 1 729 ? 19.409 -7.847 -20.191 1.00 95.00 729 HIS A C 1
ATOM 5643 O O . HIS A 1 729 ? 18.316 -7.647 -19.668 1.00 95.00 729 HIS A O 1
ATOM 5649 N N . LYS A 1 730 ? 19.757 -9.053 -20.654 1.00 86.69 730 LYS A N 1
ATOM 5650 C CA . LYS A 1 730 ? 18.858 -10.227 -20.744 1.00 86.69 730 LYS A CA 1
ATOM 5651 C C . LYS A 1 730 ? 18.654 -10.996 -19.433 1.00 86.69 730 LYS A C 1
ATOM 5653 O O . LYS A 1 730 ? 18.399 -12.194 -19.454 1.00 86.69 730 LYS A O 1
ATOM 5658 N N . ASN A 1 731 ? 18.851 -10.348 -18.292 1.00 90.69 731 ASN A N 1
ATOM 5659 C CA . ASN A 1 731 ? 18.671 -10.968 -16.984 1.00 90.69 731 ASN A CA 1
ATOM 5660 C C . ASN A 1 731 ? 18.181 -9.916 -15.989 1.00 90.69 731 ASN A C 1
ATOM 5662 O O . ASN A 1 731 ? 18.961 -9.335 -15.236 1.00 90.69 731 ASN A O 1
ATOM 5666 N N . LEU A 1 732 ? 16.882 -9.643 -16.054 1.00 96.81 732 LEU A N 1
ATOM 5667 C CA . LEU A 1 732 ? 16.162 -8.833 -15.084 1.00 96.81 732 LEU A CA 1
ATOM 5668 C C . LEU A 1 732 ? 15.643 -9.803 -14.017 1.00 96.81 732 LEU A C 1
ATOM 5670 O O . LEU A 1 732 ? 14.670 -10.521 -14.250 1.00 96.81 732 LEU A O 1
ATOM 5674 N N . THR A 1 733 ? 16.327 -9.886 -12.877 1.00 98.44 733 THR A N 1
ATOM 5675 C CA . THR A 1 733 ? 15.968 -10.826 -11.804 1.00 98.44 733 THR A CA 1
ATOM 5676 C C . THR A 1 733 ? 14.912 -10.192 -10.910 1.00 98.44 733 THR A C 1
ATOM 5678 O O . THR A 1 733 ? 15.242 -9.410 -10.020 1.00 98.44 733 THR A O 1
ATOM 5681 N N . ILE A 1 734 ? 13.638 -10.496 -11.150 1.00 98.81 734 ILE A N 1
ATOM 5682 C CA . ILE A 1 734 ? 12.519 -10.003 -10.339 1.00 98.81 734 ILE A CA 1
ATOM 5683 C C . ILE A 1 734 ? 12.631 -10.578 -8.924 1.00 98.81 734 ILE A C 1
ATOM 5685 O O . ILE A 1 734 ? 12.807 -11.782 -8.767 1.00 98.81 734 ILE A O 1
ATOM 5689 N N . ILE A 1 735 ? 12.509 -9.717 -7.913 1.00 98.69 735 ILE A N 1
ATOM 5690 C CA . ILE A 1 735 ? 12.549 -10.075 -6.482 1.00 98.69 735 ILE A CA 1
ATOM 5691 C C . ILE A 1 735 ? 11.316 -9.592 -5.701 1.00 98.69 735 ILE A C 1
ATOM 5693 O O . ILE A 1 735 ? 11.155 -9.900 -4.523 1.00 98.69 735 ILE A O 1
ATOM 5697 N N . GLU A 1 736 ? 10.444 -8.811 -6.338 1.00 98.88 736 GLU A N 1
ATOM 5698 C CA . GLU A 1 736 ? 9.274 -8.188 -5.719 1.00 98.88 736 GLU A CA 1
ATOM 5699 C C . GLU A 1 736 ? 8.191 -7.977 -6.780 1.00 98.88 736 GLU A C 1
ATOM 5701 O O . GLU A 1 736 ? 8.514 -7.585 -7.904 1.00 98.88 736 GLU A O 1
ATOM 5706 N N . ALA A 1 737 ? 6.926 -8.170 -6.415 1.00 98.75 737 ALA A N 1
ATOM 5707 C CA . ALA A 1 737 ? 5.765 -7.784 -7.211 1.00 98.75 737 ALA A CA 1
ATOM 5708 C C . ALA A 1 737 ? 4.748 -7.093 -6.295 1.00 98.75 737 ALA A C 1
ATOM 5710 O O . ALA A 1 737 ? 4.454 -7.608 -5.219 1.00 98.75 737 ALA A O 1
ATOM 5711 N N . ASP A 1 738 ? 4.245 -5.928 -6.705 1.00 98.62 738 ASP A N 1
ATOM 5712 C CA . ASP A 1 738 ? 3.253 -5.112 -5.986 1.00 98.62 738 ASP A CA 1
ATOM 5713 C C . ASP A 1 738 ? 3.514 -4.979 -4.463 1.00 98.62 738 ASP A C 1
ATOM 5715 O O . ASP A 1 738 ? 2.620 -5.173 -3.645 1.00 98.62 738 ASP A O 1
ATOM 5719 N N . GLY A 1 739 ? 4.754 -4.675 -4.058 1.00 97.12 739 GLY A N 1
ATOM 5720 C CA . GLY A 1 739 ? 5.125 -4.519 -2.642 1.00 97.12 739 GLY A CA 1
ATOM 5721 C C . GLY A 1 739 ? 5.320 -5.826 -1.854 1.00 97.12 739 GLY A C 1
ATOM 5722 O O . GLY A 1 739 ? 5.593 -5.779 -0.660 1.00 97.12 739 GLY A O 1
ATOM 5723 N N . ILE A 1 740 ? 5.225 -6.996 -2.491 1.00 98.25 740 ILE A N 1
ATOM 5724 C CA . ILE A 1 740 ? 5.469 -8.304 -1.866 1.00 98.25 740 ILE A CA 1
ATOM 5725 C C . ILE A 1 740 ? 6.772 -8.907 -2.403 1.00 98.25 740 ILE A C 1
ATOM 5727 O O . ILE A 1 740 ? 6.945 -9.051 -3.617 1.00 98.25 740 ILE A O 1
ATOM 5731 N N . LEU A 1 741 ? 7.689 -9.310 -1.515 1.00 98.25 741 LEU A N 1
ATOM 5732 C CA . LEU A 1 741 ? 8.915 -10.023 -1.900 1.00 98.25 741 LEU A CA 1
ATOM 5733 C C . LEU A 1 741 ? 8.604 -11.433 -2.430 1.00 98.25 741 LEU A C 1
ATOM 5735 O O . LEU A 1 741 ? 7.811 -12.174 -1.846 1.00 98.25 741 LEU A O 1
ATOM 5739 N N . HIS A 1 742 ? 9.272 -11.813 -3.515 1.00 98.38 742 HIS A N 1
ATOM 5740 C CA . HIS A 1 742 ? 9.111 -13.085 -4.223 1.00 98.38 742 HIS A CA 1
ATOM 5741 C C . HIS A 1 742 ? 10.456 -13.811 -4.377 1.00 98.38 742 HIS A C 1
ATOM 5743 O O . HIS A 1 742 ? 11.516 -13.192 -4.278 1.00 98.38 742 HIS A O 1
ATOM 5749 N N . GLU A 1 743 ? 10.425 -15.126 -4.601 1.00 98.19 743 GLU A N 1
ATOM 5750 C CA . GLU A 1 743 ? 11.596 -15.915 -5.004 1.00 98.19 743 GLU A CA 1
ATOM 5751 C C . GLU A 1 743 ? 12.192 -15.361 -6.321 1.00 98.19 743 GLU A C 1
ATOM 5753 O O . GLU A 1 743 ? 11.424 -14.924 -7.185 1.00 98.19 743 GLU A O 1
ATOM 5758 N N . PRO A 1 744 ? 13.529 -15.357 -6.516 1.00 98.06 744 PRO A N 1
ATOM 5759 C CA . PRO A 1 744 ? 14.139 -14.621 -7.625 1.00 98.06 744 PRO A CA 1
ATOM 5760 C C . PRO A 1 744 ? 13.813 -15.216 -9.005 1.00 98.06 744 PRO A C 1
ATOM 5762 O O . PRO A 1 744 ? 14.215 -16.340 -9.314 1.00 98.06 744 PRO A O 1
ATOM 5765 N N . LEU A 1 745 ? 13.141 -14.441 -9.863 1.00 97.88 745 LEU A N 1
ATOM 5766 C CA . LEU A 1 745 ? 12.709 -14.860 -11.202 1.00 97.88 745 LEU A CA 1
ATOM 5767 C C . LEU A 1 745 ? 13.423 -14.059 -12.305 1.00 97.88 745 LEU A C 1
ATOM 5769 O O . LEU A 1 745 ? 13.079 -12.910 -12.581 1.00 97.88 745 LEU A O 1
ATOM 5773 N N . SER A 1 746 ? 14.398 -14.683 -12.966 1.00 97.00 746 SER A N 1
ATOM 5774 C CA . SER A 1 746 ? 15.108 -14.122 -14.126 1.00 97.00 746 SER A CA 1
ATOM 5775 C C . SER A 1 746 ? 14.242 -14.085 -15.390 1.00 97.00 746 SER A C 1
ATOM 5777 O O . SER A 1 746 ? 13.781 -15.128 -15.855 1.00 97.00 746 SER A O 1
ATOM 5779 N N . VAL A 1 747 ? 14.085 -12.902 -15.993 1.00 96.50 747 VAL A N 1
ATOM 5780 C CA . VAL A 1 747 ? 13.398 -12.697 -17.286 1.00 96.50 747 VAL A CA 1
ATOM 5781 C C . VAL A 1 747 ? 14.187 -11.760 -18.212 1.00 96.50 747 VAL A C 1
ATOM 5783 O O . VAL A 1 747 ? 15.042 -11.000 -17.760 1.00 96.50 747 VAL A O 1
ATOM 5786 N N . ASP A 1 748 ? 13.877 -11.761 -19.512 1.00 93.44 748 ASP A N 1
ATOM 5787 C CA . ASP A 1 748 ? 14.395 -10.754 -20.460 1.00 93.44 748 ASP A CA 1
ATOM 5788 C C . ASP A 1 748 ? 13.492 -9.513 -20.539 1.00 93.44 748 ASP A C 1
ATOM 5790 O O . ASP A 1 748 ? 13.930 -8.443 -20.963 1.00 93.44 748 ASP A O 1
ATOM 5794 N N . SER A 1 749 ? 12.204 -9.670 -20.221 1.00 96.12 749 SER A N 1
ATOM 5795 C CA . SER A 1 749 ? 11.194 -8.624 -20.389 1.00 96.12 749 SER A CA 1
ATOM 5796 C C . SER A 1 749 ? 10.011 -8.808 -19.441 1.00 96.12 749 SER A C 1
ATOM 5798 O O . SER A 1 749 ? 9.648 -9.931 -19.083 1.00 96.12 749 SER A O 1
ATOM 5800 N N . ILE A 1 750 ? 9.397 -7.694 -19.046 1.00 98.12 750 ILE A N 1
ATOM 5801 C CA . ILE A 1 750 ? 8.325 -7.635 -18.048 1.00 98.12 750 ILE A CA 1
ATOM 5802 C C . ILE A 1 750 ? 7.090 -7.023 -18.711 1.00 98.12 750 ILE A C 1
ATOM 5804 O O . ILE A 1 750 ? 7.138 -5.869 -19.128 1.00 98.12 750 ILE A O 1
ATOM 5808 N N . GLN A 1 751 ? 5.980 -7.761 -18.801 1.00 98.06 751 GLN A N 1
ATOM 5809 C CA . GLN A 1 751 ? 4.683 -7.145 -19.076 1.00 98.06 751 GLN A CA 1
ATOM 5810 C C . GLN A 1 751 ? 4.115 -6.615 -17.759 1.00 98.06 751 GLN A C 1
ATOM 5812 O O . GLN A 1 751 ? 3.901 -7.387 -16.828 1.00 98.06 751 GLN A O 1
ATOM 5817 N N . ILE A 1 752 ? 3.900 -5.304 -17.681 1.00 98.69 752 ILE A N 1
ATOM 5818 C CA . ILE A 1 752 ? 3.434 -4.608 -16.480 1.00 98.69 752 ILE A CA 1
ATOM 5819 C C . ILE A 1 752 ? 2.137 -3.856 -16.793 1.00 98.69 752 ILE A C 1
ATOM 5821 O O . ILE A 1 752 ? 2.101 -2.962 -17.644 1.00 98.69 752 ILE A O 1
ATOM 5825 N N . TYR A 1 753 ? 1.049 -4.247 -16.135 1.00 98.69 753 TYR A N 1
ATOM 5826 C CA . TYR A 1 753 ? -0.271 -3.634 -16.297 1.00 98.69 753 TYR A CA 1
ATOM 5827 C C . TYR A 1 753 ? -0.395 -2.357 -15.461 1.00 98.69 753 TYR A C 1
ATOM 5829 O O . TYR A 1 753 ? 0.432 -2.119 -14.582 1.00 98.69 753 TYR A O 1
ATOM 5837 N N . ALA A 1 754 ? -1.386 -1.511 -15.762 1.00 98.56 754 ALA A N 1
ATOM 5838 C CA . ALA A 1 754 ? -1.645 -0.302 -14.979 1.00 98.56 754 ALA A CA 1
ATOM 5839 C C . ALA A 1 754 ? -1.749 -0.647 -13.481 1.00 98.56 754 ALA A C 1
ATOM 5841 O O . ALA A 1 754 ? -2.328 -1.677 -13.134 1.00 98.56 754 ALA A O 1
ATOM 5842 N N . ALA A 1 755 ? -1.152 0.190 -12.629 1.00 98.62 755 ALA A N 1
ATOM 5843 C CA . ALA A 1 755 ? -1.026 0.049 -11.175 1.00 98.62 755 ALA A CA 1
ATOM 5844 C C . ALA A 1 755 ? -0.106 -1.072 -10.632 1.00 98.62 755 ALA A C 1
ATOM 5846 O O . ALA A 1 755 ? 0.155 -1.118 -9.424 1.00 98.62 755 ALA A O 1
ATOM 5847 N N . GLN A 1 756 ? 0.444 -1.949 -11.481 1.00 98.88 756 GLN A N 1
ATOM 5848 C CA . GLN A 1 756 ? 1.415 -2.965 -11.048 1.00 98.88 756 GLN A CA 1
ATOM 5849 C C . GLN A 1 756 ? 2.808 -2.371 -10.781 1.00 98.88 756 GLN A C 1
ATOM 5851 O O . GLN A 1 756 ? 3.203 -1.356 -11.368 1.00 98.88 756 GLN A O 1
ATOM 5856 N N . ARG A 1 757 ? 3.576 -3.039 -9.909 1.00 98.88 757 ARG A N 1
ATOM 5857 C CA . ARG A 1 757 ? 4.985 -2.739 -9.610 1.00 98.88 757 ARG A CA 1
ATOM 5858 C C . ARG A 1 757 ? 5.839 -4.004 -9.615 1.00 98.88 757 ARG A C 1
ATOM 5860 O O . ARG A 1 757 ? 5.370 -5.074 -9.238 1.00 98.88 757 ARG A O 1
ATOM 5867 N N . TYR A 1 758 ? 7.112 -3.861 -9.971 1.00 98.94 758 TYR A N 1
ATOM 5868 C CA . TYR A 1 758 ? 8.123 -4.913 -9.850 1.00 98.94 758 TYR A CA 1
ATOM 5869 C C . TYR A 1 758 ? 9.473 -4.323 -9.420 1.00 98.94 758 TYR A C 1
ATOM 5871 O O . TYR A 1 758 ? 9.972 -3.418 -10.090 1.00 98.94 758 TYR A O 1
ATOM 5879 N N . SER A 1 759 ? 10.112 -4.871 -8.378 1.00 98.88 759 SER A N 1
ATOM 5880 C CA . SER A 1 759 ? 11.563 -4.680 -8.203 1.00 98.88 759 SER A CA 1
ATOM 5881 C C . SER A 1 759 ? 12.301 -5.777 -8.957 1.00 98.88 759 SER A C 1
ATOM 5883 O O . SER A 1 759 ? 12.040 -6.962 -8.729 1.00 98.88 759 SER A O 1
ATOM 5885 N N . PHE A 1 760 ? 13.259 -5.400 -9.802 1.00 98.81 760 PHE A N 1
ATOM 5886 C CA . PHE A 1 760 ? 14.183 -6.338 -10.435 1.00 98.81 760 PHE A CA 1
ATOM 5887 C C . PHE A 1 760 ? 15.638 -5.925 -10.212 1.00 98.81 760 PHE A C 1
ATOM 5889 O O . PHE A 1 760 ? 15.988 -4.747 -10.282 1.00 98.81 760 PHE A O 1
ATOM 5896 N N . ILE A 1 761 ? 16.501 -6.905 -9.961 1.00 98.81 761 ILE A N 1
ATOM 5897 C CA . ILE A 1 761 ? 17.946 -6.709 -9.902 1.00 98.81 761 ILE A CA 1
ATOM 5898 C C . ILE A 1 761 ? 18.510 -6.803 -11.321 1.00 98.81 761 ILE A C 1
ATOM 5900 O O . ILE A 1 761 ? 18.223 -7.754 -12.052 1.00 98.81 761 ILE A O 1
ATOM 5904 N N . MET A 1 762 ? 19.335 -5.828 -11.697 1.00 98.12 762 MET A N 1
ATOM 5905 C CA . MET A 1 762 ? 20.100 -5.818 -12.943 1.00 98.12 762 MET A CA 1
ATOM 5906 C C . MET A 1 762 ? 21.573 -5.528 -12.644 1.00 98.12 762 MET A C 1
ATOM 5908 O O . MET A 1 762 ? 21.908 -4.502 -12.048 1.00 98.12 762 MET A O 1
ATOM 5912 N N . THR A 1 763 ? 22.469 -6.404 -13.095 1.00 98.25 763 THR A N 1
ATOM 5913 C CA . THR A 1 763 ? 23.914 -6.138 -13.081 1.00 98.25 763 THR A CA 1
ATOM 5914 C C . THR A 1 763 ? 24.280 -5.270 -14.281 1.00 98.25 763 THR A C 1
ATOM 5916 O O . THR A 1 763 ? 23.958 -5.615 -15.415 1.00 98.25 763 THR A O 1
ATOM 5919 N N . ALA A 1 764 ? 24.999 -4.172 -14.060 1.00 98.25 764 ALA A N 1
ATOM 5920 C CA . ALA A 1 764 ? 25.554 -3.340 -15.124 1.00 98.25 764 ALA A CA 1
ATOM 5921 C C . ALA A 1 764 ? 26.859 -3.955 -15.679 1.00 98.25 764 ALA A C 1
ATOM 5923 O O . ALA A 1 764 ? 27.933 -3.357 -15.603 1.00 98.25 764 ALA A O 1
ATOM 5924 N N . ASP A 1 765 ? 26.793 -5.174 -16.219 1.00 97.44 765 ASP A N 1
ATOM 5925 C CA . ASP A 1 765 ? 27.955 -5.956 -16.678 1.00 97.44 765 ASP A CA 1
ATOM 5926 C C . ASP A 1 765 ? 28.368 -5.690 -18.139 1.00 97.44 765 ASP A C 1
ATOM 5928 O O . ASP A 1 765 ? 29.529 -5.899 -18.500 1.00 97.44 765 ASP A O 1
ATOM 5932 N N . GLN A 1 766 ? 27.453 -5.171 -18.963 1.00 97.62 766 GLN A N 1
ATOM 5933 C CA . GLN A 1 766 ? 27.703 -4.832 -20.367 1.00 97.62 766 GLN A CA 1
ATOM 5934 C C . GLN A 1 766 ? 28.790 -3.753 -20.542 1.00 97.62 766 GLN A C 1
ATOM 5936 O O . GLN A 1 766 ? 29.223 -3.089 -19.596 1.00 97.62 766 GLN A O 1
ATOM 5941 N N . ALA A 1 767 ? 29.271 -3.574 -21.776 1.00 97.88 767 ALA A N 1
ATOM 5942 C CA . ALA A 1 767 ? 30.301 -2.583 -22.097 1.00 97.88 767 ALA A CA 1
ATOM 5943 C C . ALA A 1 767 ? 29.810 -1.138 -21.873 1.00 97.88 767 ALA A C 1
ATOM 5945 O O . ALA A 1 767 ? 28.644 -0.836 -22.121 1.00 97.88 767 ALA A O 1
ATOM 5946 N N . VAL A 1 768 ? 30.706 -0.226 -21.476 1.00 98.50 768 VAL A N 1
ATOM 5947 C CA . VAL A 1 768 ? 30.384 1.199 -21.257 1.00 98.50 768 VAL A CA 1
ATOM 5948 C C . VAL A 1 768 ? 29.845 1.842 -22.543 1.00 98.50 768 VAL A C 1
ATOM 5950 O O . VAL A 1 768 ? 30.598 2.137 -23.471 1.00 98.50 768 VAL A O 1
ATOM 5953 N N . ASN A 1 769 ? 28.527 2.041 -22.599 1.00 98.44 769 ASN A N 1
ATOM 5954 C CA . ASN A 1 769 ? 27.799 2.598 -23.738 1.00 98.44 769 ASN A CA 1
ATOM 5955 C C . ASN A 1 769 ? 26.439 3.185 -23.287 1.00 98.44 769 ASN A C 1
ATOM 5957 O O . ASN A 1 769 ? 26.100 3.171 -22.101 1.00 98.44 769 ASN A O 1
ATOM 5961 N N . ASN A 1 770 ? 25.655 3.696 -24.238 1.00 98.56 770 ASN A N 1
ATOM 5962 C CA . ASN A 1 770 ? 24.224 3.948 -24.075 1.00 98.56 770 ASN A CA 1
ATOM 5963 C C . ASN A 1 770 ? 23.428 2.740 -24.605 1.00 98.56 770 ASN A C 1
ATOM 5965 O O . ASN A 1 770 ? 23.737 2.242 -25.690 1.00 98.56 770 ASN A O 1
ATOM 5969 N N . TYR A 1 771 ? 22.387 2.322 -23.883 1.00 98.56 771 TYR A N 1
ATOM 5970 C CA . TYR A 1 771 ? 21.465 1.235 -24.241 1.00 98.56 771 TYR A CA 1
ATOM 5971 C C . TYR A 1 771 ? 20.019 1.745 -24.203 1.00 98.56 771 TYR A C 1
ATOM 5973 O O . TYR A 1 771 ? 19.684 2.596 -23.373 1.00 98.56 771 TYR A O 1
ATOM 5981 N N . TRP A 1 772 ? 19.149 1.249 -25.087 1.00 98.50 772 TRP A N 1
ATOM 5982 C CA . TRP A 1 772 ? 17.725 1.587 -25.022 1.00 98.50 772 TRP A CA 1
ATOM 5983 C C . TRP A 1 772 ? 17.038 0.855 -23.869 1.00 98.50 772 TRP A C 1
ATOM 5985 O O . TRP A 1 772 ? 17.028 -0.374 -23.817 1.00 98.50 772 TRP A O 1
ATOM 5995 N N . ILE A 1 773 ? 16.389 1.625 -23.002 1.00 98.62 773 ILE A N 1
ATOM 5996 C CA . ILE A 1 773 ? 15.260 1.171 -22.189 1.00 98.62 773 ILE A CA 1
ATOM 5997 C C . ILE A 1 773 ? 14.019 1.292 -23.074 1.00 98.62 773 ILE A C 1
ATOM 5999 O O . ILE A 1 773 ? 13.849 2.300 -23.764 1.00 98.62 773 ILE A O 1
ATOM 6003 N N . ARG A 1 774 ? 13.157 0.279 -23.067 1.00 97.94 774 ARG A N 1
ATOM 6004 C CA . ARG A 1 774 ? 11.986 0.153 -23.941 1.00 97.94 774 ARG A CA 1
ATOM 6005 C C . ARG A 1 774 ? 10.753 -0.161 -23.107 1.00 97.94 774 ARG A C 1
ATOM 6007 O O . ARG A 1 774 ? 10.821 -1.037 -22.254 1.00 97.94 774 ARG A O 1
ATOM 6014 N N . ALA A 1 775 ? 9.633 0.500 -23.385 1.00 98.06 775 ALA A N 1
ATOM 6015 C CA . ALA A 1 775 ? 8.339 0.229 -22.757 1.00 98.06 775 ALA A CA 1
ATOM 6016 C C . ALA A 1 775 ? 7.230 0.272 -23.821 1.00 98.06 775 ALA A C 1
ATOM 6018 O O . ALA A 1 775 ? 6.585 1.299 -24.020 1.00 98.06 775 ALA A O 1
ATOM 6019 N N . ASN A 1 776 ? 7.042 -0.823 -24.564 1.00 97.62 776 ASN A N 1
ATOM 6020 C CA . ASN A 1 776 ? 6.086 -0.854 -25.675 1.00 97.62 776 ASN A CA 1
ATOM 6021 C C . ASN A 1 776 ? 4.640 -0.997 -25.157 1.00 97.62 776 ASN A C 1
ATOM 6023 O O . ASN A 1 776 ? 4.358 -2.013 -24.519 1.00 97.62 776 ASN A O 1
ATOM 6027 N N . PRO A 1 777 ? 3.733 -0.044 -25.431 1.00 97.50 777 PRO A N 1
ATOM 6028 C CA . PRO A 1 777 ? 2.352 -0.081 -24.953 1.00 97.50 777 PRO A CA 1
ATOM 6029 C C . PRO A 1 777 ? 1.486 -1.082 -25.737 1.00 97.50 777 PRO A C 1
ATOM 6031 O O . PRO A 1 777 ? 1.795 -1.438 -26.878 1.00 97.50 777 PRO A O 1
ATOM 6034 N N . ASN A 1 778 ? 0.354 -1.487 -25.156 1.00 95.56 778 ASN A N 1
ATOM 6035 C CA . ASN A 1 778 ? -0.699 -2.247 -25.843 1.00 95.56 778 ASN A CA 1
ATOM 6036 C C . ASN A 1 778 ? -1.626 -1.379 -26.720 1.00 95.56 778 ASN A C 1
ATOM 6038 O O . ASN A 1 778 ? -2.322 -1.915 -27.582 1.00 95.56 778 ASN A O 1
ATOM 6042 N N . ASN A 1 779 ? -1.667 -0.065 -26.489 1.00 94.25 779 ASN A N 1
ATOM 6043 C CA . ASN A 1 779 ? -2.520 0.901 -27.185 1.00 94.25 779 ASN A CA 1
ATOM 6044 C C . ASN A 1 779 ? -1.755 2.201 -27.524 1.00 94.25 779 ASN A C 1
ATOM 6046 O O . ASN A 1 779 ? -0.597 2.381 -27.153 1.00 94.25 779 ASN A O 1
ATOM 6050 N N . GLY A 1 780 ? -2.390 3.112 -28.270 1.00 93.94 780 GLY A N 1
ATOM 6051 C CA . GLY A 1 780 ? -1.729 4.333 -28.746 1.00 93.94 780 GLY A CA 1
ATOM 6052 C C . GLY A 1 780 ? -0.590 4.057 -29.748 1.00 93.94 780 GLY A C 1
ATOM 6053 O O . GLY A 1 780 ? -0.641 3.068 -30.485 1.00 93.94 780 GLY A O 1
ATOM 6054 N N . PRO A 1 781 ? 0.430 4.932 -29.835 1.00 94.94 781 PRO A N 1
ATOM 6055 C CA . PRO A 1 781 ? 1.561 4.751 -30.746 1.00 94.94 781 PRO A CA 1
ATOM 6056 C C . PRO A 1 781 ? 2.487 3.610 -30.292 1.00 94.94 781 PRO A C 1
ATOM 6058 O O . PRO A 1 781 ? 3.306 3.790 -29.398 1.00 94.94 781 PRO A O 1
ATOM 6061 N N . THR A 1 782 ? 2.398 2.437 -30.920 1.00 96.31 782 THR A N 1
ATOM 6062 C CA . THR A 1 782 ? 3.259 1.271 -30.629 1.00 96.31 782 THR A CA 1
ATOM 6063 C C . THR A 1 782 ? 4.598 1.305 -31.382 1.00 96.31 782 THR A C 1
ATOM 6065 O O . THR A 1 782 ? 4.687 1.859 -32.479 1.00 96.31 782 THR A O 1
ATOM 6068 N N . GLY A 1 783 ? 5.619 0.615 -30.867 1.00 95.62 783 GLY A N 1
ATOM 6069 C CA . GLY A 1 783 ? 6.957 0.505 -31.466 1.00 95.62 783 GLY A CA 1
ATOM 6070 C C . GLY A 1 783 ? 7.944 1.551 -30.935 1.00 95.62 783 GLY A C 1
ATOM 6071 O O . GLY A 1 783 ? 7.700 2.153 -29.898 1.00 95.62 783 GLY A O 1
ATOM 6072 N N . PHE A 1 784 ? 9.069 1.757 -31.633 1.00 95.25 784 PHE A N 1
ATOM 6073 C CA . PHE A 1 784 ? 10.196 2.585 -31.147 1.00 95.25 784 PHE A CA 1
ATOM 6074 C C . PHE A 1 784 ? 10.772 3.563 -32.192 1.00 95.25 784 PHE A C 1
ATOM 6076 O O . PHE A 1 784 ? 11.884 4.071 -32.039 1.00 95.25 784 PHE A O 1
ATOM 6083 N N . ILE A 1 785 ? 10.060 3.811 -33.298 1.00 92.75 785 ILE A N 1
ATOM 6084 C CA . ILE A 1 785 ? 10.571 4.644 -34.400 1.00 92.75 785 ILE A CA 1
ATOM 6085 C C . ILE A 1 785 ? 10.801 6.082 -33.902 1.00 92.75 785 ILE A C 1
ATOM 6087 O O . ILE A 1 785 ? 9.893 6.721 -33.378 1.00 92.75 785 ILE A O 1
ATOM 6091 N N . GLY A 1 786 ? 12.032 6.584 -34.053 1.00 90.69 786 GLY A N 1
ATOM 6092 C CA . GLY A 1 786 ? 12.443 7.910 -33.570 1.00 90.69 786 GLY A CA 1
ATOM 6093 C C . GLY A 1 786 ? 12.630 8.028 -32.048 1.00 90.69 786 GLY A C 1
ATOM 6094 O O . GLY A 1 786 ? 12.770 9.140 -31.537 1.00 90.69 786 GLY A O 1
ATOM 6095 N N . GLY A 1 787 ? 12.628 6.912 -31.312 1.00 93.88 787 GLY A N 1
ATOM 6096 C CA . GLY A 1 787 ? 12.781 6.915 -29.854 1.00 93.88 787 GLY A CA 1
ATOM 6097 C C . GLY A 1 787 ? 11.493 7.223 -29.084 1.00 93.88 787 GLY A C 1
ATOM 6098 O O . GLY A 1 787 ? 11.565 7.607 -27.921 1.00 93.88 787 GLY A O 1
ATOM 6099 N N . ILE A 1 788 ? 10.311 7.048 -29.695 1.00 96.06 788 ILE A N 1
ATOM 6100 C CA . ILE A 1 788 ? 9.067 6.901 -28.916 1.00 96.06 788 ILE A CA 1
ATOM 6101 C C . ILE A 1 788 ? 9.179 5.686 -27.979 1.00 96.06 788 ILE A C 1
ATOM 6103 O O . ILE A 1 788 ? 9.936 4.753 -28.264 1.00 96.06 788 ILE A O 1
ATOM 6107 N N . ASN A 1 789 ? 8.424 5.683 -26.877 1.00 97.50 789 ASN A N 1
ATOM 6108 C CA . ASN A 1 789 ? 8.319 4.544 -25.949 1.00 97.50 789 ASN A CA 1
ATOM 6109 C C . ASN A 1 789 ? 9.673 4.054 -25.389 1.00 97.50 789 ASN A C 1
ATOM 6111 O O . ASN A 1 789 ? 9.847 2.866 -25.103 1.00 97.50 789 ASN A O 1
ATOM 6115 N N . SER A 1 790 ? 10.651 4.962 -25.305 1.00 97.88 790 SER A N 1
ATOM 6116 C CA . SER A 1 790 ? 12.056 4.641 -25.052 1.00 97.88 790 SER A CA 1
ATOM 6117 C C . SER A 1 790 ? 12.716 5.643 -24.101 1.00 97.88 790 SER A C 1
ATOM 6119 O O . SER A 1 790 ? 12.387 6.827 -24.100 1.00 97.88 790 SER A O 1
ATOM 6121 N N . ALA A 1 791 ? 13.696 5.172 -23.335 1.00 98.56 791 ALA A N 1
ATOM 6122 C CA . ALA A 1 791 ? 14.594 5.978 -22.507 1.00 98.56 791 ALA A CA 1
ATOM 6123 C C . ALA A 1 791 ? 16.034 5.451 -22.624 1.00 98.56 791 ALA A C 1
ATOM 6125 O O . ALA A 1 791 ? 16.289 4.451 -23.297 1.00 98.56 791 ALA A O 1
ATOM 6126 N N . ILE A 1 792 ? 16.994 6.134 -22.003 1.00 98.75 792 ILE A N 1
ATOM 6127 C CA . ILE A 1 792 ? 18.422 5.836 -22.148 1.00 98.75 792 ILE A CA 1
ATOM 6128 C C . ILE A 1 792 ? 18.966 5.255 -20.842 1.00 98.75 792 ILE A C 1
ATOM 6130 O O . ILE A 1 792 ? 19.030 5.960 -19.838 1.00 98.75 792 ILE A O 1
ATOM 6134 N N . LEU A 1 793 ? 19.440 4.009 -20.868 1.00 98.81 793 LEU A N 1
ATOM 6135 C CA . LEU A 1 793 ? 20.360 3.506 -19.851 1.00 98.81 793 LEU A CA 1
ATOM 6136 C C . LEU A 1 793 ? 21.777 3.939 -20.249 1.00 98.81 793 LEU A C 1
ATOM 6138 O O . LEU A 1 793 ? 22.275 3.552 -21.309 1.00 98.81 793 LEU A O 1
ATOM 6142 N N . ARG A 1 794 ? 22.424 4.765 -19.426 1.00 98.75 794 ARG A N 1
ATOM 6143 C CA . ARG A 1 794 ? 23.750 5.334 -19.689 1.00 98.75 794 ARG A CA 1
ATOM 6144 C C . ARG A 1 794 ? 24.771 4.815 -18.690 1.00 98.75 794 ARG A C 1
ATOM 6146 O O . ARG A 1 794 ? 24.638 5.028 -17.489 1.00 98.75 794 ARG A O 1
ATOM 6153 N N . TYR A 1 795 ? 25.832 4.205 -19.200 1.00 98.69 795 TYR A N 1
ATOM 6154 C CA . TYR A 1 795 ? 26.982 3.850 -18.379 1.00 98.69 795 TYR A CA 1
ATOM 6155 C C . TYR A 1 795 ? 27.846 5.077 -18.056 1.00 98.69 795 TYR A C 1
ATOM 6157 O O . TYR A 1 795 ? 28.074 5.934 -18.913 1.00 98.69 795 TYR A O 1
ATOM 6165 N N . GLU A 1 796 ? 28.392 5.137 -16.843 1.00 98.12 796 GLU A N 1
ATOM 6166 C CA . GLU A 1 796 ? 29.406 6.119 -16.453 1.00 98.12 796 GLU A CA 1
ATOM 6167 C C . GLU A 1 796 ? 30.607 6.063 -17.416 1.00 98.12 796 GLU A C 1
ATOM 6169 O O . GLU A 1 796 ? 31.219 5.014 -17.613 1.00 98.12 796 GLU A O 1
ATOM 6174 N N . GLY A 1 797 ? 30.928 7.199 -18.042 1.00 96.94 797 GLY A N 1
ATOM 6175 C CA . GLY A 1 797 ? 31.965 7.303 -19.077 1.00 96.94 797 GLY A CA 1
ATOM 6176 C C . GLY A 1 797 ? 31.472 7.127 -20.521 1.00 96.94 797 GLY A C 1
ATOM 6177 O O . GLY A 1 797 ? 32.235 7.402 -21.448 1.00 96.94 797 GLY A O 1
ATOM 6178 N N . ALA A 1 798 ? 30.212 6.737 -20.748 1.00 98.00 798 ALA A N 1
ATOM 6179 C CA . ALA A 1 798 ? 29.611 6.757 -22.081 1.00 98.00 798 ALA A CA 1
ATOM 6180 C C . ALA A 1 798 ? 29.332 8.197 -22.559 1.00 98.00 798 ALA A C 1
ATOM 6182 O O . ALA A 1 798 ? 29.156 9.123 -21.767 1.00 98.00 798 ALA A O 1
ATOM 6183 N N . SER A 1 799 ? 29.276 8.395 -23.880 1.00 97.06 799 SER A N 1
ATOM 6184 C CA . SER A 1 799 ? 29.010 9.718 -24.464 1.00 97.06 799 SER A CA 1
ATOM 6185 C C . SER A 1 799 ? 27.557 10.170 -24.268 1.00 97.06 799 SER A C 1
ATOM 6187 O O . SER A 1 799 ? 26.639 9.350 -24.253 1.00 97.06 799 SER A O 1
ATOM 6189 N N . THR A 1 800 ? 27.321 11.483 -24.195 1.00 96.50 800 THR A N 1
ATOM 6190 C CA . THR A 1 800 ? 25.968 12.066 -24.162 1.00 96.50 800 THR A CA 1
ATOM 6191 C C . THR A 1 800 ? 25.316 12.004 -25.549 1.00 96.50 800 THR A C 1
ATOM 6193 O O . THR A 1 800 ? 25.265 12.992 -26.277 1.00 96.50 800 THR A O 1
ATOM 6196 N N . SER A 1 801 ? 24.850 10.816 -25.928 1.00 95.19 801 SER A N 1
ATOM 6197 C CA . SER A 1 801 ? 24.181 10.511 -27.198 1.00 95.19 801 SER A CA 1
ATOM 6198 C C . SER A 1 801 ? 23.001 9.552 -26.988 1.00 95.19 801 SER A C 1
ATOM 6200 O O . SER A 1 801 ? 22.830 8.996 -25.897 1.00 95.19 801 SER A O 1
ATOM 6202 N N . GLU A 1 802 ? 22.161 9.391 -28.015 1.00 95.88 802 GLU A N 1
ATOM 6203 C CA . GLU A 1 802 ? 21.121 8.355 -28.048 1.00 95.88 802 GLU A CA 1
ATOM 6204 C C . GLU A 1 802 ? 21.742 6.971 -28.340 1.00 95.88 802 GLU A C 1
ATOM 6206 O O . GLU A 1 802 ? 22.715 6.893 -29.099 1.00 95.88 802 GLU A O 1
ATOM 6211 N N . PRO A 1 803 ? 21.215 5.873 -27.763 1.00 97.25 803 PRO A N 1
ATOM 6212 C CA . PRO A 1 803 ? 21.691 4.525 -28.052 1.00 97.25 803 PRO A CA 1
ATOM 6213 C C . PRO A 1 803 ? 21.558 4.142 -29.533 1.00 97.25 803 PRO A C 1
ATOM 6215 O O . PRO A 1 803 ? 20.548 4.398 -30.186 1.00 97.25 803 PRO A O 1
ATOM 6218 N N . THR A 1 804 ? 22.554 3.424 -30.049 1.00 96.19 804 THR A N 1
ATOM 6219 C CA . THR A 1 804 ? 22.514 2.781 -31.376 1.00 96.19 804 THR A CA 1
ATOM 6220 C C . THR A 1 804 ? 22.249 1.273 -31.289 1.00 96.19 804 THR A C 1
ATOM 6222 O O . THR A 1 804 ? 22.380 0.557 -32.283 1.00 96.19 804 THR A O 1
ATOM 6225 N N . THR A 1 805 ? 21.876 0.775 -30.106 1.00 96.50 805 THR A N 1
ATOM 6226 C CA . THR A 1 805 ? 21.551 -0.635 -29.876 1.00 96.50 805 THR A CA 1
ATOM 6227 C C . THR A 1 805 ? 20.263 -1.046 -30.594 1.00 96.50 805 THR A C 1
ATOM 6229 O O . THR A 1 805 ? 19.355 -0.244 -30.822 1.00 96.50 805 THR A O 1
ATOM 6232 N N . SER A 1 806 ? 20.207 -2.316 -30.994 1.00 91.44 806 SER A N 1
ATOM 6233 C CA . SER A 1 806 ? 19.025 -2.937 -31.599 1.00 91.44 806 SER A CA 1
ATOM 6234 C C . SER A 1 806 ? 18.270 -3.733 -30.542 1.00 91.44 806 SER A C 1
ATOM 6236 O O . SER A 1 806 ? 18.905 -4.318 -29.669 1.00 91.44 806 SER A O 1
ATOM 6238 N N . GLN A 1 807 ? 16.939 -3.790 -30.649 1.00 89.12 807 GLN A N 1
ATOM 6239 C CA . GLN A 1 807 ? 16.131 -4.589 -29.730 1.00 89.12 807 GLN A CA 1
ATOM 6240 C C . GLN A 1 807 ? 16.539 -6.062 -29.793 1.00 89.12 807 GLN A C 1
ATOM 6242 O O . GLN A 1 807 ? 16.587 -6.670 -30.864 1.00 89.12 807 GLN A O 1
ATOM 6247 N N . ASP A 1 808 ? 16.805 -6.628 -28.623 1.00 83.56 808 ASP A N 1
ATOM 6248 C CA . ASP A 1 808 ? 17.229 -8.009 -28.481 1.00 83.56 808 ASP A CA 1
ATOM 6249 C C . ASP A 1 808 ? 16.081 -9.008 -28.648 1.00 83.56 808 ASP A C 1
ATOM 6251 O O . ASP A 1 808 ? 15.006 -8.853 -28.063 1.00 83.56 808 ASP A O 1
ATOM 6255 N N . THR A 1 809 ? 16.351 -10.109 -29.355 1.00 78.69 809 THR A N 1
ATOM 6256 C CA . THR A 1 809 ? 15.524 -11.316 -29.260 1.00 78.69 809 THR A CA 1
ATOM 6257 C C . THR A 1 809 ? 15.637 -11.901 -27.853 1.00 78.69 809 THR A C 1
ATOM 6259 O O . THR A 1 809 ? 16.754 -12.133 -27.370 1.00 78.69 809 THR A O 1
ATOM 6262 N N . SER A 1 810 ? 14.479 -12.145 -27.238 1.00 76.06 810 SER A N 1
ATOM 6263 C CA . SER A 1 810 ? 14.339 -12.682 -25.883 1.00 76.06 810 SER A CA 1
ATOM 6264 C C . SER A 1 810 ? 14.884 -14.113 -25.756 1.00 76.06 810 SER A C 1
ATOM 6266 O O . SER A 1 810 ? 14.719 -14.921 -26.673 1.00 76.06 810 SER A O 1
ATOM 6268 N N . VAL A 1 811 ? 15.531 -14.413 -24.626 1.00 74.94 811 VAL A N 1
ATOM 6269 C CA . VAL A 1 811 ? 16.164 -15.704 -24.306 1.00 74.94 811 VAL A CA 1
ATOM 6270 C C . VAL A 1 811 ? 15.470 -16.400 -23.130 1.00 74.94 811 VAL A C 1
ATOM 6272 O O . VAL A 1 811 ? 15.021 -17.533 -23.289 1.00 74.94 811 VAL A O 1
ATOM 6275 N N . ASN A 1 812 ? 15.329 -15.731 -21.982 1.00 75.56 812 ASN A N 1
ATOM 6276 C CA . ASN A 1 812 ? 14.605 -16.239 -20.806 1.00 75.56 812 ASN A CA 1
ATOM 6277 C C . ASN A 1 812 ? 13.092 -15.961 -20.876 1.00 75.56 812 ASN A C 1
ATOM 6279 O O . ASN A 1 812 ? 12.329 -16.461 -20.053 1.00 75.56 812 ASN A O 1
ATOM 6283 N N . GLY A 1 813 ? 12.645 -15.200 -21.879 1.00 87.56 813 GLY A N 1
ATOM 6284 C CA . GLY A 1 813 ? 11.235 -14.962 -22.173 1.00 87.56 813 GLY A CA 1
ATOM 6285 C C . GLY A 1 813 ? 10.660 -13.660 -21.611 1.00 87.56 813 GLY A C 1
ATOM 6286 O O . GLY A 1 813 ? 11.353 -12.791 -21.069 1.00 87.56 813 GLY A O 1
ATOM 6287 N N . LEU A 1 814 ? 9.346 -13.541 -21.789 1.00 92.69 814 LEU A N 1
ATOM 6288 C CA . LEU A 1 814 ? 8.489 -12.587 -21.094 1.00 92.69 814 LEU A CA 1
ATOM 6289 C C . LEU A 1 814 ? 8.112 -13.168 -19.725 1.00 92.69 814 LEU A C 1
ATOM 6291 O O . LEU A 1 814 ? 7.936 -14.383 -19.606 1.00 92.69 814 LEU A O 1
ATOM 6295 N N . ILE A 1 815 ? 7.949 -12.310 -18.717 1.00 95.25 815 ILE A N 1
ATOM 6296 C CA . ILE A 1 815 ? 7.378 -12.692 -17.419 1.00 95.25 815 ILE A CA 1
ATOM 6297 C C . ILE A 1 815 ? 6.082 -13.509 -17.579 1.00 95.25 815 ILE A C 1
ATOM 6299 O O . ILE A 1 815 ? 5.223 -13.198 -18.405 1.00 95.25 815 ILE A O 1
ATOM 6303 N N . ASN A 1 816 ? 5.932 -14.542 -16.751 1.00 95.69 816 ASN A N 1
ATOM 6304 C CA . ASN A 1 816 ? 4.690 -15.290 -16.599 1.00 95.69 816 ASN A CA 1
ATOM 6305 C C . ASN A 1 816 ? 4.346 -15.369 -15.108 1.00 95.69 816 ASN A C 1
ATOM 6307 O O . ASN A 1 816 ? 5.140 -15.872 -14.313 1.00 95.69 816 ASN A O 1
ATOM 6311 N N . GLU A 1 817 ? 3.170 -14.868 -14.737 1.00 96.81 817 GLU A N 1
ATOM 6312 C CA . GLU A 1 817 ? 2.727 -14.715 -13.346 1.00 96.81 817 GLU A CA 1
ATOM 6313 C C . GLU A 1 817 ? 2.654 -16.048 -12.583 1.00 96.81 817 GLU A C 1
ATOM 6315 O O . GLU A 1 817 ? 2.889 -16.071 -11.379 1.00 96.81 817 GLU A O 1
ATOM 6320 N N . VAL A 1 818 ? 2.439 -17.181 -13.268 1.00 97.25 818 VAL A N 1
ATOM 6321 C CA . VAL A 1 818 ? 2.423 -18.512 -12.619 1.00 97.25 818 VAL A CA 1
ATOM 6322 C C . VAL A 1 818 ? 3.781 -18.941 -12.044 1.00 97.25 818 VAL A C 1
ATOM 6324 O O . VAL A 1 818 ? 3.819 -19.869 -11.238 1.00 97.25 818 VAL A O 1
ATOM 6327 N N . ASN A 1 819 ? 4.873 -18.284 -12.456 1.00 97.50 819 ASN A N 1
ATOM 6328 C CA . ASN A 1 819 ? 6.240 -18.543 -11.993 1.00 97.50 819 ASN A CA 1
ATOM 6329 C C . ASN A 1 819 ? 6.671 -17.608 -10.845 1.00 97.50 819 ASN A C 1
ATOM 6331 O O . ASN A 1 819 ? 7.811 -17.691 -10.393 1.00 97.50 819 ASN A O 1
ATOM 6335 N N . LEU A 1 820 ? 5.807 -16.685 -10.407 1.00 97.81 820 LEU A N 1
ATOM 6336 C CA . LEU A 1 820 ? 6.057 -15.843 -9.240 1.00 97.81 820 LEU A CA 1
ATOM 6337 C C . LEU A 1 820 ? 5.576 -16.575 -7.982 1.00 97.81 820 LEU A C 1
ATOM 6339 O O . LEU A 1 820 ? 4.414 -16.973 -7.888 1.00 97.81 820 LEU A O 1
ATOM 6343 N N . HIS A 1 821 ? 6.468 -16.724 -7.004 1.00 97.94 821 HIS A N 1
ATOM 6344 C CA . HIS A 1 821 ? 6.193 -17.363 -5.716 1.00 97.94 821 HIS A CA 1
ATOM 6345 C C . HIS A 1 821 ? 6.619 -16.422 -4.575 1.00 97.94 821 HIS A C 1
ATOM 6347 O O . HIS A 1 821 ? 7.757 -15.954 -4.604 1.00 97.94 821 HIS A O 1
ATOM 6353 N N . PRO A 1 822 ? 5.757 -16.076 -3.602 1.00 96.50 822 PRO A N 1
ATOM 6354 C CA . PRO A 1 822 ? 6.106 -15.148 -2.527 1.00 96.50 822 PRO A CA 1
ATOM 6355 C C . PRO A 1 822 ? 7.150 -15.760 -1.585 1.00 96.50 822 PRO A C 1
ATOM 6357 O O . PRO A 1 822 ? 7.043 -16.920 -1.188 1.00 96.50 822 PRO A O 1
ATOM 6360 N N . LEU A 1 823 ? 8.148 -14.961 -1.201 1.00 92.88 823 LEU A N 1
ATOM 6361 C CA . LEU A 1 823 ? 9.309 -15.396 -0.414 1.00 92.88 823 LEU A CA 1
ATOM 6362 C C . LEU A 1 823 ? 8.941 -15.797 1.026 1.00 92.88 823 LEU A C 1
ATOM 6364 O O . LEU A 1 823 ? 9.606 -16.633 1.638 1.00 92.88 823 LEU A O 1
ATOM 6368 N N . VAL A 1 824 ? 7.895 -15.180 1.580 1.00 83.81 824 VAL A N 1
ATOM 6369 C CA . VAL A 1 824 ? 7.470 -15.338 2.976 1.00 83.81 824 VAL A CA 1
ATOM 6370 C C . VAL A 1 824 ? 6.000 -15.747 3.023 1.00 83.81 824 VAL A C 1
ATOM 6372 O O . VAL A 1 824 ? 5.162 -15.189 2.317 1.00 83.81 824 VAL A O 1
ATOM 6375 N N . ASN A 1 825 ? 5.693 -16.726 3.877 1.00 83.12 825 ASN A N 1
ATOM 6376 C CA . ASN A 1 825 ? 4.364 -17.324 4.048 1.00 83.12 825 ASN A CA 1
ATOM 6377 C C . ASN A 1 825 ? 3.675 -17.732 2.719 1.00 83.12 825 ASN A C 1
ATOM 6379 O O . ASN A 1 825 ? 2.536 -17.316 2.482 1.00 83.12 825 ASN A O 1
ATOM 6383 N N . PRO A 1 826 ? 4.333 -18.521 1.842 1.00 85.88 826 PRO A N 1
ATOM 6384 C CA . PRO A 1 826 ? 3.714 -19.014 0.616 1.00 85.88 826 PRO A CA 1
ATOM 6385 C C . PRO A 1 826 ? 2.560 -19.981 0.906 1.00 85.88 826 PRO A C 1
ATOM 6387 O O . PRO A 1 826 ? 2.620 -20.787 1.836 1.00 85.88 826 PRO A O 1
ATOM 6390 N N . GLY A 1 827 ? 1.529 -19.903 0.066 1.00 85.56 827 GLY A N 1
ATOM 6391 C CA . GLY A 1 827 ? 0.328 -20.732 0.147 1.00 85.56 827 GLY A CA 1
ATOM 6392 C C . GLY A 1 827 ? -0.924 -19.888 0.336 1.00 85.56 827 GLY A C 1
ATOM 6393 O O . GLY A 1 827 ? -0.917 -18.914 1.085 1.00 85.56 827 GLY A O 1
ATOM 6394 N N . ALA A 1 828 ? -1.993 -20.262 -0.365 1.00 91.12 828 ALA A N 1
ATOM 6395 C CA . ALA A 1 828 ? -3.254 -19.531 -0.327 1.00 91.12 828 ALA A CA 1
ATOM 6396 C C . ALA A 1 828 ? -4.090 -19.898 0.909 1.00 91.12 828 ALA A C 1
ATOM 6398 O O . ALA A 1 828 ? -4.100 -21.067 1.307 1.00 91.12 828 ALA A O 1
ATOM 6399 N N . PRO A 1 829 ? -4.856 -18.953 1.483 1.00 89.62 829 PRO A N 1
ATOM 6400 C CA . PRO A 1 829 ? -5.745 -19.246 2.598 1.00 89.62 829 PRO A CA 1
ATOM 6401 C C . PRO A 1 829 ? -6.879 -20.202 2.187 1.00 89.62 829 PRO A C 1
ATOM 6403 O O . PRO A 1 829 ? -7.311 -20.241 1.031 1.00 89.62 829 PRO A O 1
ATOM 6406 N N . GLY A 1 830 ? -7.382 -20.973 3.154 1.00 90.56 830 GLY A N 1
ATOM 6407 C CA . GLY A 1 830 ? -8.457 -21.954 2.964 1.00 90.56 830 GLY A CA 1
ATOM 6408 C C . GLY A 1 830 ? -7.974 -23.335 2.494 1.00 90.56 830 GLY A C 1
ATOM 6409 O O . GLY A 1 830 ? -6.793 -23.670 2.531 1.00 90.56 830 GLY A O 1
ATOM 6410 N N . GLY A 1 831 ? -8.910 -24.179 2.065 1.00 85.75 831 GLY A N 1
ATOM 6411 C CA . GLY A 1 831 ? -8.645 -25.519 1.541 1.00 85.75 831 GLY A CA 1
ATOM 6412 C C . GLY A 1 831 ? -8.092 -25.503 0.113 1.00 85.75 831 GLY A C 1
ATOM 6413 O O . GLY A 1 831 ? -8.536 -24.718 -0.726 1.00 85.75 831 GLY A O 1
ATOM 6414 N N . ALA A 1 832 ? -7.151 -26.405 -0.184 1.00 93.19 832 ALA A N 1
ATOM 6415 C CA . ALA A 1 832 ? -6.451 -26.512 -1.472 1.00 93.19 832 ALA A CA 1
ATOM 6416 C C . ALA A 1 832 ? -7.297 -27.154 -2.601 1.00 93.19 832 ALA A C 1
ATOM 6418 O O . ALA A 1 832 ? -6.901 -28.142 -3.222 1.00 93.19 832 ALA A O 1
ATOM 6419 N N . PHE A 1 833 ? -8.498 -26.621 -2.828 1.00 90.12 833 PHE A N 1
ATOM 6420 C CA . PHE A 1 833 ? -9.446 -27.006 -3.876 1.00 90.12 833 PHE A CA 1
ATOM 6421 C C . PHE A 1 833 ? -10.377 -25.826 -4.210 1.00 90.12 833 PHE A C 1
ATOM 6423 O O . PHE A 1 833 ? -10.528 -24.908 -3.403 1.00 90.12 833 PHE A O 1
ATOM 6430 N N . ILE A 1 834 ? -11.000 -25.840 -5.394 1.00 88.38 834 ILE A N 1
ATOM 6431 C CA . ILE A 1 834 ? -11.904 -24.772 -5.872 1.00 88.38 834 ILE A CA 1
ATOM 6432 C C . ILE A 1 834 ? -13.128 -24.687 -4.951 1.00 88.38 834 ILE A C 1
ATOM 6434 O O . ILE A 1 834 ? -13.717 -25.718 -4.626 1.00 88.38 834 ILE A O 1
ATOM 6438 N N . GLY A 1 835 ? -13.509 -23.482 -4.520 1.00 87.50 835 GLY A N 1
ATOM 6439 C CA . GLY A 1 835 ? -14.554 -23.284 -3.514 1.00 87.50 835 GLY A CA 1
ATOM 6440 C C . GLY A 1 835 ? -14.150 -23.700 -2.095 1.00 87.50 835 GLY A C 1
ATOM 6441 O O . GLY A 1 835 ? -15.001 -23.773 -1.220 1.00 87.50 835 GLY A O 1
ATOM 6442 N N . GLY A 1 836 ? -12.865 -23.970 -1.841 1.00 90.19 836 GLY A N 1
ATOM 6443 C CA . GLY A 1 836 ? -12.330 -24.308 -0.517 1.00 90.19 836 GLY A CA 1
ATOM 6444 C C . GLY A 1 836 ? -12.162 -23.123 0.441 1.00 90.19 836 GLY A C 1
ATOM 6445 O O . GLY A 1 836 ? -11.414 -23.247 1.406 1.00 90.19 836 GLY A O 1
ATOM 6446 N N . ALA A 1 837 ? -12.799 -21.988 0.164 1.00 94.25 837 ALA A N 1
ATOM 6447 C CA . ALA A 1 837 ? -12.817 -20.812 1.030 1.00 94.25 837 ALA A CA 1
ATOM 6448 C C . ALA A 1 837 ? -14.113 -20.764 1.870 1.00 94.25 837 ALA A C 1
ATOM 6450 O O . ALA A 1 837 ? -15.029 -21.560 1.654 1.00 94.25 837 ALA A O 1
ATOM 6451 N N . ASP A 1 838 ? -14.230 -19.815 2.795 1.00 95.06 838 ASP A N 1
ATOM 6452 C CA . ASP A 1 838 ? -15.449 -19.604 3.593 1.00 95.06 838 ASP A CA 1
ATOM 6453 C C . ASP A 1 838 ? -16.500 -18.790 2.819 1.00 95.06 838 ASP A C 1
ATOM 6455 O O . ASP A 1 838 ? -17.703 -19.021 2.951 1.00 95.06 838 ASP A O 1
ATOM 6459 N N . VAL A 1 839 ? -16.045 -17.865 1.965 1.00 96.75 839 VAL A N 1
ATOM 6460 C CA . VAL A 1 839 ? -16.877 -17.064 1.054 1.00 96.75 839 VAL A CA 1
ATOM 6461 C C . VAL A 1 839 ? -16.406 -17.259 -0.388 1.00 96.75 839 VAL A C 1
ATOM 6463 O O . VAL A 1 839 ? -15.207 -17.274 -0.663 1.00 96.75 839 VAL A O 1
ATOM 6466 N N . GLN A 1 840 ? -17.346 -17.405 -1.326 1.00 97.44 840 GLN A N 1
ATOM 6467 C CA . GLN A 1 840 ? -17.073 -17.444 -2.765 1.00 97.44 840 GLN A CA 1
ATOM 6468 C C . GLN A 1 840 ? -17.860 -16.341 -3.474 1.00 97.44 840 GLN A C 1
ATOM 6470 O O . GLN A 1 840 ? -19.092 -16.330 -3.428 1.00 97.44 840 GLN A O 1
ATOM 6475 N N . LEU A 1 841 ? -17.163 -15.447 -4.176 1.00 97.56 841 LEU A N 1
ATOM 6476 C CA . LEU A 1 841 ? -17.761 -14.411 -5.016 1.00 97.56 841 LEU A CA 1
ATOM 6477 C C . LEU A 1 841 ? -17.391 -14.659 -6.481 1.00 97.56 841 LEU A C 1
ATOM 6479 O O . LEU A 1 841 ? -16.273 -14.388 -6.914 1.00 97.56 841 LEU A O 1
ATOM 6483 N N . ASN A 1 842 ? -18.345 -15.153 -7.268 1.00 96.81 842 ASN A N 1
ATOM 6484 C CA . ASN A 1 842 ? -18.218 -15.141 -8.722 1.00 96.81 842 ASN A CA 1
ATOM 6485 C C . ASN A 1 842 ? -18.714 -13.788 -9.245 1.00 96.81 842 ASN A C 1
ATOM 6487 O O . ASN A 1 842 ? -19.895 -13.466 -9.094 1.00 96.81 842 ASN A O 1
ATOM 6491 N N . LEU A 1 843 ? -17.818 -12.987 -9.822 1.00 96.94 843 LEU A N 1
ATOM 6492 C CA . LEU A 1 843 ? -18.136 -11.654 -10.321 1.00 96.94 843 LEU A CA 1
ATOM 6493 C C . LEU A 1 843 ? -18.272 -11.703 -11.845 1.00 96.94 843 LEU A C 1
ATOM 6495 O O . LEU A 1 843 ? -17.296 -11.846 -12.579 1.00 96.94 843 LEU A O 1
ATOM 6499 N N . VAL A 1 844 ? -19.510 -11.596 -12.330 1.00 96.06 844 VAL A N 1
ATOM 6500 C CA . VAL A 1 844 ? -19.831 -11.595 -13.760 1.00 96.06 844 VAL A CA 1
ATOM 6501 C C . VAL A 1 844 ? -19.553 -10.209 -14.332 1.00 96.06 844 VAL A C 1
ATOM 6503 O O . VAL A 1 844 ? -20.306 -9.263 -14.094 1.00 96.06 844 VAL A O 1
ATOM 6506 N N . LEU A 1 845 ? -18.460 -10.102 -15.081 1.00 96.25 845 LEU A N 1
ATOM 6507 C CA . LEU A 1 845 ? -17.967 -8.862 -15.674 1.00 96.25 845 LEU A CA 1
ATOM 6508 C C . LEU A 1 845 ? -18.558 -8.672 -17.074 1.00 96.25 845 LEU A C 1
ATOM 6510 O O . LEU A 1 845 ? -18.456 -9.556 -17.925 1.00 96.25 845 LEU A O 1
ATOM 6514 N N . ALA A 1 846 ? -19.172 -7.520 -17.330 1.00 94.88 846 ALA A N 1
ATOM 6515 C CA . ALA A 1 846 ? -19.771 -7.217 -18.627 1.00 94.88 846 ALA A CA 1
ATOM 6516 C C . ALA A 1 846 ? -19.749 -5.717 -18.944 1.00 94.88 846 ALA A C 1
ATOM 6518 O O . ALA A 1 846 ? -19.570 -4.874 -18.066 1.00 94.88 846 ALA A O 1
ATOM 6519 N N . ARG A 1 847 ? -19.990 -5.379 -20.216 1.00 93.38 847 ARG A N 1
ATOM 6520 C CA . ARG A 1 847 ? -20.269 -4.008 -20.658 1.00 93.38 847 ARG A CA 1
ATOM 6521 C C . ARG A 1 847 ? -21.681 -3.919 -21.217 1.00 93.38 847 ARG A C 1
ATOM 6523 O O . ARG A 1 847 ? -22.037 -4.681 -22.115 1.00 93.38 847 ARG A O 1
ATOM 6530 N N . ASN A 1 848 ? -22.482 -2.983 -20.715 1.00 91.38 848 ASN A N 1
ATOM 6531 C CA . ASN A 1 848 ? -23.836 -2.775 -21.209 1.00 91.38 848 ASN A CA 1
ATOM 6532 C C . ASN A 1 848 ? -23.780 -2.044 -22.561 1.00 91.38 848 ASN A C 1
ATOM 6534 O O . ASN A 1 848 ? -23.369 -0.888 -22.646 1.00 91.38 848 ASN A O 1
ATOM 6538 N N . ALA A 1 849 ? -24.203 -2.720 -23.631 1.00 86.44 849 ALA A N 1
ATOM 6539 C CA . ALA A 1 849 ? -24.134 -2.185 -24.991 1.00 86.44 849 ALA A CA 1
ATOM 6540 C C . ALA A 1 849 ? -25.065 -0.981 -25.250 1.00 86.44 849 ALA A C 1
ATOM 6542 O O . ALA A 1 849 ? -24.841 -0.252 -26.213 1.00 86.44 849 ALA A O 1
ATOM 6543 N N . ALA A 1 850 ? -26.092 -0.766 -24.419 1.00 88.12 850 ALA A N 1
ATOM 6544 C CA . ALA A 1 850 ? -27.041 0.338 -24.568 1.00 88.12 850 ALA A CA 1
ATOM 6545 C C . ALA A 1 850 ? -26.624 1.603 -23.798 1.00 88.12 850 ALA A C 1
ATOM 6547 O O . ALA A 1 850 ? -26.889 2.706 -24.268 1.00 88.12 850 ALA A O 1
ATOM 6548 N N . THR A 1 851 ? -25.974 1.463 -22.636 1.00 89.56 851 THR A N 1
ATOM 6549 C CA . THR A 1 851 ? -25.515 2.608 -21.821 1.00 89.56 851 THR A CA 1
ATOM 6550 C C . THR A 1 851 ? -24.026 2.912 -21.973 1.00 89.56 851 THR A C 1
ATOM 6552 O O . THR A 1 851 ? -23.583 3.987 -21.585 1.00 89.56 851 THR A O 1
ATOM 6555 N N . GLY A 1 852 ? -23.224 1.973 -22.482 1.00 89.25 852 GLY A N 1
ATOM 6556 C CA . GLY A 1 852 ? -21.768 2.100 -22.578 1.00 89.25 852 GLY A CA 1
ATOM 6557 C C . GLY A 1 852 ? -21.016 1.991 -21.243 1.00 89.25 852 GLY A C 1
ATOM 6558 O O . GLY A 1 852 ? -19.799 1.789 -21.271 1.00 89.25 852 GLY A O 1
ATOM 6559 N N . LYS A 1 853 ? -21.708 2.069 -20.098 1.00 94.00 853 LYS A N 1
ATOM 6560 C CA . LYS A 1 853 ? -21.152 1.760 -18.773 1.00 94.00 853 LYS A CA 1
ATOM 6561 C C . LYS A 1 853 ? -20.923 0.241 -18.634 1.00 94.00 853 LYS A C 1
ATOM 6563 O O . LYS A 1 853 ? -21.596 -0.586 -19.261 1.00 94.00 853 LYS A O 1
ATOM 6568 N N . PHE A 1 854 ? -19.943 -0.125 -17.825 1.00 96.56 854 PHE A N 1
ATOM 6569 C CA . PHE A 1 854 ? -19.646 -1.488 -17.412 1.00 96.56 854 PHE A CA 1
ATOM 6570 C C . PHE A 1 854 ? -20.494 -1.908 -16.218 1.00 96.56 854 PHE A C 1
ATOM 6572 O O . PHE A 1 854 ? -21.127 -1.083 -15.565 1.00 96.56 854 PHE A O 1
ATOM 6579 N N . THR A 1 855 ? -20.536 -3.211 -15.966 1.00 97.38 855 THR A N 1
ATOM 6580 C CA . THR A 1 855 ? -21.323 -3.800 -14.887 1.00 97.38 855 THR A CA 1
ATOM 6581 C C . THR A 1 855 ? -20.605 -4.990 -14.270 1.00 97.38 855 THR A C 1
ATOM 6583 O O . THR A 1 855 ? -20.121 -5.858 -15.003 1.00 97.38 855 THR A O 1
ATOM 6586 N N . ILE A 1 856 ? -20.655 -5.090 -12.944 1.00 97.81 856 ILE A N 1
ATOM 6587 C CA . ILE A 1 856 ? -20.294 -6.289 -12.189 1.00 97.81 856 ILE A CA 1
ATOM 6588 C C . ILE A 1 856 ? -21.594 -6.894 -11.645 1.00 97.81 856 ILE A C 1
ATOM 6590 O O . ILE A 1 856 ? -22.408 -6.199 -11.040 1.00 97.81 856 ILE A O 1
ATOM 6594 N N . ASN A 1 857 ? -21.845 -8.174 -11.935 1.00 96.94 857 ASN A N 1
ATOM 6595 C CA . ASN A 1 857 ? -23.111 -8.863 -11.635 1.00 96.94 857 ASN A CA 1
ATOM 6596 C C . ASN A 1 857 ? -24.368 -8.118 -12.146 1.00 96.94 857 ASN A C 1
ATOM 6598 O O . ASN A 1 857 ? -25.446 -8.200 -11.563 1.00 96.94 857 ASN A O 1
ATOM 6602 N N . GLY A 1 858 ? -24.232 -7.403 -13.270 1.00 95.88 858 GLY A N 1
ATOM 6603 C CA . GLY A 1 858 ? -25.311 -6.645 -13.915 1.00 95.88 858 GLY A CA 1
ATOM 6604 C C . GLY A 1 858 ? -25.555 -5.236 -13.358 1.00 95.88 858 GLY A C 1
ATOM 6605 O O . GLY A 1 858 ? -26.363 -4.507 -13.932 1.00 95.88 858 GLY A O 1
ATOM 6606 N N . VAL A 1 859 ? -24.839 -4.822 -12.307 1.00 96.75 859 VAL A N 1
ATOM 6607 C CA . VAL A 1 859 ? -24.922 -3.476 -11.714 1.00 96.75 859 VAL A CA 1
ATOM 6608 C C . VAL A 1 859 ? -23.698 -2.656 -12.125 1.00 96.75 859 VAL A C 1
ATOM 6610 O O . VAL A 1 859 ? -22.572 -3.138 -12.031 1.00 96.75 859 VAL A O 1
ATOM 6613 N N . ALA A 1 860 ? -23.912 -1.428 -12.598 1.00 97.69 860 ALA A N 1
ATOM 6614 C CA . ALA A 1 860 ? -22.842 -0.455 -12.821 1.00 97.69 860 ALA A CA 1
ATOM 6615 C C . ALA A 1 860 ? -22.582 0.307 -11.518 1.00 97.69 860 ALA A C 1
ATOM 6617 O O . ALA A 1 860 ? -23.540 0.757 -10.887 1.00 97.69 860 ALA A O 1
ATOM 6618 N N . PHE A 1 861 ? -21.319 0.474 -11.122 1.00 97.81 861 PHE A N 1
ATOM 6619 C CA . PHE A 1 861 ? -20.998 1.344 -9.993 1.00 97.81 861 PHE A CA 1
ATOM 6620 C C . PHE A 1 861 ? -21.310 2.810 -10.326 1.00 97.81 861 PHE A C 1
ATOM 6622 O O . PHE A 1 861 ? -21.065 3.268 -11.443 1.00 97.81 861 PHE A O 1
ATOM 6629 N N . VAL A 1 862 ? -21.841 3.531 -9.338 1.00 96.06 862 VAL A N 1
ATOM 6630 C CA . VAL A 1 862 ? -22.058 4.983 -9.347 1.00 96.06 862 VAL A CA 1
ATOM 6631 C C . VAL A 1 862 ? -21.698 5.493 -7.945 1.00 96.06 862 VAL A C 1
ATOM 6633 O O . VAL A 1 862 ? -22.198 4.908 -6.978 1.00 96.06 862 VAL A O 1
ATOM 6636 N N . PRO A 1 863 ? -20.857 6.532 -7.797 1.00 95.00 863 PRO A N 1
ATOM 6637 C CA . PRO A 1 863 ? -20.493 7.074 -6.489 1.00 95.00 863 PRO A CA 1
ATOM 6638 C C . PRO A 1 863 ? -21.719 7.445 -5.629 1.00 95.00 863 PRO A C 1
ATOM 6640 O O . PRO A 1 863 ? -22.658 8.074 -6.123 1.00 95.00 863 PRO A O 1
ATOM 6643 N N . PRO A 1 864 ? -21.762 7.072 -4.337 1.00 94.50 864 PRO A N 1
ATOM 6644 C CA . PRO A 1 864 ? -22.837 7.492 -3.446 1.00 94.50 864 PRO A CA 1
ATOM 6645 C C . PRO A 1 864 ? -22.595 8.923 -2.936 1.00 94.50 864 PRO A C 1
ATOM 6647 O O . PRO A 1 864 ? -21.489 9.279 -2.546 1.00 94.50 864 PRO A O 1
ATOM 6650 N N . THR A 1 865 ? -23.646 9.737 -2.818 1.00 89.81 865 THR A N 1
ATOM 6651 C CA . THR A 1 865 ? -23.540 11.132 -2.322 1.00 89.81 865 THR A CA 1
ATOM 6652 C C . THR A 1 865 ? -23.081 11.261 -0.861 1.00 89.81 865 THR A C 1
ATOM 6654 O O . THR A 1 865 ? -22.779 12.358 -0.393 1.00 89.81 865 THR A O 1
ATOM 6657 N N . VAL A 1 866 ? -23.027 10.148 -0.128 1.00 93.44 866 VAL A N 1
ATOM 6658 C CA . VAL A 1 866 ? -22.447 10.024 1.213 1.00 93.44 866 VAL A CA 1
ATOM 6659 C C . VAL A 1 866 ? -21.434 8.878 1.154 1.00 93.44 866 VAL A C 1
ATOM 6661 O O . VAL A 1 866 ? -21.845 7.774 0.781 1.00 93.44 866 VAL A O 1
ATOM 6664 N N . PRO A 1 867 ? -20.154 9.078 1.528 1.00 96.62 867 PRO A N 1
ATOM 6665 C CA . PRO A 1 867 ? -19.149 8.025 1.442 1.00 96.62 867 PRO A CA 1
ATOM 6666 C C . PRO A 1 867 ? -19.566 6.755 2.178 1.00 96.62 867 PRO A C 1
ATOM 6668 O O . PRO A 1 867 ? -20.159 6.852 3.254 1.00 96.62 867 PRO A O 1
ATOM 6671 N N . VAL A 1 868 ? -19.249 5.574 1.641 1.00 95.56 868 VAL A N 1
ATOM 6672 C CA . VAL A 1 868 ? -19.638 4.286 2.255 1.00 95.56 868 VAL A CA 1
ATOM 6673 C C . VAL A 1 868 ? -19.203 4.211 3.726 1.00 95.56 868 VAL A C 1
ATOM 6675 O O . VAL A 1 868 ? -20.010 3.852 4.583 1.00 95.56 868 VAL A O 1
ATOM 6678 N N . LEU A 1 869 ? -17.987 4.660 4.055 1.00 94.25 869 LEU A N 1
ATOM 6679 C CA . LEU A 1 869 ? -17.506 4.741 5.438 1.00 94.25 869 LEU A CA 1
ATOM 6680 C C . LEU A 1 869 ? -18.340 5.701 6.305 1.00 94.25 869 LEU A C 1
ATOM 6682 O O . LEU A 1 869 ? -18.608 5.412 7.469 1.00 94.25 869 LEU A O 1
ATOM 6686 N N . LEU A 1 870 ? -18.806 6.825 5.755 1.00 93.25 870 LEU A N 1
ATOM 6687 C CA . LEU A 1 870 ? -19.665 7.755 6.490 1.00 93.25 870 LEU A CA 1
ATOM 6688 C C . LEU A 1 870 ? -21.088 7.201 6.675 1.00 93.25 870 LEU A C 1
ATOM 6690 O O . LEU A 1 870 ? -21.684 7.436 7.725 1.00 93.25 870 LEU A O 1
ATOM 6694 N N . GLN A 1 871 ? -21.620 6.423 5.725 1.00 92.44 871 GLN A N 1
ATOM 6695 C CA . GLN A 1 871 ? -22.885 5.691 5.899 1.00 92.44 871 GLN A CA 1
ATOM 6696 C C . GLN A 1 871 ? -22.775 4.686 7.061 1.00 92.44 871 GLN A C 1
ATOM 6698 O O . GLN A 1 871 ? -23.624 4.668 7.955 1.00 92.44 871 GLN A O 1
ATOM 6703 N N . ILE A 1 872 ? -21.686 3.909 7.083 1.00 88.88 872 ILE A N 1
ATOM 6704 C CA . ILE A 1 872 ? -21.327 2.950 8.139 1.00 88.88 872 ILE A CA 1
ATOM 6705 C C . ILE A 1 872 ? -21.266 3.637 9.510 1.00 88.88 872 ILE A C 1
ATOM 6707 O O . ILE A 1 872 ? -21.999 3.274 10.435 1.00 88.88 872 ILE A O 1
ATOM 6711 N N . LEU A 1 873 ? -20.448 4.685 9.636 1.00 87.56 873 LEU A N 1
ATOM 6712 C CA . LEU A 1 873 ? -20.266 5.415 10.894 1.00 87.56 873 LEU A CA 1
ATOM 6713 C C . LEU A 1 873 ? -21.551 6.129 11.350 1.00 87.56 873 LEU A C 1
ATOM 6715 O O . LEU A 1 873 ? -21.781 6.257 12.550 1.00 87.56 873 LEU A O 1
ATOM 6719 N N . SER A 1 874 ? -22.432 6.503 10.416 1.00 87.62 874 SER A N 1
ATOM 6720 C CA . SER A 1 874 ? -23.760 7.070 10.707 1.00 87.62 874 SER A CA 1
ATOM 6721 C C . SER A 1 874 ? -24.816 6.033 11.126 1.00 87.62 874 SER A C 1
ATOM 6723 O O . SER A 1 874 ? -25.931 6.424 11.473 1.00 87.62 874 SER A O 1
ATOM 6725 N N . GLY A 1 875 ? -24.496 4.731 11.124 1.00 82.19 875 GLY A N 1
ATOM 6726 C CA . GLY A 1 875 ? -25.369 3.666 11.639 1.00 82.19 875 GLY A CA 1
ATOM 6727 C C . GLY A 1 875 ? -25.895 2.656 10.614 1.00 82.19 875 GLY A C 1
ATOM 6728 O O . GLY A 1 875 ? -26.817 1.908 10.939 1.00 82.19 875 GLY A O 1
ATOM 6729 N N . ALA A 1 876 ? -25.344 2.593 9.398 1.00 81.06 876 ALA A N 1
ATOM 6730 C CA . ALA A 1 876 ? -25.673 1.530 8.446 1.00 81.06 876 ALA A CA 1
ATOM 6731 C C . ALA A 1 876 ? -25.042 0.185 8.875 1.00 81.06 876 ALA A C 1
ATOM 6733 O O . ALA A 1 876 ? -23.859 -0.059 8.662 1.00 81.06 876 ALA A O 1
ATOM 6734 N N . GLN A 1 877 ? -25.847 -0.690 9.489 1.00 70.38 877 GLN A N 1
ATOM 6735 C CA . GLN A 1 877 ? -25.409 -1.963 10.097 1.00 70.38 877 GLN A CA 1
ATOM 6736 C C . GLN A 1 877 ? -25.466 -3.187 9.159 1.00 70.38 877 GLN A C 1
ATOM 6738 O O . GLN A 1 877 ? -25.223 -4.311 9.590 1.00 70.38 877 GLN A O 1
ATOM 6743 N N . ASN A 1 878 ? -25.845 -3.023 7.887 1.00 75.06 878 ASN A N 1
ATOM 6744 C CA . ASN A 1 878 ? -25.827 -4.119 6.911 1.00 75.06 878 ASN A CA 1
ATOM 6745 C C . ASN A 1 878 ? -25.603 -3.612 5.479 1.00 75.06 878 ASN A C 1
ATOM 6747 O O . ASN A 1 878 ? -26.022 -2.509 5.129 1.00 75.06 878 ASN A O 1
ATOM 6751 N N . ALA A 1 879 ? -24.984 -4.434 4.626 1.00 72.12 879 ALA A N 1
ATOM 6752 C CA . ALA A 1 879 ? -24.673 -4.044 3.248 1.00 72.12 879 ALA A CA 1
ATOM 6753 C C . ALA A 1 879 ? -25.916 -3.797 2.376 1.00 72.12 879 ALA A C 1
ATOM 6755 O O . ALA A 1 879 ? -25.839 -3.045 1.412 1.00 72.12 879 ALA A O 1
ATOM 6756 N N . GLN A 1 880 ? -27.079 -4.356 2.728 1.00 77.69 880 GLN A N 1
ATOM 6757 C CA . GLN A 1 880 ? -28.344 -4.079 2.037 1.00 77.69 880 GLN A CA 1
ATOM 6758 C C . GLN A 1 880 ? -28.850 -2.644 2.281 1.00 77.69 880 GLN A C 1
ATOM 6760 O O . GLN A 1 880 ? -29.646 -2.143 1.490 1.00 77.69 880 GLN A O 1
ATOM 6765 N N . SER A 1 881 ? -28.382 -1.985 3.348 1.00 84.50 881 SER A N 1
ATOM 6766 C CA . SER A 1 881 ? -28.622 -0.565 3.636 1.00 84.50 881 SER A CA 1
ATOM 6767 C C . SER A 1 881 ? -27.556 0.379 3.068 1.00 84.50 881 SER A C 1
ATOM 6769 O O . SER A 1 881 ? -27.772 1.589 3.077 1.00 84.50 881 SER A O 1
ATOM 6771 N N . LEU A 1 882 ? -26.434 -0.150 2.560 1.00 90.44 882 LEU A N 1
ATOM 6772 C CA . LEU A 1 882 ? -25.359 0.650 1.973 1.00 90.44 882 LEU A CA 1
ATOM 6773 C C . LEU A 1 882 ? -25.640 0.986 0.500 1.00 90.44 882 LEU A C 1
ATOM 6775 O O . LEU A 1 882 ? -26.166 0.182 -0.275 1.00 90.44 882 LEU A O 1
ATOM 6779 N N . LEU A 1 883 ? -25.262 2.203 0.118 1.00 93.06 883 LEU A N 1
ATOM 6780 C CA . LEU A 1 883 ? -25.319 2.734 -1.239 1.00 93.06 883 LEU A CA 1
ATOM 6781 C C . LEU A 1 883 ? -23.912 2.743 -1.864 1.00 93.06 883 LEU A C 1
ATOM 6783 O O . LEU A 1 883 ? -22.961 3.082 -1.156 1.00 93.06 883 LEU A O 1
ATOM 6787 N N . PRO A 1 884 ? -23.772 2.456 -3.174 1.00 94.94 884 PRO A N 1
ATOM 6788 C CA . PRO A 1 884 ? -24.843 2.187 -4.138 1.00 94.94 884 PRO A CA 1
ATOM 6789 C C . PRO A 1 884 ? -25.380 0.746 -4.054 1.00 94.94 884 PRO A C 1
ATOM 6791 O O . PRO A 1 884 ? -24.632 -0.233 -4.011 1.00 94.94 884 PRO A O 1
ATOM 6794 N N . THR A 1 885 ? -26.709 0.609 -4.057 1.00 92.69 885 THR A N 1
ATOM 6795 C CA . THR A 1 885 ? -27.387 -0.686 -3.912 1.00 92.69 885 THR A CA 1
ATOM 6796 C C . THR A 1 885 ? -27.009 -1.649 -5.040 1.00 92.69 885 THR A C 1
ATOM 6798 O O . THR A 1 885 ? -27.232 -1.361 -6.213 1.00 92.69 885 THR A O 1
ATOM 6801 N N . GLY A 1 886 ? -26.491 -2.825 -4.676 1.00 93.00 886 GLY A N 1
ATOM 6802 C CA . GLY A 1 886 ? -26.106 -3.884 -5.617 1.00 93.00 886 GLY A CA 1
ATOM 6803 C C . GLY A 1 886 ? -24.614 -3.937 -5.969 1.00 93.00 886 GLY A C 1
ATOM 6804 O O . GLY A 1 886 ? -24.169 -4.964 -6.477 1.00 93.00 886 GLY A O 1
ATOM 6805 N N . SER A 1 887 ? -23.831 -2.903 -5.637 1.00 96.94 887 SER A N 1
ATOM 6806 C CA . SER A 1 887 ? -22.363 -2.932 -5.778 1.00 96.94 887 SER A CA 1
ATOM 6807 C C . SER A 1 887 ? -21.620 -3.154 -4.455 1.00 96.94 887 SER A C 1
ATOM 6809 O O . SER A 1 887 ? -20.397 -3.237 -4.479 1.00 96.94 887 SER A O 1
ATOM 6811 N N . VAL A 1 888 ? -22.313 -3.250 -3.314 1.00 96.56 888 VAL A N 1
ATOM 6812 C CA . VAL A 1 888 ? -21.698 -3.455 -1.987 1.00 96.56 888 VAL A CA 1
ATOM 6813 C C . VAL A 1 888 ? -21.884 -4.902 -1.516 1.00 96.56 888 VAL A C 1
ATOM 6815 O O . VAL A 1 888 ? -23.009 -5.401 -1.448 1.00 96.56 888 VAL A O 1
ATOM 6818 N N . TYR A 1 889 ? -20.782 -5.563 -1.166 1.00 95.50 889 TYR A N 1
ATOM 6819 C CA . TYR A 1 889 ? -20.715 -6.969 -0.765 1.00 95.50 889 TYR A CA 1
ATOM 6820 C C . TYR A 1 889 ? -20.221 -7.059 0.681 1.00 95.50 889 TYR A C 1
ATOM 6822 O O . TYR A 1 889 ? -19.095 -6.671 0.972 1.00 95.50 889 TYR A O 1
ATOM 6830 N N . ALA A 1 890 ? -21.056 -7.559 1.597 1.00 93.50 890 ALA A N 1
ATOM 6831 C CA . ALA A 1 890 ? -20.636 -7.801 2.978 1.00 93.50 890 ALA A CA 1
ATOM 6832 C C . ALA A 1 890 ? -19.662 -8.984 3.047 1.00 93.50 890 ALA A C 1
ATOM 6834 O O . ALA A 1 890 ? -19.986 -10.069 2.560 1.00 93.50 890 ALA A O 1
ATOM 6835 N N . LEU A 1 891 ? -18.526 -8.793 3.718 1.00 93.25 891 LEU A N 1
ATOM 6836 C CA . LEU A 1 891 ? -17.596 -9.861 4.070 1.00 93.25 891 LEU A CA 1
ATOM 6837 C C . LEU A 1 891 ? -17.594 -10.073 5.598 1.00 93.25 891 LEU A C 1
ATOM 6839 O O . LEU A 1 891 ? -17.493 -9.097 6.350 1.00 93.25 891 LEU A O 1
ATOM 6843 N N . PRO A 1 892 ? -17.716 -11.323 6.082 1.00 90.88 892 PRO A N 1
ATOM 6844 C CA . PRO A 1 892 ? -17.552 -11.637 7.496 1.00 90.88 892 PRO A CA 1
ATOM 6845 C C . PRO A 1 892 ? -16.086 -11.478 7.918 1.00 90.88 892 PRO A C 1
ATOM 6847 O O . PRO A 1 892 ? -15.178 -11.587 7.098 1.00 90.88 892 PRO A O 1
ATOM 6850 N N . HIS A 1 893 ? -15.863 -11.243 9.207 1.00 86.94 893 HIS A N 1
ATOM 6851 C CA . HIS A 1 893 ? -14.537 -11.110 9.812 1.00 86.94 893 HIS A CA 1
ATOM 6852 C C . HIS A 1 893 ? -13.829 -12.466 9.979 1.00 86.94 893 HIS A C 1
ATOM 6854 O O . HIS A 1 893 ? -14.484 -13.467 10.278 1.00 86.94 893 HIS A O 1
ATOM 6860 N N . PHE A 1 894 ? -12.500 -12.481 9.833 1.00 88.12 894 PHE A N 1
ATOM 6861 C CA . PHE A 1 894 ? -11.627 -13.657 9.950 1.00 88.12 894 PHE A CA 1
ATOM 6862 C C . PHE A 1 894 ? -12.079 -14.860 9.103 1.00 88.12 894 PHE A C 1
ATOM 6864 O O . PHE A 1 894 ? -12.079 -16.007 9.556 1.00 88.12 894 PHE A O 1
ATOM 6871 N N . ALA A 1 895 ? -12.448 -14.587 7.855 1.00 90.69 895 ALA A N 1
ATOM 6872 C CA . ALA A 1 895 ? -12.890 -15.559 6.868 1.00 90.69 895 ALA A CA 1
ATOM 6873 C C . ALA A 1 895 ? -11.970 -15.560 5.642 1.00 90.69 895 ALA A C 1
ATOM 6875 O O . ALA A 1 895 ? -11.399 -14.542 5.252 1.00 90.69 895 ALA A O 1
ATOM 6876 N N . THR A 1 896 ? -11.847 -16.715 4.998 1.00 96.00 896 THR A N 1
ATOM 6877 C CA . THR A 1 896 ? -11.147 -16.846 3.719 1.00 96.00 896 THR A CA 1
ATOM 6878 C C . THR A 1 896 ? -12.112 -16.528 2.573 1.00 96.00 896 THR A C 1
ATOM 6880 O O . THR A 1 896 ? -13.241 -17.026 2.539 1.00 96.00 896 THR A O 1
ATOM 6883 N N . VAL A 1 897 ? -11.690 -15.688 1.627 1.00 98.19 897 VAL A N 1
ATOM 6884 C CA . VAL A 1 897 ? -12.533 -15.219 0.513 1.00 98.19 897 VAL A CA 1
ATOM 6885 C C . VAL A 1 897 ? -11.906 -15.641 -0.809 1.00 98.19 897 VAL A C 1
ATOM 6887 O O . VAL A 1 897 ? -10.732 -15.380 -1.043 1.00 98.19 897 VAL A O 1
ATOM 6890 N N . GLU A 1 898 ? -12.687 -16.275 -1.685 1.00 98.56 898 GLU A N 1
ATOM 6891 C CA . GLU A 1 898 ? -12.306 -16.611 -3.062 1.00 98.56 898 GLU A CA 1
ATOM 6892 C C . GLU A 1 898 ? -13.117 -15.763 -4.048 1.00 98.56 898 GLU A C 1
ATOM 6894 O O . GLU A 1 898 ? -14.344 -15.879 -4.106 1.00 98.56 898 GLU A O 1
ATOM 6899 N N . ILE A 1 899 ? -12.443 -14.921 -4.838 1.00 98.56 899 ILE A N 1
ATOM 6900 C CA . ILE A 1 899 ? -13.078 -14.112 -5.888 1.00 98.56 899 ILE A CA 1
ATOM 6901 C C . ILE A 1 899 ? -12.692 -14.665 -7.260 1.00 98.56 899 ILE A C 1
ATOM 6903 O O . ILE A 1 899 ? -11.512 -14.817 -7.574 1.00 98.56 899 ILE A O 1
ATOM 6907 N N . THR A 1 900 ? -13.698 -14.946 -8.089 1.00 98.12 900 THR A N 1
ATOM 6908 C CA . THR A 1 900 ? -13.527 -15.333 -9.496 1.00 98.12 900 THR A CA 1
ATOM 6909 C C . THR A 1 900 ? -13.829 -14.151 -10.413 1.00 98.12 900 THR A C 1
ATOM 6911 O O . THR A 1 900 ? -14.889 -13.532 -10.308 1.00 98.12 900 THR A O 1
ATOM 6914 N N . LEU A 1 901 ? -12.899 -13.877 -11.330 1.00 96.94 901 LEU A N 1
ATOM 6915 C CA . LEU A 1 901 ? -12.930 -12.795 -12.309 1.00 96.94 901 LEU A CA 1
ATOM 6916 C C . LEU A 1 901 ? -12.773 -13.398 -13.717 1.00 96.94 901 LEU A C 1
ATOM 6918 O O . LEU A 1 901 ? -11.672 -13.748 -14.147 1.00 96.94 901 LEU A O 1
ATOM 6922 N N . ALA A 1 902 ? -13.888 -13.571 -14.429 1.00 94.00 902 ALA A N 1
ATOM 6923 C CA . ALA A 1 902 ? -13.885 -14.160 -15.769 1.00 94.00 902 ALA A CA 1
ATOM 6924 C C . ALA A 1 902 ? -13.417 -13.152 -16.836 1.00 94.00 902 ALA A C 1
ATOM 6926 O O . ALA A 1 902 ? -13.970 -12.057 -16.955 1.00 94.00 902 ALA A O 1
ATOM 6927 N N . GLY A 1 903 ? -12.416 -13.531 -17.632 1.00 92.44 903 GLY A N 1
ATOM 6928 C CA . GLY A 1 903 ? -11.879 -12.705 -18.710 1.00 92.44 903 GLY A CA 1
ATOM 6929 C C . GLY A 1 903 ? -12.802 -12.647 -19.935 1.00 92.44 903 GLY A C 1
ATOM 6930 O O . GLY A 1 903 ? -13.642 -13.521 -20.160 1.00 92.44 903 GLY A O 1
ATOM 6931 N N . GLY A 1 904 ? -12.625 -11.614 -20.766 1.00 87.88 904 GLY A N 1
ATOM 6932 C CA . GLY A 1 904 ? -13.351 -11.458 -22.038 1.00 87.88 904 GLY A CA 1
ATOM 6933 C C . GLY A 1 904 ? -14.378 -10.325 -22.112 1.00 87.88 904 GLY A C 1
ATOM 6934 O O . GLY A 1 904 ? -15.075 -10.218 -23.122 1.00 87.88 904 GLY A O 1
ATOM 6935 N N . ALA A 1 905 ? -14.461 -9.457 -21.101 1.00 87.69 905 ALA A N 1
ATOM 6936 C CA . ALA A 1 905 ? -15.174 -8.187 -21.240 1.00 87.69 905 ALA A CA 1
ATOM 6937 C C . ALA A 1 905 ? -14.521 -7.290 -22.333 1.00 87.69 905 ALA A C 1
ATOM 6939 O O . ALA A 1 905 ? -13.322 -7.415 -22.605 1.00 87.69 905 ALA A O 1
ATOM 6940 N N . PRO A 1 906 ? -15.285 -6.408 -23.016 1.00 84.69 906 PRO A N 1
ATOM 6941 C CA . PRO A 1 906 ? -14.734 -5.505 -24.033 1.00 84.69 906 PRO A CA 1
ATOM 6942 C C . PRO A 1 906 ? -13.765 -4.476 -23.435 1.00 84.69 906 PRO A C 1
ATOM 6944 O O . PRO A 1 906 ? -14.078 -3.874 -22.415 1.00 84.69 906 PRO A O 1
ATOM 6947 N N . GLY A 1 907 ? -12.631 -4.227 -24.100 1.00 74.00 907 GLY A N 1
ATOM 6948 C CA . GLY A 1 907 ? -11.500 -3.498 -23.496 1.00 74.00 907 GLY A CA 1
ATOM 6949 C C . GLY A 1 907 ? -10.560 -4.408 -22.690 1.00 74.00 907 GLY A C 1
ATOM 6950 O O . GLY A 1 907 ? -9.920 -3.945 -21.754 1.00 74.00 907 GLY A O 1
ATOM 6951 N N . GLY A 1 908 ? -10.536 -5.704 -23.038 1.00 69.44 908 GLY A N 1
ATOM 6952 C CA . GLY A 1 908 ? -9.902 -6.792 -22.289 1.00 69.44 908 GLY A CA 1
ATOM 6953 C C . GLY A 1 908 ? -8.396 -6.667 -22.032 1.00 69.44 908 GLY A C 1
ATOM 6954 O O . GLY A 1 908 ? -7.689 -5.892 -22.671 1.00 69.44 908 GLY A O 1
ATOM 6955 N N . GLY A 1 909 ? -7.907 -7.491 -21.099 1.00 80.12 909 GLY A N 1
ATOM 6956 C CA . GLY A 1 909 ? -6.636 -7.256 -20.406 1.00 80.12 909 GLY A CA 1
ATOM 6957 C C . GLY A 1 909 ? -6.791 -6.374 -19.159 1.00 80.12 909 GLY A C 1
ATOM 6958 O O . GLY A 1 909 ? -5.849 -5.679 -18.792 1.00 80.12 909 GLY A O 1
ATOM 6959 N N . HIS A 1 910 ? -7.984 -6.359 -18.549 1.00 96.44 910 HIS A N 1
ATOM 6960 C CA . HIS A 1 910 ? -8.320 -5.512 -17.402 1.00 96.44 910 HIS A CA 1
ATOM 6961 C C . HIS A 1 910 ? -7.471 -5.882 -16.163 1.00 96.44 910 HIS A C 1
ATOM 6963 O O . HIS A 1 910 ? -7.629 -6.995 -15.648 1.00 96.44 910 HIS A O 1
ATOM 6969 N N . PRO A 1 911 ? -6.624 -4.979 -15.633 1.00 98.12 911 PRO A N 1
ATOM 6970 C CA . PRO A 1 911 ? -6.062 -5.124 -14.296 1.00 98.12 911 PRO A CA 1
ATOM 6971 C C . PRO A 1 911 ? -7.148 -4.824 -13.259 1.00 98.12 911 PRO A C 1
ATOM 6973 O O . PRO A 1 911 ? -7.776 -3.769 -13.331 1.00 98.12 911 PRO A O 1
ATOM 6976 N N . PHE A 1 912 ? -7.376 -5.726 -12.309 1.00 98.69 912 PHE A N 1
ATOM 6977 C CA . PHE A 1 912 ? -8.189 -5.487 -11.115 1.00 98.69 912 PHE A CA 1
ATOM 6978 C C . PHE A 1 912 ? -7.302 -5.170 -9.921 1.00 98.69 912 PHE A C 1
ATOM 6980 O O . PHE A 1 912 ? -6.364 -5.921 -9.663 1.00 98.69 912 PHE A O 1
ATOM 6987 N N . HIS A 1 913 ? -7.658 -4.129 -9.174 1.00 98.88 913 HIS A N 1
ATOM 6988 C CA . HIS A 1 913 ? -7.068 -3.787 -7.886 1.00 98.88 913 HIS A CA 1
ATOM 6989 C C . HIS A 1 913 ? -8.059 -4.037 -6.745 1.00 98.88 913 HIS A C 1
ATOM 6991 O O . HIS A 1 913 ? -9.241 -3.723 -6.900 1.00 98.88 913 HIS A O 1
ATOM 6997 N N . LEU A 1 914 ? -7.575 -4.565 -5.616 1.00 98.88 914 LEU A N 1
ATOM 6998 C CA . LEU A 1 914 ? -8.298 -4.641 -4.343 1.00 98.88 914 LEU A CA 1
ATOM 6999 C C . LEU A 1 914 ? -7.590 -3.760 -3.306 1.00 98.88 914 LEU A C 1
ATOM 7001 O O . LEU A 1 914 ? -6.429 -3.999 -2.984 1.00 98.88 914 LEU A O 1
ATOM 7005 N N . HIS A 1 915 ? -8.306 -2.782 -2.760 1.00 98.81 915 HIS A N 1
ATOM 7006 C CA . HIS A 1 915 ? -7.808 -1.919 -1.690 1.00 98.81 915 HIS A CA 1
ATOM 7007 C C . HIS A 1 915 ? -7.680 -2.677 -0.360 1.00 98.81 915 HIS A C 1
ATOM 7009 O O . HIS A 1 915 ? -8.376 -3.666 -0.124 1.00 98.81 915 HIS A O 1
ATOM 7015 N N . GLY A 1 916 ? -6.817 -2.186 0.534 1.00 97.56 916 GLY A N 1
ATOM 7016 C CA . GLY A 1 916 ? -6.662 -2.710 1.896 1.00 97.56 916 GLY A CA 1
ATOM 7017 C C . GLY A 1 916 ? -5.982 -4.082 2.011 1.00 97.56 916 GLY A C 1
ATOM 7018 O O . GLY A 1 916 ? -5.674 -4.501 3.124 1.00 97.56 916 GLY A O 1
ATOM 7019 N N . HIS A 1 917 ? -5.715 -4.775 0.900 1.00 98.38 917 HIS A N 1
ATOM 7020 C CA . HIS A 1 917 ? -5.296 -6.180 0.884 1.00 98.38 917 HIS A CA 1
ATOM 7021 C C . HIS A 1 917 ? -4.259 -6.485 -0.197 1.00 98.38 917 HIS A C 1
ATOM 7023 O O . HIS A 1 917 ? -4.302 -5.934 -1.293 1.00 98.38 917 HIS A O 1
ATOM 7029 N N . ALA A 1 918 ? -3.402 -7.469 0.076 1.00 98.19 918 ALA A N 1
ATOM 7030 C CA . ALA A 1 918 ? -2.740 -8.259 -0.958 1.00 98.19 918 ALA A CA 1
ATOM 7031 C C . ALA A 1 918 ? -3.411 -9.640 -1.034 1.00 98.19 918 ALA A C 1
ATOM 7033 O O . ALA A 1 918 ? -3.814 -10.202 -0.015 1.00 98.19 918 ALA A O 1
ATOM 7034 N N . PHE A 1 919 ? -3.520 -10.202 -2.234 1.00 98.75 919 PHE A N 1
ATOM 7035 C CA . PHE A 1 919 ? -4.223 -11.454 -2.502 1.00 98.75 919 PHE A CA 1
ATOM 7036 C C . PHE A 1 919 ? -3.352 -12.461 -3.259 1.00 98.75 919 PHE A C 1
ATOM 7038 O O . PHE A 1 919 ? -2.481 -12.111 -4.054 1.00 98.75 919 PHE A O 1
ATOM 7045 N N . ASP A 1 920 ? -3.626 -13.740 -3.030 1.00 98.69 920 ASP A N 1
ATOM 7046 C CA . ASP A 1 920 ? -3.015 -14.880 -3.704 1.00 98.69 920 ASP A CA 1
ATOM 7047 C C . ASP A 1 920 ? -3.712 -15.159 -5.036 1.00 98.69 920 ASP A C 1
ATOM 7049 O O . ASP A 1 920 ? -4.888 -15.535 -5.064 1.00 98.69 920 ASP A O 1
ATOM 7053 N N . VAL A 1 921 ? -2.989 -15.036 -6.149 1.00 98.69 921 VAL A N 1
ATOM 7054 C CA . VAL A 1 921 ? -3.478 -15.338 -7.502 1.00 98.69 921 VAL A CA 1
ATOM 7055 C C . VAL A 1 921 ? -3.478 -16.853 -7.720 1.00 98.69 921 VAL A C 1
ATOM 7057 O O . VAL A 1 921 ? -2.651 -17.415 -8.441 1.00 98.69 921 VAL A O 1
ATOM 7060 N N . ILE A 1 922 ? -4.424 -17.544 -7.075 1.00 98.31 922 ILE A N 1
ATOM 7061 C CA . ILE A 1 922 ? -4.552 -19.009 -7.146 1.00 98.31 922 ILE A CA 1
ATOM 7062 C C . ILE A 1 922 ? -4.794 -19.524 -8.568 1.00 98.31 922 ILE A C 1
ATOM 7064 O O . ILE A 1 922 ? -4.546 -20.699 -8.833 1.00 98.31 922 ILE A O 1
ATOM 7068 N N . ARG A 1 923 ? -5.241 -18.670 -9.497 1.00 98.19 923 ARG A N 1
ATOM 7069 C CA . ARG A 1 923 ? -5.204 -18.928 -10.940 1.00 98.19 923 ARG A CA 1
ATOM 7070 C C . ARG A 1 923 ? -4.998 -17.629 -11.719 1.00 98.19 923 ARG A C 1
ATOM 7072 O O . ARG A 1 923 ? -5.892 -16.788 -11.741 1.00 98.19 923 ARG A O 1
ATOM 7079 N N . ALA A 1 924 ? -3.849 -17.512 -12.382 1.00 97.50 924 ALA A N 1
ATOM 7080 C CA . ALA A 1 924 ? -3.483 -16.384 -13.243 1.00 97.50 924 ALA A CA 1
ATOM 7081 C C . ALA A 1 924 ? -4.092 -16.475 -14.658 1.00 97.50 924 ALA A C 1
ATOM 7083 O O . ALA A 1 924 ? -4.573 -17.534 -15.080 1.00 97.50 924 ALA A O 1
ATOM 7084 N N . ALA A 1 925 ? -4.038 -15.369 -15.406 1.00 96.62 925 ALA A N 1
ATOM 7085 C CA . ALA A 1 925 ? -4.419 -15.329 -16.819 1.00 96.62 925 ALA A CA 1
ATOM 7086 C C . ALA A 1 925 ? -3.481 -16.194 -17.685 1.00 96.62 925 ALA A C 1
ATOM 7088 O O . ALA A 1 925 ? -2.317 -16.413 -17.350 1.00 96.62 925 ALA A O 1
ATOM 7089 N N . GLY A 1 926 ? -3.995 -16.734 -18.791 1.00 95.00 926 GLY A N 1
ATOM 7090 C CA . GLY A 1 926 ? -3.307 -17.722 -19.623 1.00 95.00 926 GLY A CA 1
ATOM 7091 C C . GLY A 1 926 ? -3.203 -19.119 -18.994 1.00 95.00 926 GLY A C 1
ATOM 7092 O O . GLY A 1 926 ? -2.677 -20.031 -19.633 1.00 95.00 926 GLY A O 1
ATOM 7093 N N . SER A 1 927 ? -3.705 -19.320 -17.767 1.00 95.56 927 SER A N 1
ATOM 7094 C CA . SER A 1 927 ? -3.588 -20.579 -17.025 1.00 95.56 927 SER A CA 1
ATOM 7095 C C . SER A 1 927 ? -4.925 -21.296 -16.819 1.00 95.56 927 SER A C 1
ATOM 7097 O O . SER A 1 927 ? -5.989 -20.703 -16.612 1.00 95.56 927 SER A O 1
ATOM 7099 N N . THR A 1 928 ? -4.861 -22.628 -16.826 1.00 95.56 928 THR A N 1
ATOM 7100 C CA . THR A 1 928 ? -5.972 -23.532 -16.475 1.00 95.56 928 THR A CA 1
ATOM 7101 C C . THR A 1 928 ? -5.735 -24.288 -15.166 1.00 95.56 928 THR A C 1
ATOM 7103 O O . THR A 1 928 ? -6.648 -24.946 -14.670 1.00 95.56 928 THR A O 1
ATOM 7106 N N . THR A 1 929 ? -4.537 -24.186 -14.583 1.00 95.62 929 THR A N 1
ATOM 7107 C CA . THR A 1 929 ? -4.156 -24.870 -13.342 1.00 95.62 929 THR A CA 1
ATOM 7108 C C . THR A 1 929 ? -4.291 -23.944 -12.143 1.00 95.62 929 THR A C 1
ATOM 7110 O O . THR A 1 929 ? -3.843 -22.799 -12.198 1.00 95.62 929 THR A O 1
ATOM 7113 N N . TYR A 1 930 ? -4.839 -24.464 -11.045 1.00 97.38 930 TYR A N 1
ATOM 7114 C CA . TYR A 1 930 ? -4.883 -23.761 -9.766 1.00 97.38 930 TYR A CA 1
ATOM 7115 C C . TYR A 1 930 ? -3.625 -24.056 -8.937 1.00 97.38 930 TYR A C 1
ATOM 7117 O O . TYR A 1 930 ? -3.250 -25.221 -8.787 1.00 97.38 930 TYR A O 1
ATOM 7125 N N . ASN A 1 931 ? -3.001 -23.019 -8.376 1.00 97.31 931 ASN A N 1
ATOM 7126 C CA . ASN A 1 931 ? -1.908 -23.126 -7.411 1.00 97.31 931 ASN A CA 1
ATOM 7127 C C . ASN A 1 931 ? -2.390 -22.662 -6.029 1.00 97.31 931 ASN A C 1
ATOM 7129 O O . ASN A 1 931 ? -2.708 -21.494 -5.837 1.00 97.31 931 ASN A O 1
ATOM 7133 N N . TYR A 1 932 ? -2.416 -23.577 -5.060 1.00 94.25 932 TYR A N 1
ATOM 7134 C CA . TYR A 1 932 ? -2.725 -23.274 -3.655 1.00 94.25 932 TYR A CA 1
ATOM 7135 C C . TYR A 1 932 ? -1.482 -23.302 -2.749 1.00 94.25 932 TYR A C 1
ATOM 7137 O O . TYR A 1 932 ? -1.584 -22.977 -1.571 1.00 94.25 932 TYR A O 1
ATOM 7145 N N . VAL A 1 933 ? -0.324 -23.721 -3.275 1.00 93.25 933 VAL A N 1
ATOM 7146 C CA . VAL A 1 933 ? 0.894 -24.027 -2.503 1.00 93.25 933 VAL A CA 1
ATOM 7147 C C . VAL A 1 933 ? 1.844 -22.834 -2.444 1.00 93.25 933 VAL A C 1
ATOM 7149 O O . VAL A 1 933 ? 2.414 -22.564 -1.394 1.00 93.25 933 VAL A O 1
ATOM 7152 N N . ASN A 1 934 ? 2.010 -22.121 -3.558 1.00 95.31 934 ASN A N 1
ATOM 7153 C CA . ASN A 1 934 ? 2.849 -20.924 -3.665 1.00 95.31 934 ASN A CA 1
ATOM 7154 C C . ASN A 1 934 ? 2.412 -19.987 -4.824 1.00 95.31 934 ASN A C 1
ATOM 7156 O O . ASN A 1 934 ? 3.254 -19.595 -5.633 1.00 95.31 934 ASN A O 1
ATOM 7160 N N . PRO A 1 935 ? 1.114 -19.650 -4.974 1.00 98.12 935 PRO A N 1
ATOM 7161 C CA . PRO A 1 935 ? 0.684 -18.675 -5.981 1.00 98.12 935 PRO A CA 1
ATOM 7162 C C . PRO A 1 935 ? 1.334 -17.306 -5.752 1.00 98.12 935 PRO A C 1
ATOM 7164 O O . PRO A 1 935 ? 1.659 -16.964 -4.618 1.00 98.12 935 PRO A O 1
ATOM 7167 N N . ALA A 1 936 ? 1.466 -16.511 -6.815 1.00 97.81 936 ALA A N 1
ATOM 7168 C CA . ALA A 1 936 ? 1.899 -15.120 -6.727 1.00 97.81 936 ALA A CA 1
ATOM 7169 C C . ALA A 1 936 ? 0.978 -14.327 -5.785 1.00 97.81 936 ALA A C 1
ATOM 7171 O O . ALA A 1 936 ? -0.246 -14.443 -5.900 1.00 97.81 936 ALA A O 1
ATOM 7172 N N . ARG A 1 937 ? 1.544 -13.507 -4.892 1.00 98.62 937 ARG A N 1
ATOM 7173 C CA . ARG A 1 937 ? 0.771 -12.684 -3.947 1.00 98.62 937 ARG A CA 1
ATOM 7174 C C . ARG A 1 937 ? 0.973 -11.209 -4.252 1.00 98.62 937 ARG A C 1
ATOM 7176 O O . ARG A 1 937 ? 2.104 -10.741 -4.218 1.00 98.62 937 ARG A O 1
ATOM 7183 N N . ARG A 1 938 ? -0.100 -10.487 -4.576 1.00 98.69 938 ARG A N 1
ATOM 7184 C CA . ARG A 1 938 ? -0.024 -9.121 -5.121 1.00 98.69 938 ARG A CA 1
ATOM 7185 C C . ARG A 1 938 ? -1.312 -8.326 -4.894 1.00 98.69 938 ARG A C 1
ATOM 7187 O O . ARG A 1 938 ? -2.269 -8.890 -4.375 1.00 98.69 938 ARG A O 1
ATOM 7194 N N . ASP A 1 939 ? -1.357 -7.054 -5.291 1.00 98.75 939 ASP A N 1
ATOM 7195 C CA . ASP A 1 939 ? -2.561 -6.211 -5.156 1.00 98.75 939 ASP A CA 1
ATOM 7196 C C . ASP A 1 939 ? -3.230 -5.817 -6.489 1.00 98.75 939 ASP A C 1
ATOM 7198 O O . ASP A 1 939 ? -4.372 -5.350 -6.469 1.00 98.75 939 ASP A O 1
ATOM 7202 N N . VAL A 1 940 ? -2.590 -6.044 -7.650 1.00 98.88 940 VAL A N 1
ATOM 7203 C CA . VAL A 1 940 ? -3.186 -5.792 -8.977 1.00 98.88 940 VAL A CA 1
ATOM 7204 C C . VAL A 1 940 ? -2.994 -6.975 -9.933 1.00 98.88 940 VAL A C 1
ATOM 7206 O O . VAL A 1 940 ? -1.876 -7.272 -10.345 1.00 98.88 940 VAL A O 1
ATOM 7209 N N . VAL A 1 941 ? -4.078 -7.613 -10.395 1.00 98.62 941 VAL A N 1
ATOM 7210 C CA . VAL A 1 941 ? -4.020 -8.775 -11.313 1.00 98.62 941 VAL A CA 1
ATOM 7211 C C . VAL A 1 941 ? -4.738 -8.533 -12.640 1.00 98.62 941 VAL A C 1
ATOM 7213 O O . VAL A 1 941 ? -5.870 -8.060 -12.679 1.00 98.62 941 VAL A O 1
ATOM 7216 N N . ASN A 1 942 ? -4.103 -8.910 -13.750 1.00 97.94 942 ASN A N 1
ATOM 7217 C CA . ASN A 1 942 ? -4.741 -8.947 -15.067 1.00 97.94 942 ASN A CA 1
ATOM 7218 C C . ASN A 1 942 ? -5.698 -10.147 -15.170 1.00 97.94 942 ASN A C 1
ATOM 7220 O O . ASN A 1 942 ? -5.261 -11.289 -15.056 1.00 97.94 942 ASN A O 1
ATOM 7224 N N . ILE A 1 943 ? -6.977 -9.912 -15.478 1.00 96.56 943 ILE A N 1
ATOM 7225 C CA . ILE A 1 943 ? -7.975 -10.991 -15.636 1.00 96.56 943 ILE A CA 1
ATOM 7226 C C . ILE A 1 943 ? -7.905 -11.728 -16.982 1.00 96.56 943 ILE A C 1
ATOM 7228 O O . ILE A 1 943 ? -8.622 -12.706 -17.189 1.00 96.56 943 ILE A O 1
ATOM 7232 N N . GLY A 1 944 ? -7.078 -11.249 -17.913 1.00 95.38 944 GLY A N 1
ATOM 7233 C CA . GLY A 1 944 ? -6.857 -11.876 -19.210 1.00 95.38 944 GLY A CA 1
ATOM 7234 C C . GLY A 1 944 ? -7.955 -11.615 -20.245 1.00 95.38 944 GLY A C 1
ATOM 7235 O O . GLY A 1 944 ? -8.522 -10.518 -20.343 1.00 95.38 944 GLY A O 1
ATOM 7236 N N . VAL A 1 945 ? -8.202 -12.626 -21.078 1.00 94.56 945 VAL A N 1
ATOM 7237 C CA . VAL A 1 945 ? -9.053 -12.577 -22.277 1.00 94.56 945 VAL A CA 1
ATOM 7238 C C . VAL A 1 945 ? -10.200 -13.595 -22.206 1.00 94.56 945 VAL A C 1
ATOM 7240 O O . VAL A 1 945 ? -10.371 -14.301 -21.218 1.00 94.56 945 VAL A O 1
ATOM 7243 N N . ALA A 1 946 ? -11.040 -13.662 -23.242 1.00 93.50 946 ALA A N 1
ATOM 7244 C CA . ALA A 1 946 ? -12.169 -14.591 -23.273 1.00 93.50 946 ALA A CA 1
ATOM 7245 C C . ALA A 1 946 ? -11.697 -16.056 -23.191 1.00 93.50 946 ALA A C 1
ATOM 7247 O O . ALA A 1 946 ? -11.042 -16.554 -24.106 1.00 93.50 946 ALA A O 1
ATOM 7248 N N . GLY A 1 947 ? -12.056 -16.737 -22.099 1.00 92.12 947 GLY A N 1
ATOM 7249 C CA . GLY A 1 947 ? -11.606 -18.096 -21.768 1.00 92.12 947 GLY A CA 1
ATOM 7250 C C . GLY A 1 947 ? -10.721 -18.161 -20.518 1.00 92.12 947 GLY A C 1
ATOM 7251 O O . GLY A 1 947 ? -10.649 -19.218 -19.885 1.00 92.12 947 GLY A O 1
ATOM 7252 N N . ASP A 1 948 ? -10.123 -17.038 -20.115 1.00 96.56 948 ASP A N 1
ATOM 7253 C CA . ASP A 1 948 ? -9.509 -16.903 -18.799 1.00 96.56 948 ASP A CA 1
ATOM 7254 C C . ASP A 1 948 ? -10.576 -16.823 -17.706 1.00 96.56 948 ASP A C 1
ATOM 7256 O O . ASP A 1 948 ? -11.682 -16.311 -17.890 1.00 96.56 948 ASP A O 1
ATOM 7260 N N . ASN A 1 949 ? -10.232 -17.352 -16.539 1.00 96.12 949 ASN A N 1
ATOM 7261 C CA . ASN A 1 949 ? -11.079 -17.342 -15.356 1.00 96.12 949 ASN A CA 1
ATOM 7262 C C . ASN A 1 949 ? -10.153 -17.170 -14.157 1.00 96.12 949 ASN A C 1
ATOM 7264 O O . ASN A 1 949 ? -9.856 -18.130 -13.438 1.00 96.12 949 ASN A O 1
ATOM 7268 N N . VAL A 1 950 ? -9.621 -15.954 -14.034 1.00 98.19 950 VAL A N 1
ATOM 7269 C CA . VAL A 1 950 ? -8.680 -15.590 -12.980 1.00 98.19 950 VAL A CA 1
ATOM 7270 C C . VAL A 1 950 ? -9.372 -15.732 -11.636 1.00 98.19 950 VAL A C 1
ATOM 7272 O O . VAL A 1 950 ? -10.576 -15.507 -11.497 1.00 98.19 950 VAL A O 1
ATOM 7275 N N . THR A 1 951 ? -8.640 -16.229 -10.651 1.00 98.62 951 THR A N 1
ATOM 7276 C CA . THR A 1 951 ? -9.193 -16.491 -9.325 1.00 98.62 951 THR A CA 1
ATOM 7277 C C . THR A 1 951 ? -8.172 -16.078 -8.282 1.00 98.62 951 THR A C 1
ATOM 7279 O O . THR A 1 951 ? -7.011 -16.484 -8.364 1.00 98.62 951 THR A O 1
ATOM 7282 N N . ILE A 1 952 ? -8.615 -15.269 -7.324 1.00 98.69 952 ILE A N 1
ATOM 7283 C CA . ILE A 1 952 ? -7.793 -14.730 -6.240 1.00 98.69 952 ILE A CA 1
ATOM 7284 C C . ILE A 1 952 ? -8.338 -15.167 -4.880 1.00 98.69 952 ILE A C 1
ATOM 7286 O O . ILE A 1 952 ? -9.541 -15.420 -4.745 1.00 98.69 952 ILE A O 1
ATOM 7290 N N . ARG A 1 953 ? -7.469 -15.228 -3.867 1.00 98.38 953 ARG A N 1
ATOM 7291 C CA . ARG A 1 953 ? -7.863 -15.407 -2.465 1.00 98.38 953 ARG A CA 1
ATOM 7292 C C . ARG A 1 953 ? -7.201 -14.410 -1.527 1.00 98.38 953 ARG A C 1
ATOM 7294 O O . ARG A 1 953 ? -6.040 -14.076 -1.708 1.00 98.38 953 ARG A O 1
ATOM 7301 N N . PHE A 1 954 ? -7.924 -14.014 -0.489 1.00 97.88 954 PHE A N 1
ATOM 7302 C CA . PHE A 1 954 ? -7.399 -13.247 0.643 1.00 97.88 954 PHE A CA 1
ATOM 7303 C C . PHE A 1 954 ? -8.106 -13.668 1.941 1.00 97.88 954 PHE A C 1
ATOM 7305 O O . PHE A 1 954 ? -8.949 -14.576 1.937 1.00 97.88 954 PHE A O 1
ATOM 7312 N N . PHE A 1 955 ? -7.726 -13.048 3.054 1.00 94.94 955 PHE A N 1
ATOM 7313 C CA . PHE A 1 955 ? -8.284 -13.287 4.382 1.00 94.94 955 PHE A CA 1
ATOM 7314 C C . PHE A 1 955 ? -8.774 -11.967 4.977 1.00 94.94 955 PHE A C 1
ATOM 7316 O O . PHE A 1 955 ? -8.123 -10.945 4.800 1.00 94.94 955 PHE A O 1
ATOM 7323 N N . THR A 1 956 ? -9.921 -11.979 5.653 1.00 93.06 956 THR A N 1
ATOM 7324 C CA . THR A 1 956 ? -10.575 -10.751 6.125 1.00 93.06 956 THR A CA 1
ATOM 7325 C C . THR A 1 956 ? -10.149 -10.356 7.542 1.00 93.06 956 THR A C 1
ATOM 7327 O O . THR A 1 956 ? -10.862 -10.593 8.523 1.00 93.06 956 THR A O 1
ATOM 7330 N N . ASP A 1 957 ? -8.955 -9.778 7.667 1.00 89.62 957 ASP A N 1
ATOM 7331 C CA . ASP A 1 957 ? -8.401 -9.247 8.920 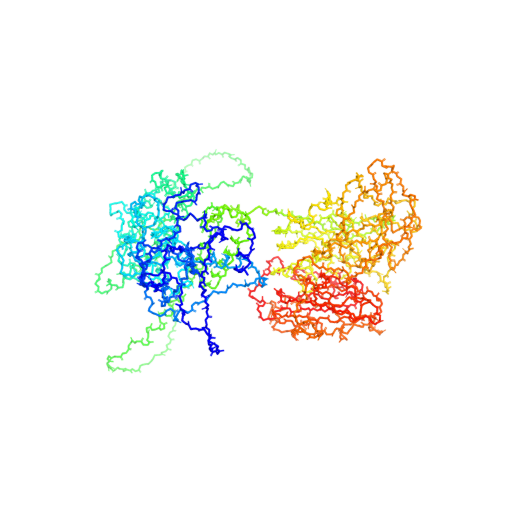1.00 89.62 957 ASP A CA 1
ATOM 7332 C C . ASP A 1 957 ? -8.368 -7.704 8.998 1.00 89.62 957 ASP A C 1
ATOM 7334 O O . ASP A 1 957 ? -7.838 -7.140 9.965 1.00 89.62 957 ASP A O 1
ATOM 7338 N N . ASN A 1 958 ? -8.985 -7.007 8.035 1.00 91.88 958 ASN A N 1
ATOM 7339 C CA . ASN A 1 958 ? -8.842 -5.569 7.847 1.00 91.88 958 ASN A CA 1
ATOM 7340 C C . ASN A 1 958 ? -10.197 -4.843 7.703 1.00 91.88 958 ASN A C 1
ATOM 7342 O O . ASN A 1 958 ? -10.846 -4.837 6.659 1.00 91.88 958 ASN A O 1
ATOM 7346 N N . ARG A 1 959 ? -10.642 -4.186 8.777 1.00 91.12 959 ARG A N 1
ATOM 7347 C CA . ARG A 1 959 ? -12.009 -3.643 8.891 1.00 91.12 959 ARG A CA 1
ATOM 7348 C C . ARG A 1 959 ? -12.243 -2.401 8.032 1.00 91.12 959 ARG A C 1
ATOM 7350 O O . ARG A 1 959 ? -11.612 -1.369 8.259 1.00 91.12 959 ARG A O 1
ATOM 7357 N N . GLY A 1 960 ? -13.266 -2.440 7.180 1.00 92.06 960 GLY A N 1
ATOM 7358 C CA . GLY A 1 960 ? -13.791 -1.251 6.506 1.00 92.06 960 GLY A CA 1
ATOM 7359 C C . GLY A 1 960 ? -14.418 -1.525 5.137 1.00 92.06 960 GLY A C 1
ATOM 7360 O O . GLY A 1 960 ? -14.474 -2.669 4.688 1.00 92.06 960 GLY A O 1
ATOM 7361 N N . PRO A 1 961 ? -14.929 -0.482 4.465 1.00 95.44 961 PRO A N 1
ATOM 7362 C CA . PRO A 1 961 ? -15.212 -0.518 3.039 1.00 95.44 961 PRO A CA 1
ATOM 7363 C C . PRO A 1 961 ? -13.910 -0.406 2.230 1.00 95.44 961 PRO A C 1
ATOM 7365 O O . PRO A 1 961 ? -13.195 0.594 2.317 1.00 95.44 961 PRO A O 1
ATOM 7368 N N . TRP A 1 962 ? -13.635 -1.417 1.413 1.00 98.12 962 TRP A N 1
ATOM 7369 C CA . TRP A 1 962 ? -12.507 -1.478 0.483 1.00 98.12 962 TRP A CA 1
ATOM 7370 C C . TRP A 1 962 ? -13.015 -1.568 -0.951 1.00 98.12 962 TRP A C 1
ATOM 7372 O O . TRP A 1 962 ? -14.021 -2.225 -1.227 1.00 98.12 962 TRP A O 1
ATOM 7382 N N . PHE A 1 963 ? -12.344 -0.903 -1.883 1.00 98.44 963 PHE A N 1
ATOM 7383 C CA . PHE A 1 963 ? -12.760 -0.878 -3.281 1.00 98.44 963 PHE A CA 1
ATOM 7384 C C . PHE A 1 963 ? -12.127 -2.037 -4.068 1.00 98.44 963 PHE A C 1
ATOM 7386 O O . PHE A 1 963 ? -10.960 -2.368 -3.871 1.00 98.44 963 PHE A O 1
ATOM 7393 N N . LEU A 1 964 ? -12.901 -2.662 -4.958 1.00 98.81 964 LEU A N 1
ATOM 7394 C CA . LEU A 1 964 ? -12.431 -3.653 -5.930 1.00 98.81 964 LEU A CA 1
ATOM 7395 C C . LEU A 1 964 ? -12.869 -3.192 -7.321 1.00 98.81 964 LEU A C 1
ATOM 7397 O O . LEU A 1 964 ? -14.057 -3.244 -7.653 1.00 98.81 964 LEU A O 1
ATOM 7401 N N . HIS A 1 965 ? -11.923 -2.738 -8.139 1.00 98.81 965 HIS A N 1
ATOM 7402 C CA . HIS A 1 965 ? -12.216 -2.120 -9.434 1.00 98.81 965 HIS A CA 1
ATOM 7403 C C . HIS A 1 965 ? -11.182 -2.465 -10.503 1.00 98.81 965 HIS A C 1
ATOM 7405 O O . HIS A 1 965 ? -10.070 -2.898 -10.198 1.00 98.81 965 HIS A O 1
ATOM 7411 N N . CYS A 1 966 ? -11.533 -2.251 -11.774 1.00 98.44 966 CYS A N 1
ATOM 7412 C CA . CYS A 1 966 ? -10.516 -2.219 -12.819 1.00 98.44 966 CYS A CA 1
ATOM 7413 C C . CYS A 1 966 ? -9.678 -0.941 -12.683 1.00 98.44 966 CYS A C 1
ATOM 7415 O O . CYS A 1 966 ? -10.240 0.149 -12.607 1.00 98.44 966 CYS A O 1
ATOM 7417 N N . HIS A 1 967 ? -8.350 -1.068 -12.693 1.00 98.44 967 HIS A N 1
ATOM 7418 C CA . HIS A 1 967 ? -7.419 0.062 -12.597 1.00 98.44 967 HIS A CA 1
ATOM 7419 C C . HIS A 1 967 ? -7.069 0.697 -13.959 1.00 98.44 967 HIS A C 1
ATOM 7421 O O . HIS A 1 967 ? -6.102 1.444 -14.084 1.00 98.44 967 HIS A O 1
ATOM 7427 N N . ILE A 1 968 ? -7.870 0.407 -14.989 1.00 98.06 968 ILE A N 1
ATOM 7428 C CA . ILE A 1 968 ? -7.988 1.288 -16.152 1.00 98.06 968 ILE A CA 1
ATOM 7429 C C . ILE A 1 968 ? -9.017 2.347 -15.757 1.00 98.06 968 ILE A C 1
ATOM 7431 O O . ILE A 1 968 ? -10.194 2.030 -15.582 1.00 98.06 968 ILE A O 1
ATOM 7435 N N . ASP A 1 969 ? -8.583 3.589 -15.588 1.00 97.44 969 ASP A N 1
ATOM 7436 C CA . ASP A 1 969 ? -9.353 4.636 -14.906 1.00 97.44 969 ASP A CA 1
ATOM 7437 C C . ASP A 1 969 ? -10.638 4.996 -15.674 1.00 97.44 969 ASP A C 1
ATOM 7439 O O . ASP A 1 969 ? -11.733 5.099 -15.121 1.00 97.44 969 ASP A O 1
ATOM 7443 N N . TRP A 1 970 ? -10.544 4.999 -17.007 1.00 96.25 970 TRP A N 1
ATOM 7444 C CA . TRP A 1 970 ? -11.679 5.131 -17.927 1.00 96.25 970 TRP A CA 1
ATOM 7445 C C . TRP A 1 970 ? -12.726 4.012 -17.775 1.00 96.25 970 TRP A C 1
ATOM 7447 O O . TRP A 1 970 ? -13.884 4.192 -18.152 1.00 96.25 970 TRP A O 1
ATOM 7457 N N . HIS A 1 971 ? -12.339 2.842 -17.254 1.00 96.62 971 HIS A N 1
ATOM 7458 C CA . HIS A 1 971 ? -13.250 1.738 -16.944 1.00 96.62 971 HIS A CA 1
ATOM 7459 C C . HIS A 1 971 ? -13.842 1.870 -15.533 1.00 96.62 971 HIS A C 1
ATOM 7461 O O . HIS A 1 971 ? -15.032 1.589 -15.372 1.00 96.62 971 HIS A O 1
ATOM 7467 N N . LEU A 1 972 ? -13.067 2.336 -14.544 1.00 97.06 972 LEU A N 1
ATOM 7468 C CA . LEU A 1 972 ? -13.568 2.689 -13.209 1.00 97.06 972 LEU A CA 1
ATOM 7469 C C . LEU A 1 972 ? -14.669 3.754 -13.303 1.00 97.06 972 LEU A C 1
ATOM 7471 O O . LEU A 1 972 ? -15.792 3.490 -12.872 1.00 97.06 972 LEU A O 1
ATOM 7475 N N . GLU A 1 973 ? -14.392 4.892 -13.945 1.00 95.56 973 GLU A N 1
ATOM 7476 C CA . GLU A 1 973 ? -15.390 5.937 -14.216 1.00 95.56 973 GLU A CA 1
ATOM 7477 C C . GLU A 1 973 ? -16.572 5.354 -15.004 1.00 95.56 973 GLU A C 1
ATOM 7479 O O . GLU A 1 973 ? -17.742 5.551 -14.671 1.00 95.56 973 GLU A O 1
ATOM 7484 N N . ALA A 1 974 ? -16.310 4.496 -15.992 1.00 95.25 974 ALA A N 1
ATOM 7485 C CA . ALA A 1 974 ? -17.374 3.786 -16.688 1.00 95.25 974 ALA A CA 1
ATOM 7486 C C . ALA A 1 974 ? -18.100 2.697 -15.852 1.00 95.25 974 ALA A C 1
ATOM 7488 O O . ALA A 1 974 ? -18.939 1.997 -16.414 1.00 95.25 974 ALA A O 1
ATOM 7489 N N . GLY A 1 975 ? -17.876 2.580 -14.539 1.00 96.50 975 GLY A N 1
ATOM 7490 C CA . GLY A 1 975 ? -18.674 1.783 -13.594 1.00 96.50 975 GLY A CA 1
ATOM 7491 C C . GLY A 1 975 ? -18.141 0.380 -13.274 1.00 96.50 975 GLY A C 1
ATOM 7492 O O . GLY A 1 975 ? -18.885 -0.439 -12.728 1.00 96.50 975 GLY A O 1
ATOM 7493 N N . PHE A 1 976 ? -16.886 0.069 -13.620 1.00 97.81 976 PHE A N 1
ATOM 7494 C CA . PHE A 1 976 ? -16.250 -1.254 -13.462 1.00 97.81 976 PHE A CA 1
ATOM 7495 C C . PHE A 1 976 ? -15.726 -1.485 -12.027 1.00 97.81 976 PHE A C 1
ATOM 7497 O O . PHE A 1 976 ? -14.534 -1.719 -11.821 1.00 97.81 976 PHE A O 1
ATOM 7504 N N . ALA A 1 977 ? -16.606 -1.391 -11.024 1.00 98.56 977 ALA A N 1
ATOM 7505 C CA . ALA A 1 977 ? -16.228 -1.472 -9.611 1.00 98.56 977 ALA A CA 1
ATOM 7506 C C . ALA A 1 977 ? -17.300 -2.097 -8.698 1.00 98.56 977 ALA A C 1
ATOM 7508 O O . ALA A 1 977 ? -18.489 -2.125 -9.023 1.00 98.56 977 ALA A O 1
ATOM 7509 N N . VAL A 1 978 ? -16.865 -2.577 -7.532 1.00 98.62 978 VAL A N 1
ATOM 7510 C CA . VAL A 1 978 ? -17.683 -2.993 -6.379 1.00 98.62 978 VAL A CA 1
ATOM 7511 C C . VAL A 1 978 ? -16.963 -2.637 -5.072 1.00 98.62 978 VAL A C 1
ATOM 7513 O O . VAL A 1 978 ? -15.762 -2.381 -5.063 1.00 98.62 978 VAL A O 1
ATOM 7516 N N . VAL A 1 979 ? -17.694 -2.623 -3.958 1.00 98.44 979 VAL A N 1
ATOM 7517 C CA . VAL A 1 979 ? -17.170 -2.340 -2.614 1.00 98.44 979 VAL A CA 1
ATOM 7518 C C . VAL A 1 979 ? -17.264 -3.599 -1.759 1.00 98.44 979 VAL A C 1
ATOM 7520 O O . VAL A 1 979 ? -18.349 -4.161 -1.596 1.00 98.44 979 VAL A O 1
ATOM 7523 N N . MET A 1 980 ? -16.143 -4.015 -1.181 1.00 97.38 980 MET A N 1
ATOM 7524 C CA . MET A 1 980 ? -16.065 -5.042 -0.149 1.00 97.38 980 MET A CA 1
ATOM 7525 C C . MET A 1 980 ? -16.248 -4.376 1.213 1.00 97.38 980 MET A C 1
ATOM 7527 O O . MET A 1 980 ? -15.398 -3.616 1.660 1.00 97.38 980 MET A O 1
ATOM 7531 N N . ALA A 1 981 ? -17.388 -4.612 1.854 1.00 94.56 981 ALA A N 1
ATOM 7532 C CA . ALA A 1 981 ? -17.713 -4.087 3.173 1.00 94.56 981 ALA A CA 1
ATOM 7533 C C . ALA A 1 981 ? -17.330 -5.131 4.233 1.00 94.56 981 ALA A C 1
ATOM 7535 O O . ALA A 1 981 ? -18.091 -6.062 4.500 1.00 94.56 981 ALA A O 1
ATOM 7536 N N . GLU A 1 982 ? -16.130 -5.001 4.792 1.00 92.62 982 GLU A N 1
ATOM 7537 C CA . GLU A 1 982 ? -15.478 -6.018 5.619 1.00 92.62 982 GLU A CA 1
ATOM 7538 C C . GLU A 1 982 ? -15.642 -5.779 7.125 1.00 92.62 982 GLU A C 1
ATOM 7540 O O . GLU A 1 982 ? -15.423 -4.667 7.607 1.00 92.62 982 GLU A O 1
ATOM 7545 N N . ASP A 1 983 ? -16.000 -6.844 7.853 1.00 86.94 983 ASP A N 1
ATOM 7546 C CA . ASP A 1 983 ? -16.365 -6.850 9.281 1.00 86.94 983 ASP A CA 1
ATOM 7547 C C . ASP A 1 983 ? -17.502 -5.873 9.624 1.00 86.94 983 ASP A C 1
ATOM 7549 O O . ASP A 1 983 ? -17.359 -4.931 10.406 1.00 86.94 983 ASP A O 1
ATOM 7553 N N . VAL A 1 984 ? -18.672 -6.124 9.029 1.00 75.06 984 VAL A N 1
ATOM 7554 C CA . VAL A 1 984 ? -19.861 -5.259 9.151 1.00 75.06 984 VAL A CA 1
ATOM 7555 C C . VAL A 1 984 ? -20.440 -5.130 10.570 1.00 75.06 984 VAL A C 1
ATOM 7557 O O . VAL A 1 984 ? -21.386 -4.368 10.770 1.00 75.06 984 VAL A O 1
ATOM 7560 N N . ALA A 1 985 ? -19.936 -5.897 11.542 1.00 67.31 985 ALA A N 1
ATOM 7561 C CA . ALA A 1 985 ? -20.509 -5.998 12.883 1.00 67.31 985 ALA A CA 1
ATOM 7562 C C . ALA A 1 985 ? -19.951 -4.948 13.859 1.00 67.31 985 ALA A C 1
ATOM 7564 O O . ALA A 1 985 ? -20.728 -4.278 14.540 1.00 67.31 985 ALA A O 1
ATOM 7565 N N . ASP A 1 986 ? -18.624 -4.778 13.905 1.00 65.44 986 ASP A N 1
ATOM 7566 C CA . ASP A 1 986 ? -17.938 -4.058 14.993 1.00 65.44 986 ASP A CA 1
ATOM 7567 C C . ASP A 1 986 ? -17.364 -2.678 14.600 1.00 65.44 986 ASP A C 1
ATOM 7569 O O . ASP A 1 986 ? -16.749 -1.998 15.435 1.00 65.44 986 ASP A O 1
ATOM 7573 N N . TRP A 1 987 ? -17.596 -2.227 13.356 1.00 69.31 987 TRP A N 1
ATOM 7574 C CA . TRP A 1 987 ? -17.052 -0.994 12.750 1.00 69.31 987 TRP A CA 1
ATOM 7575 C C . TRP A 1 987 ? -16.980 0.226 13.685 1.00 69.31 987 TRP A C 1
ATOM 7577 O O . TRP A 1 987 ? -15.934 0.871 13.781 1.00 69.31 987 TRP A O 1
ATOM 7587 N N . GLN A 1 988 ? -18.075 0.536 14.391 1.00 61.84 988 GLN A N 1
ATOM 7588 C CA . GLN A 1 988 ? -18.207 1.747 15.217 1.00 61.84 988 GLN A CA 1
ATOM 7589 C C . GLN A 1 988 ? -17.295 1.775 16.458 1.00 61.84 988 GLN A C 1
ATOM 7591 O O . GLN A 1 988 ? -17.174 2.820 17.096 1.00 61.84 988 GLN A O 1
ATOM 7596 N N . SER A 1 989 ? -16.663 0.652 16.821 1.00 61.69 989 SER A N 1
ATOM 7597 C CA . SER A 1 989 ? -15.770 0.566 17.985 1.00 61.69 989 SER A CA 1
ATOM 7598 C C . SER A 1 989 ? -14.291 0.815 17.662 1.00 61.69 989 SER A C 1
ATOM 7600 O O . SER A 1 989 ? -13.548 1.232 18.551 1.00 61.69 989 SER A O 1
ATOM 7602 N N . GLN A 1 990 ? -13.865 0.573 16.413 1.00 65.81 990 GLN A N 1
ATOM 7603 C CA . GLN A 1 990 ? -12.450 0.601 16.009 1.00 65.81 990 GLN A CA 1
ATOM 7604 C C . GLN A 1 990 ? -12.108 1.734 15.030 1.00 65.81 990 GLN A C 1
ATOM 7606 O O . GLN A 1 990 ? -11.017 2.293 15.112 1.00 65.81 990 GLN A O 1
ATOM 7611 N N . LEU A 1 991 ? -13.017 2.094 14.117 1.00 73.69 991 LEU A N 1
ATOM 7612 C CA . LEU A 1 991 ? -12.770 3.136 13.115 1.00 73.69 991 LEU A CA 1
ATOM 7613 C C . LEU A 1 991 ? -13.151 4.510 13.684 1.00 73.69 991 LEU A C 1
ATOM 7615 O O . LEU A 1 991 ? -14.330 4.842 13.796 1.00 73.69 991 LEU A O 1
ATOM 7619 N N . ILE A 1 992 ? -12.145 5.313 14.047 1.00 81.75 992 ILE A N 1
ATOM 7620 C CA . ILE A 1 992 ? -12.321 6.639 14.666 1.00 81.75 992 ILE A CA 1
ATOM 7621 C C . ILE A 1 992 ? -11.628 7.711 13.800 1.00 81.75 992 ILE A C 1
ATOM 7623 O O . ILE A 1 992 ? -10.465 8.034 14.050 1.00 81.75 992 ILE A O 1
ATOM 7627 N N . PRO A 1 993 ? -12.311 8.283 12.787 1.00 86.44 993 PRO A N 1
ATOM 7628 C CA . PRO A 1 993 ? -11.712 9.295 11.920 1.00 86.44 993 PRO A CA 1
ATOM 7629 C C . PRO A 1 993 ? -11.341 10.587 12.653 1.00 86.44 993 PRO A C 1
ATOM 7631 O O . PRO A 1 993 ? -11.954 10.969 13.655 1.00 86.44 993 PRO A O 1
ATOM 7634 N N . THR A 1 994 ? -10.370 11.315 12.100 1.00 90.56 994 THR A N 1
ATOM 7635 C CA . THR A 1 994 ? -9.916 12.599 12.650 1.00 90.56 994 THR A CA 1
ATOM 7636 C C . THR A 1 994 ? -11.010 13.670 12.583 1.00 90.56 994 THR A C 1
ATOM 7638 O O . THR A 1 994 ? -11.937 13.616 11.770 1.00 90.56 994 THR A O 1
ATOM 7641 N N . SER A 1 995 ? -10.894 14.715 13.408 1.00 91.50 995 SER A N 1
ATOM 7642 C CA . SER A 1 995 ? -11.785 15.879 13.312 1.00 91.50 995 SER A CA 1
ATOM 7643 C C . SER A 1 995 ? -11.684 16.606 11.965 1.00 91.50 995 SER A C 1
ATOM 7645 O O . SER A 1 995 ? -12.632 17.286 11.593 1.00 91.50 995 SER A O 1
ATOM 7647 N N . GLU A 1 996 ? -10.564 16.461 11.247 1.00 92.94 996 GLU A N 1
ATOM 7648 C CA . GLU A 1 996 ? -10.352 17.027 9.908 1.00 92.94 996 GLU A CA 1
ATOM 7649 C C . GLU A 1 996 ? -11.143 16.238 8.848 1.00 92.94 996 GLU A C 1
ATOM 7651 O O . GLU A 1 996 ? -11.919 16.834 8.104 1.00 92.94 996 GLU A O 1
ATOM 7656 N N . TRP A 1 997 ? -11.074 14.896 8.866 1.00 97.00 997 TRP A N 1
ATOM 7657 C CA . TRP A 1 997 ? -11.870 14.026 7.981 1.00 97.00 997 TRP A CA 1
ATOM 7658 C C . TRP A 1 997 ? -13.374 14.303 8.118 1.00 97.00 997 TRP A C 1
ATOM 7660 O O . TRP A 1 997 ? -14.092 14.438 7.128 1.00 97.00 997 TRP A O 1
ATOM 7670 N N . ASN A 1 998 ? -13.841 14.503 9.356 1.00 94.38 998 ASN A N 1
ATOM 7671 C CA . ASN A 1 998 ? -15.235 14.845 9.655 1.00 94.38 998 ASN A CA 1
ATOM 7672 C C . ASN A 1 998 ? -15.691 16.208 9.079 1.00 94.38 998 ASN A C 1
ATOM 7674 O O . ASN A 1 998 ? -16.890 16.485 9.084 1.00 94.38 998 ASN A O 1
ATOM 7678 N N . GLN A 1 999 ? -14.783 17.071 8.600 1.00 96.94 999 GLN A N 1
ATOM 7679 C CA . GLN A 1 999 ? -15.131 18.317 7.900 1.00 96.94 999 GLN A CA 1
ATOM 7680 C C . GLN A 1 999 ? -15.136 18.189 6.369 1.00 96.94 999 GLN A C 1
ATOM 7682 O O . GLN A 1 999 ? -15.751 19.035 5.722 1.00 96.94 999 GLN A O 1
ATOM 7687 N N . LEU A 1 1000 ? -14.541 17.141 5.780 1.00 97.31 1000 LEU A N 1
ATOM 7688 C CA . LEU A 1 1000 ? -14.442 16.987 4.319 1.00 97.31 1000 LEU A CA 1
ATOM 7689 C C . LEU A 1 1000 ? -15.818 17.046 3.641 1.00 97.31 1000 LEU A C 1
ATOM 7691 O O . LEU A 1 1000 ? -16.041 17.876 2.764 1.00 97.31 1000 LEU A O 1
ATOM 7695 N N . CYS A 1 1001 ? -16.774 16.227 4.089 1.00 96.56 1001 CYS A N 1
ATOM 7696 C CA . CYS A 1 1001 ? -18.117 16.213 3.502 1.00 96.56 1001 CYS A CA 1
ATOM 7697 C C . CYS A 1 1001 ? -18.915 17.512 3.750 1.00 96.56 1001 CYS A C 1
ATOM 7699 O O . CYS A 1 1001 ? -19.511 18.012 2.797 1.00 96.56 1001 CYS A O 1
ATOM 7701 N N . PRO A 1 1002 ? -18.933 18.112 4.962 1.00 96.75 1002 PRO A N 1
ATOM 7702 C CA . PRO A 1 1002 ? -19.507 19.444 5.173 1.00 96.75 1002 PRO A CA 1
ATOM 7703 C C . PRO A 1 1002 ? -18.932 20.554 4.279 1.00 96.75 1002 PRO A C 1
ATOM 7705 O O . PRO A 1 1002 ? -19.699 21.398 3.820 1.00 96.75 1002 PRO A O 1
ATOM 7708 N N . ILE A 1 1003 ? -17.618 20.562 4.025 1.00 96.25 1003 ILE A N 1
ATOM 7709 C CA . ILE A 1 1003 ? -16.963 21.566 3.170 1.00 96.25 1003 ILE A CA 1
ATOM 7710 C C . ILE A 1 1003 ? -17.297 21.307 1.695 1.00 96.25 1003 ILE A C 1
ATOM 7712 O O . ILE A 1 1003 ? -17.773 22.213 1.012 1.00 96.25 1003 ILE A O 1
ATOM 7716 N N . TYR A 1 1004 ? -17.130 20.069 1.223 1.00 95.50 1004 TYR A N 1
ATOM 7717 C CA . TYR A 1 1004 ? -17.414 19.679 -0.161 1.00 95.50 1004 TYR A CA 1
ATOM 7718 C C . TYR A 1 1004 ? -18.877 19.944 -0.551 1.00 95.50 1004 TYR A C 1
ATOM 7720 O O . TYR A 1 1004 ? -19.154 20.555 -1.581 1.00 95.50 1004 TYR A O 1
ATOM 7728 N N . ASN A 1 1005 ? -19.829 19.589 0.319 1.00 93.69 1005 ASN A N 1
ATOM 7729 C CA . ASN A 1 1005 ? -21.261 19.817 0.087 1.00 93.69 1005 ASN A CA 1
ATOM 7730 C C . ASN A 1 1005 ? -21.681 21.300 0.168 1.00 93.69 1005 ASN A C 1
ATOM 7732 O O . ASN A 1 1005 ? -22.829 21.621 -0.144 1.00 93.69 1005 ASN A O 1
ATOM 7736 N N . ALA A 1 1006 ? -20.786 22.204 0.584 1.00 94.56 1006 ALA A N 1
ATOM 7737 C CA . ALA A 1 1006 ? -21.002 23.651 0.560 1.00 94.56 1006 ALA A CA 1
ATOM 7738 C C . ALA A 1 1006 ? -20.446 24.331 -0.710 1.00 94.56 1006 ALA A C 1
ATOM 7740 O O . ALA A 1 1006 ? -20.665 25.531 -0.902 1.00 94.56 1006 ALA A O 1
ATOM 7741 N N . LEU A 1 1007 ? -19.742 23.595 -1.580 1.00 91.75 1007 LEU A N 1
ATOM 7742 C CA . LEU A 1 1007 ? -19.235 24.116 -2.849 1.00 91.75 1007 LEU A CA 1
ATOM 7743 C C . LEU A 1 1007 ? -20.378 24.420 -3.843 1.00 91.75 1007 LEU A C 1
ATOM 7745 O O . LEU A 1 1007 ? -21.391 23.714 -3.874 1.00 91.75 1007 LEU A O 1
ATOM 7749 N N . PRO A 1 1008 ? -20.223 25.434 -4.718 1.00 88.44 1008 PRO A N 1
ATOM 7750 C CA . PRO A 1 1008 ? -21.120 25.648 -5.848 1.00 88.44 1008 PRO A CA 1
ATOM 7751 C C . PRO A 1 1008 ? -21.238 24.413 -6.750 1.00 88.44 1008 PRO A C 1
ATOM 7753 O O . PRO A 1 1008 ? -20.243 23.763 -7.063 1.00 88.44 1008 PRO A O 1
ATOM 7756 N N . ALA A 1 1009 ? -22.442 24.162 -7.272 1.00 80.88 1009 ALA A N 1
ATOM 7757 C CA . ALA A 1 1009 ? -22.708 23.037 -8.174 1.00 80.88 1009 ALA A CA 1
ATOM 7758 C C . ALA A 1 1009 ? -21.813 23.019 -9.431 1.00 80.88 1009 ALA A C 1
ATOM 7760 O O . ALA A 1 1009 ? -21.568 21.957 -9.989 1.00 80.88 1009 ALA A O 1
ATOM 7761 N N . SER A 1 1010 ? -21.276 24.165 -9.866 1.00 77.62 1010 SER A N 1
ATOM 7762 C CA . SER A 1 1010 ? -20.307 24.251 -10.971 1.00 77.62 1010 SER A CA 1
ATOM 7763 C C . SER A 1 1010 ? -18.943 23.612 -10.677 1.00 77.62 1010 SER A C 1
ATOM 7765 O O . SER A 1 1010 ? -18.166 23.442 -11.606 1.00 77.62 1010 SER A O 1
ATOM 7767 N N . ILE A 1 1011 ? -18.647 23.294 -9.413 1.00 77.75 1011 ILE A N 1
ATOM 7768 C CA . ILE A 1 1011 ? -17.418 22.612 -8.978 1.00 77.75 1011 ILE A CA 1
ATOM 7769 C C . ILE A 1 1011 ? -17.694 21.120 -8.720 1.00 77.75 1011 ILE A C 1
ATOM 7771 O O . ILE A 1 1011 ? -16.853 20.274 -9.001 1.00 77.75 1011 ILE A O 1
ATOM 7775 N N . THR A 1 1012 ? -18.886 20.779 -8.213 1.00 73.12 1012 THR A N 1
ATOM 7776 C CA . THR A 1 1012 ? -19.235 19.406 -7.799 1.00 73.12 1012 THR A CA 1
ATOM 7777 C C . THR A 1 1012 ? -19.974 18.581 -8.856 1.00 73.12 1012 THR A C 1
ATOM 7779 O O . THR A 1 1012 ? -19.912 17.358 -8.807 1.00 73.12 1012 THR A O 1
ATOM 7782 N N . SER A 1 1013 ? -20.622 19.200 -9.851 1.00 58.22 1013 SER A N 1
ATOM 7783 C CA . SER A 1 1013 ? -21.384 18.482 -10.902 1.00 58.22 1013 SER A CA 1
ATOM 7784 C C . SER A 1 1013 ? -20.542 17.693 -11.915 1.00 58.22 1013 SER A C 1
ATOM 7786 O O . SER A 1 1013 ? -21.109 17.000 -12.752 1.00 58.22 1013 SER A O 1
ATOM 7788 N N . HIS A 1 1014 ? -19.215 17.778 -11.822 1.00 54.47 1014 HIS A N 1
ATOM 7789 C CA . HIS A 1 1014 ? -18.261 16.964 -12.582 1.00 54.47 1014 HIS A CA 1
ATOM 7790 C C . HIS A 1 1014 ? -17.681 15.793 -11.761 1.00 54.47 1014 HIS A C 1
ATOM 7792 O O . HIS A 1 1014 ? -16.778 15.102 -12.211 1.00 54.47 1014 HIS A O 1
ATOM 7798 N N . ALA A 1 1015 ? -18.148 15.597 -10.525 1.00 47.38 1015 ALA A N 1
ATOM 7799 C CA . ALA A 1 1015 ? -17.511 14.723 -9.540 1.00 47.38 1015 ALA A CA 1
ATOM 7800 C C . ALA A 1 1015 ? -18.499 13.780 -8.819 1.00 47.38 1015 ALA A C 1
ATOM 7802 O O . ALA A 1 1015 ? -18.150 13.249 -7.766 1.00 47.38 1015 ALA A O 1
ATOM 7803 N N . ALA A 1 1016 ? -19.722 13.603 -9.342 1.00 32.25 1016 ALA A N 1
ATOM 7804 C CA . ALA A 1 1016 ? -20.811 12.829 -8.729 1.00 32.25 1016 ALA A CA 1
ATOM 7805 C C . ALA A 1 1016 ? -21.762 12.213 -9.774 1.00 32.25 1016 ALA A C 1
ATOM 7807 O O . ALA A 1 1016 ? -22.096 12.931 -10.743 1.00 32.25 1016 ALA A O 1
#

pLDDT: mean 72.82, std 25.82, range [19.86, 98.94]

Organism: NCBI:txid2018698

Sequence (1016 aa):
MIDAMIKTPGSRLSQYRNIVIFEKRNIRDRISGRVAGASRLVASPDSQATFQGSGSYVVFDWGRSPLKLDDSCQPARLQNWDRIQTFHVPRATGLLTQTVGQQRGGFRFLTIVSASADPLTISNISLAITFMPHWDDLRAYPGYFFAPDPGFHDIDFLTKIWHYRVQTNTIPPHTARQEPCPAGGGWSNDALGGAATGPILVDGAKRDRNIWPGDCGISTHTELVALSDMEPTKNSLMVMFRTQNLTTGALQYSGPPLNNQGSDTYISWSLIGTHNYFLYTGDLDFIKSVWANYTKAVGFLEGQVDLTGLMNVSSALSNDWGRASGAGHNSAANALLYRVRIDFCLSHHVSALIKLVDARHHGGPGDASRQCLPPRHIPRQRDQDQNCVQQPAVGRRGGPVPQQRPAEEHPPAGRQRARGPVQPHDIGRTEQGRERRADEVLDAHQAVASRCVLRWWFVVCVSPARQIQAHFVAGKGERAIDLIEREWGYMLETNLSVKSPLLEGFSANGSLGCVSYQSAAASLANKTIAPDGIPRAAVLAGGTFPGPLVTGNIGDNFQLTVVDQQQDNRMLEPTSIHWHGLFQNGTNYMDGPSFINQCPISPGNSFTYDFTSQQSGTFWYHSHLATQYCDGLRGAMVIYDPNDAYLSEYDVDDESTVINLADWYNVFAETVTGAATPSSMLINGLGRTAATLSNTTLAVINVKQGLRYRFRLVNTACDSNYVFQIDGHKNLTIIEADGILHEPLSVDSIQIYAAQRYSFIMTADQAVNNYWIRANPNNGPTGFIGGINSAILRYEGASTSEPTTSQDTSVNGLINEVNLHPLVNPGAPGGAFIGGADVQLNLVLARNAATGKFTINGVAFVPPTVPVLLQILSGAQNAQSLLPTGSVYALPHFATVEITLAGGAPGGGHPFHLHGHAFDVIRAAGSTTYNYVNPARRDVVNIGVAGDNVTIRFFTDNRGPWFLHCHIDWHLEAGFAVVMAEDVADWQSQLIPTSEWNQLCPIYNALPASITSHAA